Protein AF-0000000082270421 (afdb_homodimer)

Secondary structure (DSSP, 8-state):
---------------S-EEE---TTBSSS-SS-EEEEEEEESTT--EEEEEEEE--SS-TTTSPEEEEE--TTTB-THIIIIIISSSEEE--TT--SSSPPEEE-S--GGGTSEEEEE--STTSTT-EESS--SS--BHHHHHHHHHHHHHHHHHH-GGGTTS-EEEEEETTHHHHHHHHHHHHHHHHHHTPSSPP-EEEEEEES--S-HHHHHHTHHHHHHHTTSS-HHHHHHHHHHHTT--SS--TT-HHHHHHHHHHHHHHTTS-TT-TTS--PPP---SS----SSTTS------TTSHHHHHHHHHHHHH-HHHHHHTTPPTTS-SS--SB-TT---B---S-SHHHHHHHHHHT-EEEEEEETT-SSS-HHHHHHHHHHT-PPEEEEEEEEEETTEEEEEEEEETTSEEEEEETT--SSGGGSHHHHHHHHHHHHTT---/---------------S-EEE---TTBSSS-SS-EEEEEEEESTT--EEEEEEEE--SS-TTTSPEEEEE--TTTB-THIIIIIISSSEEE--TT--SSSPPEEE-S--GGGTSEEEEE--STTSTT-EESS--SS--BHHHHHHHHHHHHHHHHHH-GGGTTS-EEEEEETTHHHHHHHHHHHHHHHHHHTPSSPP-EEEEEEES--S-HHHHHHTHHHHHHHTTSS-HHHHHHHHHHHTT--SS--TT-HHHHHHHHHHHHHHTTS-TT-TTS--------SS----GGG-S------TTSHHHHHHHHHHHHH-HHHHHHTTPPTTS-SS--SB-TT---B---S-SHHHHHHHHHHT-EEEEEEETT-SSS-HHHHHHHHHHT-PPEEEEEEEEEETTEEEEEEEEETTSEEEEEETT--SSGGGSHHHHHHHHHHHHTT---

Organism: NCBI:txid1240361

InterPro domains:
  IPR001563 Peptidase S10, serine carboxypeptidase [PF00450] (24-443)
  IPR001563 Peptidase S10, serine carboxypeptidase [PTHR11802] (20-430)

Nearest PDB structures (foldseek):
  4cib-assembly1_A-2  TM=8.961E-01  e=2.233E-39  Homo sapiens
  4cia-assembly1_A-2  TM=8.944E-01  e=3.985E-39  Homo sapiens
  1ivy-assembly1_A  TM=8.665E-01  e=3.549E-39  Homo sapiens
  1ivy-assembly1_B  TM=8.629E-01  e=1.067E-38  Homo sapiens
  7kdv-assembly1_B  TM=8.481E-01  e=4.811E-38  Mus musculus

Foldseek 3Di:
DPPPPPPPPPPVPKDLKDWFQDFPQEPGGDPWTKIWTWDFFDPVSQKTKIKIKTAAPPDRLAFAEEEEEAAQLQFFLVCVCAQFAHQKHWDLPPDDPDAIHIDGDPLHLSNGYIYMRIQDDAPHQLIHGNDDDPDFAELLNVLLRVLVRVQRSCVVVVSCQPYAYEYEYEEQVLSRRLSNLVNLVVCQVVPPPPNHNYFAYEYELYDFAQQLQLLVLLVLCVVVVLDDPVLSVQLCVQQVSRLDPGDPVSVSNVVSSVVVCVSCVQADQQFRVAGDWDQQDDPDDDPPPPPPDDSPQTDSRHCSSSQVSSQSSSQDPSNCVSSVRDPPRHDRHHRGDNPRRYHHPRNGCLVSVLVCLVVLHAYEYEYACRHSSRHVVSVVVSVVVSVFAWPADWDFDDDPNHGQWIWTAGPSNYIYIYGYSAGRGNSRPSNSVSVVCNQVSVVHDD/DPPPPPPPPPPVPKDLKDWFQDFPQEPGGDPWTKIWTWDFFDPVSQKTKIKIKTAAPPDRLAFAEEEEEAAQLQFFLVCVCAQFAHQKHWDLPPDDPDATHIDGDPLHLSNGYIYMRIQDDAPHQLIHGNDDDPDFAELLNRLLRVLVRVQRSCVVVVSCQPYAYEYEYEEQVLLRRLSNLVNLVVCQVVPPPPNHNYFAYEYELYDFAQQLQLLVLLVLCVVVVLDDPVLSVQLCVQQVSRLDPGDPVSVSNVVSSVVVCVSCVQADQQFRVAGDWDAQDDPDDDPPPPPPDDSPQTDSRHCSSSQVSSQSSSQDPSNCVSSVRDPPRHDRHHRGDNPRRYHHPRNGCLVSVLVCLVVLHAYEYEYACRHSSRHVVSVVVSVVVSVFAWPADWDFDDDPNHGQWIWTAGPSNYIYIYGYSAGRGNSRPSNSVSVVCNQVSVVHDD

Solvent-accessible surface area (backbone atoms only — not comparable to full-atom values): 46682 Å² total; per-residue (Å²): 138,82,80,76,75,74,72,72,71,72,68,79,70,75,54,70,67,42,81,36,54,51,49,79,42,36,83,62,66,54,95,60,56,35,32,23,26,32,46,61,36,68,98,80,36,37,34,32,36,26,37,40,36,33,53,19,71,63,49,51,69,68,27,34,35,33,40,39,34,46,12,62,73,17,13,12,23,60,49,37,39,40,50,32,40,28,53,37,27,71,53,64,83,81,65,77,82,65,82,51,36,40,42,79,52,94,36,23,48,33,58,66,18,20,36,34,32,36,16,42,52,78,65,6,44,79,9,24,60,80,49,86,72,88,65,73,52,28,36,67,55,45,16,49,48,51,42,51,41,50,39,56,50,37,71,78,39,60,80,53,40,79,14,45,26,33,43,32,27,24,32,42,22,30,45,28,48,42,45,24,54,50,46,44,52,51,36,44,76,71,60,42,81,65,59,68,40,73,46,34,36,39,32,32,23,43,37,42,31,69,68,56,24,60,34,31,34,54,63,46,32,45,40,61,58,56,45,49,71,66,58,50,52,48,40,45,68,61,34,63,71,44,73,73,83,56,59,84,82,44,53,66,34,54,52,46,50,51,54,50,49,62,43,48,68,55,51,21,44,48,29,58,86,45,73,50,60,69,66,63,82,68,82,69,94,65,93,58,73,83,66,68,67,73,84,58,75,54,52,88,85,27,72,56,38,56,51,51,47,49,39,54,42,64,59,30,66,67,38,32,54,48,53,61,51,64,83,83,61,61,80,86,54,48,64,56,39,84,78,56,79,62,43,81,72,63,70,54,25,58,66,36,48,52,51,40,31,76,73,61,35,33,34,43,40,33,20,18,58,37,10,49,64,40,20,43,66,36,52,52,50,58,58,56,68,68,67,62,55,74,72,38,72,76,35,63,27,65,55,94,82,25,65,44,23,31,32,33,28,31,69,49,48,37,33,41,33,40,32,61,78,13,16,42,50,43,55,63,36,29,58,64,48,26,53,53,48,55,28,52,79,69,71,40,76,104,136,81,79,77,76,73,74,71,72,71,68,79,70,72,54,69,65,41,80,35,55,51,48,78,40,37,85,63,67,56,96,59,58,36,31,23,24,33,47,63,36,66,97,80,37,37,35,32,36,26,38,42,36,33,51,19,70,64,48,53,68,67,28,34,35,33,40,37,35,46,12,62,70,17,12,12,22,59,48,37,38,40,50,32,40,29,54,37,28,70,53,65,83,83,64,79,82,66,82,51,38,42,43,78,51,93,34,23,48,32,59,64,17,20,35,34,32,37,16,42,51,76,66,6,44,79,8,24,60,80,50,87,72,88,64,73,51,27,37,67,55,45,16,50,48,51,42,52,41,50,40,57,49,37,70,76,39,60,78,52,40,78,15,45,27,33,44,32,26,24,32,43,22,30,46,28,48,43,45,24,53,51,46,44,52,50,37,44,76,71,62,42,82,63,59,67,40,74,46,34,36,39,33,32,23,42,36,42,30,69,68,55,24,59,36,32,34,55,63,46,32,45,40,63,60,56,44,49,71,66,57,50,52,50,40,45,69,62,33,63,72,45,74,75,83,56,60,84,82,44,55,68,34,54,52,46,50,53,54,51,50,61,44,48,67,55,49,21,43,48,28,57,86,43,71,51,61,69,65,67,82,67,80,69,92,66,90,58,72,90,61,68,70,74,84,59,76,53,52,89,84,28,71,57,37,54,52,52,47,49,37,56,42,64,57,30,66,68,36,32,54,48,55,62,51,64,82,82,60,61,81,84,55,49,64,56,39,83,77,57,79,62,43,80,73,61,70,54,26,58,66,36,50,52,53,41,31,76,73,61,35,33,34,42,39,34,20,18,56,37,10,48,63,39,22,45,64,34,52,51,49,58,56,56,69,68,67,61,55,74,72,37,72,75,37,64,26,66,55,94,85,24,66,43,23,31,32,34,29,30,70,50,47,36,34,41,33,40,32,61,80,12,16,41,51,43,55,62,36,28,58,64,47,26,52,53,46,54,28,52,78,68,70,41,79,105

Structure (mmCIF, N/CA/C/O backbone):
data_AF-0000000082270421-model_v1
#
loop_
_entity.id
_entity.type
_entity.pdbx_description
1 polymer 'Alpha/Beta hydrolase fold'
#
loop_
_atom_site.group_PDB
_atom_site.id
_atom_site.type_symbol
_atom_site.label_atom_id
_atom_site.label_alt_id
_atom_site.label_comp_id
_atom_site.label_asym_id
_atom_site.label_entity_id
_atom_site.label_seq_id
_atom_site.pdbx_PDB_ins_code
_atom_site.Cartn_x
_atom_site.Cartn_y
_atom_site.Cartn_z
_atom_site.occupancy
_atom_site.B_iso_or_equiv
_atom_site.auth_seq_id
_atom_site.auth_comp_id
_atom_site.auth_asym_id
_atom_site.auth_atom_id
_atom_site.pdbx_PDB_model_num
ATOM 1 N N . MET A 1 1 ? -34.5 -55.031 -45.656 1 33.19 1 MET A N 1
ATOM 2 C CA . MET A 1 1 ? -33.25 -54.312 -45.938 1 33.19 1 MET A CA 1
ATOM 3 C C . MET A 1 1 ? -33.094 -53.125 -44.969 1 33.19 1 MET A C 1
ATOM 5 O O . MET A 1 1 ? -33.688 -52.062 -45.188 1 33.19 1 MET A O 1
ATOM 9 N N . LEU A 1 2 ? -33.062 -53.312 -43.656 1 39.22 2 LEU A N 1
ATOM 10 C CA . LEU A 1 2 ? -32.906 -52.438 -42.5 1 39.22 2 LEU A CA 1
ATOM 11 C C . LEU A 1 2 ? -31.578 -51.688 -42.531 1 39.22 2 LEU A C 1
ATOM 13 O O . LEU A 1 2 ? -30.516 -52.312 -42.5 1 39.22 2 LEU A O 1
ATOM 17 N N . LEU A 1 3 ? -31.531 -50.562 -43.281 1 39.06 3 LEU A N 1
ATOM 18 C CA . LEU A 1 3 ? -30.406 -49.625 -43.281 1 39.06 3 LEU A CA 1
ATOM 19 C C . LEU A 1 3 ? -30 -49.281 -41.844 1 39.06 3 LEU A C 1
ATOM 21 O O . LEU A 1 3 ? -30.766 -48.656 -41.125 1 39.06 3 LEU A O 1
ATOM 25 N N . LEU A 1 4 ? -29.234 -50.094 -41.156 1 36.47 4 LEU A N 1
ATOM 26 C CA . LEU A 1 4 ? -28.531 -49.75 -39.938 1 36.47 4 LEU A CA 1
ATOM 27 C C . LEU A 1 4 ? -27.734 -48.469 -40.125 1 36.47 4 LEU A C 1
ATOM 29 O O . LEU A 1 4 ? -26.766 -48.438 -40.906 1 36.47 4 LEU A O 1
ATOM 33 N N . LEU A 1 5 ? -28.344 -47.281 -40.031 1 36.97 5 LEU A N 1
ATOM 34 C CA . LEU A 1 5 ? -27.641 -46.031 -39.938 1 36.97 5 LEU A CA 1
ATOM 35 C C . LEU A 1 5 ? -26.578 -46.094 -38.844 1 36.97 5 LEU A C 1
ATOM 37 O O . LEU A 1 5 ? -26.906 -46.219 -37.656 1 36.97 5 LEU A O 1
ATOM 41 N N . LEU A 1 6 ? -25.422 -46.656 -39.094 1 36.56 6 LEU A N 1
ATOM 42 C CA . LEU A 1 6 ? -24.25 -46.469 -38.25 1 36.56 6 LEU A CA 1
ATOM 43 C C . LEU A 1 6 ? -24.031 -45 -37.938 1 36.56 6 LEU A C 1
ATOM 45 O O . LEU A 1 6 ? -23.719 -44.219 -38.844 1 36.56 6 LEU A O 1
ATOM 49 N N . LEU A 1 7 ? -24.797 -44.438 -37.094 1 36.5 7 LEU A N 1
ATOM 50 C CA . LEU A 1 7 ? -24.391 -43.156 -36.5 1 36.5 7 LEU A CA 1
ATOM 51 C C . LEU A 1 7 ? -22.906 -43.188 -36.125 1 36.5 7 LEU A C 1
ATOM 53 O O . LEU A 1 7 ? -22.5 -43.875 -35.219 1 36.5 7 LEU A O 1
ATOM 57 N N . LEU A 1 8 ? -22.062 -43.125 -37.094 1 34.94 8 LEU A N 1
ATOM 58 C CA . LEU A 1 8 ? -20.688 -42.75 -36.781 1 34.94 8 LEU A CA 1
ATOM 59 C C . LEU A 1 8 ? -20.672 -41.625 -35.75 1 34.94 8 LEU A C 1
ATOM 61 O O . LEU A 1 8 ? -21.047 -40.469 -36.062 1 34.94 8 LEU A O 1
ATOM 65 N N . ILE A 1 9 ? -21.016 -41.938 -34.562 1 37.88 9 ILE A N 1
ATOM 66 C CA . ILE A 1 9 ? -20.609 -41 -33.531 1 37.88 9 ILE A CA 1
ATOM 67 C C . ILE A 1 9 ? -19.188 -40.5 -33.812 1 37.88 9 ILE A C 1
ATOM 69 O O . ILE A 1 9 ? -18.234 -41.281 -33.688 1 37.88 9 ILE A O 1
ATOM 73 N N . LEU A 1 10 ? -18.922 -39.719 -34.812 1 36.94 10 LEU A N 1
ATOM 74 C CA . LEU A 1 10 ? -17.688 -38.969 -34.844 1 36.94 10 LEU A CA 1
ATOM 75 C C . LEU A 1 10 ? -17.266 -38.5 -33.469 1 36.94 10 LEU A C 1
ATOM 77 O O . LEU A 1 10 ? -17.875 -37.594 -32.906 1 36.94 10 LEU A O 1
ATOM 81 N N . SER A 1 11 ? -16.906 -39.406 -32.656 1 38.78 11 SER A N 1
ATOM 82 C CA . SER A 1 11 ? -16.203 -38.969 -31.469 1 38.78 11 SER A CA 1
ATOM 83 C C . SER A 1 11 ? -15.234 -37.844 -31.797 1 38.78 11 SER A C 1
ATOM 85 O O . SER A 1 11 ? -14.273 -38.031 -32.531 1 38.78 11 SER A O 1
ATOM 87 N N . THR A 1 12 ? -15.633 -36.625 -32 1 46.5 12 THR A N 1
ATOM 88 C CA . THR A 1 12 ? -14.719 -35.5 -32.125 1 46.5 12 THR A CA 1
ATOM 89 C C . THR A 1 12 ? -13.523 -35.688 -31.188 1 46.5 12 THR A C 1
ATOM 91 O O . THR A 1 12 ? -13.656 -35.594 -29.953 1 46.5 12 THR A O 1
ATOM 94 N N . HIS A 1 13 ? -12.648 -36.562 -31.609 1 51.12 13 HIS A N 1
ATOM 95 C CA . HIS A 1 13 ? -11.398 -36.812 -30.891 1 51.12 13 HIS A CA 1
ATOM 96 C C . HIS A 1 13 ? -10.68 -35.5 -30.578 1 51.12 13 HIS A C 1
ATOM 98 O O . HIS A 1 13 ? -10.617 -34.594 -31.422 1 51.12 13 HIS A O 1
ATOM 104 N N . ALA A 1 14 ? -10.531 -35.156 -29.266 1 56.81 14 ALA A N 1
ATOM 105 C CA . ALA A 1 14 ? -9.703 -34.062 -28.766 1 56.81 14 ALA A CA 1
ATOM 106 C C . ALA A 1 14 ? -8.336 -34.062 -29.438 1 56.81 14 ALA A C 1
ATOM 108 O O . ALA A 1 14 ? -7.656 -35.094 -29.484 1 56.81 14 ALA A O 1
ATOM 109 N N . ASN A 1 15 ? -8.055 -33.031 -30.297 1 65.88 15 ASN A N 1
ATOM 110 C CA . ASN A 1 15 ? -6.758 -32.844 -30.938 1 65.88 15 ASN A CA 1
ATOM 111 C C . ASN A 1 15 ? -5.66 -32.562 -29.922 1 65.88 15 ASN A C 1
ATOM 113 O O . ASN A 1 15 ? -5.863 -31.781 -28.984 1 65.88 15 ASN A O 1
ATOM 117 N N . SER A 1 16 ? -4.539 -33.281 -29.953 1 71.25 16 SER A N 1
ATOM 118 C CA . SER A 1 16 ? -3.43 -33.188 -29.016 1 71.25 16 SER A CA 1
ATOM 119 C C . SER A 1 16 ? -2.723 -31.828 -29.141 1 71.25 16 SER A C 1
ATOM 121 O O . SER A 1 16 ? -2.107 -31.359 -28.188 1 71.25 16 SER A O 1
ATOM 123 N N . GLY A 1 17 ? -2.887 -31.172 -30.281 1 87.12 17 GLY A N 1
ATOM 124 C CA . GLY A 1 17 ? -2.217 -29.891 -30.406 1 87.12 17 GLY A CA 1
ATOM 125 C C . GLY A 1 17 ? -2.578 -29.156 -31.688 1 87.12 17 GLY A C 1
ATOM 126 O O . GLY A 1 17 ? -2.383 -29.672 -32.781 1 87.12 17 GLY A O 1
ATOM 127 N N . SER A 1 18 ? -3.221 -28 -31.531 1 93.38 18 SER A N 1
ATOM 128 C CA . SER A 1 18 ? -3.594 -27.141 -32.656 1 93.38 18 SER A CA 1
ATOM 129 C C . SER A 1 18 ? -2.986 -25.75 -32.531 1 93.38 18 SER A C 1
ATOM 131 O O . SER A 1 18 ? -3.002 -25.156 -31.453 1 93.38 18 SER A O 1
ATOM 133 N N . ILE A 1 19 ? -2.502 -25.281 -33.656 1 96.5 19 ILE A N 1
ATOM 134 C CA . ILE A 1 19 ? -1.924 -23.953 -33.688 1 96.5 19 ILE A CA 1
ATOM 135 C C . ILE A 1 19 ? -3.035 -22.906 -33.781 1 96.5 19 ILE A C 1
ATOM 137 O O . ILE A 1 19 ? -3.977 -23.078 -34.562 1 96.5 19 ILE A O 1
ATOM 141 N N . VAL A 1 20 ? -2.928 -21.938 -32.969 1 97.62 20 VAL A N 1
ATOM 142 C CA . VAL A 1 20 ? -3.871 -20.812 -32.969 1 97.62 20 VAL A CA 1
ATOM 143 C C . VAL A 1 20 ? -3.195 -19.578 -33.562 1 97.62 20 VAL A C 1
ATOM 145 O O . VAL A 1 20 ? -2.334 -18.969 -32.906 1 97.62 20 VAL A O 1
ATOM 148 N N . LYS A 1 21 ? -3.654 -19.141 -34.656 1 96.81 21 LYS A N 1
ATOM 149 C CA . LYS A 1 21 ? -3.018 -18 -35.344 1 96.81 21 LYS A CA 1
ATOM 150 C C . LYS A 1 21 ? -3.738 -16.703 -35 1 96.81 21 LYS A C 1
ATOM 152 O O . LYS A 1 21 ? -3.123 -15.633 -35 1 96.81 21 LYS A O 1
ATOM 157 N N . PHE A 1 22 ? -5.07 -16.891 -34.812 1 96.81 22 PHE A N 1
ATOM 158 C CA . PHE A 1 22 ? -5.906 -15.734 -34.531 1 96.81 22 PHE A CA 1
ATOM 159 C C . PHE A 1 22 ? -6.766 -15.969 -33.281 1 96.81 22 PHE A C 1
ATOM 161 O O . PHE A 1 22 ? -7.258 -17.078 -33.062 1 96.81 22 PHE A O 1
ATOM 168 N N . LEU A 1 23 ? -6.867 -14.945 -32.531 1 95.88 23 LEU A N 1
ATOM 169 C CA . LEU A 1 23 ? -7.758 -14.961 -31.375 1 95.88 23 LEU A CA 1
ATOM 170 C C . LEU A 1 23 ? -8.781 -13.836 -31.469 1 95.88 23 LEU A C 1
ATOM 172 O O . LEU A 1 23 ? -8.422 -12.68 -31.672 1 95.88 23 LEU A O 1
ATOM 176 N N . PRO A 1 24 ? -10.039 -14.211 -31.344 1 95.56 24 PRO A N 1
ATOM 177 C CA . PRO A 1 24 ? -11.016 -13.125 -31.281 1 95.56 24 PRO A CA 1
ATOM 178 C C . PRO A 1 24 ? -10.695 -12.086 -30.219 1 95.56 24 PRO A C 1
ATOM 180 O O . PRO A 1 24 ? -10.352 -12.453 -29.094 1 95.56 24 PRO A O 1
ATOM 183 N N . GLY A 1 25 ? -10.789 -10.859 -30.609 1 94.19 25 GLY A N 1
ATOM 184 C CA . GLY A 1 25 ? -10.453 -9.773 -29.703 1 94.19 25 GLY A CA 1
ATOM 185 C C . GLY A 1 25 ? -9.062 -9.211 -29.938 1 94.19 25 GLY A C 1
ATOM 186 O O . GLY A 1 25 ? -8.773 -8.086 -29.547 1 94.19 25 GLY A O 1
ATOM 187 N N . PHE A 1 26 ? -8.219 -9.992 -30.484 1 96.31 26 PHE A N 1
ATOM 188 C CA . PHE A 1 26 ? -6.875 -9.531 -30.812 1 96.31 26 PHE A CA 1
ATOM 189 C C . PHE A 1 26 ? -6.797 -9.117 -32.281 1 96.31 26 PHE A C 1
ATOM 191 O O . PHE A 1 26 ? -7.164 -9.883 -33.188 1 96.31 26 PHE A O 1
ATOM 198 N N . GLU A 1 27 ? -6.273 -7.957 -32.531 1 94.88 27 GLU A N 1
ATOM 199 C CA . GLU A 1 27 ? -6.195 -7.469 -33.906 1 94.88 27 GLU A CA 1
ATOM 200 C C . GLU A 1 27 ? -5.039 -8.117 -34.656 1 94.88 27 GLU A C 1
ATOM 202 O O . GLU A 1 27 ? -3.879 -7.984 -34.25 1 94.88 27 GLU A O 1
ATOM 207 N N . GLY A 1 28 ? -5.418 -8.875 -35.719 1 96.25 28 GLY A N 1
ATOM 208 C CA . GLY A 1 28 ? -4.391 -9.492 -36.562 1 96.25 28 GLY A CA 1
ATOM 209 C C . GLY A 1 28 ? -3.893 -10.812 -36 1 96.25 28 GLY A C 1
ATOM 210 O O . GLY A 1 28 ? -4.496 -11.383 -35.094 1 96.25 28 GLY A O 1
ATOM 211 N N . PRO A 1 29 ? -2.893 -11.352 -36.719 1 96.94 29 PRO A N 1
ATOM 212 C CA . PRO A 1 29 ? -2.305 -12.602 -36.219 1 96.94 29 PRO A CA 1
ATOM 213 C C . PRO A 1 29 ? -1.53 -12.422 -34.938 1 96.94 29 PRO A C 1
ATOM 215 O O . PRO A 1 29 ? -0.921 -11.375 -34.719 1 96.94 29 PRO A O 1
ATOM 218 N N . LEU A 1 30 ? -1.529 -13.453 -34.156 1 97.38 30 LEU A N 1
ATOM 219 C CA . LEU A 1 30 ? -0.773 -13.414 -32.906 1 97.38 30 LEU A CA 1
ATOM 220 C C . LEU A 1 30 ? 0.721 -13.273 -33.188 1 97.38 30 LEU A C 1
ATOM 222 O O . LEU A 1 30 ? 1.248 -13.914 -34.094 1 97.38 30 LEU A O 1
ATOM 226 N N . PRO A 1 31 ? 1.41 -12.453 -32.406 1 96.06 31 PRO A N 1
ATOM 227 C CA . PRO A 1 31 ? 2.85 -12.281 -32.594 1 96.06 31 PRO A CA 1
ATOM 228 C C . PRO A 1 31 ? 3.68 -13.359 -31.922 1 96.06 31 PRO A C 1
ATOM 230 O O . PRO A 1 31 ? 4.898 -13.219 -31.781 1 96.06 31 PRO A O 1
ATOM 233 N N . PHE A 1 32 ? 3.062 -14.375 -31.406 1 96.19 32 PHE A N 1
ATOM 234 C CA . PHE A 1 32 ? 3.684 -15.531 -30.766 1 96.19 32 PHE A CA 1
ATOM 235 C C . PHE A 1 32 ? 3.008 -16.828 -31.203 1 96.19 32 PHE A C 1
ATOM 237 O O . PHE A 1 32 ? 1.934 -16.797 -31.812 1 96.19 32 PHE A O 1
ATOM 244 N N . GLU A 1 33 ? 3.684 -17.922 -30.953 1 96.81 33 GLU A N 1
ATOM 245 C CA . GLU A 1 33 ? 3.113 -19.219 -31.344 1 96.81 33 GLU A CA 1
ATOM 246 C C . GLU A 1 33 ? 2.307 -19.828 -30.188 1 96.81 33 GLU A C 1
ATOM 248 O O . GLU A 1 33 ? 2.855 -20.125 -29.141 1 96.81 33 GLU A O 1
ATOM 253 N N . LEU A 1 34 ? 1.038 -19.953 -30.438 1 98 34 LEU A N 1
ATOM 254 C CA . LEU A 1 34 ? 0.116 -20.531 -29.469 1 98 34 LEU A CA 1
ATOM 255 C C . LEU A 1 34 ? -0.434 -21.859 -29.953 1 98 34 LEU A C 1
ATOM 257 O O . LEU A 1 34 ? -0.933 -21.953 -31.078 1 98 34 LEU A O 1
ATOM 261 N N . GLU A 1 35 ? -0.22 -22.812 -29.156 1 98.31 35 GLU A N 1
ATOM 262 C CA . GLU A 1 35 ? -0.834 -24.125 -29.359 1 98.31 35 GLU A CA 1
ATOM 263 C C . GLU A 1 35 ? -1.809 -24.453 -28.234 1 98.31 35 GLU A C 1
ATOM 265 O O . GLU A 1 35 ? -1.532 -24.172 -27.062 1 98.31 35 GLU A O 1
ATOM 270 N N . THR A 1 36 ? -2.988 -24.953 -28.625 1 98.38 36 THR A N 1
ATOM 271 C CA . THR A 1 36 ? -3.916 -25.484 -27.625 1 98.38 36 THR A CA 1
ATOM 272 C C . THR A 1 36 ? -4.246 -26.938 -27.906 1 98.38 36 THR A C 1
ATOM 274 O O . THR A 1 36 ? -4.027 -27.422 -29.016 1 98.38 36 THR A O 1
ATOM 277 N N . GLY A 1 37 ? -4.699 -27.578 -26.844 1 97.81 37 GLY A N 1
ATOM 278 C CA . GLY A 1 37 ? -5.078 -28.969 -27.031 1 97.81 37 GLY A CA 1
ATOM 279 C C . GLY A 1 37 ? -5.496 -29.672 -25.75 1 97.81 37 GLY A C 1
ATOM 280 O O . GLY A 1 37 ? -5.605 -29.031 -24.703 1 97.81 37 GLY A O 1
ATOM 281 N N . TYR A 1 38 ? -5.863 -30.922 -25.938 1 97.88 38 TYR A N 1
ATOM 282 C CA . TYR A 1 38 ? -6.215 -31.812 -24.828 1 97.88 38 TYR A CA 1
ATOM 283 C C . TYR A 1 38 ? -5.227 -32.969 -24.703 1 97.88 38 TYR A C 1
ATOM 285 O O . TYR A 1 38 ? -4.766 -33.5 -25.719 1 97.88 38 TYR A O 1
ATOM 293 N N . ILE A 1 39 ? -4.91 -33.281 -23.562 1 97.62 39 ILE A N 1
ATOM 294 C CA . ILE A 1 39 ? -4.211 -34.5 -23.266 1 97.62 39 ILE A CA 1
ATOM 295 C C . ILE A 1 39 ? -5.043 -35.344 -22.297 1 97.62 39 ILE A C 1
ATOM 297 O O . ILE A 1 39 ? -5.426 -34.875 -21.219 1 97.62 39 ILE A O 1
ATOM 301 N N . GLY A 1 40 ? -5.328 -36.562 -22.703 1 96.25 40 GLY A N 1
ATOM 302 C CA . GLY A 1 40 ? -6.066 -37.469 -21.859 1 96.25 40 GLY A CA 1
ATOM 303 C C . GLY A 1 40 ? -5.211 -38.125 -20.781 1 96.25 40 GLY A C 1
ATOM 304 O O . GLY A 1 40 ? -4.082 -38.531 -21.031 1 96.25 40 GLY A O 1
ATOM 305 N N . VAL A 1 41 ? -5.746 -38.156 -19.578 1 95.25 41 VAL A N 1
ATOM 306 C CA . VAL A 1 41 ? -5.035 -38.781 -18.469 1 95.25 41 VAL A CA 1
ATOM 307 C C . VAL A 1 41 ? -5.961 -39.781 -17.75 1 95.25 41 VAL A C 1
ATOM 309 O O . VAL A 1 41 ? -7.188 -39.688 -17.875 1 95.25 41 VAL A O 1
ATOM 312 N N . GLY A 1 42 ? -5.352 -40.688 -17.031 1 91.75 42 GLY A N 1
ATOM 313 C CA . GLY A 1 42 ? -6.086 -41.812 -16.453 1 91.75 42 GLY A CA 1
ATOM 314 C C . GLY A 1 42 ? -5.996 -43.062 -17.297 1 91.75 42 GLY A C 1
ATOM 315 O O . GLY A 1 42 ? -5.645 -43.031 -18.469 1 91.75 42 GLY A O 1
ATOM 316 N N . GLU A 1 43 ? -6.355 -44.188 -16.719 1 88.5 43 GLU A N 1
ATOM 317 C CA . GLU A 1 43 ? -6.227 -45.469 -17.406 1 88.5 43 GLU A CA 1
ATOM 318 C C . GLU A 1 43 ? -7.016 -45.469 -18.719 1 88.5 43 GLU A C 1
ATOM 320 O O . GLU A 1 43 ? -6.531 -45.969 -19.734 1 88.5 43 GLU A O 1
ATOM 325 N N . GLU A 1 44 ? -8.141 -44.906 -18.703 1 90.69 44 GLU A N 1
ATOM 326 C CA . GLU A 1 44 ? -8.984 -44.875 -19.891 1 90.69 44 GLU A CA 1
ATOM 327 C C . GLU A 1 44 ? -9.008 -43.469 -20.516 1 90.69 44 GLU A C 1
ATOM 329 O O . GLU A 1 44 ? -9.852 -43.188 -21.375 1 90.69 44 GLU A O 1
ATOM 334 N N . GLU A 1 45 ? -8.156 -42.594 -20.031 1 93.38 45 GLU A N 1
ATOM 335 C CA . GLU A 1 45 ? -8.086 -41.219 -20.484 1 93.38 45 GLU A CA 1
ATOM 336 C C . GLU A 1 45 ? -9.422 -40.5 -20.312 1 93.38 45 GLU A C 1
ATOM 338 O O . GLU A 1 45 ? -9.875 -39.812 -21.203 1 93.38 45 GLU A O 1
ATOM 343 N N . GLU A 1 46 ? -10.016 -40.812 -19.203 1 93.12 46 GLU A N 1
ATOM 344 C CA . GLU A 1 46 ? -11.344 -40.281 -18.922 1 93.12 46 GLU A CA 1
ATOM 345 C C . GLU A 1 46 ? -11.289 -38.812 -18.594 1 93.12 46 GLU A C 1
ATOM 347 O O . GLU A 1 46 ? -12.312 -38.125 -18.609 1 93.12 46 GLU A O 1
ATOM 352 N N . VAL A 1 47 ? -10.148 -38.406 -18.219 1 95.56 47 VAL A N 1
ATOM 353 C CA . VAL A 1 47 ? -9.945 -36.969 -17.953 1 95.56 47 VAL A CA 1
ATOM 354 C C . VAL A 1 47 ? -9.188 -36.344 -19.109 1 95.56 47 VAL A C 1
ATOM 356 O O . VAL A 1 47 ? -8.117 -36.812 -19.5 1 95.56 47 VAL A O 1
ATOM 359 N N . GLN A 1 48 ? -9.75 -35.312 -19.703 1 96.75 48 GLN A N 1
ATOM 360 C CA . GLN A 1 48 ? -9.125 -34.531 -20.766 1 96.75 48 GLN A CA 1
ATOM 361 C C . GLN A 1 48 ? -8.672 -33.156 -20.25 1 96.75 48 GLN A C 1
ATOM 363 O O . GLN A 1 48 ? -9.484 -32.25 -20.062 1 96.75 48 GLN A O 1
ATOM 368 N N . LEU A 1 49 ? -7.398 -33 -20.031 1 9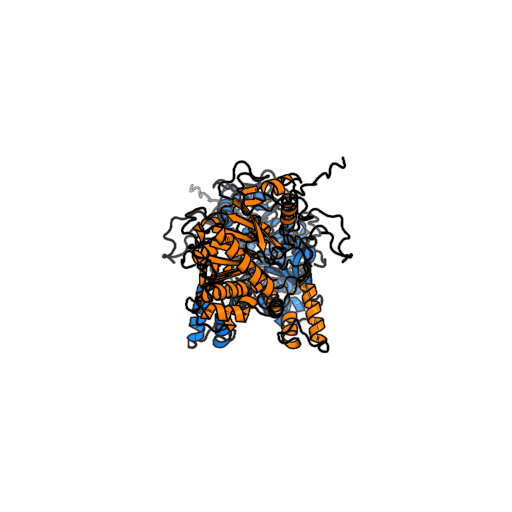7.94 49 LEU A N 1
ATOM 369 C CA . LEU A 1 49 ? -6.848 -31.75 -19.531 1 97.94 49 LEU A CA 1
ATOM 370 C C . LEU A 1 49 ? -6.551 -30.781 -20.688 1 97.94 49 LEU A C 1
ATOM 372 O O . LEU A 1 49 ? -5.867 -31.156 -21.641 1 97.94 49 LEU A O 1
ATOM 376 N N . PHE A 1 50 ? -7.082 -29.609 -20.609 1 98.31 50 PHE A N 1
ATOM 377 C CA . PHE A 1 50 ? -6.867 -28.578 -21.625 1 98.31 50 PHE A CA 1
ATOM 378 C C . PHE A 1 50 ? -5.625 -27.75 -21.297 1 98.31 50 PHE A C 1
ATOM 380 O O . PHE A 1 50 ? -5.383 -27.406 -20.141 1 98.31 50 PHE A O 1
ATOM 387 N N . TYR A 1 51 ? -4.824 -27.469 -22.359 1 98.56 51 TYR A N 1
ATOM 388 C CA . TYR A 1 51 ? -3.611 -26.703 -22.125 1 98.56 51 TYR A CA 1
ATOM 389 C C . TYR A 1 51 ? -3.443 -25.625 -23.188 1 98.56 51 TYR A C 1
ATOM 391 O O . TYR A 1 51 ? -4.039 -25.703 -24.266 1 98.56 51 TYR A O 1
ATOM 399 N N . TYR A 1 52 ? -2.811 -24.547 -22.797 1 98.5 52 TYR A N 1
ATOM 400 C CA . TYR A 1 52 ? -2.223 -23.547 -23.688 1 98.5 52 TYR A CA 1
ATOM 401 C C . TYR A 1 52 ? -0.701 -23.641 -23.688 1 98.5 52 TYR A C 1
ATOM 403 O O . TYR A 1 52 ? -0.073 -23.688 -22.625 1 98.5 52 TYR A O 1
ATOM 411 N N . PHE A 1 53 ? -0.125 -23.797 -24.859 1 98.69 53 PHE A N 1
ATOM 412 C CA . PHE A 1 53 ? 1.329 -23.797 -24.969 1 98.69 53 PHE A CA 1
ATOM 413 C C . PHE A 1 53 ? 1.815 -22.625 -25.812 1 98.69 53 PHE A C 1
ATOM 415 O O . PHE A 1 53 ? 1.343 -22.422 -26.938 1 98.69 53 PHE A O 1
ATOM 422 N N . ILE A 1 54 ? 2.754 -21.891 -25.234 1 98.62 54 ILE A N 1
ATOM 423 C CA . ILE A 1 54 ? 3.328 -20.75 -25.938 1 98.62 54 ILE A CA 1
ATOM 424 C C . ILE A 1 54 ? 4.852 -20.859 -25.938 1 98.62 54 ILE A C 1
ATOM 426 O O . ILE A 1 54 ? 5.477 -20.984 -24.891 1 98.62 54 ILE A O 1
ATOM 430 N N . LYS A 1 55 ? 5.43 -20.781 -27.109 1 98.31 55 LYS A N 1
ATOM 431 C CA . LYS A 1 55 ? 6.879 -20.844 -27.25 1 98.31 55 LYS A CA 1
ATOM 432 C C . LYS A 1 55 ? 7.527 -19.547 -26.734 1 98.31 55 LYS A C 1
ATOM 434 O O . LYS A 1 55 ? 6.938 -18.469 -26.844 1 98.31 55 LYS A O 1
ATOM 439 N N . SER A 1 56 ? 8.727 -19.75 -26.234 1 98.44 56 SER A N 1
ATOM 440 C CA . SER A 1 56 ? 9.523 -18.594 -25.844 1 98.44 56 SER A CA 1
ATOM 441 C C . SER A 1 56 ? 9.703 -17.625 -27.016 1 98.44 56 SER A C 1
ATOM 443 O O . SER A 1 56 ? 9.859 -18.062 -28.172 1 98.44 56 SER A O 1
ATOM 445 N N . GLU A 1 57 ? 9.688 -16.359 -26.703 1 96.19 57 GLU A N 1
ATOM 446 C CA . GLU A 1 57 ? 9.898 -15.336 -27.719 1 96.19 57 GLU A CA 1
ATOM 447 C C . GLU A 1 57 ? 11.383 -15.164 -28.031 1 96.19 57 GLU A C 1
ATOM 449 O O . GLU A 1 57 ? 11.742 -14.453 -28.969 1 96.19 57 GLU A O 1
ATOM 454 N N . LYS A 1 58 ? 12.203 -15.797 -27.297 1 95.62 58 LYS A N 1
ATOM 455 C CA . LYS A 1 58 ? 13.648 -15.742 -27.516 1 95.62 58 LYS A CA 1
ATOM 456 C C . LYS A 1 58 ? 14.141 -17 -28.25 1 95.62 58 LYS A C 1
ATOM 458 O O . LYS A 1 58 ? 13.984 -17.125 -29.453 1 95.62 58 LYS A O 1
ATOM 463 N N . ASN A 1 59 ? 14.562 -18.047 -27.516 1 97.19 59 ASN A N 1
ATOM 464 C CA . ASN A 1 59 ? 15.047 -19.297 -28.094 1 97.19 59 ASN A CA 1
ATOM 465 C C . ASN A 1 59 ? 14.281 -20.5 -27.531 1 97.19 59 ASN A C 1
ATOM 467 O O . ASN A 1 59 ? 14.742 -21.156 -26.594 1 97.19 59 ASN A O 1
ATOM 471 N N . PRO A 1 60 ? 13.211 -20.875 -28.203 1 97.88 60 PRO A N 1
ATOM 472 C CA . PRO A 1 60 ? 12.367 -21.938 -27.688 1 97.88 60 PRO A CA 1
ATOM 473 C C . PRO A 1 60 ? 13.125 -23.25 -27.5 1 97.88 60 PRO A C 1
ATOM 475 O O . PRO A 1 60 ? 12.773 -24.062 -26.641 1 97.88 60 PRO A O 1
ATOM 478 N N . LYS A 1 61 ? 14.133 -23.453 -28.234 1 97.25 61 LYS A N 1
ATOM 479 C CA . LYS A 1 61 ? 14.867 -24.719 -28.188 1 97.25 61 LYS A CA 1
ATOM 480 C C . LYS A 1 61 ? 15.703 -24.828 -26.906 1 97.25 61 LYS A C 1
ATOM 482 O O . LYS A 1 61 ? 15.922 -25.922 -26.406 1 97.25 61 LYS A O 1
ATOM 487 N N . GLU A 1 62 ? 16.125 -23.656 -26.453 1 97.81 62 GLU A N 1
ATOM 488 C CA . GLU A 1 62 ? 17.078 -23.688 -25.344 1 97.81 62 GLU A CA 1
ATOM 489 C C . GLU A 1 62 ? 16.453 -23.109 -24.078 1 97.81 62 GLU A C 1
ATOM 491 O O . GLU A 1 62 ? 16.859 -23.453 -22.953 1 97.81 62 GLU A O 1
ATOM 496 N N . ASP A 1 63 ? 15.469 -22.281 -24.266 1 98.69 63 ASP A N 1
ATOM 497 C CA . ASP A 1 63 ? 14.852 -21.625 -23.109 1 98.69 63 ASP A CA 1
ATOM 498 C C . ASP A 1 63 ? 14.117 -22.625 -22.234 1 98.69 63 ASP A C 1
ATOM 500 O O . ASP A 1 63 ? 13.672 -23.672 -22.719 1 98.69 63 ASP A O 1
ATOM 504 N N . PRO A 1 64 ? 14.008 -22.297 -20.969 1 98.81 64 PRO A N 1
ATOM 505 C CA . PRO A 1 64 ? 13.297 -23.203 -20.062 1 98.81 64 PRO A CA 1
ATOM 506 C C . PRO A 1 64 ? 11.852 -23.453 -20.5 1 98.81 64 PRO A C 1
ATOM 508 O O . PRO A 1 64 ? 11.258 -22.625 -21.188 1 98.81 64 PRO A O 1
ATOM 511 N N . LEU A 1 65 ? 11.375 -24.625 -20.172 1 98.88 65 LEU A N 1
ATOM 512 C CA . LEU A 1 65 ? 9.961 -24.984 -20.25 1 98.88 65 LEU A CA 1
ATOM 513 C C . LEU A 1 65 ? 9.305 -24.922 -18.875 1 98.88 65 LEU A C 1
ATOM 515 O O . LEU A 1 65 ? 9.781 -25.547 -17.922 1 98.88 65 LEU A O 1
ATOM 519 N N . LEU A 1 66 ? 8.273 -24.094 -18.703 1 98.88 66 LEU A N 1
ATOM 520 C CA . LEU A 1 66 ? 7.59 -23.891 -17.438 1 98.88 66 LEU A CA 1
ATOM 521 C C . LEU A 1 66 ? 6.117 -24.281 -17.547 1 98.88 66 LEU A C 1
ATOM 523 O O . LEU A 1 66 ? 5.398 -23.75 -18.391 1 98.88 66 LEU A O 1
ATOM 527 N N . LEU A 1 67 ? 5.676 -25.234 -16.766 1 98.88 67 LEU A N 1
ATOM 528 C CA . LEU A 1 67 ? 4.25 -25.5 -16.594 1 98.88 67 LEU A CA 1
ATOM 529 C C . LEU A 1 67 ? 3.664 -24.656 -15.469 1 98.88 67 LEU A C 1
ATOM 531 O O . LEU A 1 67 ? 4.164 -24.688 -14.344 1 98.88 67 LEU A O 1
ATOM 535 N N . TRP A 1 68 ? 2.611 -23.906 -15.766 1 98.81 68 TRP A N 1
ATOM 536 C CA . TRP A 1 68 ? 2.049 -22.953 -14.805 1 98.81 68 TRP A CA 1
ATOM 537 C C . TRP A 1 68 ? 0.647 -23.391 -14.375 1 98.81 68 TRP A C 1
ATOM 539 O O . TRP A 1 68 ? -0.203 -23.672 -15.219 1 98.81 68 TRP A O 1
ATOM 549 N N . LEU A 1 69 ? 0.436 -23.406 -13.078 1 98.38 69 LEU A N 1
ATOM 550 C CA . LEU A 1 69 ? -0.861 -23.688 -12.469 1 98.38 69 LEU A CA 1
ATOM 551 C C . LEU A 1 69 ? -1.406 -22.438 -11.766 1 98.38 69 LEU A C 1
ATOM 553 O O . LEU A 1 69 ? -0.649 -21.688 -11.148 1 98.38 69 LEU A O 1
ATOM 557 N N . SER A 1 70 ? -2.73 -22.25 -11.758 1 96.44 70 SER A N 1
ATOM 558 C CA . SER A 1 70 ? -3.326 -21.016 -11.266 1 96.44 70 SER A CA 1
ATOM 559 C C . SER A 1 70 ? -3.963 -21.203 -9.891 1 96.44 70 SER A C 1
ATOM 561 O O . SER A 1 70 ? -4.664 -20.328 -9.391 1 96.44 70 SER A O 1
ATOM 563 N N . GLY A 1 71 ? -3.801 -22.25 -9.375 1 94.56 71 GLY A N 1
ATOM 564 C CA . GLY A 1 71 ? -4.27 -22.484 -8.016 1 94.56 71 GLY A CA 1
ATOM 565 C C . GLY A 1 71 ? -5.77 -22.688 -7.934 1 94.56 71 GLY A C 1
ATOM 566 O O . GLY A 1 71 ? -6.379 -23.266 -8.844 1 94.56 71 GLY A O 1
ATOM 567 N N . GLY A 1 72 ? -6.32 -22.391 -6.867 1 91.25 72 GLY A N 1
ATOM 568 C CA . GLY A 1 72 ? -7.723 -22.609 -6.551 1 91.25 72 GLY A CA 1
ATOM 569 C C . GLY A 1 72 ? -7.926 -23.547 -5.367 1 91.25 72 GLY A C 1
ATOM 570 O O . GLY A 1 72 ? -7.781 -23.125 -4.215 1 91.25 72 GLY A O 1
ATOM 571 N N . PRO A 1 73 ? -8.023 -24.703 -5.434 1 92.56 73 PRO A N 1
ATOM 572 C CA . PRO A 1 73 ? -8.062 -25.422 -6.707 1 92.56 73 PRO A CA 1
ATOM 573 C C . PRO A 1 73 ? -9.266 -25.031 -7.57 1 92.56 73 PRO A C 1
ATOM 575 O O . PRO A 1 73 ? -10.273 -24.562 -7.043 1 92.56 73 PRO A O 1
ATOM 578 N N . GLY A 1 74 ? -9.008 -25.188 -8.844 1 94.94 74 GLY A N 1
ATOM 579 C CA . GLY A 1 74 ? -10.117 -25.016 -9.773 1 94.94 74 GLY A CA 1
ATOM 580 C C . GLY A 1 74 ? -10.078 -23.672 -10.5 1 94.94 74 GLY A C 1
ATOM 581 O O . GLY A 1 74 ? -11.07 -23.266 -11.102 1 94.94 74 GLY A O 1
ATOM 582 N N . CYS A 1 75 ? -8.938 -22.984 -10.367 1 96.25 75 CYS A N 1
ATOM 583 C CA . CYS A 1 75 ? -8.852 -21.75 -11.133 1 96.25 75 CYS A CA 1
ATOM 584 C C . CYS A 1 75 ? -8.227 -22 -12.5 1 96.25 75 CYS A C 1
ATOM 586 O O . CYS A 1 75 ? -7.195 -22.672 -12.602 1 96.25 75 CYS A O 1
ATOM 588 N N . SER A 1 76 ? -8.844 -21.391 -13.469 1 97.25 76 SER A N 1
ATOM 589 C CA . SER A 1 76 ? -8.484 -21.609 -14.867 1 97.25 76 SER A CA 1
ATOM 590 C C . SER A 1 76 ? -7.129 -20.984 -15.195 1 97.25 76 SER A C 1
ATOM 592 O O . SER A 1 76 ? -6.785 -19.922 -14.672 1 97.25 76 SER A O 1
ATOM 594 N N . SER A 1 77 ? -6.492 -21.609 -16.125 1 95.81 77 SER A N 1
ATOM 595 C CA . SER A 1 77 ? -5.203 -21.141 -16.609 1 95.81 77 SER A CA 1
ATOM 596 C C . SER A 1 77 ? -5.355 -19.844 -17.391 1 95.81 77 SER A C 1
ATOM 598 O O . SER A 1 77 ? -4.371 -19.141 -17.656 1 95.81 77 SER A O 1
ATOM 600 N N . ILE A 1 78 ? -6.551 -19.5 -17.75 1 96 78 ILE A N 1
ATOM 601 C CA . ILE A 1 78 ? -6.805 -18.203 -18.359 1 96 78 ILE A CA 1
ATOM 602 C C . ILE A 1 78 ? -6.383 -17.094 -17.406 1 96 78 ILE A C 1
ATOM 604 O O . ILE A 1 78 ? -5.984 -16.016 -17.844 1 96 78 ILE A O 1
ATOM 608 N N . SER A 1 79 ? -6.426 -17.391 -16.109 1 95.25 79 SER A N 1
ATOM 609 C CA . SER A 1 79 ? -5.902 -16.422 -15.156 1 95.25 79 SER A CA 1
ATOM 610 C C . SER A 1 79 ? -4.441 -16.109 -15.438 1 95.25 79 SER A C 1
ATOM 612 O O . SER A 1 79 ? -4.059 -14.93 -15.5 1 95.25 79 SER A O 1
ATOM 614 N N . GLY A 1 80 ? -3.67 -17.141 -15.594 1 96.88 80 GLY A N 1
ATOM 615 C CA . GLY A 1 80 ? -2.275 -16.938 -15.953 1 96.88 80 GLY A CA 1
ATOM 616 C C . GLY A 1 80 ? -2.094 -16.328 -17.328 1 96.88 80 GLY A C 1
ATOM 617 O O . GLY A 1 80 ? -1.342 -15.367 -17.5 1 96.88 80 GLY A O 1
ATOM 618 N N . LEU A 1 81 ? -2.846 -16.781 -18.266 1 97.06 81 LEU A N 1
ATOM 619 C CA . LEU A 1 81 ? -2.697 -16.438 -19.688 1 97.06 81 LEU A CA 1
ATOM 620 C C . LEU A 1 81 ? -3.037 -14.969 -19.922 1 97.06 81 LEU A C 1
ATOM 622 O O . LEU A 1 81 ? -2.311 -14.266 -20.625 1 97.06 81 LEU A O 1
ATOM 626 N N . LEU A 1 82 ? -4.109 -14.492 -19.266 1 95.88 82 LEU A N 1
ATOM 627 C CA . LEU A 1 82 ? -4.629 -13.18 -19.609 1 95.88 82 LEU A CA 1
ATOM 628 C C . LEU A 1 82 ? -4.359 -12.172 -18.5 1 95.88 82 LEU A C 1
ATOM 630 O O . LEU A 1 82 ? -4.293 -10.969 -18.75 1 95.88 82 LEU A O 1
ATOM 634 N N . LEU A 1 83 ? -4.191 -12.648 -17.281 1 94.69 83 LEU A N 1
ATOM 635 C CA . LEU A 1 83 ? -4.234 -11.688 -16.188 1 94.69 83 LEU A CA 1
ATOM 636 C C . LEU A 1 83 ? -2.893 -11.625 -15.461 1 94.69 83 LEU A C 1
ATOM 638 O O . LEU A 1 83 ? -2.572 -10.617 -14.828 1 94.69 83 LEU A O 1
ATOM 642 N N . GLU A 1 84 ? -2.09 -12.602 -15.594 1 96.38 84 GLU A N 1
ATOM 643 C CA . GLU A 1 84 ? -0.913 -12.688 -14.734 1 96.38 84 GLU A CA 1
ATOM 644 C C . GLU A 1 84 ? 0.374 -12.633 -15.547 1 96.38 84 GLU A C 1
ATOM 646 O O . GLU A 1 84 ? 1.055 -11.609 -15.578 1 96.38 84 GLU A O 1
ATOM 651 N N . ASN A 1 85 ? 0.713 -13.68 -16.281 1 97.81 85 ASN A N 1
ATOM 652 C CA . ASN A 1 85 ? 2.072 -13.758 -16.812 1 97.81 85 ASN A CA 1
ATOM 653 C C . ASN A 1 85 ? 2.086 -14.227 -18.266 1 97.81 85 ASN A C 1
ATOM 655 O O . ASN A 1 85 ? 3.131 -14.625 -18.781 1 97.81 85 ASN A O 1
ATOM 659 N N . GLY A 1 86 ? 0.92 -14.203 -18.969 1 97.88 86 GLY A N 1
ATOM 660 C CA . GLY A 1 86 ? 0.847 -14.516 -20.391 1 97.88 86 GLY A CA 1
ATOM 661 C C . GLY A 1 86 ? 1.154 -13.336 -21.281 1 97.88 86 GLY A C 1
ATOM 662 O O . GLY A 1 86 ? 1.362 -12.219 -20.797 1 97.88 86 GLY A O 1
ATOM 663 N N . PRO A 1 87 ? 1.186 -13.57 -22.609 1 97.56 87 PRO A N 1
ATOM 664 C CA . PRO A 1 87 ? 1.645 -12.531 -23.531 1 97.56 87 PRO A CA 1
ATOM 665 C C . PRO A 1 87 ? 0.519 -11.602 -23.984 1 97.56 87 PRO A C 1
ATOM 667 O O . PRO A 1 87 ? 0.77 -10.617 -24.688 1 97.56 87 PRO A O 1
ATOM 670 N N . VAL A 1 88 ? -0.74 -11.906 -23.609 1 96.62 88 VAL A N 1
ATOM 671 C CA . VAL A 1 88 ? -1.866 -11.039 -23.953 1 96.62 88 VAL A CA 1
ATOM 672 C C . VAL A 1 88 ? -2.67 -10.719 -22.688 1 96.62 88 VAL A C 1
ATOM 674 O O . VAL A 1 88 ? -2.613 -11.461 -21.703 1 96.62 88 VAL A O 1
ATOM 677 N N . THR A 1 89 ? -3.295 -9.547 -22.766 1 95.31 89 THR A N 1
ATOM 678 C CA . THR A 1 89 ? -4.168 -9.156 -21.656 1 95.31 89 THR A CA 1
ATOM 679 C C . THR A 1 89 ? -5.441 -8.5 -22.188 1 95.31 89 THR A C 1
ATOM 681 O O . THR A 1 89 ? -5.566 -8.25 -23.375 1 95.31 89 THR A O 1
ATOM 684 N N . LEU A 1 90 ? -6.406 -8.328 -21.312 1 93.19 90 LEU A N 1
ATOM 685 C CA . LEU A 1 90 ? -7.691 -7.723 -21.641 1 93.19 90 LEU A CA 1
ATOM 686 C C . LEU A 1 90 ? -7.613 -6.199 -21.547 1 93.19 90 LEU A C 1
ATOM 688 O O . LEU A 1 90 ? -7.039 -5.664 -20.594 1 93.19 90 LEU A O 1
ATOM 692 N N . LYS A 1 91 ? -8.094 -5.539 -22.531 1 90.44 91 LYS A N 1
ATOM 693 C CA . LYS A 1 91 ? -8.281 -4.094 -22.438 1 90.44 91 LYS A CA 1
ATOM 694 C C . LYS A 1 91 ? -9.516 -3.76 -21.609 1 90.44 91 LYS A C 1
ATOM 696 O O . LYS A 1 91 ? -10.641 -4.062 -22 1 90.44 91 LYS A O 1
ATOM 701 N N . VAL A 1 92 ? -9.344 -3.129 -20.516 1 84.62 92 VAL A N 1
ATOM 702 C CA . VAL A 1 92 ? -10.445 -2.879 -19.594 1 84.62 92 VAL A CA 1
ATOM 703 C C . VAL A 1 92 ? -11.062 -1.514 -19.875 1 84.62 92 VAL A C 1
ATOM 705 O O . VAL A 1 92 ? -12.289 -1.364 -19.875 1 84.62 92 VAL A O 1
ATOM 708 N N . ASP A 1 93 ? -10.133 -0.584 -20.109 1 77.94 93 ASP A N 1
ATOM 709 C CA . ASP A 1 93 ? -10.617 0.767 -20.375 1 77.94 93 ASP A CA 1
ATOM 710 C C . ASP A 1 93 ? -11.484 0.805 -21.641 1 77.94 93 ASP A C 1
ATOM 712 O O . ASP A 1 93 ? -11.078 0.316 -22.688 1 77.94 93 ASP A O 1
ATOM 716 N N . GLY A 1 94 ? -12.672 1.331 -21.5 1 70.62 94 GLY A N 1
ATOM 717 C CA . GLY A 1 94 ? -13.523 1.536 -22.656 1 70.62 94 GLY A CA 1
ATOM 718 C C . GLY A 1 94 ? -14.414 0.345 -22.969 1 70.62 94 GLY A C 1
ATOM 719 O O . GLY A 1 94 ? -15.148 0.354 -23.953 1 70.62 94 GLY A O 1
ATOM 720 N N . TYR A 1 95 ? -14.305 -0.681 -22.188 1 75.88 95 TYR A N 1
ATOM 721 C CA . TYR A 1 95 ? -15.172 -1.828 -22.438 1 75.88 95 TYR A CA 1
ATOM 722 C C . TYR A 1 95 ? -16.641 -1.457 -22.266 1 75.88 95 TYR A C 1
ATOM 724 O O . TYR A 1 95 ? -17.016 -0.83 -21.266 1 75.88 95 TYR A O 1
ATOM 732 N N . ASN A 1 96 ? -17.375 -1.693 -23.266 1 70.25 96 ASN A N 1
ATOM 733 C CA . ASN A 1 96 ? -18.766 -1.273 -23.312 1 70.25 96 ASN A CA 1
ATOM 734 C C . ASN A 1 96 ? -19.719 -2.473 -23.375 1 70.25 96 ASN A C 1
ATOM 736 O O . ASN A 1 96 ? -20.859 -2.338 -23.797 1 70.25 96 ASN A O 1
ATOM 740 N N . GLY A 1 97 ? -19.266 -3.633 -23.062 1 73.25 97 GLY A N 1
ATOM 741 C CA . GLY A 1 97 ? -20.125 -4.801 -23.078 1 73.25 97 GLY A CA 1
ATOM 742 C C . GLY A 1 97 ? -20 -5.617 -24.359 1 73.25 97 GLY A C 1
ATOM 743 O O . GLY A 1 97 ? -20.5 -6.738 -24.438 1 73.25 97 GLY A O 1
ATOM 744 N N . GLY A 1 98 ? -19.312 -5.074 -25.328 1 76.88 98 GLY A N 1
ATOM 745 C CA . GLY A 1 98 ? -19.078 -5.809 -26.562 1 76.88 98 GLY A CA 1
ATOM 746 C C . GLY A 1 98 ? -18.016 -6.887 -26.406 1 76.88 98 GLY A C 1
ATOM 747 O O . GLY A 1 98 ? -17.828 -7.449 -25.328 1 76.88 98 GLY A O 1
ATOM 748 N N . SER A 1 99 ? -17.5 -7.234 -27.531 1 84.5 99 SER A N 1
ATOM 749 C CA . SER A 1 99 ? -16.453 -8.25 -27.516 1 84.5 99 SER A CA 1
ATOM 750 C C . SER A 1 99 ? -15.18 -7.719 -26.844 1 84.5 99 SER A C 1
ATOM 752 O O . SER A 1 99 ? -14.68 -6.656 -27.219 1 84.5 99 SER A O 1
ATOM 754 N N . PRO A 1 100 ? -14.75 -8.477 -25.906 1 92.62 100 PRO A N 1
ATOM 755 C CA . PRO A 1 100 ? -13.531 -8.023 -25.234 1 92.62 100 PRO A CA 1
ATOM 756 C C . PRO A 1 100 ? -12.344 -7.887 -26.188 1 92.62 100 PRO A C 1
ATOM 758 O O . PRO A 1 100 ? -12.195 -8.68 -27.125 1 92.62 100 PRO A O 1
ATOM 761 N N . THR A 1 101 ? -11.562 -6.871 -25.906 1 94.25 101 THR A N 1
ATOM 762 C CA . THR A 1 101 ? -10.367 -6.613 -26.703 1 94.25 101 THR A CA 1
ATOM 763 C C . THR A 1 101 ? -9.125 -7.113 -25.969 1 94.25 101 THR A C 1
ATOM 765 O O . THR A 1 101 ? -8.984 -6.926 -24.75 1 94.25 101 THR A O 1
ATOM 768 N N . LEU A 1 102 ? -8.289 -7.805 -26.734 1 95.94 102 LEU A N 1
ATOM 769 C CA . LEU A 1 102 ? -7.008 -8.281 -26.234 1 95.94 102 LEU A CA 1
ATOM 770 C C . LEU A 1 102 ? -5.859 -7.438 -26.766 1 95.94 102 LEU A C 1
ATOM 772 O O . LEU A 1 102 ? -5.895 -7.008 -27.922 1 95.94 102 LEU A O 1
ATOM 776 N N . VAL A 1 103 ? -4.863 -7.195 -25.938 1 95.75 103 VAL A N 1
ATOM 777 C CA . VAL A 1 103 ? -3.664 -6.484 -26.359 1 95.75 103 VAL A CA 1
ATOM 778 C C . VAL A 1 103 ? -2.42 -7.227 -25.875 1 95.75 103 VAL A C 1
ATOM 780 O O . VAL A 1 103 ? -2.469 -7.945 -24.875 1 95.75 103 VAL A O 1
ATOM 783 N N . SER A 1 104 ? -1.281 -7.035 -26.562 1 95.5 104 SER A N 1
ATOM 784 C CA . SER A 1 104 ? -0.015 -7.625 -26.141 1 95.5 104 SER A CA 1
ATOM 785 C C . SER A 1 104 ? 0.508 -6.957 -24.875 1 95.5 104 SER A C 1
ATOM 787 O O . SER A 1 104 ? 0.231 -5.781 -24.625 1 95.5 104 SER A O 1
ATOM 789 N N . THR A 1 105 ? 1.221 -7.746 -24.125 1 94.88 105 THR A N 1
ATOM 790 C CA . THR A 1 105 ? 1.846 -7.18 -22.938 1 94.88 105 THR A CA 1
ATOM 791 C C . THR A 1 105 ? 3.365 -7.164 -23.078 1 94.88 105 THR A C 1
ATOM 793 O O . THR A 1 105 ? 3.924 -7.887 -23.906 1 94.88 105 THR A O 1
ATOM 796 N N . THR A 1 106 ? 4.039 -6.328 -22.234 1 94.12 106 THR A N 1
ATOM 797 C CA . THR A 1 106 ? 5.496 -6.262 -22.234 1 94.12 106 THR A CA 1
ATOM 798 C C . THR A 1 106 ? 6.07 -7.055 -21.062 1 94.12 106 THR A C 1
ATOM 800 O O . THR A 1 106 ? 7.293 -7.168 -20.922 1 94.12 106 THR A O 1
ATOM 803 N N . TYR A 1 107 ? 5.211 -7.652 -20.25 1 95.19 107 TYR A N 1
ATOM 804 C CA . TYR A 1 107 ? 5.672 -8.305 -19.031 1 95.19 107 TYR A CA 1
ATOM 805 C C . TYR A 1 107 ? 5.363 -9.797 -19.062 1 95.19 107 TYR A C 1
ATOM 807 O O . TYR A 1 107 ? 5.145 -10.406 -18.016 1 95.19 107 TYR A O 1
ATOM 815 N N . ALA A 1 108 ? 5.371 -10.398 -20.188 1 97.81 108 ALA A N 1
ATOM 816 C CA . ALA A 1 108 ? 5.047 -11.82 -20.359 1 97.81 108 ALA A CA 1
ATOM 817 C C . ALA A 1 108 ? 6.234 -12.695 -19.984 1 97.81 108 ALA A C 1
ATOM 819 O O . ALA A 1 108 ? 7.379 -12.391 -20.328 1 97.81 108 ALA A O 1
ATOM 820 N N . TRP A 1 109 ? 5.934 -13.742 -19.266 1 98.69 109 TRP A N 1
ATOM 821 C CA . TRP A 1 109 ? 7 -14.68 -18.906 1 98.69 109 TRP A CA 1
ATOM 822 C C . TRP A 1 109 ? 7.457 -15.461 -20.141 1 98.69 109 TRP A C 1
ATOM 824 O O . TRP A 1 109 ? 8.555 -16.031 -20.141 1 98.69 109 TRP A O 1
ATOM 834 N N . THR A 1 110 ? 6.695 -15.383 -21.25 1 98.44 110 THR A N 1
ATOM 835 C CA . THR A 1 110 ? 7.043 -16.031 -22.516 1 98.44 110 THR A CA 1
ATOM 836 C C . THR A 1 110 ? 8.227 -15.328 -23.172 1 98.44 110 THR A C 1
ATOM 838 O O . THR A 1 110 ? 8.805 -15.852 -24.125 1 98.44 110 THR A O 1
ATOM 841 N N . LYS A 1 111 ? 8.586 -14.234 -22.656 1 97.94 111 LYS A N 1
ATOM 842 C CA . LYS A 1 111 ? 9.758 -13.539 -23.172 1 97.94 111 LYS A CA 1
ATOM 843 C C . LYS A 1 111 ? 11.031 -14.328 -22.891 1 97.94 111 LYS A C 1
ATOM 845 O O . LYS A 1 111 ? 12.031 -14.18 -23.609 1 97.94 111 LYS A O 1
ATOM 850 N N . VAL A 1 112 ? 10.977 -15.25 -21.875 1 98.19 112 VAL A N 1
ATOM 851 C CA . VAL A 1 112 ? 12.227 -15.898 -21.5 1 98.19 112 VAL A CA 1
ATOM 852 C C . VAL A 1 112 ? 11.992 -17.391 -21.281 1 98.19 112 VAL A C 1
ATOM 854 O O . VAL A 1 112 ? 12.922 -18.125 -20.953 1 98.19 112 VAL A O 1
ATOM 857 N N . ALA A 1 113 ? 10.781 -17.859 -21.469 1 98.75 113 ALA A N 1
ATOM 858 C CA . ALA A 1 113 ? 10.484 -19.281 -21.219 1 98.75 113 ALA A CA 1
ATOM 859 C C . ALA A 1 113 ? 9.391 -19.781 -22.156 1 98.75 113 ALA A C 1
ATOM 861 O O . ALA A 1 113 ? 8.555 -19 -22.625 1 98.75 113 ALA A O 1
ATOM 862 N N . ASN A 1 114 ? 9.492 -21.078 -22.562 1 98.81 114 ASN A N 1
ATOM 863 C CA . ASN A 1 114 ? 8.328 -21.781 -23.062 1 98.81 114 ASN A CA 1
ATOM 864 C C . ASN A 1 114 ? 7.316 -22.062 -21.953 1 98.81 114 ASN A C 1
ATOM 866 O O . ASN A 1 114 ? 7.68 -22.562 -20.891 1 98.81 114 ASN A O 1
ATOM 870 N N . MET A 1 115 ? 6.031 -21.734 -22.25 1 98.75 115 MET A N 1
ATOM 871 C CA . MET A 1 115 ? 5.062 -21.812 -21.156 1 98.75 115 MET A CA 1
ATOM 872 C C . MET A 1 115 ? 3.941 -22.781 -21.5 1 98.75 115 MET A C 1
ATOM 874 O O . MET A 1 115 ? 3.373 -22.734 -22.594 1 98.75 115 MET A O 1
ATOM 878 N N . ILE A 1 116 ? 3.623 -23.641 -20.547 1 98.81 116 ILE A N 1
ATOM 879 C CA . ILE A 1 116 ? 2.408 -24.453 -20.594 1 98.81 116 ILE A CA 1
ATOM 880 C C . ILE A 1 116 ? 1.446 -23.984 -19.5 1 98.81 116 ILE A C 1
ATOM 882 O O . ILE A 1 116 ? 1.77 -24.047 -18.312 1 98.81 116 ILE A O 1
ATOM 886 N N . PHE A 1 117 ? 0.305 -23.484 -19.891 1 98.69 117 PHE A N 1
ATOM 887 C CA . PHE A 1 117 ? -0.77 -23.203 -18.953 1 98.69 117 PHE A CA 1
ATOM 888 C C . PHE A 1 117 ? -1.771 -24.344 -18.906 1 98.69 117 PHE A C 1
ATOM 890 O O . PHE A 1 117 ? -2.352 -24.703 -19.938 1 98.69 117 PHE A O 1
ATOM 897 N N . LEU A 1 118 ? -1.984 -24.875 -17.734 1 98.75 118 LEU A N 1
ATOM 898 C CA . LEU A 1 118 ? -2.756 -26.109 -17.641 1 98.75 118 LEU A CA 1
ATOM 899 C C . LEU A 1 118 ? -4.004 -25.906 -16.797 1 98.75 118 LEU A C 1
ATOM 901 O O . LEU A 1 118 ? -3.918 -25.438 -15.656 1 98.75 118 LEU A O 1
ATOM 905 N N . ASP A 1 119 ? -5.117 -26.203 -17.391 1 98.12 119 ASP A N 1
ATOM 906 C CA . ASP A 1 119 ? -6.359 -26.266 -16.625 1 98.12 119 ASP A CA 1
ATOM 907 C C . ASP A 1 119 ? -6.445 -27.547 -15.812 1 98.12 119 ASP A C 1
ATOM 909 O O . ASP A 1 119 ? -6.727 -28.625 -16.359 1 98.12 119 ASP A O 1
ATOM 913 N N . GLN A 1 120 ? -6.293 -27.469 -14.633 1 95.38 120 GLN A N 1
ATOM 914 C CA . GLN A 1 120 ? -6.402 -28.594 -13.719 1 95.38 120 GLN A CA 1
ATOM 915 C C . GLN A 1 120 ? -6.992 -28.156 -12.383 1 95.38 120 GLN A C 1
ATOM 917 O O . GLN A 1 120 ? -6.828 -27.016 -11.969 1 95.38 120 GLN A O 1
ATOM 922 N N . PRO A 1 121 ? -7.75 -29.031 -11.68 1 96.31 121 PRO A N 1
ATOM 923 C CA . PRO A 1 121 ? -8.156 -30.406 -11.992 1 96.31 121 PRO A CA 1
ATOM 924 C C . PRO A 1 121 ? -9.312 -30.469 -12.984 1 96.31 121 PRO A C 1
ATOM 926 O O . PRO A 1 121 ? -9.664 -29.453 -13.586 1 96.31 121 PRO A O 1
ATOM 929 N N . VAL A 1 122 ? -9.727 -31.656 -13.281 1 95.44 122 VAL A N 1
ATOM 930 C CA . VAL A 1 122 ? -10.883 -31.844 -14.156 1 95.44 122 VAL A CA 1
ATOM 931 C C . VAL A 1 122 ? -12.023 -30.938 -13.695 1 95.44 122 VAL A C 1
ATOM 933 O O . VAL A 1 122 ? -12.273 -30.797 -12.492 1 95.44 122 VAL A O 1
ATOM 936 N N . GLY A 1 123 ? -12.648 -30.281 -14.641 1 93.94 123 GLY A N 1
ATOM 937 C CA . GLY A 1 123 ? -13.703 -29.344 -14.344 1 93.94 123 GLY A CA 1
ATOM 938 C C . GLY A 1 123 ? -13.234 -27.891 -14.344 1 93.94 123 GLY A C 1
ATOM 939 O O . GLY A 1 123 ? -14.047 -26.969 -14.375 1 93.94 123 GLY A O 1
ATOM 940 N N . THR A 1 124 ? -11.992 -27.703 -14.336 1 96.75 124 THR A N 1
ATOM 941 C CA . THR A 1 124 ? -11.391 -26.375 -14.359 1 96.75 124 THR A CA 1
ATOM 942 C C . THR A 1 124 ? -11.211 -25.875 -15.789 1 96.75 124 THR A C 1
ATOM 944 O O . THR A 1 124 ? -10.688 -26.609 -16.641 1 96.75 124 THR A O 1
ATOM 947 N N . GLY A 1 125 ? -11.648 -24.625 -15.992 1 97.38 125 GLY A N 1
ATOM 948 C CA . GLY A 1 125 ? -11.508 -24.062 -17.328 1 97.38 125 GLY A CA 1
ATOM 949 C C . GLY A 1 125 ? -12.18 -24.906 -18.406 1 97.38 125 GLY A C 1
ATOM 950 O O . GLY A 1 125 ? -13.375 -25.203 -18.312 1 97.38 125 GLY A O 1
ATOM 951 N N . PHE A 1 126 ? -11.328 -25.391 -19.328 1 98 126 PHE A N 1
ATOM 952 C CA . PHE A 1 126 ? -11.898 -26.141 -20.453 1 98 126 PHE A CA 1
ATOM 953 C C . PHE A 1 126 ? -11.602 -27.641 -20.312 1 98 126 PHE A C 1
ATOM 955 O O . PHE A 1 126 ? -11.867 -28.422 -21.219 1 98 126 PHE A O 1
ATOM 962 N N . SER A 1 127 ? -10.977 -28.031 -19.219 1 97.19 127 SER A N 1
ATOM 963 C CA . SER A 1 127 ? -10.781 -29.453 -18.953 1 97.19 127 SER A CA 1
ATOM 964 C C . SER A 1 127 ? -12.094 -30.141 -18.609 1 97.19 127 SER A C 1
ATOM 966 O O . SER A 1 127 ? -12.953 -29.547 -17.953 1 97.19 127 SER A O 1
ATOM 968 N N . TYR A 1 128 ? -12.219 -31.391 -19.031 1 95.69 128 TYR A N 1
ATOM 969 C CA . TYR A 1 128 ? -13.477 -32.094 -18.797 1 95.69 128 TYR A CA 1
ATOM 970 C C . TYR A 1 128 ? -13.258 -33.594 -18.672 1 95.69 128 TYR A C 1
ATOM 972 O O . TYR A 1 128 ? -12.164 -34.094 -18.953 1 95.69 128 TYR A O 1
ATOM 980 N N . ALA A 1 129 ? -14.258 -34.25 -18.172 1 94.88 129 ALA A N 1
ATOM 981 C CA . ALA A 1 129 ? -14.258 -35.719 -18.078 1 94.88 129 ALA A CA 1
ATOM 982 C C . ALA A 1 129 ? -15.18 -36.344 -19.141 1 94.88 129 ALA A C 1
ATOM 984 O O . ALA A 1 129 ? -16.266 -35.812 -19.406 1 94.88 129 ALA A O 1
ATOM 985 N N . THR A 1 130 ? -14.727 -37.406 -19.703 1 93.19 130 THR A N 1
ATOM 986 C CA . THR A 1 130 ? -15.531 -38.094 -20.719 1 93.19 130 THR A CA 1
ATOM 987 C C . THR A 1 130 ? -16.562 -39 -20.078 1 93.19 130 THR A C 1
ATOM 989 O O . THR A 1 130 ? -17.531 -39.406 -20.703 1 93.19 130 THR A O 1
ATOM 992 N N . THR A 1 131 ? -16.234 -39.406 -18.922 1 88.94 131 THR A N 1
ATOM 993 C CA . THR A 1 131 ? -17.141 -40.25 -18.125 1 88.94 131 THR A CA 1
ATOM 994 C C . THR A 1 131 ? -17.172 -39.781 -16.672 1 88.94 131 THR A C 1
ATOM 996 O O . THR A 1 131 ? -16.391 -38.906 -16.281 1 88.94 131 THR A O 1
ATOM 999 N N . GLN A 1 132 ? -18.188 -40.281 -15.984 1 83.56 132 GLN A N 1
ATOM 1000 C CA . GLN A 1 132 ? -18.234 -39.938 -14.562 1 83.56 132 GLN A CA 1
ATOM 1001 C C . GLN A 1 132 ? -16.984 -40.438 -13.852 1 83.56 132 GLN A C 1
ATOM 1003 O O . GLN A 1 132 ? -16.531 -41.562 -14.078 1 83.56 132 GLN A O 1
ATOM 1008 N N . LEU A 1 133 ? -16.469 -39.5 -13.109 1 81.88 133 LEU A N 1
ATOM 1009 C CA . LEU A 1 133 ? -15.242 -39.875 -12.422 1 81.88 133 LEU A CA 1
ATOM 1010 C C . LEU A 1 133 ? -15.539 -40.781 -11.211 1 81.88 133 LEU A C 1
ATOM 1012 O O . LEU A 1 133 ? -16.5 -40.531 -10.484 1 81.88 133 LEU A O 1
ATOM 1016 N N . LEU A 1 134 ? -14.727 -41.719 -11.156 1 71.94 134 LEU A N 1
ATOM 1017 C CA . LEU A 1 134 ? -14.875 -42.625 -10.031 1 71.94 134 LEU A CA 1
ATOM 1018 C C . LEU A 1 134 ? -14.336 -42 -8.742 1 71.94 134 LEU A C 1
ATOM 1020 O O . LEU A 1 134 ? -14.906 -42.188 -7.668 1 71.94 134 LEU A O 1
ATOM 1024 N N . ASP A 1 135 ? -13.273 -41.312 -8.914 1 81.69 135 ASP A N 1
ATOM 1025 C CA . ASP A 1 135 ? -12.656 -40.719 -7.73 1 81.69 135 ASP A CA 1
ATOM 1026 C C . ASP A 1 135 ? -12.641 -39.188 -7.82 1 81.69 135 ASP A C 1
ATOM 1028 O O . ASP A 1 135 ? -12.445 -38.625 -8.898 1 81.69 135 ASP A O 1
ATOM 1032 N N . THR A 1 136 ? -12.844 -38.688 -6.613 1 91.81 136 THR A N 1
ATOM 1033 C CA . THR A 1 136 ? -12.727 -37.25 -6.496 1 91.81 136 THR A CA 1
ATOM 1034 C C . THR A 1 136 ? -11.273 -36.812 -6.641 1 91.81 136 THR A C 1
ATOM 1036 O O . THR A 1 136 ? -10.383 -37.406 -6.016 1 91.81 136 THR A O 1
ATOM 1039 N N . PRO A 1 137 ? -11.031 -35.844 -7.539 1 94.94 137 PRO A N 1
ATOM 1040 C CA . PRO A 1 137 ? -9.664 -35.312 -7.625 1 94.94 137 PRO A CA 1
ATOM 1041 C C . PRO A 1 137 ? -9.102 -34.906 -6.266 1 94.94 137 PRO A C 1
ATOM 1043 O O . PRO A 1 137 ? -9.859 -34.5 -5.379 1 94.94 137 PRO A O 1
ATOM 1046 N N . SER A 1 138 ? -7.809 -35.031 -6.02 1 97.25 138 SER A N 1
ATOM 1047 C CA . SER A 1 138 ? -7.121 -34.719 -4.773 1 97.25 138 SER A CA 1
ATOM 1048 C C . SER A 1 138 ? -5.758 -34.094 -5.047 1 97.25 138 SER A C 1
ATOM 1050 O O . SER A 1 138 ? -5.266 -34.125 -6.176 1 97.25 138 SER A O 1
ATOM 1052 N N . ASP A 1 139 ? -5.152 -33.562 -3.99 1 97.19 139 ASP A N 1
ATOM 1053 C CA . ASP A 1 139 ? -3.84 -32.938 -4.152 1 97.19 139 ASP A CA 1
ATOM 1054 C C . ASP A 1 139 ? -2.826 -33.938 -4.691 1 97.19 139 ASP A C 1
ATOM 1056 O O . ASP A 1 139 ? -2.152 -33.688 -5.691 1 97.19 139 ASP A O 1
ATOM 1060 N N . SER A 1 140 ? -2.725 -35.031 -4.066 1 97.62 140 SER A N 1
ATOM 1061 C CA . SER A 1 140 ? -1.751 -36.062 -4.465 1 97.62 140 SER A CA 1
ATOM 1062 C C . SER A 1 140 ? -2.104 -36.656 -5.82 1 97.62 140 SER A C 1
ATOM 1064 O O . SER A 1 140 ? -1.215 -36.969 -6.613 1 97.62 140 SER A O 1
ATOM 1066 N N . GLY A 1 141 ? -3.402 -36.844 -6.008 1 96.88 141 GLY A N 1
ATOM 1067 C CA . GLY A 1 141 ? -3.84 -37.344 -7.305 1 96.88 141 GLY A CA 1
ATOM 1068 C C . GLY A 1 141 ? -3.502 -36.375 -8.438 1 96.88 141 GLY A C 1
ATOM 1069 O O . GLY A 1 141 ? -3.082 -36.812 -9.516 1 96.88 141 GLY A O 1
ATOM 1070 N N . GLU A 1 142 ? -3.709 -35.156 -8.164 1 97.31 142 GLU A N 1
ATOM 1071 C CA . GLU A 1 142 ? -3.41 -34.156 -9.188 1 97.31 142 GLU A CA 1
ATOM 1072 C C . GLU A 1 142 ? -1.916 -34.094 -9.492 1 97.31 142 GLU A C 1
ATOM 1074 O O . GLU A 1 142 ? -1.52 -33.906 -10.648 1 97.31 142 GLU A O 1
ATOM 1079 N N . ALA A 1 143 ? -1.074 -34.188 -8.453 1 98.44 143 ALA A N 1
ATOM 1080 C CA . ALA A 1 143 ? 0.366 -34.25 -8.688 1 98.44 143 ALA A CA 1
ATOM 1081 C C . ALA A 1 143 ? 0.721 -35.375 -9.664 1 98.44 143 ALA A C 1
ATOM 1083 O O . ALA A 1 143 ? 1.503 -35.156 -10.594 1 98.44 143 ALA A O 1
ATOM 1084 N N . LYS A 1 144 ? 0.111 -36.5 -9.539 1 97.5 144 LYS A N 1
ATOM 1085 C CA . LYS A 1 144 ? 0.345 -37.656 -10.414 1 97.5 144 LYS A CA 1
ATOM 1086 C C . LYS A 1 144 ? -0.2 -37.375 -11.82 1 97.5 144 LYS A C 1
ATOM 1088 O O . LYS A 1 144 ? 0.438 -37.719 -12.812 1 97.5 144 LYS A O 1
ATOM 1093 N N . ARG A 1 145 ? -1.323 -36.844 -11.836 1 97 145 ARG A N 1
ATOM 1094 C CA . ARG A 1 145 ? -1.958 -36.562 -13.125 1 97 145 ARG A CA 1
ATOM 1095 C C . ARG A 1 145 ? -1.156 -35.531 -13.93 1 97 145 ARG A C 1
ATOM 1097 O O . ARG A 1 145 ? -1.055 -35.656 -15.148 1 97 145 ARG A O 1
ATOM 1104 N N . ILE A 1 146 ? -0.634 -34.562 -13.25 1 98.19 146 ILE A N 1
ATOM 1105 C CA . ILE A 1 146 ? 0.183 -33.562 -13.922 1 98.19 146 ILE A CA 1
ATOM 1106 C C . ILE A 1 146 ? 1.438 -34.219 -14.492 1 98.19 146 ILE A C 1
ATOM 1108 O O . ILE A 1 146 ? 1.848 -33.906 -15.617 1 98.19 146 ILE A O 1
ATOM 1112 N N . HIS A 1 147 ? 2.039 -35.094 -13.727 1 98.31 147 HIS A N 1
ATOM 1113 C CA . HIS A 1 147 ? 3.191 -35.844 -14.234 1 98.31 147 HIS A CA 1
ATOM 1114 C C . HIS A 1 147 ? 2.826 -36.656 -15.469 1 98.31 147 HIS A C 1
ATOM 1116 O O . HIS A 1 147 ? 3.562 -36.656 -16.453 1 98.31 147 HIS A O 1
ATOM 1122 N N . GLU A 1 148 ? 1.665 -37.312 -15.414 1 97.06 148 GLU A N 1
ATOM 1123 C CA . GLU A 1 148 ? 1.206 -38.094 -16.562 1 97.06 148 GLU A CA 1
ATOM 1124 C C . GLU A 1 148 ? 0.969 -37.188 -17.781 1 97.06 148 GLU A C 1
ATOM 1126 O O . GLU A 1 148 ? 1.373 -37.531 -18.891 1 97.06 148 GLU A O 1
ATOM 1131 N N . PHE A 1 149 ? 0.303 -36.125 -17.547 1 97.56 149 PHE A N 1
ATOM 1132 C CA . PHE A 1 149 ? 0.087 -35.125 -18.594 1 97.56 149 PHE A CA 1
ATOM 1133 C C . PHE A 1 149 ? 1.405 -34.75 -19.266 1 97.56 149 PHE A C 1
ATOM 1135 O O . PHE A 1 149 ? 1.505 -34.75 -20.5 1 97.56 149 PHE A O 1
ATOM 1142 N N . LEU A 1 150 ? 2.418 -34.438 -18.422 1 98 150 LEU A N 1
ATOM 1143 C CA . LEU A 1 150 ? 3.701 -33.938 -18.922 1 98 150 LEU A CA 1
ATOM 1144 C C . LEU A 1 150 ? 4.383 -35.031 -19.781 1 98 150 LEU A C 1
ATOM 1146 O O . LEU A 1 150 ? 4.949 -34.719 -20.828 1 98 150 LEU A O 1
ATOM 1150 N N . ARG A 1 151 ? 4.332 -36.219 -19.375 1 96.69 151 ARG A N 1
ATOM 1151 C CA . ARG A 1 151 ? 4.945 -37.312 -20.125 1 96.69 151 ARG A CA 1
ATOM 1152 C C . ARG A 1 151 ? 4.27 -37.469 -21.484 1 96.69 151 ARG A C 1
ATOM 1154 O O . ARG A 1 151 ? 4.945 -37.625 -22.5 1 96.69 151 ARG A O 1
ATOM 1161 N N . LYS A 1 152 ? 2.977 -37.438 -21.438 1 96.56 152 LYS A N 1
ATOM 1162 C CA . LYS A 1 152 ? 2.23 -37.594 -22.672 1 96.56 152 LYS A CA 1
ATOM 1163 C C . LYS A 1 152 ? 2.412 -36.406 -23.594 1 96.56 152 LYS A C 1
ATOM 1165 O O . LYS A 1 152 ? 2.535 -36.562 -24.812 1 96.56 152 LYS A O 1
ATOM 1170 N N . TRP A 1 153 ? 2.438 -35.25 -23.031 1 97.5 153 TRP A N 1
ATOM 1171 C CA . TRP A 1 153 ? 2.643 -34.031 -23.828 1 97.5 153 TRP A CA 1
ATOM 1172 C C . TRP A 1 153 ? 4.027 -34.031 -24.469 1 97.5 153 TRP A C 1
ATOM 1174 O O . TRP A 1 153 ? 4.168 -33.719 -25.656 1 97.5 153 TRP A O 1
ATOM 1184 N N . LEU A 1 154 ? 5.062 -34.438 -23.703 1 96.69 154 LEU A N 1
ATOM 1185 C CA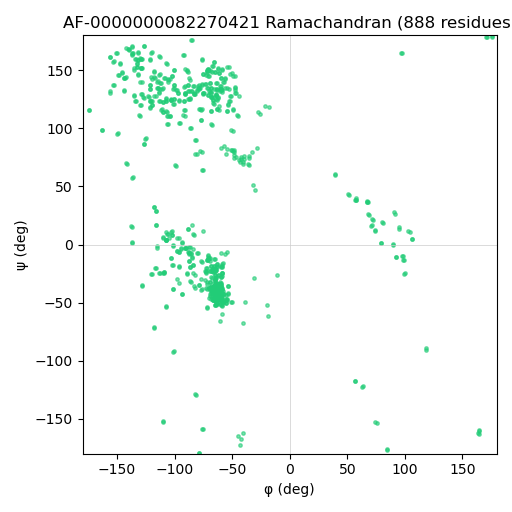 . LEU A 1 154 ? 6.43 -34.438 -24.203 1 96.69 154 LEU A CA 1
ATOM 1186 C C . LEU A 1 154 ? 6.598 -35.5 -25.297 1 96.69 154 LEU A C 1
ATOM 1188 O O . LEU A 1 154 ? 7.418 -35.344 -26.203 1 96.69 154 LEU A O 1
ATOM 1192 N N . SER A 1 155 ? 5.793 -36.531 -25.203 1 95.19 155 SER A N 1
ATOM 1193 C CA . SER A 1 155 ? 5.848 -37.562 -26.25 1 95.19 155 SER A CA 1
ATOM 1194 C C . SER A 1 155 ? 5.406 -37 -27.594 1 95.19 155 SER A C 1
ATOM 1196 O O . SER A 1 155 ? 5.84 -37.469 -28.641 1 95.19 155 SER A O 1
ATOM 1198 N N . LYS A 1 156 ? 4.586 -35.969 -27.5 1 95 156 LYS A N 1
ATOM 1199 C CA . LYS A 1 156 ? 4.098 -35.312 -28.719 1 95 156 LYS A CA 1
ATOM 1200 C C . LYS A 1 156 ? 4.906 -34.062 -29.047 1 95 156 LYS A C 1
ATOM 1202 O O . LYS A 1 156 ? 4.723 -33.469 -30.094 1 95 156 LYS A O 1
ATOM 1207 N N . HIS A 1 157 ? 5.805 -33.688 -28.172 1 96.5 157 HIS A N 1
ATOM 1208 C CA . HIS A 1 157 ? 6.652 -32.5 -28.297 1 96.5 157 HIS A CA 1
ATOM 1209 C C . HIS A 1 157 ? 8.094 -32.812 -27.906 1 96.5 157 HIS A C 1
ATOM 1211 O O . HIS A 1 157 ? 8.688 -32.125 -27.094 1 96.5 157 HIS A O 1
ATOM 1217 N N . THR A 1 158 ? 8.672 -33.781 -28.578 1 95.56 158 THR A N 1
ATOM 1218 C CA . THR A 1 158 ? 9.961 -34.344 -28.188 1 95.56 158 THR A CA 1
ATOM 1219 C C . THR A 1 158 ? 11.062 -33.281 -28.297 1 95.56 158 THR A C 1
ATOM 1221 O O . THR A 1 158 ? 12.117 -33.406 -27.688 1 95.56 158 THR A O 1
ATOM 1224 N N . GLU A 1 159 ? 10.891 -32.25 -29.062 1 96.31 159 GLU A N 1
ATOM 1225 C CA . GLU A 1 159 ? 11.875 -31.203 -29.234 1 96.31 159 GLU A CA 1
ATOM 1226 C C . GLU A 1 159 ? 12.102 -30.438 -27.922 1 96.31 159 GLU A C 1
ATOM 1228 O O . GLU A 1 159 ? 13.094 -29.719 -27.781 1 96.31 159 GLU A O 1
ATOM 1233 N N . PHE A 1 160 ? 11.25 -30.625 -26.938 1 97.75 160 PHE A N 1
ATOM 1234 C CA . PHE A 1 160 ? 11.352 -29.859 -25.703 1 97.75 160 PHE A CA 1
ATOM 1235 C C . PHE A 1 160 ? 11.867 -30.734 -24.562 1 97.75 160 PHE A C 1
ATOM 1237 O O . PHE A 1 160 ? 11.969 -30.281 -23.422 1 97.75 160 PHE A O 1
ATOM 1244 N N . ILE A 1 161 ? 12.227 -31.969 -24.797 1 96.62 161 ILE A N 1
ATOM 1245 C CA . ILE A 1 161 ? 12.617 -32.938 -23.766 1 96.62 161 ILE A CA 1
ATOM 1246 C C . ILE A 1 161 ? 13.883 -32.438 -23.078 1 96.62 161 ILE A C 1
ATOM 1248 O O . ILE A 1 161 ? 14.047 -32.625 -21.859 1 96.62 161 ILE A O 1
ATOM 1252 N N . SER A 1 162 ? 14.758 -31.812 -23.828 1 97.19 162 SER A N 1
ATOM 1253 C CA . SER A 1 162 ? 16.062 -31.438 -23.281 1 97.19 162 SER A CA 1
ATOM 1254 C C . SER A 1 162 ? 16 -30.078 -22.594 1 97.19 162 SER A C 1
ATOM 1256 O O . SER A 1 162 ? 16.938 -29.688 -21.891 1 97.19 162 SER A O 1
ATOM 1258 N N . ASN A 1 163 ? 14.914 -29.281 -22.812 1 98.62 163 ASN A N 1
ATOM 1259 C CA . ASN A 1 163 ? 14.797 -27.969 -22.172 1 98.62 163 ASN A CA 1
ATOM 1260 C C . ASN A 1 163 ? 14.789 -28.094 -20.656 1 98.62 163 ASN A C 1
ATOM 1262 O O . ASN A 1 163 ? 14.188 -29.016 -20.109 1 98.62 163 ASN A O 1
ATOM 1266 N N . PRO A 1 164 ? 15.562 -27.188 -19.938 1 98.69 164 PRO A N 1
ATOM 1267 C CA . PRO A 1 164 ? 15.336 -27.156 -18.484 1 98.69 164 PRO A CA 1
ATOM 1268 C C . PRO A 1 164 ? 13.867 -27 -18.125 1 98.69 164 PRO A C 1
ATOM 1270 O O . PRO A 1 164 ? 13.188 -26.109 -18.641 1 98.69 164 PRO A O 1
ATOM 1273 N N . PHE A 1 165 ? 13.383 -27.891 -17.281 1 98.81 165 PHE A N 1
ATOM 1274 C CA . PHE A 1 165 ? 11.953 -27.922 -17.016 1 98.81 165 PHE A CA 1
ATOM 1275 C C . PHE A 1 165 ? 11.664 -27.438 -15.586 1 98.81 165 PHE A C 1
ATOM 1277 O O . PHE A 1 165 ? 12.383 -27.797 -14.656 1 98.81 165 PHE A O 1
ATOM 1284 N N . TYR A 1 166 ? 10.68 -26.594 -15.422 1 98.88 166 TYR A N 1
ATOM 1285 C CA . TYR A 1 166 ? 10.195 -26.078 -14.141 1 98.88 166 TYR A CA 1
ATOM 1286 C C . TYR A 1 166 ? 8.68 -26.234 -14.031 1 98.88 166 TYR A C 1
ATOM 1288 O O . TYR A 1 166 ? 7.984 -26.266 -15.047 1 98.88 166 TYR A O 1
ATOM 1296 N N . VAL A 1 167 ? 8.188 -26.359 -12.836 1 98.94 167 VAL A N 1
ATOM 1297 C CA . VAL A 1 167 ? 6.758 -26.25 -12.555 1 98.94 167 VAL A CA 1
ATOM 1298 C C . VAL A 1 167 ? 6.504 -25.016 -11.695 1 98.94 167 VAL A C 1
ATOM 1300 O O . VAL A 1 167 ? 7.27 -24.719 -10.773 1 98.94 167 VAL A O 1
ATOM 1303 N N . GLY A 1 168 ? 5.52 -24.25 -12.023 1 98.56 168 GLY A N 1
ATOM 1304 C CA . GLY A 1 168 ? 5.199 -23.047 -11.258 1 98.56 168 GLY A CA 1
ATOM 1305 C C . GLY A 1 168 ? 3.711 -22.875 -11.016 1 98.56 168 GLY A C 1
ATOM 1306 O O . GLY A 1 168 ? 2.896 -23.609 -11.578 1 98.56 168 GLY A O 1
ATOM 1307 N N . GLY A 1 169 ? 3.379 -21.969 -10.203 1 98.5 169 GLY A N 1
ATOM 1308 C CA . GLY A 1 169 ? 2.002 -21.609 -9.898 1 98.5 169 GLY A CA 1
ATOM 1309 C C . GLY A 1 169 ? 1.884 -20.641 -8.734 1 98.5 169 GLY A C 1
ATOM 1310 O O . GLY A 1 169 ? 2.895 -20.172 -8.195 1 98.5 169 GLY A O 1
ATOM 1311 N N . ASP A 1 170 ? 0.685 -20.266 -8.445 1 97.44 170 ASP A N 1
ATOM 1312 C CA . ASP A 1 170 ? 0.45 -19.359 -7.316 1 97.44 170 ASP A CA 1
ATOM 1313 C C . ASP A 1 170 ? -0.682 -19.875 -6.43 1 97.44 170 ASP A C 1
ATOM 1315 O O . ASP A 1 170 ? -1.338 -20.875 -6.762 1 97.44 170 ASP A O 1
ATOM 1319 N N . SER A 1 171 ? -0.797 -19.375 -5.309 1 96.25 171 SER A N 1
ATOM 1320 C CA . SER A 1 171 ? -1.902 -19.641 -4.398 1 96.25 171 SER A CA 1
ATOM 1321 C C . SER A 1 171 ? -1.917 -21.109 -3.977 1 96.25 171 SER A C 1
ATOM 1323 O O . SER A 1 171 ? -0.902 -21.641 -3.521 1 96.25 171 SER A O 1
ATOM 1325 N N . TYR A 1 172 ? -2.988 -21.812 -4.219 1 96.06 172 TYR A N 1
ATOM 1326 C CA . TYR A 1 172 ? -3.133 -23.188 -3.744 1 96.06 172 TYR A CA 1
ATOM 1327 C C . TYR A 1 172 ? -2.203 -24.125 -4.5 1 96.06 172 TYR A C 1
ATOM 1329 O O . TYR A 1 172 ? -1.99 -25.266 -4.086 1 96.06 172 TYR A O 1
ATOM 1337 N N . SER A 1 173 ? -1.629 -23.625 -5.582 1 97.31 173 SER A N 1
ATOM 1338 C CA . SER A 1 173 ? -0.619 -24.406 -6.273 1 97.31 173 SER A CA 1
ATOM 1339 C C . SER A 1 173 ? 0.55 -24.75 -5.352 1 97.31 173 SER A C 1
ATOM 1341 O O . SER A 1 173 ? 1.312 -25.672 -5.621 1 97.31 173 SER A O 1
ATOM 1343 N N . GLY A 1 174 ? 0.67 -24 -4.281 1 98 174 GLY A N 1
ATOM 1344 C CA . GLY A 1 174 ? 1.713 -24.266 -3.303 1 98 174 GLY A CA 1
ATOM 1345 C C . GLY A 1 174 ? 1.57 -25.609 -2.633 1 98 174 GLY A C 1
ATOM 1346 O O . GLY A 1 174 ? 2.533 -26.141 -2.066 1 98 174 GLY A O 1
ATOM 1347 N N . MET A 1 175 ? 0.43 -26.203 -2.691 1 97.56 175 MET A N 1
ATOM 1348 C CA . MET A 1 175 ? 0.185 -27.531 -2.141 1 97.56 175 MET A CA 1
ATOM 1349 C C . MET A 1 175 ? 0.539 -28.609 -3.154 1 97.56 175 MET A C 1
ATOM 1351 O O . MET A 1 175 ? 1.076 -29.656 -2.789 1 97.56 175 MET A O 1
ATOM 1355 N N . VAL A 1 176 ? 0.369 -28.312 -4.398 1 98.19 176 VAL A N 1
ATOM 1356 C CA . VAL A 1 176 ? 0.375 -29.344 -5.43 1 98.19 176 VAL A CA 1
ATOM 1357 C C . VAL A 1 176 ? 1.727 -29.359 -6.141 1 98.19 176 VAL A C 1
ATOM 1359 O O . VAL A 1 176 ? 2.262 -30.422 -6.453 1 98.19 176 VAL A O 1
ATOM 1362 N N . VAL A 1 177 ? 2.275 -28.188 -6.359 1 98.81 177 VAL A N 1
ATOM 1363 C CA . VAL A 1 177 ? 3.477 -28.047 -7.18 1 98.81 177 VAL A CA 1
ATOM 1364 C C . VAL A 1 177 ? 4.637 -28.781 -6.52 1 98.81 177 VAL A C 1
ATOM 1366 O O . VAL A 1 177 ? 5.328 -29.578 -7.168 1 98.81 177 VAL A O 1
ATOM 1369 N N . PRO A 1 178 ? 4.883 -28.594 -5.219 1 98.81 178 PRO A N 1
ATOM 1370 C CA . PRO A 1 178 ? 5.988 -29.344 -4.621 1 98.81 178 PRO A CA 1
ATOM 1371 C C . PRO A 1 178 ? 5.801 -30.859 -4.723 1 98.81 178 PRO A C 1
ATOM 1373 O O . PRO A 1 178 ? 6.77 -31.594 -4.93 1 98.81 178 PRO A O 1
ATOM 1376 N N . ALA A 1 179 ? 4.586 -31.281 -4.594 1 98.75 179 ALA A N 1
ATOM 1377 C CA . ALA A 1 179 ? 4.289 -32.719 -4.758 1 98.75 179 ALA A CA 1
ATOM 1378 C C . ALA A 1 179 ? 4.512 -33.156 -6.199 1 98.75 179 ALA A C 1
ATOM 1380 O O . ALA A 1 179 ? 4.973 -34.281 -6.441 1 98.75 179 ALA A O 1
ATOM 1381 N N . THR A 1 180 ? 4.164 -32.312 -7.125 1 98.88 180 THR A N 1
ATOM 1382 C CA . THR A 1 180 ? 4.375 -32.625 -8.539 1 98.88 180 THR A CA 1
ATOM 1383 C C . THR A 1 180 ? 5.859 -32.781 -8.844 1 98.88 180 THR A C 1
ATOM 1385 O O . THR A 1 180 ? 6.25 -33.719 -9.562 1 98.88 180 THR A O 1
ATOM 1388 N N . ILE A 1 181 ? 6.691 -31.922 -8.273 1 98.88 181 ILE A N 1
ATOM 1389 C CA . ILE A 1 181 ? 8.141 -32.031 -8.438 1 98.88 181 ILE A CA 1
ATOM 1390 C C . ILE A 1 181 ? 8.617 -33.406 -7.977 1 98.88 181 ILE A C 1
ATOM 1392 O O . ILE A 1 181 ? 9.422 -34.031 -8.656 1 98.88 181 ILE A O 1
ATOM 1396 N N . GLN A 1 182 ? 8.117 -33.844 -6.918 1 98.56 182 GLN A N 1
ATOM 1397 C CA . GLN A 1 182 ? 8.508 -35.156 -6.375 1 98.56 182 GLN A CA 1
ATOM 1398 C C . GLN A 1 182 ? 8.07 -36.281 -7.289 1 98.56 182 GLN A C 1
ATOM 1400 O O . GLN A 1 182 ? 8.805 -37.25 -7.484 1 98.56 182 GLN A O 1
ATOM 1405 N N . GLU A 1 183 ? 6.859 -36.188 -7.812 1 98.5 183 GLU A N 1
ATOM 1406 C CA . GLU A 1 183 ? 6.371 -37.219 -8.719 1 98.5 183 GLU A CA 1
ATOM 1407 C C . GLU A 1 183 ? 7.238 -37.312 -9.969 1 98.5 183 GLU A C 1
ATOM 1409 O O . GLU A 1 183 ? 7.539 -38.438 -10.438 1 98.5 183 GLU A O 1
ATOM 1414 N N . ILE A 1 184 ? 7.598 -36.188 -10.516 1 98.62 184 ILE A N 1
ATOM 1415 C CA . ILE A 1 184 ? 8.445 -36.156 -11.703 1 98.62 184 ILE A CA 1
ATOM 1416 C C . ILE A 1 184 ? 9.812 -36.75 -11.383 1 98.62 184 ILE A C 1
ATOM 1418 O O . ILE A 1 184 ? 10.336 -37.594 -12.133 1 98.62 184 ILE A O 1
ATOM 1422 N N . SER A 1 185 ? 10.383 -36.281 -10.25 1 98.38 185 SER A N 1
ATOM 1423 C CA . SER A 1 185 ? 11.68 -36.781 -9.812 1 98.38 185 SER A CA 1
ATOM 1424 C C . SER A 1 185 ? 11.664 -38.312 -9.664 1 98.38 185 SER A C 1
ATOM 1426 O O . SER A 1 185 ? 12.578 -38.969 -10.133 1 98.38 185 SER A O 1
ATOM 1428 N N . LYS A 1 186 ? 10.648 -38.812 -9.031 1 97.69 186 LYS A N 1
ATOM 1429 C CA . LYS A 1 186 ? 10.484 -40.25 -8.852 1 97.69 186 LYS A CA 1
ATOM 1430 C C . LYS A 1 186 ? 10.375 -40.969 -10.203 1 97.69 186 LYS A C 1
ATOM 1432 O O . LYS A 1 186 ? 10.961 -42.031 -10.391 1 97.69 186 LYS A O 1
ATOM 1437 N N . GLY A 1 187 ? 9.586 -40.375 -11.102 1 97.38 187 GLY A N 1
ATOM 1438 C CA . GLY A 1 187 ? 9.484 -40.938 -12.438 1 97.38 187 GLY A CA 1
ATOM 1439 C C . GLY A 1 187 ? 10.82 -41.031 -13.156 1 97.38 187 GLY A C 1
ATOM 1440 O O . GLY A 1 187 ? 11.125 -42.031 -13.797 1 97.38 187 GLY A O 1
ATOM 1441 N N . ASN A 1 188 ? 11.578 -40 -13.031 1 97.25 188 ASN A N 1
ATOM 1442 C CA . ASN A 1 188 ? 12.914 -40 -13.602 1 97.25 188 ASN A CA 1
ATOM 1443 C C . ASN A 1 188 ? 13.781 -41.094 -13 1 97.25 188 ASN A C 1
ATOM 1445 O O . ASN A 1 188 ? 14.477 -41.812 -13.719 1 97.25 188 ASN A O 1
ATOM 1449 N N . ASP A 1 189 ? 13.766 -41.25 -11.695 1 96.56 189 ASP A N 1
ATOM 1450 C CA . ASP A 1 189 ? 14.555 -42.25 -10.984 1 96.56 189 ASP A CA 1
ATOM 1451 C C . ASP A 1 189 ? 14.172 -43.656 -11.414 1 96.56 189 ASP A C 1
ATOM 1453 O O . ASP A 1 189 ? 15.031 -44.562 -11.484 1 96.56 189 ASP A O 1
ATOM 1457 N N . LEU A 1 190 ? 12.883 -43.781 -11.703 1 96.06 190 LEU A N 1
ATOM 1458 C CA . LEU A 1 190 ? 12.367 -45.125 -12.055 1 96.06 190 LEU A CA 1
ATOM 1459 C C . LEU A 1 190 ? 12.57 -45.406 -13.539 1 96.06 190 LEU A C 1
ATOM 1461 O O . LEU A 1 190 ? 12.281 -46.5 -14.016 1 96.06 190 LEU A O 1
ATOM 1465 N N . GLY A 1 191 ? 12.922 -44.438 -14.281 1 92.94 191 GLY A N 1
ATOM 1466 C CA . GLY A 1 191 ? 13.258 -44.625 -15.68 1 92.94 191 GLY A CA 1
ATOM 1467 C C . GLY A 1 191 ? 12.07 -44.469 -16.609 1 92.94 191 GLY A C 1
ATOM 1468 O O . GLY A 1 191 ? 12.047 -45.062 -17.703 1 92.94 191 GLY A O 1
ATOM 1469 N N . PHE A 1 192 ? 11.133 -43.688 -16.188 1 90.69 192 PHE A N 1
ATOM 1470 C CA . PHE A 1 192 ? 9.992 -43.469 -17.047 1 90.69 192 PHE A CA 1
ATOM 1471 C C . PHE A 1 192 ? 10.422 -42.719 -18.312 1 90.69 192 PHE A C 1
ATOM 1473 O O . PHE A 1 192 ? 11.273 -41.844 -18.266 1 90.69 192 PHE A O 1
ATOM 1480 N N . GLU A 1 193 ? 9.93 -43.25 -19.438 1 84.88 193 GLU A N 1
ATOM 1481 C CA . GLU A 1 193 ? 10.109 -42.531 -20.703 1 84.88 193 GLU A CA 1
ATOM 1482 C C . GLU A 1 193 ? 9.039 -41.469 -20.891 1 84.88 193 GLU A C 1
ATOM 1484 O O . GLU A 1 193 ? 7.852 -41.719 -20.688 1 84.88 193 GLU A O 1
ATOM 1489 N N . HIS A 1 194 ? 9.445 -40.406 -21.172 1 85.69 194 HIS A N 1
ATOM 1490 C CA . HIS A 1 194 ? 10.672 -39.625 -21.359 1 85.69 194 HIS A CA 1
ATOM 1491 C C . HIS A 1 194 ? 11.156 -39.031 -20.047 1 85.69 194 HIS A C 1
ATOM 1493 O O . HIS A 1 194 ? 10.359 -38.594 -19.234 1 85.69 194 HIS A O 1
ATOM 1499 N N . GLN A 1 195 ? 12.5 -39.062 -19.969 1 92.62 195 GLN A N 1
ATOM 1500 C CA . GLN A 1 195 ? 13.086 -38.375 -18.828 1 92.62 195 GLN A CA 1
ATOM 1501 C C . GLN A 1 195 ? 12.898 -36.875 -18.938 1 92.62 195 GLN A C 1
ATOM 1503 O O . GLN A 1 195 ? 13.156 -36.281 -20 1 92.62 195 GLN A O 1
ATOM 1508 N N . ILE A 1 196 ? 12.375 -36.344 -17.938 1 97.44 196 ILE A N 1
ATOM 1509 C CA . ILE A 1 196 ? 12.141 -34.906 -17.891 1 97.44 196 ILE A CA 1
ATOM 1510 C C . ILE A 1 196 ? 13.344 -34.219 -17.281 1 97.44 196 ILE A C 1
ATOM 1512 O O . ILE A 1 196 ? 13.859 -34.625 -16.234 1 97.44 196 ILE A O 1
ATOM 1516 N N . ASN A 1 197 ? 13.891 -33.156 -17.922 1 98.25 197 ASN A N 1
ATOM 1517 C CA . ASN A 1 197 ? 15.016 -32.375 -17.406 1 98.25 197 ASN A CA 1
ATOM 1518 C C . ASN A 1 197 ? 14.594 -31.438 -16.281 1 98.25 197 ASN A C 1
ATOM 1520 O O . ASN A 1 197 ? 14.719 -30.219 -16.406 1 98.25 197 ASN A O 1
ATOM 1524 N N . LEU A 1 198 ? 14.156 -32.062 -15.203 1 98.69 198 LEU A N 1
ATOM 1525 C CA . LEU A 1 198 ? 13.602 -31.344 -14.055 1 98.69 198 LEU A CA 1
ATOM 1526 C C . LEU A 1 198 ? 14.68 -30.5 -13.367 1 98.69 198 LEU A C 1
ATOM 1528 O O . LEU A 1 198 ? 15.711 -31.031 -12.945 1 98.69 198 LEU A O 1
ATOM 1532 N N . GLN A 1 199 ? 14.383 -29.109 -13.242 1 98.69 199 GLN A N 1
ATOM 1533 C CA . GLN A 1 199 ? 15.391 -28.219 -12.68 1 98.69 199 GLN A CA 1
ATOM 1534 C C . GLN A 1 199 ? 14.883 -27.531 -11.414 1 98.69 199 GLN A C 1
ATOM 1536 O O . GLN A 1 199 ? 15.672 -27.109 -10.562 1 98.69 199 GLN A O 1
ATOM 1541 N N . GLY A 1 200 ? 13.602 -27.375 -11.258 1 98.69 200 GLY A N 1
ATOM 1542 C CA . GLY A 1 200 ? 13.125 -26.688 -10.07 1 98.69 200 GLY A CA 1
ATOM 1543 C C . GLY A 1 200 ? 11.68 -26.234 -10.18 1 98.69 200 GLY A C 1
ATOM 1544 O O . GLY A 1 200 ? 10.883 -26.844 -10.898 1 98.69 200 GLY A O 1
ATOM 1545 N N . TYR A 1 201 ? 11.273 -25.203 -9.312 1 98.88 201 TYR A N 1
ATOM 1546 C CA . TYR A 1 201 ? 9.891 -24.75 -9.297 1 98.88 201 TYR A CA 1
ATOM 1547 C C . TYR A 1 201 ? 9.789 -23.312 -8.828 1 98.88 201 TYR A C 1
ATOM 1549 O O . TYR A 1 201 ? 10.727 -22.781 -8.219 1 98.88 201 TYR A O 1
ATOM 1557 N N . VAL A 1 202 ? 8.703 -22.641 -9.203 1 98.75 202 VAL A N 1
ATOM 1558 C CA . VAL A 1 202 ? 8.414 -21.25 -8.906 1 98.75 202 VAL A CA 1
ATOM 1559 C C . VAL A 1 202 ? 7.023 -21.125 -8.297 1 98.75 202 VAL A C 1
ATOM 1561 O O . VAL A 1 202 ? 6.047 -21.625 -8.859 1 98.75 202 VAL A O 1
ATOM 1564 N N . LEU A 1 203 ? 6.941 -20.406 -7.133 1 98.81 203 LEU A N 1
ATOM 1565 C CA . LEU A 1 203 ? 5.648 -20.297 -6.465 1 98.81 203 LEU A CA 1
ATOM 1566 C C . LEU A 1 203 ? 5.402 -18.859 -6.012 1 98.81 203 LEU A C 1
ATOM 1568 O O . LEU A 1 203 ? 6.25 -18.266 -5.348 1 98.81 203 LEU A O 1
ATOM 1572 N N . GLY A 1 204 ? 4.238 -18.312 -6.375 1 98.5 204 GLY A N 1
ATOM 1573 C CA . GLY A 1 204 ? 3.793 -17 -5.902 1 98.5 204 GLY A CA 1
ATOM 1574 C C . GLY A 1 204 ? 2.73 -17.094 -4.82 1 98.5 204 GLY A C 1
ATOM 1575 O O . GLY A 1 204 ? 1.675 -17.703 -5.031 1 98.5 204 GLY A O 1
ATOM 1576 N N . ASN A 1 205 ? 3.025 -16.438 -3.689 1 97.69 205 ASN A N 1
ATOM 1577 C CA . ASN A 1 205 ? 2.127 -16.484 -2.541 1 97.69 205 ASN A CA 1
ATOM 1578 C C . ASN A 1 205 ? 1.521 -17.875 -2.355 1 97.69 205 ASN A C 1
ATOM 1580 O O . ASN A 1 205 ? 0.299 -18.016 -2.328 1 97.69 205 ASN A O 1
ATOM 1584 N N . PRO A 1 206 ? 2.359 -18.859 -2.145 1 97.88 206 PRO A N 1
ATOM 1585 C CA . PRO A 1 206 ? 1.897 -20.25 -2.119 1 97.88 206 PRO A CA 1
ATOM 1586 C C . PRO A 1 206 ? 1.235 -20.625 -0.796 1 97.88 206 PRO A C 1
ATOM 1588 O O . PRO A 1 206 ? 1.767 -20.312 0.275 1 97.88 206 PRO A O 1
ATOM 1591 N N . ALA A 1 207 ? 0.129 -21.281 -0.925 1 96.56 207 ALA A N 1
ATOM 1592 C CA . ALA A 1 207 ? -0.395 -21.984 0.237 1 96.56 207 ALA A CA 1
ATOM 1593 C C . ALA A 1 207 ? 0.498 -23.172 0.603 1 96.56 207 ALA A C 1
ATOM 1595 O O . ALA A 1 207 ? 0.954 -23.906 -0.276 1 96.56 207 ALA A O 1
ATOM 1596 N N . THR A 1 208 ? 0.848 -23.297 1.851 1 95.56 208 THR A N 1
ATOM 1597 C CA . THR A 1 208 ? 1.749 -24.359 2.266 1 95.56 208 THR A CA 1
ATOM 1598 C C . THR A 1 208 ? 1.162 -25.141 3.441 1 95.56 208 THR A C 1
ATOM 1600 O O . THR A 1 208 ? 1.492 -26.312 3.646 1 95.56 208 THR A O 1
ATOM 1603 N N . ASN A 1 209 ? 0.505 -24.453 4.254 1 89.44 209 ASN A N 1
ATOM 1604 C CA . ASN A 1 209 ? -0.211 -24.984 5.406 1 89.44 209 ASN A CA 1
ATOM 1605 C C . ASN A 1 209 ? -1.448 -24.156 5.73 1 89.44 209 ASN A C 1
ATOM 1607 O O . ASN A 1 209 ? -1.356 -23.141 6.438 1 89.44 209 ASN A O 1
ATOM 1611 N N . THR A 1 210 ? -2.477 -24.594 5.246 1 73.69 210 THR A N 1
ATOM 1612 C CA . THR A 1 210 ? -3.654 -23.734 5.277 1 73.69 210 THR A CA 1
ATOM 1613 C C . THR A 1 210 ? -3.936 -23.25 6.695 1 73.69 210 THR A C 1
ATOM 1615 O O . THR A 1 210 ? -4.336 -22.109 6.902 1 73.69 210 THR A O 1
ATOM 1618 N N . GLU A 1 211 ? -3.703 -24.047 7.691 1 77.56 211 GLU A N 1
ATOM 1619 C CA . GLU A 1 211 ? -3.953 -23.641 9.07 1 77.56 211 GLU A CA 1
ATOM 1620 C C . GLU A 1 211 ? -2.965 -22.562 9.508 1 77.56 211 GLU A C 1
ATOM 1622 O O . GLU A 1 211 ? -3.352 -21.594 10.156 1 77.56 211 GLU A O 1
ATOM 1627 N N . CYS A 1 212 ? -1.807 -22.688 9.062 1 77.75 212 CYS A N 1
ATOM 1628 C CA . CYS A 1 212 ? -0.765 -21.75 9.477 1 77.75 212 CYS A CA 1
ATOM 1629 C C . CYS A 1 212 ? -0.971 -20.375 8.828 1 77.75 212 CYS A C 1
ATOM 1631 O O . CYS A 1 212 ? -0.762 -19.344 9.469 1 77.75 212 CYS A O 1
ATOM 1633 N N . GLU A 1 213 ? -1.394 -20.359 7.605 1 87.25 213 GLU A N 1
ATOM 1634 C CA . GLU A 1 213 ? -1.588 -19.109 6.895 1 87.25 213 GLU A CA 1
ATOM 1635 C C . GLU A 1 213 ? -2.623 -18.234 7.594 1 87.25 213 GLU A C 1
ATOM 1637 O O . GLU A 1 213 ? -2.438 -17.016 7.715 1 87.25 213 GLU A O 1
ATOM 1642 N N . LYS A 1 214 ? -3.641 -18.859 8.055 1 89.12 214 LYS A N 1
ATOM 1643 C CA . LYS A 1 214 ? -4.703 -18.109 8.719 1 89.12 214 LYS A CA 1
ATOM 1644 C C . LYS A 1 214 ? -4.203 -17.484 10.016 1 89.12 214 LYS A C 1
ATOM 1646 O O . LYS A 1 214 ? -4.613 -16.375 10.375 1 89.12 214 LYS A O 1
ATOM 1651 N N . ASN A 1 215 ? -3.332 -18.188 10.688 1 93.81 215 ASN A N 1
ATOM 1652 C CA . ASN A 1 215 ? -2.783 -17.672 11.938 1 93.81 215 ASN A CA 1
ATOM 1653 C C . ASN A 1 215 ? -1.961 -16.406 11.703 1 93.81 215 ASN A C 1
ATOM 1655 O O . ASN A 1 215 ? -1.902 -15.531 12.57 1 93.81 215 ASN A O 1
ATOM 1659 N N . TYR A 1 216 ? -1.382 -16.266 10.555 1 95.62 216 TYR A N 1
ATOM 1660 C CA . TYR A 1 216 ? -0.484 -15.148 10.297 1 95.62 216 TYR A CA 1
ATOM 1661 C C . TYR A 1 216 ? -1.25 -13.961 9.734 1 95.62 216 TYR A C 1
ATOM 1663 O O . TYR A 1 216 ? -0.683 -12.875 9.555 1 95.62 216 TYR A O 1
ATOM 1671 N N . GLN A 1 217 ? -2.564 -14.125 9.5 1 96.56 217 GLN A N 1
ATOM 1672 C CA . GLN A 1 217 ? -3.387 -12.992 9.086 1 96.56 217 GLN A CA 1
ATOM 1673 C C . GLN A 1 217 ? -3.451 -11.93 10.18 1 96.56 217 GLN A C 1
ATOM 1675 O O . GLN A 1 217 ? -3.525 -10.734 9.883 1 96.56 217 GLN A O 1
ATOM 1680 N N . ILE A 1 218 ? -3.41 -12.383 11.438 1 97.06 218 ILE A N 1
ATOM 1681 C CA . ILE A 1 218 ? -3.588 -11.461 12.555 1 97.06 218 ILE A CA 1
ATOM 1682 C C . ILE A 1 218 ? -2.348 -10.578 12.695 1 97.06 218 ILE A C 1
ATOM 1684 O O . ILE A 1 218 ? -2.447 -9.352 12.68 1 97.06 218 ILE A O 1
ATOM 1688 N N . PRO A 1 219 ? -1.13 -11.172 12.812 1 96.44 219 PRO A N 1
ATOM 1689 C CA . PRO A 1 219 ? 0.021 -10.266 12.859 1 96.44 219 PRO A CA 1
ATOM 1690 C C . PRO A 1 219 ? 0.169 -9.43 11.594 1 96.44 219 PRO A C 1
ATOM 1692 O O . PRO A 1 219 ? 0.62 -8.281 11.656 1 96.44 219 PRO A O 1
ATOM 1695 N N . PHE A 1 220 ? -0.163 -9.961 10.453 1 98 220 PHE A N 1
ATOM 1696 C CA . PHE A 1 220 ? -0.155 -9.195 9.211 1 98 220 PHE A CA 1
ATOM 1697 C C . PHE A 1 220 ? -1.075 -7.988 9.32 1 98 220 PHE A C 1
ATOM 1699 O O . PHE A 1 220 ? -0.676 -6.867 9 1 98 220 PHE A O 1
ATOM 1706 N N . ALA A 1 221 ? -2.277 -8.219 9.781 1 98.44 221 ALA A N 1
ATOM 1707 C CA . ALA A 1 221 ? -3.275 -7.164 9.914 1 98.44 221 ALA A CA 1
ATOM 1708 C C . ALA A 1 221 ? -2.797 -6.078 10.875 1 98.44 221 ALA A C 1
ATOM 1710 O O . ALA A 1 221 ? -3.039 -4.891 10.648 1 98.44 221 ALA A O 1
ATOM 1711 N N . HIS A 1 222 ? -2.182 -6.488 11.93 1 97.75 222 HIS A N 1
ATOM 1712 C CA . HIS A 1 222 ? -1.632 -5.527 12.875 1 97.75 222 HIS A CA 1
ATOM 1713 C C . HIS A 1 222 ? -0.561 -4.66 12.219 1 97.75 222 HIS A C 1
ATOM 1715 O O . HIS A 1 222 ? -0.565 -3.436 12.375 1 97.75 222 HIS A O 1
ATOM 1721 N N . GLY A 1 223 ? 0.331 -5.309 11.43 1 97 223 GLY A N 1
ATOM 1722 C CA . GLY A 1 223 ? 1.391 -4.59 10.742 1 97 223 GLY A CA 1
ATOM 1723 C C . GLY A 1 223 ? 0.872 -3.621 9.695 1 97 223 GLY A C 1
ATOM 1724 O O . GLY A 1 223 ? 1.517 -2.613 9.398 1 97 223 GLY A O 1
ATOM 1725 N N . MET A 1 224 ? -0.338 -3.898 9.227 1 98.19 224 MET A N 1
ATOM 1726 C CA . MET A 1 224 ? -0.917 -3.098 8.148 1 98.19 224 MET A CA 1
ATOM 1727 C C . MET A 1 224 ? -1.938 -2.105 8.703 1 98.19 224 MET A C 1
ATOM 1729 O O . MET A 1 224 ? -2.689 -1.496 7.938 1 98.19 224 MET A O 1
ATOM 1733 N N . ALA A 1 225 ? -2.051 -1.972 10.016 1 98 225 ALA A N 1
ATOM 1734 C CA . ALA A 1 225 ? -2.912 -1.022 10.719 1 98 225 ALA A CA 1
ATOM 1735 C C . ALA A 1 225 ? -4.387 -1.374 10.523 1 98 225 ALA A C 1
ATOM 1737 O O . ALA A 1 225 ? -5.25 -0.497 10.578 1 98 225 ALA A O 1
ATOM 1738 N N . LEU A 1 226 ? -4.734 -2.654 10.273 1 98.56 226 LEU A N 1
ATOM 1739 C CA . LEU A 1 226 ? -6.121 -3.057 10.055 1 98.56 226 LEU A CA 1
ATOM 1740 C C . LEU A 1 226 ? -6.809 -3.367 11.383 1 98.56 226 LEU A C 1
ATOM 1742 O O . LEU A 1 226 ? -8.039 -3.426 11.453 1 98.56 226 LEU A O 1
ATOM 1746 N N . ILE A 1 227 ? -6.02 -3.607 12.406 1 98 227 ILE A N 1
ATOM 1747 C CA . ILE A 1 227 ? -6.551 -3.797 13.75 1 98 227 ILE A CA 1
ATOM 1748 C C . ILE A 1 227 ? -5.762 -2.947 14.742 1 98 227 ILE A C 1
ATOM 1750 O O . ILE A 1 227 ? -4.629 -2.547 14.461 1 98 227 ILE A O 1
ATOM 1754 N N . SER A 1 228 ? -6.352 -2.682 15.844 1 95.56 228 SER A N 1
ATOM 1755 C CA . SER A 1 228 ? -5.699 -1.861 16.859 1 95.56 228 SER A CA 1
ATOM 1756 C C . SER A 1 228 ? -4.633 -2.652 17.609 1 95.56 228 SER A C 1
ATOM 1758 O O . SER A 1 228 ? -4.625 -3.883 17.578 1 95.56 228 SER A O 1
ATOM 1760 N N . ASP A 1 229 ? -3.734 -1.898 18.219 1 92.62 229 ASP A N 1
ATOM 1761 C CA . ASP A 1 229 ? -2.729 -2.512 19.078 1 92.62 229 ASP A CA 1
ATOM 1762 C C . ASP A 1 229 ? -3.381 -3.281 20.219 1 92.62 229 ASP A C 1
ATOM 1764 O O . ASP A 1 229 ? -2.922 -4.363 20.594 1 92.62 229 ASP A O 1
ATOM 1768 N N . GLU A 1 230 ? -4.465 -2.756 20.766 1 92.94 230 GLU A N 1
ATOM 1769 C CA . GLU A 1 230 ? -5.16 -3.379 21.891 1 92.94 230 GLU A CA 1
ATOM 1770 C C . GLU A 1 230 ? -5.746 -4.73 21.484 1 92.94 230 GLU A C 1
ATOM 1772 O O . GLU A 1 230 ? -5.602 -5.715 22.219 1 92.94 230 GLU A O 1
ATOM 1777 N N . LEU A 1 231 ? -6.398 -4.711 20.359 1 95.38 231 LEU A N 1
ATOM 1778 C CA . LEU A 1 231 ? -6.977 -5.957 19.891 1 95.38 231 LEU A CA 1
ATOM 1779 C C . LEU A 1 231 ? -5.891 -6.996 19.625 1 95.38 231 LEU A C 1
ATOM 1781 O O . LEU A 1 231 ? -6.035 -8.164 20 1 95.38 231 LEU A O 1
ATOM 1785 N N . TYR A 1 232 ? -4.82 -6.574 19.016 1 96.44 232 TYR A N 1
ATOM 1786 C CA . TYR A 1 232 ? -3.717 -7.48 18.719 1 96.44 232 TYR A CA 1
ATOM 1787 C C . TYR A 1 232 ? -3.143 -8.078 20 1 96.44 232 TYR A C 1
ATOM 1789 O O . TYR A 1 232 ? -2.912 -9.289 20.078 1 96.44 232 TYR A O 1
ATOM 1797 N N . GLN A 1 233 ? -2.916 -7.238 20.969 1 94.56 233 GLN A N 1
ATOM 1798 C CA . GLN A 1 233 ? -2.359 -7.695 22.234 1 94.56 233 GLN A CA 1
ATOM 1799 C C . GLN A 1 233 ? -3.299 -8.68 22.938 1 94.56 233 GLN A C 1
ATOM 1801 O O . GLN A 1 233 ? -2.855 -9.695 23.469 1 94.56 233 GLN A O 1
ATOM 1806 N N . SER A 1 234 ? -4.543 -8.375 22.922 1 96.56 234 SER A N 1
ATOM 1807 C CA . SER A 1 234 ? -5.531 -9.258 23.531 1 96.56 234 SER A CA 1
ATOM 1808 C C . SER A 1 234 ? -5.582 -10.602 22.812 1 96.56 234 SER A C 1
ATOM 1810 O O . SER A 1 234 ? -5.652 -11.648 23.453 1 96.56 234 SER A O 1
ATOM 1812 N N . LEU A 1 235 ? -5.566 -10.555 21.5 1 97.56 235 LEU A N 1
ATOM 1813 C CA . LEU A 1 235 ? -5.551 -11.773 20.703 1 97.56 235 LEU A CA 1
ATOM 1814 C C . LEU A 1 235 ? -4.316 -12.609 21 1 97.56 235 LEU A C 1
ATOM 1816 O O . LEU A 1 235 ? -4.414 -13.82 21.219 1 97.56 235 LEU A O 1
ATOM 1820 N N . THR A 1 236 ? -3.195 -11.945 21.047 1 96.44 236 THR A N 1
ATOM 1821 C CA . THR A 1 236 ? -1.938 -12.633 21.297 1 96.44 236 THR A CA 1
ATOM 1822 C C . THR A 1 236 ? -1.954 -13.297 22.672 1 96.44 236 THR A C 1
ATOM 1824 O O . THR A 1 236 ? -1.553 -14.453 22.812 1 96.44 236 THR A O 1
ATOM 1827 N N . ARG A 1 237 ? -2.445 -12.609 23.625 1 96.94 237 ARG A N 1
ATOM 1828 C CA . ARG A 1 237 ? -2.475 -13.102 25 1 96.94 237 ARG A CA 1
ATOM 1829 C C . ARG A 1 237 ? -3.479 -14.242 25.156 1 96.94 237 ARG A C 1
ATOM 1831 O O . ARG A 1 237 ? -3.164 -15.281 25.734 1 96.94 237 ARG A O 1
ATOM 1838 N N . SER A 1 238 ? -4.637 -14.031 24.609 1 97.25 238 SER A N 1
ATOM 1839 C CA . SER A 1 238 ? -5.75 -14.945 24.875 1 97.25 238 SER A CA 1
ATOM 1840 C C . SER A 1 238 ? -5.688 -16.172 23.969 1 97.25 238 SER A C 1
ATOM 1842 O O . SER A 1 238 ? -6.047 -17.266 24.375 1 97.25 238 SER A O 1
ATOM 1844 N N . CYS A 1 239 ? -5.258 -15.977 22.75 1 96 239 CYS A N 1
ATOM 1845 C CA . CYS A 1 239 ? -5.305 -17.062 21.766 1 96 239 CYS A CA 1
ATOM 1846 C C . CYS A 1 239 ? -3.928 -17.688 21.594 1 96 239 CYS A C 1
ATOM 1848 O O . CYS A 1 239 ? -3.805 -18.766 21 1 96 239 CYS A O 1
ATOM 1850 N N . GLN A 1 240 ? -2.896 -17.031 22 1 93.12 240 GLN A N 1
ATOM 1851 C CA . GLN A 1 240 ? -1.523 -17.516 22.062 1 93.12 240 GLN A CA 1
ATOM 1852 C C . GLN A 1 240 ? -1.045 -18 20.703 1 93.12 240 GLN A C 1
ATOM 1854 O O . GLN A 1 240 ? -0.465 -19.078 20.594 1 93.12 240 GLN A O 1
ATOM 1859 N N . GLY A 1 241 ? -1.419 -17.328 19.656 1 89.62 241 GLY A N 1
ATOM 1860 C CA . GLY A 1 241 ? -0.861 -17.578 18.344 1 89.62 241 GLY A CA 1
ATOM 1861 C C . GLY A 1 241 ? -1.665 -18.578 17.531 1 89.62 241 GLY A C 1
ATOM 1862 O O . GLY A 1 241 ? -1.398 -18.797 16.344 1 89.62 241 GLY A O 1
ATOM 1863 N N . ASN A 1 242 ? -2.615 -19.25 18.156 1 91.12 242 ASN A N 1
ATOM 1864 C CA . ASN A 1 242 ? -3.52 -20.141 17.438 1 91.12 242 ASN A CA 1
ATOM 1865 C C . ASN A 1 242 ? -4.898 -19.516 17.25 1 91.12 242 ASN A C 1
ATOM 1867 O O . ASN A 1 242 ? -5.695 -19.469 18.188 1 91.12 242 ASN A O 1
ATOM 1871 N N . TYR A 1 243 ? -5.207 -19.203 16.094 1 92.25 243 TYR A N 1
ATOM 1872 C CA . TYR A 1 243 ? -6.422 -18.453 15.805 1 92.25 243 TYR A CA 1
ATOM 1873 C C . TYR A 1 243 ? -7.398 -19.266 14.977 1 92.25 243 TYR A C 1
ATOM 1875 O O . TYR A 1 243 ? -8.477 -18.797 14.617 1 92.25 243 TYR A O 1
ATOM 1883 N N . VAL A 1 244 ? -7.059 -20.469 14.602 1 88.44 244 VAL A N 1
ATOM 1884 C CA . VAL A 1 244 ? -7.867 -21.297 13.719 1 88.44 244 VAL A CA 1
ATOM 1885 C C . VAL A 1 244 ? -8.508 -22.422 14.516 1 88.44 244 VAL A C 1
ATOM 1887 O O . VAL A 1 244 ? -9.719 -22.625 14.445 1 88.44 244 VAL A O 1
ATOM 1890 N N . ASN A 1 245 ? -7.691 -23.172 15.227 1 88.19 245 ASN A N 1
ATOM 1891 C CA . ASN A 1 245 ? -8.18 -24.266 16.062 1 88.19 245 ASN A CA 1
ATOM 1892 C C . ASN A 1 245 ? -8.289 -23.844 17.531 1 88.19 245 ASN A C 1
ATOM 1894 O O . ASN A 1 245 ? -7.637 -24.438 18.391 1 88.19 245 ASN A O 1
ATOM 1898 N N . VAL A 1 246 ? -9.164 -23 17.734 1 91.12 246 VAL A N 1
ATOM 1899 C CA . VAL A 1 246 ? -9.305 -22.453 19.078 1 91.12 246 VAL A CA 1
ATOM 1900 C C . VAL A 1 246 ? -10.148 -23.391 19.938 1 91.12 246 VAL A C 1
ATOM 1902 O O . VAL A 1 246 ? -11.141 -23.938 19.469 1 91.12 246 VAL A O 1
ATOM 1905 N N . ASP A 1 247 ? -9.703 -23.594 21.156 1 92.81 247 ASP A N 1
ATOM 1906 C CA . ASP A 1 247 ? -10.5 -24.312 22.141 1 92.81 247 ASP A CA 1
ATOM 1907 C C . ASP A 1 247 ? -11.891 -23.703 22.281 1 92.81 247 ASP A C 1
ATOM 1909 O O . ASP A 1 247 ? -12.016 -22.516 22.609 1 92.81 247 ASP A O 1
ATOM 1913 N N . PRO A 1 248 ? -12.867 -24.484 22.016 1 93.88 248 PRO A N 1
ATOM 1914 C CA . PRO A 1 248 ? -14.234 -23.953 22.094 1 93.88 248 PRO A CA 1
ATOM 1915 C C . PRO A 1 248 ? -14.57 -23.422 23.484 1 93.88 248 PRO A C 1
ATOM 1917 O O . PRO A 1 248 ? -15.508 -22.641 23.641 1 93.88 248 PRO A O 1
ATOM 1920 N N . LEU A 1 249 ? -13.844 -23.812 24.438 1 95.62 249 LEU A N 1
ATOM 1921 C CA . LEU A 1 249 ? -14.094 -23.359 25.812 1 95.62 249 LEU A CA 1
ATOM 1922 C C . LEU A 1 249 ? -13.43 -22 26.062 1 95.62 249 LEU A C 1
ATOM 1924 O O . LEU A 1 249 ? -13.734 -21.328 27.047 1 95.62 249 LEU A O 1
ATOM 1928 N N . ASN A 1 250 ? -12.484 -21.625 25.203 1 96.81 250 ASN A N 1
ATOM 1929 C CA . ASN A 1 250 ? -11.836 -20.328 25.328 1 96.81 250 ASN A CA 1
ATOM 1930 C C . ASN A 1 250 ? -12.688 -19.219 24.688 1 96.81 250 ASN A C 1
ATOM 1932 O O . ASN A 1 250 ? -12.328 -18.688 23.641 1 96.81 250 ASN A O 1
ATOM 1936 N N . THR A 1 251 ? -13.703 -18.797 25.359 1 97 251 THR A N 1
ATOM 1937 C CA . THR A 1 251 ? -14.695 -17.859 24.859 1 97 251 THR A CA 1
ATOM 1938 C C . THR A 1 251 ? -14.062 -16.484 24.594 1 97 251 THR A C 1
ATOM 1940 O O . THR A 1 251 ? -14.469 -15.781 23.672 1 97 251 THR A O 1
ATOM 1943 N N . GLU A 1 252 ? -13.125 -16.156 25.391 1 97.44 252 GLU A N 1
ATOM 1944 C CA . GLU A 1 252 ? -12.453 -14.867 25.188 1 97.44 252 GLU A CA 1
ATOM 1945 C C . GLU A 1 252 ? -11.766 -14.812 23.828 1 97.44 252 GLU A C 1
ATOM 1947 O O . GLU A 1 252 ? -11.953 -13.859 23.078 1 97.44 252 GLU A O 1
ATOM 1952 N N . CYS A 1 253 ? -11.008 -15.859 23.578 1 97.44 253 CYS A N 1
ATOM 1953 C CA . CYS A 1 253 ? -10.328 -15.922 22.297 1 97.44 253 CYS A CA 1
ATOM 1954 C C . CYS A 1 253 ? -11.328 -15.922 21.141 1 97.44 253 CYS A C 1
ATOM 1956 O O . CYS A 1 253 ? -11.133 -15.211 20.156 1 97.44 253 CYS A O 1
ATOM 1958 N N . LEU A 1 254 ? -12.375 -16.641 21.281 1 97.5 254 LEU A N 1
ATOM 1959 C CA . LEU A 1 254 ? -13.383 -16.734 20.234 1 97.5 254 LEU A CA 1
ATOM 1960 C C . LEU A 1 254 ? -14.016 -15.375 19.969 1 97.5 254 LEU A C 1
ATOM 1962 O O . LEU A 1 254 ? -14.219 -14.992 18.812 1 97.5 254 LEU A O 1
ATOM 1966 N N . ASN A 1 255 ? -14.289 -14.641 21.031 1 97.5 255 ASN A N 1
ATOM 1967 C CA . ASN A 1 255 ? -14.875 -13.312 20.891 1 97.5 255 ASN A CA 1
ATOM 1968 C C . ASN A 1 255 ? -13.914 -12.344 20.203 1 97.5 255 ASN A C 1
ATOM 1970 O O . ASN A 1 255 ? -14.328 -11.516 19.391 1 97.5 255 ASN A O 1
ATOM 1974 N N . LEU A 1 256 ? -12.648 -12.453 20.578 1 97.75 256 LEU A N 1
ATOM 1975 C CA . LEU A 1 256 ? -11.633 -11.586 20 1 97.75 256 LEU A CA 1
ATOM 1976 C C . LEU A 1 256 ? -11.445 -11.883 18.516 1 97.75 256 LEU A C 1
ATOM 1978 O O . LEU A 1 256 ? -11.227 -10.969 17.719 1 97.75 256 LEU A O 1
ATOM 1982 N N . ILE A 1 257 ? -11.523 -13.125 18.141 1 97.06 257 ILE A N 1
ATOM 1983 C CA . ILE A 1 257 ? -11.414 -13.516 16.734 1 97.06 257 ILE A CA 1
ATOM 1984 C C . ILE A 1 257 ? -12.594 -12.945 15.953 1 97.06 257 ILE A C 1
ATOM 1986 O O . ILE A 1 257 ? -12.438 -12.5 14.812 1 97.06 257 ILE A O 1
ATOM 1990 N N . GLU A 1 258 ? -13.758 -12.977 16.562 1 96.81 258 GLU A N 1
ATOM 1991 C CA . GLU A 1 258 ? -14.922 -12.367 15.922 1 96.81 258 GLU A CA 1
ATOM 1992 C C . GLU A 1 258 ? -14.703 -10.875 15.695 1 96.81 258 GLU A C 1
ATOM 1994 O O . GLU A 1 258 ? -15.07 -10.344 14.641 1 96.81 258 GLU A O 1
ATOM 1999 N N . GLU A 1 259 ? -14.164 -10.219 16.688 1 96.94 259 GLU A N 1
ATOM 2000 C CA . GLU A 1 259 ? -13.844 -8.797 16.547 1 96.94 259 GLU A CA 1
ATOM 2001 C C . GLU A 1 259 ? -12.859 -8.562 15.414 1 96.94 259 GLU A C 1
ATOM 2003 O O . GLU A 1 259 ? -13.008 -7.613 14.641 1 96.94 259 GLU A O 1
ATOM 2008 N N . PHE A 1 260 ? -11.867 -9.453 15.352 1 97.56 260 PHE A N 1
ATOM 2009 C CA . PHE A 1 260 ? -10.906 -9.398 14.266 1 97.56 260 PHE A CA 1
ATOM 2010 C C . PHE A 1 260 ? -11.602 -9.531 12.914 1 97.56 260 PHE A C 1
ATOM 2012 O O . PHE A 1 260 ? -11.344 -8.75 12 1 97.56 260 PHE A O 1
ATOM 2019 N N . GLN A 1 261 ? -12.492 -10.469 12.805 1 97.12 261 GLN A N 1
ATOM 2020 C CA . GLN A 1 261 ? -13.203 -10.719 11.555 1 97.12 261 GLN A CA 1
ATOM 2021 C C . GLN A 1 261 ? -14.023 -9.508 11.133 1 97.12 261 GLN A C 1
ATOM 2023 O O . GLN A 1 261 ? -14.117 -9.195 9.945 1 97.12 261 GLN A O 1
ATOM 2028 N N . LYS A 1 262 ? -14.594 -8.844 12.047 1 96.81 262 LYS A N 1
ATOM 2029 C CA . LYS A 1 262 ? -15.352 -7.633 11.75 1 96.81 262 LYS A CA 1
ATOM 2030 C C . LYS A 1 262 ? -14.453 -6.547 11.164 1 96.81 262 LYS A C 1
ATOM 2032 O O . LYS A 1 262 ? -14.852 -5.832 10.242 1 96.81 262 LYS A O 1
ATOM 2037 N N . CYS A 1 263 ? -13.242 -6.434 11.672 1 97.69 263 CYS A N 1
ATOM 2038 C CA . CYS A 1 263 ? -12.297 -5.414 11.219 1 97.69 263 CYS A CA 1
ATOM 2039 C C . CYS A 1 263 ? -11.906 -5.637 9.766 1 97.69 263 CYS A C 1
ATOM 2041 O O . CYS A 1 263 ? -11.688 -4.676 9.023 1 97.69 263 CYS A O 1
ATOM 2043 N N . ILE A 1 264 ? -11.898 -6.898 9.328 1 97.25 264 ILE A N 1
ATOM 2044 C CA . ILE A 1 264 ? -11.352 -7.148 8 1 97.25 264 ILE A CA 1
ATOM 2045 C C . ILE A 1 264 ? -12.477 -7.535 7.043 1 97.25 264 ILE A C 1
ATOM 2047 O O . ILE A 1 264 ? -12.219 -7.918 5.898 1 97.25 264 ILE A O 1
ATOM 2051 N N . SER A 1 265 ? -13.727 -7.48 7.461 1 95.75 265 SER A N 1
ATOM 2052 C CA . SER A 1 265 ? -14.859 -7.953 6.668 1 95.75 265 SER A CA 1
ATOM 2053 C C . SER A 1 265 ? -14.984 -7.168 5.367 1 95.75 265 SER A C 1
ATOM 2055 O O . SER A 1 265 ? -15.492 -7.688 4.371 1 95.75 265 SER A O 1
ATOM 2057 N N . GLY A 1 266 ? -14.508 -5.93 5.324 1 94.94 266 GLY A N 1
ATOM 2058 C CA . GLY A 1 266 ? -14.617 -5.105 4.129 1 94.94 266 GLY A CA 1
ATOM 2059 C C . GLY A 1 266 ? -13.32 -5.016 3.352 1 94.94 266 GLY A C 1
ATOM 2060 O O . GLY A 1 266 ? -13.211 -4.238 2.398 1 94.94 266 GLY A O 1
ATOM 2061 N N . ILE A 1 267 ? -12.336 -5.836 3.689 1 97.12 267 ILE A N 1
ATOM 2062 C CA . ILE A 1 267 ? -11.008 -5.762 3.092 1 97.12 267 ILE A CA 1
ATOM 2063 C C . ILE A 1 267 ? -10.883 -6.797 1.978 1 97.12 267 ILE A C 1
ATOM 2065 O O . ILE A 1 267 ? -11.336 -7.938 2.127 1 97.12 267 ILE A O 1
ATOM 2069 N N . ASN A 1 268 ? -10.367 -6.414 0.784 1 95.06 268 ASN A N 1
ATOM 2070 C CA . ASN A 1 268 ? -9.938 -7.363 -0.235 1 95.06 268 ASN A CA 1
ATOM 2071 C C . ASN A 1 268 ? -8.703 -8.148 0.21 1 95.06 268 ASN A C 1
ATOM 2073 O O . ASN A 1 268 ? -7.586 -7.625 0.171 1 95.06 268 ASN A O 1
ATOM 2077 N N . LEU A 1 269 ? -8.891 -9.344 0.602 1 95.81 269 LEU A N 1
ATOM 2078 C CA . LEU A 1 269 ? -7.824 -10.133 1.21 1 95.81 269 LEU A CA 1
ATOM 2079 C C . LEU A 1 269 ? -6.707 -10.398 0.207 1 95.81 269 LEU A C 1
ATOM 2081 O O . LEU A 1 269 ? -5.543 -10.523 0.59 1 95.81 269 LEU A O 1
ATOM 2085 N N . ALA A 1 270 ? -7.008 -10.469 -1.091 1 94.94 270 ALA A N 1
ATOM 2086 C CA . ALA A 1 270 ? -6.02 -10.766 -2.127 1 94.94 270 ALA A CA 1
ATOM 2087 C C . ALA A 1 270 ? -5.098 -9.57 -2.359 1 94.94 270 ALA A C 1
ATOM 2089 O O . ALA A 1 270 ? -3.98 -9.734 -2.854 1 94.94 270 ALA A O 1
ATOM 2090 N N . TYR A 1 271 ? -5.562 -8.43 -2.02 1 96.56 271 TYR A N 1
ATOM 2091 C CA . TYR A 1 271 ? -4.812 -7.188 -2.17 1 96.56 271 TYR A CA 1
ATOM 2092 C C . TYR A 1 271 ? -5.422 -6.074 -1.323 1 96.56 271 TYR A C 1
ATOM 2094 O O . TYR A 1 271 ? -6.293 -5.336 -1.789 1 96.56 271 TYR A O 1
ATOM 2102 N N . ILE A 1 272 ? -4.895 -5.801 -0.182 1 97.75 272 ILE A N 1
ATOM 2103 C CA . ILE A 1 272 ? -5.578 -5.023 0.847 1 97.75 272 ILE A CA 1
ATOM 2104 C C . ILE A 1 272 ? -5.652 -3.559 0.423 1 97.75 272 ILE A C 1
ATOM 2106 O O . ILE A 1 272 ? -6.414 -2.777 0.998 1 97.75 272 ILE A O 1
ATOM 2110 N N . LEU A 1 273 ? -4.879 -3.178 -0.621 1 95.88 273 LEU A N 1
ATOM 2111 C CA . LEU A 1 273 ? -4.84 -1.781 -1.043 1 95.88 273 LEU A CA 1
ATOM 2112 C C . LEU A 1 273 ? -5.945 -1.485 -2.049 1 95.88 273 LEU A C 1
ATOM 2114 O O . LEU A 1 273 ? -6.191 -0.324 -2.383 1 95.88 273 LEU A O 1
ATOM 2118 N N . GLU A 1 274 ? -6.656 -2.504 -2.512 1 92.75 274 GLU A N 1
ATOM 2119 C CA . GLU A 1 274 ? -7.699 -2.344 -3.521 1 92.75 274 GLU A CA 1
ATOM 2120 C C . GLU A 1 274 ? -9.086 -2.506 -2.908 1 92.75 274 GLU A C 1
ATOM 2122 O O . GLU A 1 274 ? -9.242 -3.16 -1.875 1 92.75 274 GLU A O 1
ATOM 2127 N N . PRO A 1 275 ? -10.094 -1.906 -3.574 1 91.38 275 PRO A N 1
ATOM 2128 C CA . PRO A 1 275 ? -11.461 -2.055 -3.07 1 91.38 275 PRO A CA 1
ATOM 2129 C C . PRO A 1 275 ? -11.961 -3.498 -3.129 1 91.38 275 PRO A C 1
ATOM 2131 O O . PRO A 1 275 ? -11.492 -4.281 -3.961 1 91.38 275 PRO A O 1
ATOM 2134 N N . LEU A 1 276 ? -12.781 -3.799 -2.191 1 91.81 276 LEU A N 1
ATOM 2135 C CA . LEU A 1 276 ? -13.531 -5.051 -2.232 1 91.81 276 LEU A CA 1
ATOM 2136 C C . LEU A 1 276 ? -14.82 -4.891 -3.035 1 91.81 276 LEU A C 1
ATOM 2138 O O . LEU A 1 276 ? -15.773 -4.262 -2.568 1 91.81 276 LEU A O 1
ATOM 2142 N N . CYS A 1 277 ? -14.773 -5.332 -4.219 1 84.75 277 CYS A N 1
ATOM 2143 C CA . CYS A 1 277 ? -15.938 -5.156 -5.086 1 84.75 277 CYS A CA 1
ATOM 2144 C C . CYS A 1 277 ? -16.75 -6.441 -5.168 1 84.75 277 CYS A C 1
ATOM 2146 O O . CYS A 1 277 ? -16.188 -7.539 -5.148 1 84.75 277 CYS A O 1
ATOM 2148 N N . LYS A 1 278 ? -18 -6.277 -4.848 1 67.44 278 LYS A N 1
ATOM 2149 C CA . LYS A 1 278 ? -18.891 -7.426 -4.918 1 67.44 278 LYS A CA 1
ATOM 2150 C C . LYS A 1 278 ? -18.984 -7.961 -6.344 1 67.44 278 LYS A C 1
ATOM 2152 O O . LYS A 1 278 ? -18.938 -7.195 -7.305 1 67.44 278 LYS A O 1
ATOM 2157 N N . MET A 1 279 ? -18.547 -9.258 -6.441 1 56.56 279 MET A N 1
ATOM 2158 C CA . MET A 1 279 ? -18.75 -9.898 -7.738 1 56.56 279 MET A CA 1
ATOM 2159 C C . MET A 1 279 ? -20.234 -9.922 -8.102 1 56.56 279 MET A C 1
ATOM 2161 O O . MET A 1 279 ? -21.094 -10.023 -7.219 1 56.56 279 MET A O 1
ATOM 2165 N N . ALA A 1 280 ? -20.578 -9.578 -9.227 1 43.56 280 ALA A N 1
ATOM 2166 C CA . ALA A 1 280 ? -21.891 -9.969 -9.719 1 43.56 280 ALA A CA 1
ATOM 2167 C C . ALA A 1 280 ? -22.188 -11.438 -9.406 1 43.56 280 ALA A C 1
ATOM 2169 O O . ALA A 1 280 ? -21.266 -12.25 -9.312 1 43.56 280 ALA A O 1
ATOM 2170 N N . SER A 1 281 ? -23.328 -11.883 -8.773 1 38.25 281 SER A N 1
ATOM 2171 C CA . SER A 1 281 ? -23.844 -13.195 -8.398 1 38.25 281 SER A CA 1
ATOM 2172 C C . SER A 1 281 ? -23.344 -14.281 -9.344 1 38.25 281 SER A C 1
ATOM 2174 O O . SER A 1 281 ? -23.609 -14.227 -10.547 1 38.25 281 SER A O 1
ATOM 2176 N N . SER A 1 282 ? -22.234 -14.836 -9.234 1 36.56 282 SER A N 1
ATOM 2177 C CA . SER A 1 282 ? -22.375 -16.203 -9.742 1 36.56 282 SER A CA 1
ATOM 2178 C C . SER A 1 282 ? -23.516 -16.938 -9.047 1 36.56 282 SER A C 1
ATOM 2180 O O . SER A 1 282 ? -23.891 -16.594 -7.922 1 36.56 282 SER A O 1
ATOM 2182 N N . PRO A 1 283 ? -24.312 -18.094 -9.719 1 32.97 283 PRO A N 1
ATOM 2183 C CA . PRO A 1 283 ? -25.391 -18.891 -9.109 1 32.97 283 PRO A CA 1
ATOM 2184 C C . PRO A 1 283 ? -24.938 -19.609 -7.832 1 32.97 283 PRO A C 1
ATOM 2186 O O . PRO A 1 283 ? -25.562 -20.594 -7.426 1 32.97 283 PRO A O 1
ATOM 2189 N N . ARG A 1 284 ? -23.969 -19.891 -7.305 1 30.47 284 ARG A N 1
ATOM 2190 C CA . ARG A 1 284 ? -24.125 -20.844 -6.219 1 30.47 284 ARG A CA 1
ATOM 2191 C C . ARG A 1 284 ? -25.312 -20.469 -5.332 1 30.47 284 ARG A C 1
ATOM 2193 O O . ARG A 1 284 ? -25.828 -19.359 -5.41 1 30.47 284 ARG A O 1
ATOM 2200 N N . ARG A 1 285 ? -25.438 -21.141 -3.895 1 30.91 285 ARG A N 1
ATOM 2201 C CA . ARG A 1 285 ? -26.5 -20.812 -2.936 1 30.91 285 ARG A CA 1
ATOM 2202 C C . ARG A 1 285 ? -26.75 -19.312 -2.877 1 30.91 285 ARG A C 1
ATOM 2204 O O . ARG A 1 285 ? -25.906 -18.516 -3.316 1 30.91 285 ARG A O 1
ATOM 2211 N N . TYR A 1 286 ? -27.594 -18.844 -1.741 1 26.42 286 TYR A N 1
ATOM 2212 C CA . TYR A 1 286 ? -28.375 -18.312 -0.632 1 26.42 286 TYR A CA 1
ATOM 2213 C C . TYR A 1 286 ? -27.547 -17.359 0.224 1 26.42 286 TYR A C 1
ATOM 2215 O O . TYR A 1 286 ? -27.938 -17.031 1.342 1 26.42 286 TYR A O 1
ATOM 2223 N N . ILE A 1 287 ? -26.281 -17.312 0.455 1 28.44 287 ILE A N 1
ATOM 2224 C CA . ILE A 1 287 ? -26.297 -16.203 1.401 1 28.44 287 ILE A CA 1
ATOM 2225 C C . ILE A 1 287 ? -26.984 -14.992 0.765 1 28.44 287 ILE A C 1
ATOM 2227 O O . ILE A 1 287 ? -26.484 -14.43 -0.21 1 28.44 287 ILE A O 1
ATOM 2231 N N . GLU A 1 288 ? -28.328 -15.016 0.709 1 29.08 288 GLU A N 1
ATOM 2232 C CA . GLU A 1 288 ? -29.516 -14.18 0.534 1 29.08 288 GLU A CA 1
ATOM 2233 C C . GLU A 1 288 ? -29.203 -12.711 0.793 1 29.08 288 GLU A C 1
ATOM 2235 O O . GLU A 1 288 ? -29.734 -11.828 0.113 1 29.08 288 GLU A O 1
ATOM 2240 N N . GLU A 1 289 ? -28.766 -12.516 2.113 1 29.48 289 GLU A N 1
ATOM 2241 C CA . GLU A 1 289 ? -29.125 -11.219 2.664 1 29.48 289 GLU A CA 1
ATOM 2242 C C . GLU A 1 289 ? -28.547 -10.078 1.825 1 29.48 289 GLU A C 1
ATOM 2244 O O . GLU A 1 289 ? -29.219 -9.062 1.6 1 29.48 289 GLU A O 1
ATOM 2249 N N . LEU A 1 290 ? -27.156 -10.031 1.689 1 28.8 290 LEU A N 1
ATOM 2250 C CA . LEU A 1 290 ? -26.859 -8.625 1.441 1 28.8 290 LEU A CA 1
ATOM 2251 C C . LEU A 1 290 ? -27.016 -8.289 -0.039 1 28.8 290 LEU A C 1
ATOM 2253 O O . LEU A 1 290 ? -26.641 -7.207 -0.478 1 28.8 290 LEU A O 1
ATOM 2257 N N . VAL A 1 291 ? -27.328 -9.406 -0.93 1 31.14 291 VAL A N 1
ATOM 2258 C CA . VAL A 1 291 ? -27.359 -9.016 -2.336 1 31.14 291 VAL A CA 1
ATOM 2259 C C . VAL A 1 291 ? -28.641 -8.25 -2.633 1 31.14 291 VAL A C 1
ATOM 2261 O O . VAL A 1 291 ? -29.625 -8.836 -3.086 1 31.14 291 VAL A O 1
ATOM 2264 N N . LEU A 1 292 ? -29.438 -7.805 -1.799 1 29.41 292 LEU A N 1
ATOM 2265 C CA . LEU A 1 292 ? -30.594 -7.074 -2.285 1 29.41 292 LEU A CA 1
ATOM 2266 C C . LEU A 1 292 ? -30.234 -6.199 -3.477 1 29.41 292 LEU A C 1
ATOM 2268 O O . LEU A 1 292 ? -31.109 -5.586 -4.094 1 29.41 292 LEU A O 1
ATOM 2272 N N . ALA A 1 293 ? -29.141 -5.383 -3.355 1 30.28 293 ALA A N 1
ATOM 2273 C CA . ALA A 1 293 ? -29.25 -4.227 -4.238 1 30.28 293 ALA A CA 1
ATOM 2274 C C . ALA A 1 293 ? -29.047 -4.629 -5.699 1 30.28 293 ALA A C 1
ATOM 2276 O O . ALA A 1 293 ? -28.438 -5.66 -5.988 1 30.28 293 ALA A O 1
ATOM 2277 N N . ASN A 1 294 ? -29.531 -4.195 -6.828 1 34.06 294 ASN A N 1
ATOM 2278 C CA . ASN A 1 294 ? -29.406 -4.25 -8.281 1 34.06 294 ASN A CA 1
ATOM 2279 C C . ASN A 1 294 ? -28 -4.711 -8.703 1 34.06 294 ASN A C 1
ATOM 2281 O O . ASN A 1 294 ? -27.016 -4.316 -8.102 1 34.06 294 ASN A O 1
ATOM 2285 N N . PRO A 1 295 ? -27.734 -5.902 -9.484 1 42.75 295 PRO A N 1
ATOM 2286 C CA . PRO A 1 295 ? -26.422 -6.305 -10.023 1 42.75 295 PRO A CA 1
ATOM 2287 C C . PRO A 1 295 ? -25.547 -5.113 -10.391 1 42.75 295 PRO A C 1
ATOM 2289 O O . PRO A 1 295 ? -25.688 -4.551 -11.477 1 42.75 295 PRO A O 1
ATOM 2292 N N . SER A 1 296 ? -25.359 -4.289 -9.695 1 46.19 296 SER A N 1
ATOM 2293 C CA . SER A 1 296 ? -24.547 -3.107 -9.961 1 46.19 296 SER A CA 1
ATOM 2294 C C . SER A 1 296 ? -23.188 -3.49 -10.5 1 46.19 296 SER A C 1
ATOM 2296 O O . SER A 1 296 ? -22.516 -4.363 -9.945 1 46.19 296 SER A O 1
ATOM 2298 N N . VAL A 1 297 ? -23.016 -3.416 -12.008 1 56.09 297 VAL A N 1
ATOM 2299 C CA . VAL A 1 297 ? -21.734 -3.465 -12.711 1 56.09 297 VAL A CA 1
ATOM 2300 C C . VAL A 1 297 ? -20.625 -2.914 -11.805 1 56.09 297 VAL A C 1
ATOM 2302 O O . VAL A 1 297 ? -20.75 -1.804 -11.281 1 56.09 297 VAL A O 1
ATOM 2305 N N . PRO A 1 298 ? -19.766 -3.992 -11.523 1 63.06 298 PRO A N 1
ATOM 2306 C CA . PRO A 1 298 ? -18.672 -3.463 -10.711 1 63.06 298 PRO A CA 1
ATOM 2307 C C . PRO A 1 298 ? -18.047 -2.205 -11.312 1 63.06 298 PRO A C 1
ATOM 2309 O O . PRO A 1 298 ? -18.094 -2.006 -12.531 1 63.06 298 PRO A O 1
ATOM 2312 N N . SER A 1 299 ? -17.656 -1.371 -10.5 1 66.38 299 SER A N 1
ATOM 2313 C CA . SER A 1 299 ? -16.938 -0.174 -10.922 1 66.38 299 SER A CA 1
ATOM 2314 C C . SER A 1 299 ? -15.68 -0.532 -11.711 1 66.38 299 SER A C 1
ATOM 2316 O O . SER A 1 299 ? -15.055 -1.565 -11.453 1 66.38 299 SER A O 1
ATOM 2318 N N . THR A 1 300 ? -15.398 0.173 -12.719 1 67.94 300 THR A N 1
ATOM 2319 C CA . THR A 1 300 ? -14.242 -0.03 -13.578 1 67.94 300 THR A CA 1
ATOM 2320 C C . THR A 1 300 ? -12.953 -0.001 -12.766 1 67.94 300 THR A C 1
ATOM 2322 O O . THR A 1 300 ? -11.906 -0.474 -13.227 1 67.94 300 THR A O 1
ATOM 2325 N N . ASP A 1 301 ? -13.125 0.36 -11.508 1 71.94 301 ASP A N 1
ATOM 2326 C CA . ASP A 1 301 ? -11.93 0.483 -10.68 1 71.94 301 ASP A CA 1
ATOM 2327 C C . ASP A 1 301 ? -11.688 -0.791 -9.875 1 71.94 301 ASP A C 1
ATOM 2329 O O . ASP A 1 301 ? -10.695 -0.893 -9.148 1 71.94 301 ASP A O 1
ATOM 2333 N N . CYS A 1 302 ? -12.555 -1.775 -10.195 1 78.75 302 CYS A N 1
ATOM 2334 C CA . CYS A 1 302 ? -12.438 -3.014 -9.438 1 78.75 302 CYS A CA 1
ATOM 2335 C C . CYS A 1 302 ? -11.859 -4.133 -10.297 1 78.75 302 CYS A C 1
ATOM 2337 O O . CYS A 1 302 ? -12.211 -4.258 -11.469 1 78.75 302 CYS A O 1
ATOM 2339 N N . TYR A 1 303 ? -11.062 -4.965 -9.75 1 79.12 303 TYR A N 1
ATOM 2340 C CA . TYR A 1 303 ? -10.492 -6.109 -10.453 1 79.12 303 TYR A CA 1
ATOM 2341 C C . TYR A 1 303 ? -11.578 -7.105 -10.844 1 79.12 303 TYR A C 1
ATOM 2343 O O . TYR A 1 303 ? -11.398 -7.902 -11.766 1 79.12 303 TYR A O 1
ATOM 2351 N N . THR A 1 304 ? -12.641 -7.027 -10.156 1 78.81 304 THR A N 1
ATOM 2352 C CA . THR A 1 304 ? -13.758 -7.91 -10.484 1 78.81 304 THR A CA 1
ATOM 2353 C C . THR A 1 304 ? -14.297 -7.602 -11.875 1 78.81 304 THR A C 1
ATOM 2355 O O . THR A 1 304 ? -14.93 -8.453 -12.508 1 78.81 304 THR A O 1
ATOM 2358 N N . TYR A 1 305 ? -14.031 -6.395 -12.352 1 82.94 305 TYR A N 1
ATOM 2359 C CA . TYR A 1 305 ? -14.438 -6.039 -13.711 1 82.94 305 TYR A CA 1
ATOM 2360 C C . TYR A 1 305 ? -13.641 -6.828 -14.742 1 82.94 305 TYR A C 1
ATOM 2362 O O . TYR A 1 305 ? -14.188 -7.258 -15.758 1 82.94 305 TYR A O 1
ATOM 2370 N N . THR A 1 306 ? -12.422 -7.043 -14.43 1 86.19 306 THR A N 1
ATOM 2371 C CA . THR A 1 306 ? -11.586 -7.855 -15.305 1 86.19 306 THR A CA 1
ATOM 2372 C C . THR A 1 306 ? -12.086 -9.297 -15.336 1 86.19 306 THR A C 1
ATOM 2374 O O . THR A 1 306 ? -12.016 -9.961 -16.375 1 86.19 306 THR A O 1
ATOM 2377 N N . ASP A 1 307 ? -12.562 -9.766 -14.242 1 86.62 307 ASP A N 1
ATOM 2378 C CA . ASP A 1 307 ? -13.141 -11.109 -14.172 1 86.62 307 ASP A CA 1
ATOM 2379 C C . ASP A 1 307 ? -14.359 -11.227 -15.086 1 86.62 307 ASP A C 1
ATOM 2381 O O . ASP A 1 307 ? -14.547 -12.242 -15.75 1 86.62 307 ASP A O 1
ATOM 2385 N N . LEU A 1 308 ? -15.141 -10.203 -15.039 1 86.69 308 LEU A N 1
ATOM 2386 C CA . LEU A 1 308 ? -16.328 -10.18 -15.883 1 86.69 308 LEU A CA 1
ATOM 2387 C C . LEU A 1 308 ? -15.953 -10.211 -17.359 1 86.69 308 LEU A C 1
ATOM 2389 O O . LEU A 1 308 ? -16.516 -10.977 -18.141 1 86.69 308 LEU A O 1
ATOM 2393 N N . ILE A 1 309 ? -15 -9.43 -17.703 1 90.81 309 ILE A N 1
ATOM 2394 C CA . ILE A 1 309 ? -14.57 -9.352 -19.094 1 90.81 309 ILE A CA 1
ATOM 2395 C C . ILE A 1 309 ? -13.961 -10.688 -19.531 1 90.81 309 ILE A C 1
ATOM 2397 O O . ILE A 1 309 ? -14.219 -11.164 -20.641 1 90.81 309 ILE A O 1
ATOM 2401 N N . SER A 1 310 ? -13.219 -11.297 -18.625 1 92.94 310 SER A N 1
ATOM 2402 C CA . SER A 1 310 ? -12.633 -12.602 -18.922 1 92.94 310 SER A CA 1
ATOM 2403 C C . SER A 1 310 ? -13.711 -13.656 -19.141 1 92.94 310 SER A C 1
ATOM 2405 O O . SER A 1 310 ? -13.578 -14.523 -20 1 92.94 310 SER A O 1
ATOM 2407 N N . SER A 1 311 ? -14.711 -13.555 -18.328 1 92.88 311 SER A N 1
ATOM 2408 C CA . SER A 1 311 ? -15.82 -14.492 -18.453 1 92.88 311 SER A CA 1
ATOM 2409 C C . SER A 1 311 ? -16.516 -14.336 -19.797 1 92.88 311 SER A C 1
ATOM 2411 O O . SER A 1 311 ? -16.859 -15.328 -20.453 1 92.88 311 SER A O 1
ATOM 2413 N N . HIS A 1 312 ? -16.734 -13.109 -20.219 1 93.06 312 HIS A N 1
ATOM 2414 C CA . HIS A 1 312 ? -17.344 -12.859 -21.516 1 93.06 312 HIS A CA 1
ATOM 2415 C C . HIS A 1 312 ? -16.469 -13.398 -22.641 1 93.06 312 HIS A C 1
ATOM 2417 O O . HIS A 1 312 ? -16.984 -14 -23.594 1 93.06 312 HIS A O 1
ATOM 2423 N N . TRP A 1 313 ? -15.25 -13.203 -22.484 1 95.69 313 TRP A N 1
ATOM 2424 C CA . TRP A 1 313 ? -14.32 -13.656 -23.516 1 95.69 313 TRP A CA 1
ATOM 2425 C C . TRP A 1 313 ? -14.297 -15.18 -23.594 1 95.69 313 TRP A C 1
ATOM 2427 O O . TRP A 1 313 ? -14.445 -15.758 -24.672 1 95.69 313 TRP A O 1
ATOM 2437 N N . ALA A 1 314 ? -14.195 -15.867 -22.484 1 96.44 314 ALA A N 1
ATOM 2438 C CA . ALA A 1 314 ? -14.016 -17.312 -22.422 1 96.44 314 ALA A CA 1
ATOM 2439 C C . ALA A 1 314 ? -15.297 -18.047 -22.797 1 96.44 314 ALA A C 1
ATOM 2441 O O . ALA A 1 314 ? -15.266 -19.203 -23.234 1 96.44 314 ALA A O 1
ATOM 2442 N N . ASN A 1 315 ? -16.406 -17.375 -22.625 1 95.88 315 ASN A N 1
ATOM 2443 C CA . ASN A 1 315 ? -17.688 -18.016 -22.938 1 95.88 315 ASN A CA 1
ATOM 2444 C C . ASN A 1 315 ? -18.156 -17.688 -24.344 1 95.88 315 ASN A C 1
ATOM 2446 O O . ASN A 1 315 ? -19.188 -18.188 -24.797 1 95.88 315 ASN A O 1
ATOM 2450 N N . ASN A 1 316 ? -17.406 -16.844 -25.016 1 95.94 316 ASN A N 1
ATOM 2451 C CA . ASN A 1 316 ? -17.719 -16.547 -26.406 1 95.94 316 ASN A CA 1
ATOM 2452 C C . ASN A 1 316 ? -17.484 -17.75 -27.312 1 95.94 316 ASN A C 1
ATOM 2454 O O . ASN A 1 316 ? -16.406 -18.359 -27.281 1 95.94 316 ASN A O 1
ATOM 2458 N N . GLU A 1 317 ? -18.391 -18.047 -28.203 1 95.94 317 GLU A N 1
ATOM 2459 C CA . GLU A 1 317 ? -18.328 -19.234 -29.062 1 95.94 317 GLU A CA 1
ATOM 2460 C C . GLU A 1 317 ? -17.172 -19.125 -30.062 1 95.94 317 GLU A C 1
ATOM 2462 O O . GLU A 1 317 ? -16.5 -20.125 -30.328 1 95.94 317 GLU A O 1
ATOM 2467 N N . SER A 1 318 ? -16.984 -18 -30.578 1 96.44 318 SER A N 1
ATOM 2468 C CA . SER A 1 318 ? -15.898 -17.812 -31.547 1 96.44 318 SER A CA 1
ATOM 2469 C C . SER A 1 318 ? -14.531 -18.016 -30.891 1 96.44 318 SER A C 1
ATOM 2471 O O . SER A 1 318 ? -13.594 -18.5 -31.531 1 96.44 318 SER A O 1
ATOM 2473 N N . VAL A 1 319 ? -14.438 -17.578 -29.641 1 97.12 319 VAL A N 1
ATOM 2474 C CA . VAL A 1 319 ? -13.203 -17.781 -28.891 1 97.12 319 VAL A CA 1
ATOM 2475 C C . VAL A 1 319 ? -12.961 -19.266 -28.672 1 97.12 319 VAL A C 1
ATOM 2477 O O . VAL A 1 319 ? -11.867 -19.781 -28.922 1 97.12 319 VAL A O 1
ATOM 2480 N N . ARG A 1 320 ? -13.961 -19.984 -28.234 1 97.44 320 ARG A N 1
ATOM 2481 C CA . ARG A 1 320 ? -13.836 -21.406 -27.953 1 97.44 320 ARG A CA 1
ATOM 2482 C C . ARG A 1 320 ? -13.492 -22.188 -29.219 1 97.44 320 ARG A C 1
ATOM 2484 O O . ARG A 1 320 ? -12.703 -23.141 -29.188 1 97.44 320 ARG A O 1
ATOM 2491 N N . GLU A 1 321 ? -14.055 -21.766 -30.312 1 97.12 321 GLU A N 1
ATOM 2492 C CA . GLU A 1 321 ? -13.719 -22.375 -31.594 1 97.12 321 GLU A CA 1
ATOM 2493 C C . GLU A 1 321 ? -12.258 -22.109 -31.953 1 97.12 321 GLU A C 1
ATOM 2495 O O . GLU A 1 321 ? -11.555 -23.031 -32.375 1 97.12 321 GLU A O 1
ATOM 2500 N N . ALA A 1 322 ? -11.859 -20.875 -31.812 1 97.12 322 ALA A N 1
ATOM 2501 C CA . ALA A 1 322 ? -10.484 -20.5 -32.156 1 97.12 322 ALA A CA 1
ATOM 2502 C C . ALA A 1 322 ? -9.484 -21.281 -31.281 1 97.12 322 ALA A C 1
ATOM 2504 O O . ALA A 1 322 ? -8.406 -21.641 -31.734 1 97.12 322 ALA A O 1
ATOM 2505 N N . LEU A 1 323 ? -9.883 -21.578 -30.062 1 97.69 323 LEU A N 1
ATOM 2506 C CA . LEU A 1 323 ? -9.023 -22.281 -29.109 1 97.69 323 LEU A CA 1
ATOM 2507 C C . LEU A 1 323 ? -9.133 -23.797 -29.297 1 97.69 323 LEU A C 1
ATOM 2509 O O . LEU A 1 323 ? -8.422 -24.562 -28.641 1 97.69 323 LEU A O 1
ATOM 2513 N N . HIS A 1 324 ? -10.055 -24.219 -30.125 1 97.44 324 HIS A N 1
ATOM 2514 C CA . HIS A 1 324 ? -10.289 -25.625 -30.406 1 97.44 324 HIS A CA 1
ATOM 2515 C C . HIS A 1 324 ? -10.82 -26.359 -29.188 1 97.44 324 HIS A C 1
ATOM 2517 O O . HIS A 1 324 ? -10.406 -27.484 -28.906 1 97.44 324 HIS A O 1
ATOM 2523 N N . VAL A 1 325 ? -11.633 -25.656 -28.469 1 97.44 325 VAL A N 1
ATOM 2524 C CA . VAL A 1 325 ? -12.336 -26.297 -27.359 1 97.44 325 VAL A CA 1
ATOM 2525 C C . VAL A 1 325 ? -13.406 -27.25 -27.891 1 97.44 325 VAL A C 1
ATOM 2527 O O . VAL A 1 325 ? -14.148 -26.891 -28.812 1 97.44 325 VAL A O 1
ATOM 2530 N N . VAL A 1 326 ? -13.445 -28.406 -27.312 1 96.12 326 VAL A N 1
ATOM 2531 C CA . VAL A 1 326 ? -14.43 -29.391 -27.766 1 96.12 326 VAL A CA 1
ATOM 2532 C C . VAL A 1 326 ? -15.836 -28.891 -27.438 1 96.12 326 VAL A C 1
ATOM 2534 O O . VAL A 1 326 ? -16.156 -28.609 -26.281 1 96.12 326 VAL A O 1
ATOM 2537 N N . LYS A 1 327 ? -16.625 -28.766 -28.469 1 94.81 327 LYS A N 1
ATOM 2538 C CA . LYS A 1 327 ? -17.984 -28.266 -28.312 1 94.81 327 LYS A CA 1
ATOM 2539 C C . LYS A 1 327 ? -18.781 -29.156 -27.344 1 94.81 327 LYS A C 1
ATOM 2541 O O . LYS A 1 327 ? -18.75 -30.375 -27.453 1 94.81 327 LYS A O 1
ATOM 2546 N N . GLY A 1 328 ? -19.453 -28.5 -26.422 1 94.06 328 GLY A N 1
ATOM 2547 C CA . GLY A 1 328 ? -20.344 -29.203 -25.516 1 94.06 328 GLY A CA 1
ATOM 2548 C C . GLY A 1 328 ? -19.609 -29.891 -24.375 1 94.06 328 GLY A C 1
ATOM 2549 O O . GLY A 1 328 ? -20.219 -30.516 -23.516 1 94.06 328 GLY A O 1
ATOM 2550 N N . SER A 1 329 ? -18.312 -29.734 -24.344 1 94.19 329 SER A N 1
ATOM 2551 C CA . SER A 1 329 ? -17.516 -30.406 -23.328 1 94.19 329 SER A CA 1
ATOM 2552 C C . SER A 1 329 ? -17.734 -29.781 -21.953 1 94.19 329 SER A C 1
ATOM 2554 O O . SER A 1 329 ? -17.641 -30.453 -20.922 1 94.19 329 SER A O 1
ATOM 2556 N N . ILE A 1 330 ? -17.938 -28.484 -21.984 1 94.12 330 ILE A N 1
ATOM 2557 C CA . ILE A 1 330 ? -18.172 -27.797 -20.719 1 94.12 330 ILE A CA 1
ATOM 2558 C C . ILE A 1 330 ? -19.375 -26.844 -20.859 1 94.12 330 ILE A C 1
ATOM 2560 O O . ILE A 1 330 ? -19.766 -26.516 -21.969 1 94.12 330 ILE A O 1
ATOM 2564 N N . GLY A 1 331 ? -19.922 -26.516 -19.688 1 93.81 331 GLY A N 1
ATOM 2565 C CA . GLY A 1 331 ? -20.938 -25.484 -19.672 1 93.81 331 GLY A CA 1
ATOM 2566 C C . GLY A 1 331 ? -20.359 -24.078 -19.656 1 93.81 331 GLY A C 1
ATOM 2567 O O . GLY A 1 331 ? -19.516 -23.734 -20.484 1 93.81 331 GLY A O 1
ATOM 2568 N N . LYS A 1 332 ? -20.859 -23.344 -18.719 1 94.31 332 LYS A N 1
ATOM 2569 C CA . LYS A 1 332 ? -20.375 -21.969 -18.578 1 94.31 332 LYS A CA 1
ATOM 2570 C C . LYS A 1 332 ? -18.984 -21.953 -17.938 1 94.31 332 LYS A C 1
ATOM 2572 O O . LYS A 1 332 ? -18.75 -22.609 -16.938 1 94.31 332 LYS A O 1
ATOM 2577 N N . TRP A 1 333 ? -18.156 -21.25 -18.578 1 95.62 333 TRP A N 1
ATOM 2578 C CA . TRP A 1 333 ? -16.812 -21.062 -18.047 1 95.62 333 TRP A CA 1
ATOM 2579 C C . TRP A 1 333 ? -16.844 -20.094 -16.859 1 95.62 333 TRP A C 1
ATOM 2581 O O . TRP A 1 333 ? -17.547 -19.094 -16.891 1 95.62 333 TRP A O 1
ATOM 2591 N N . VAL A 1 334 ? -16.078 -20.422 -15.805 1 93.88 334 VAL A N 1
ATOM 2592 C CA . VAL A 1 334 ? -15.828 -19.547 -14.672 1 93.88 334 VAL A CA 1
ATOM 2593 C C . VAL A 1 334 ? -14.328 -19.5 -14.367 1 93.88 334 VAL A C 1
ATOM 2595 O O . VAL A 1 334 ? -13.625 -20.484 -14.578 1 93.88 334 VAL A O 1
ATOM 2598 N N . ARG A 1 335 ? -13.875 -18.391 -13.93 1 93.62 335 ARG A N 1
ATOM 2599 C CA . ARG A 1 335 ? -12.445 -18.234 -13.656 1 93.62 335 ARG A CA 1
ATOM 2600 C C . ARG A 1 335 ? -11.992 -19.234 -12.594 1 93.62 335 ARG A C 1
ATOM 2602 O O . ARG A 1 335 ? -11.008 -19.953 -12.789 1 93.62 335 ARG A O 1
ATOM 2609 N N . CYS A 1 336 ? -12.742 -19.219 -11.5 1 93.31 336 CYS A N 1
ATOM 2610 C CA . CYS A 1 336 ? -12.469 -20.156 -10.422 1 93.31 336 CYS A CA 1
ATOM 2611 C C . CYS A 1 336 ? -13.742 -20.891 -10 1 93.31 336 CYS A C 1
ATOM 2613 O O . CYS A 1 336 ? -14.711 -20.25 -9.562 1 93.31 336 CYS A O 1
ATOM 2615 N N . TYR A 1 337 ? -13.719 -22.125 -10.117 1 91.12 337 TYR A N 1
ATOM 2616 C CA . TYR A 1 337 ? -14.852 -22.938 -9.695 1 91.12 337 TYR A CA 1
ATOM 2617 C C . TYR A 1 337 ? -14.812 -23.188 -8.195 1 91.12 337 TYR A C 1
ATOM 2619 O O . TYR A 1 337 ? -14.383 -24.25 -7.746 1 91.12 337 TYR A O 1
ATOM 2627 N N . VAL A 1 338 ? -15.461 -22.25 -7.539 1 82.75 338 VAL A N 1
ATOM 2628 C CA . VAL A 1 338 ? -15.516 -22.344 -6.082 1 82.75 338 VAL A CA 1
ATOM 2629 C C . VAL A 1 338 ? -16.375 -23.547 -5.68 1 82.75 338 VAL A C 1
ATOM 2631 O O . VAL A 1 338 ? -17.531 -23.656 -6.105 1 82.75 338 VAL A O 1
ATOM 2634 N N . GLY A 1 339 ? -15.945 -24.531 -5.094 1 83.69 339 GLY A N 1
ATOM 2635 C CA . GLY A 1 339 ? -16.719 -25.688 -4.66 1 83.69 339 GLY A CA 1
ATOM 2636 C C . GLY A 1 339 ? -16.484 -26.922 -5.52 1 83.69 339 GLY A C 1
ATOM 2637 O O . GLY A 1 339 ? -17.234 -27.891 -5.43 1 83.69 339 GLY A O 1
ATOM 2638 N N . ILE A 1 340 ? -15.617 -26.766 -6.367 1 87.25 340 ILE A N 1
ATOM 2639 C CA . ILE A 1 340 ? -15.266 -27.922 -7.172 1 87.25 340 ILE A CA 1
ATOM 2640 C C . ILE A 1 340 ? -15.047 -29.141 -6.262 1 87.25 340 ILE A C 1
ATOM 2642 O O . ILE A 1 340 ? -14.461 -29.016 -5.184 1 87.25 340 ILE A O 1
ATOM 2646 N N . PRO A 1 341 ? -15.695 -30.281 -6.602 1 90.44 341 PRO A N 1
ATOM 2647 C CA . PRO A 1 341 ? -15.383 -31.469 -5.801 1 90.44 341 PRO A CA 1
ATOM 2648 C C . PRO A 1 341 ? -13.891 -31.781 -5.754 1 90.44 341 PRO A C 1
ATOM 2650 O O . PRO A 1 341 ? -13.273 -32.031 -6.793 1 90.44 341 PRO A O 1
ATOM 2653 N N . TYR A 1 342 ? -13.375 -31.672 -4.609 1 95 342 TYR A N 1
ATOM 2654 C CA . TYR A 1 342 ? -11.93 -31.797 -4.473 1 95 342 TYR A CA 1
ATOM 2655 C C . TYR A 1 342 ? -11.547 -32.219 -3.059 1 95 342 TYR A C 1
ATOM 2657 O O . TYR A 1 342 ? -12.086 -31.688 -2.082 1 95 342 TYR A O 1
ATOM 2665 N N . ASN A 1 343 ? -10.688 -33.219 -2.957 1 95.88 343 ASN A N 1
ATOM 2666 C CA . ASN A 1 343 ? -10.156 -33.688 -1.675 1 95.88 343 ASN A CA 1
ATOM 2667 C C . ASN A 1 343 ? -8.797 -33.062 -1.389 1 95.88 343 ASN A C 1
ATOM 2669 O O . ASN A 1 343 ? -7.781 -33.5 -1.94 1 95.88 343 ASN A O 1
ATOM 2673 N N . LYS A 1 344 ? -8.727 -32.094 -0.492 1 94.81 344 LYS A N 1
ATOM 2674 C CA . LYS A 1 344 ? -7.473 -31.469 -0.086 1 94.81 344 LYS A CA 1
ATOM 2675 C C . LYS A 1 344 ? -6.695 -32.344 0.878 1 94.81 344 LYS A C 1
ATOM 2677 O O . LYS A 1 344 ? -6.617 -32.062 2.074 1 94.81 344 LYS A O 1
ATOM 2682 N N . ASN A 1 345 ? -6.008 -33.312 0.301 1 96 345 ASN A N 1
ATOM 2683 C CA . ASN A 1 345 ? -5.48 -34.375 1.139 1 96 345 ASN A CA 1
ATOM 2684 C C . ASN A 1 345 ? -4.023 -34.125 1.521 1 96 345 ASN A C 1
ATOM 2686 O O . ASN A 1 345 ? -3.432 -34.906 2.279 1 96 345 ASN A O 1
ATOM 2690 N N . ILE A 1 346 ? -3.33 -33.125 1.013 1 96.25 346 ILE A N 1
ATOM 2691 C CA . ILE A 1 346 ? -2.025 -32.719 1.502 1 96.25 346 ILE A CA 1
ATOM 2692 C C . ILE A 1 346 ? -2.205 -31.625 2.557 1 96.25 346 ILE A C 1
ATOM 2694 O O . ILE A 1 346 ? -2.57 -30.484 2.232 1 96.25 346 ILE A O 1
ATOM 2698 N N . LYS A 1 347 ? -1.921 -31.922 3.752 1 93.44 347 LYS A N 1
ATOM 2699 C CA . LYS A 1 347 ? -2.15 -31 4.855 1 93.44 347 LYS A CA 1
ATOM 2700 C C . LYS A 1 347 ? -1.054 -29.938 4.918 1 93.44 347 LYS A C 1
ATOM 2702 O O . LYS A 1 347 ? -1.302 -28.812 5.336 1 93.44 347 LYS A O 1
ATOM 2707 N N . SER A 1 348 ? 0.141 -30.344 4.582 1 96.19 348 SER A N 1
ATOM 2708 C CA . SER A 1 348 ? 1.291 -29.453 4.527 1 96.19 348 SER A CA 1
ATOM 2709 C C . SER A 1 348 ? 2.227 -29.812 3.383 1 96.19 348 SER A C 1
ATOM 2711 O O . SER A 1 348 ? 2.541 -30.984 3.186 1 96.19 348 SER A O 1
ATOM 2713 N N . SER A 1 349 ? 2.617 -28.828 2.641 1 97.69 349 SER A N 1
ATOM 2714 C CA . SER A 1 349 ? 3.551 -29.109 1.553 1 97.69 349 SER A CA 1
ATOM 2715 C C . SER A 1 349 ? 4.992 -28.891 1.996 1 97.69 349 SER A C 1
ATOM 2717 O O . SER A 1 349 ? 5.926 -29.094 1.219 1 97.69 349 SER A O 1
ATOM 2719 N N . VAL A 1 350 ? 5.27 -28.516 3.289 1 97.25 350 VAL A N 1
ATOM 2720 C CA . VAL A 1 350 ? 6.602 -28.203 3.801 1 97.25 350 VAL A CA 1
ATOM 2721 C C . VAL A 1 350 ? 7.504 -29.438 3.672 1 97.25 350 VAL A C 1
ATOM 2723 O O . VAL A 1 350 ? 8.641 -29.328 3.211 1 97.25 350 VAL A O 1
ATOM 2726 N N . PRO A 1 351 ? 6.988 -30.641 4.004 1 97.44 351 PRO A N 1
ATOM 2727 C CA . PRO A 1 351 ? 7.848 -31.812 3.824 1 97.44 351 PRO A CA 1
ATOM 2728 C C . PRO A 1 351 ? 8.266 -32 2.369 1 97.44 351 PRO A C 1
ATOM 2730 O O . PRO A 1 351 ? 9.367 -32.5 2.1 1 97.44 351 PRO A O 1
ATOM 2733 N N . TYR A 1 352 ? 7.398 -31.703 1.417 1 98.44 352 TYR A N 1
ATOM 2734 C CA . TYR A 1 352 ? 7.754 -31.797 0.006 1 98.44 352 TYR A CA 1
ATOM 2735 C C . TYR A 1 352 ? 8.852 -30.812 -0.354 1 98.44 352 TYR A C 1
ATOM 2737 O O . TYR A 1 352 ? 9.766 -31.141 -1.114 1 98.44 352 TYR A O 1
ATOM 2745 N N . HIS A 1 353 ? 8.773 -29.609 0.184 1 98.44 353 HIS A N 1
ATOM 2746 C CA . HIS A 1 353 ? 9.836 -28.625 -0.019 1 98.44 353 HIS A CA 1
ATOM 2747 C C . HIS A 1 353 ? 11.164 -29.141 0.529 1 98.44 353 HIS A C 1
ATOM 2749 O O . HIS A 1 353 ? 12.211 -28.953 -0.095 1 98.44 353 HIS A O 1
ATOM 2755 N N . MET A 1 354 ? 11.094 -29.719 1.697 1 98.06 354 MET A N 1
ATOM 2756 C CA . MET A 1 354 ? 12.297 -30.281 2.307 1 98.06 354 MET A CA 1
ATOM 2757 C C . MET A 1 354 ? 12.914 -31.344 1.404 1 98.06 354 MET A C 1
ATOM 2759 O O . MET A 1 354 ? 14.117 -31.312 1.136 1 98.06 354 MET A O 1
ATOM 2763 N N . ASN A 1 355 ? 12.102 -32.25 0.928 1 98.19 355 ASN A N 1
ATOM 2764 C CA . ASN A 1 355 ? 12.57 -33.312 0.055 1 98.19 355 ASN A CA 1
ATOM 2765 C C . ASN A 1 355 ? 13.156 -32.75 -1.244 1 98.19 355 ASN A C 1
ATOM 2767 O O . ASN A 1 355 ? 14.188 -33.25 -1.716 1 98.19 355 ASN A O 1
ATOM 2771 N N . ASN A 1 356 ? 12.43 -31.828 -1.824 1 98.5 356 ASN A N 1
ATOM 2772 C CA . ASN A 1 356 ? 12.906 -31.219 -3.059 1 98.5 356 ASN A CA 1
ATOM 2773 C C . ASN A 1 356 ? 14.258 -30.531 -2.859 1 98.5 356 ASN A C 1
ATOM 2775 O O . ASN A 1 356 ? 15.10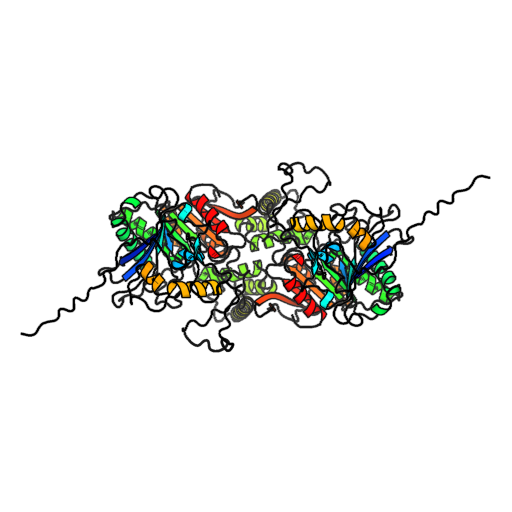2 -30.531 -3.756 1 98.5 356 ASN A O 1
ATOM 2779 N N . SER A 1 357 ? 14.438 -29.969 -1.683 1 97.5 357 SER A N 1
ATOM 2780 C CA . SER A 1 357 ? 15.711 -29.344 -1.33 1 97.5 357 SER A CA 1
ATOM 2781 C C . SER A 1 357 ? 16.828 -30.375 -1.274 1 97.5 357 SER A C 1
ATOM 2783 O O . SER A 1 357 ? 17.938 -30.125 -1.767 1 97.5 357 SER A O 1
ATOM 2785 N N . ILE A 1 358 ? 16.578 -31.453 -0.693 1 97.44 358 ILE A N 1
ATOM 2786 C CA . ILE A 1 358 ? 17.562 -32.531 -0.558 1 97.44 358 ILE A CA 1
ATOM 2787 C C . ILE A 1 358 ? 17.984 -33.031 -1.941 1 97.44 358 ILE A C 1
ATOM 2789 O O . ILE A 1 358 ? 19.156 -33.312 -2.172 1 97.44 358 ILE A O 1
ATOM 2793 N N . LYS A 1 359 ? 17 -33.062 -2.895 1 97.75 359 LYS A N 1
ATOM 2794 C CA . LYS A 1 359 ? 17.266 -33.531 -4.258 1 97.75 359 LYS A CA 1
ATOM 2795 C C . LYS A 1 359 ? 18 -32.469 -5.062 1 97.75 359 LYS A C 1
ATOM 2797 O O . LYS A 1 359 ? 18.516 -32.75 -6.152 1 97.75 359 LYS A O 1
ATOM 2802 N N . GLY A 1 360 ? 18.047 -31.219 -4.578 1 97.5 360 GLY A N 1
ATOM 2803 C CA . GLY A 1 360 ? 18.859 -30.188 -5.195 1 97.5 360 GLY A CA 1
ATOM 2804 C C . GLY A 1 360 ? 18.094 -29.328 -6.191 1 97.5 360 GLY A C 1
ATOM 2805 O O . GLY A 1 360 ? 18.688 -28.609 -6.992 1 97.5 360 GLY A O 1
ATOM 2806 N N . TYR A 1 361 ? 16.766 -29.406 -6.203 1 98.56 361 TYR A N 1
ATOM 2807 C CA . TYR A 1 361 ? 15.969 -28.609 -7.129 1 98.56 361 TYR A CA 1
ATOM 2808 C C . TYR A 1 361 ? 15.914 -27.156 -6.691 1 98.56 361 TYR A C 1
ATOM 2810 O O . TYR A 1 361 ? 15.602 -26.859 -5.539 1 98.56 361 TYR A O 1
ATOM 2818 N N . ARG A 1 362 ? 16.188 -26.266 -7.582 1 97.88 362 ARG A N 1
ATOM 2819 C CA . ARG A 1 362 ? 16.172 -24.828 -7.32 1 97.88 362 ARG A CA 1
ATOM 2820 C C . ARG A 1 362 ? 14.734 -24.312 -7.242 1 97.88 362 ARG A C 1
ATOM 2822 O O . ARG A 1 362 ? 13.836 -24.844 -7.902 1 97.88 362 ARG A O 1
ATOM 2829 N N . SER A 1 363 ? 14.516 -23.25 -6.348 1 98.69 363 SER A N 1
ATOM 2830 C CA . SER A 1 363 ? 13.148 -22.766 -6.25 1 98.69 363 SER A CA 1
ATOM 2831 C C . SER A 1 363 ? 13.109 -21.25 -6.039 1 98.69 363 SER A C 1
ATOM 2833 O O . SER A 1 363 ? 14.008 -20.688 -5.41 1 98.69 363 SER A O 1
ATOM 2835 N N . LEU A 1 364 ? 12.18 -20.578 -6.602 1 98.81 364 LEU A N 1
ATOM 2836 C CA . LEU A 1 364 ? 11.797 -19.188 -6.352 1 98.81 364 LEU A CA 1
ATOM 2837 C C . LEU A 1 364 ? 10.438 -19.125 -5.66 1 98.81 364 LEU A C 1
ATOM 2839 O O . LEU A 1 364 ? 9.43 -19.562 -6.219 1 98.81 364 LEU A O 1
ATOM 2843 N N . ILE A 1 365 ? 10.461 -18.672 -4.449 1 98.81 365 ILE A N 1
ATOM 2844 C CA . ILE A 1 365 ? 9.234 -18.375 -3.719 1 98.81 365 ILE A CA 1
ATOM 2845 C C . ILE A 1 365 ? 9.047 -16.859 -3.594 1 98.81 365 ILE A C 1
ATOM 2847 O O . ILE A 1 365 ? 9.945 -16.156 -3.121 1 98.81 365 ILE A O 1
ATOM 2851 N N . TYR A 1 366 ? 7.93 -16.359 -4.055 1 98.75 366 TYR A N 1
ATOM 2852 C CA . TYR A 1 366 ? 7.773 -14.922 -3.924 1 98.75 366 TYR A CA 1
ATOM 2853 C C . TYR A 1 366 ? 6.398 -14.57 -3.367 1 98.75 366 TYR A C 1
ATOM 2855 O O . TYR A 1 366 ? 5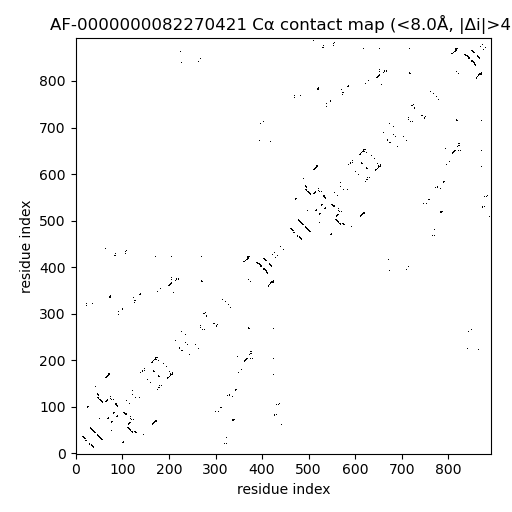.457 -15.359 -3.469 1 98.75 366 TYR A O 1
ATOM 2863 N N . SER A 1 367 ? 6.281 -13.438 -2.691 1 98.69 367 SER A N 1
ATOM 2864 C CA . SER A 1 367 ? 5.055 -12.961 -2.062 1 98.69 367 SER A CA 1
ATOM 2865 C C . SER A 1 367 ? 4.816 -11.484 -2.367 1 98.69 367 SER A C 1
ATOM 2867 O O . SER A 1 367 ? 5.695 -10.648 -2.154 1 98.69 367 SER A O 1
ATOM 2869 N N . GLY A 1 368 ? 3.609 -11.227 -2.951 1 98.75 368 GLY A N 1
ATOM 2870 C CA . GLY A 1 368 ? 3.178 -9.852 -2.77 1 98.75 368 GLY A CA 1
ATOM 2871 C C . GLY A 1 368 ? 3.02 -9.461 -1.311 1 98.75 368 GLY A C 1
ATOM 2872 O O . GLY A 1 368 ? 2.383 -10.18 -0.537 1 98.75 368 GLY A O 1
ATOM 2873 N N . ASP A 1 369 ? 3.516 -8.328 -0.922 1 98.62 369 ASP A N 1
ATOM 2874 C CA . ASP A 1 369 ? 3.639 -8.039 0.502 1 98.62 369 ASP A CA 1
ATOM 2875 C C . ASP A 1 369 ? 2.357 -7.41 1.046 1 98.62 369 ASP A C 1
ATOM 2877 O O . ASP A 1 369 ? 2.242 -7.16 2.248 1 98.62 369 ASP A O 1
ATOM 2881 N N . HIS A 1 370 ? 1.372 -7.18 0.215 1 98.69 370 HIS A N 1
ATOM 2882 C CA . HIS A 1 370 ? 0.077 -6.695 0.677 1 98.69 370 HIS A CA 1
ATOM 2883 C C . HIS A 1 370 ? -1.021 -7.719 0.411 1 98.69 370 HIS A C 1
ATOM 2885 O O . HIS A 1 370 ? -2.182 -7.352 0.206 1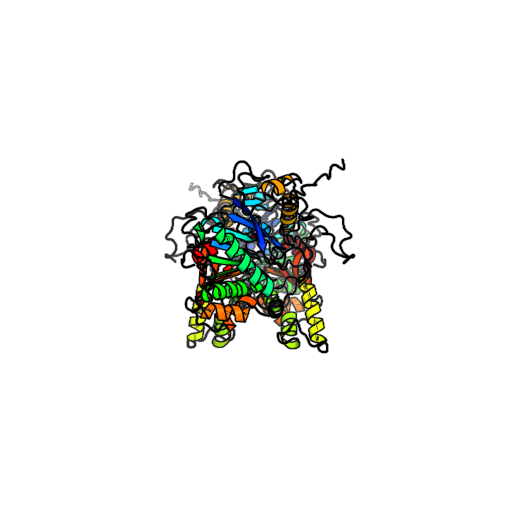 98.69 370 HIS A O 1
ATOM 2891 N N . ASP A 1 371 ? -0.68 -8.961 0.386 1 98.19 371 ASP A N 1
ATOM 2892 C CA . ASP A 1 371 ? -1.575 -10.109 0.306 1 98.19 371 ASP A CA 1
ATOM 2893 C C . ASP A 1 371 ? -1.938 -10.617 1.699 1 98.19 371 ASP A C 1
ATOM 2895 O O . ASP A 1 371 ? -1.065 -11.047 2.457 1 98.19 371 ASP A O 1
ATOM 2899 N N . MET A 1 372 ? -3.207 -10.664 1.972 1 97.38 372 MET A N 1
ATOM 2900 C CA . MET A 1 372 ? -3.623 -11.164 3.281 1 97.38 372 MET A CA 1
ATOM 2901 C C . MET A 1 372 ? -4.16 -12.586 3.178 1 97.38 372 MET A C 1
ATOM 2903 O O . MET A 1 372 ? -4.379 -13.25 4.195 1 97.38 372 MET A O 1
ATOM 2907 N N . GLU A 1 373 ? -4.406 -13.078 2.012 1 95.75 373 GLU A N 1
ATOM 2908 C CA . GLU A 1 373 ? -4.812 -14.469 1.847 1 95.75 373 GLU A CA 1
ATOM 2909 C C . GLU A 1 373 ? -3.699 -15.422 2.27 1 95.75 373 GLU A C 1
ATOM 2911 O O . GLU A 1 373 ? -3.939 -16.375 3.014 1 95.75 373 GLU A O 1
ATOM 2916 N N . VAL A 1 374 ? -2.588 -15.203 1.753 1 97.12 374 VAL A N 1
ATOM 2917 C CA . VAL A 1 374 ? -1.359 -15.875 2.168 1 97.12 374 VAL A CA 1
ATOM 2918 C C . VAL A 1 374 ? -0.293 -14.836 2.504 1 97.12 374 VAL A C 1
ATOM 2920 O O . VAL A 1 374 ? 0.553 -14.508 1.667 1 97.12 374 VAL A O 1
ATOM 2923 N N . PRO A 1 375 ? -0.314 -14.375 3.736 1 97.12 375 PRO A N 1
ATOM 2924 C CA . PRO A 1 375 ? 0.603 -13.297 4.105 1 97.12 375 PRO A CA 1
ATOM 2925 C C . PRO A 1 375 ? 2.07 -13.688 3.955 1 97.12 375 PRO A C 1
ATOM 2927 O O . PRO A 1 375 ? 2.432 -14.844 4.199 1 97.12 375 PRO A O 1
ATOM 2930 N N . PHE A 1 376 ? 2.912 -12.711 3.605 1 97.56 376 PHE A N 1
ATOM 2931 C CA . PHE A 1 376 ? 4.34 -12.961 3.455 1 97.56 376 PHE A CA 1
ATOM 2932 C C . PHE A 1 376 ? 4.938 -13.492 4.754 1 97.56 376 PHE A C 1
ATOM 2934 O O . PHE A 1 376 ? 5.914 -14.242 4.734 1 97.56 376 PHE A O 1
ATOM 2941 N N . LEU A 1 377 ? 4.316 -13.203 5.895 1 95.69 377 LEU A N 1
ATOM 2942 C CA . LEU A 1 377 ? 4.785 -13.672 7.195 1 95.69 377 LEU A CA 1
ATOM 2943 C C . LEU A 1 377 ? 4.711 -15.195 7.285 1 95.69 377 LEU A C 1
ATOM 2945 O O . LEU A 1 377 ? 5.617 -15.828 7.828 1 95.69 377 LEU A O 1
ATOM 2949 N N . SER A 1 378 ? 3.627 -15.719 6.793 1 95.56 378 SER A N 1
ATOM 2950 C CA . SER A 1 378 ? 3.486 -17.172 6.809 1 95.56 378 SER A CA 1
ATOM 2951 C C . SER A 1 378 ? 4.52 -17.844 5.906 1 95.56 378 SER A C 1
ATOM 2953 O O . SER A 1 378 ? 5.062 -18.891 6.242 1 95.56 378 SER A O 1
ATOM 2955 N N . THR A 1 379 ? 4.777 -17.234 4.758 1 96.75 379 THR A N 1
ATOM 2956 C CA . THR A 1 379 ? 5.77 -17.766 3.828 1 96.75 379 THR A CA 1
ATOM 2957 C C . THR A 1 379 ? 7.16 -17.75 4.457 1 96.75 379 THR A C 1
ATOM 2959 O O . THR A 1 379 ? 7.883 -18.734 4.41 1 96.75 379 THR A O 1
ATOM 2962 N N . GLN A 1 380 ? 7.48 -16.641 5.074 1 95.19 380 GLN A N 1
ATOM 2963 C CA . GLN A 1 380 ? 8.773 -16.547 5.738 1 95.19 380 GLN A CA 1
ATOM 2964 C C . GLN A 1 380 ? 8.906 -17.578 6.852 1 95.19 380 GLN A C 1
ATOM 2966 O O . GLN A 1 380 ? 9.977 -18.156 7.043 1 95.19 380 GLN A O 1
ATOM 2971 N N . ALA A 1 381 ? 7.859 -17.812 7.539 1 93.81 381 ALA A N 1
ATOM 2972 C CA . ALA A 1 381 ? 7.879 -18.719 8.68 1 93.81 381 ALA A CA 1
ATOM 2973 C C . ALA A 1 381 ? 8.211 -20.141 8.242 1 93.81 381 ALA A C 1
ATOM 2975 O O . ALA A 1 381 ? 9.062 -20.812 8.844 1 93.81 381 ALA A O 1
ATOM 2976 N N . TRP A 1 382 ? 7.48 -20.672 7.215 1 95.25 382 TRP A N 1
ATOM 2977 C CA . TRP A 1 382 ? 7.754 -22.062 6.84 1 95.25 382 TRP A CA 1
ATOM 2978 C C . TRP A 1 382 ? 9.125 -22.188 6.188 1 95.25 382 TRP A C 1
ATOM 2980 O O . TRP A 1 382 ? 9.805 -23.203 6.34 1 95.25 382 TRP A O 1
ATOM 2990 N N . ILE A 1 383 ? 9.594 -21.141 5.445 1 96.56 383 ILE A N 1
ATOM 2991 C CA . ILE A 1 383 ? 10.93 -21.188 4.867 1 96.56 383 ILE A CA 1
ATOM 2992 C C . ILE A 1 383 ? 11.977 -21.281 5.977 1 96.56 383 ILE A C 1
ATOM 2994 O O . ILE A 1 383 ? 12.906 -22.094 5.895 1 96.56 383 ILE A O 1
ATOM 2998 N N . ARG A 1 384 ? 11.805 -20.469 7.016 1 94.12 384 ARG A N 1
ATOM 2999 C CA . ARG A 1 384 ? 12.719 -20.5 8.156 1 94.12 384 ARG A CA 1
ATOM 3000 C C . ARG A 1 384 ? 12.719 -21.875 8.812 1 94.12 384 ARG A C 1
ATOM 3002 O O . ARG A 1 384 ? 13.75 -22.344 9.305 1 94.12 384 ARG A O 1
ATOM 3009 N N . SER A 1 385 ? 11.602 -22.516 8.812 1 94.44 385 SER A N 1
ATOM 3010 C CA . SER A 1 385 ? 11.469 -23.812 9.469 1 94.44 385 SER A CA 1
ATOM 3011 C C . SER A 1 385 ? 12.297 -24.875 8.758 1 94.44 385 SER A C 1
ATOM 3013 O O . SER A 1 385 ? 12.586 -25.938 9.328 1 94.44 385 SER A O 1
ATOM 3015 N N . LEU A 1 386 ? 12.609 -24.656 7.484 1 96.62 386 LEU A N 1
ATOM 3016 C CA . LEU A 1 386 ? 13.469 -25.594 6.766 1 96.62 386 LEU A CA 1
ATOM 3017 C C . LEU A 1 386 ? 14.883 -25.578 7.332 1 96.62 386 LEU A C 1
ATOM 3019 O O . LEU A 1 386 ? 15.641 -26.531 7.137 1 96.62 386 LEU A O 1
ATOM 3023 N N . ASN A 1 387 ? 15.297 -24.516 7.969 1 96.25 387 ASN A N 1
ATOM 3024 C CA . ASN A 1 387 ? 16.516 -24.391 8.766 1 96.25 387 ASN A CA 1
ATOM 3025 C C . ASN A 1 387 ? 17.766 -24.469 7.902 1 96.25 387 ASN A C 1
ATOM 3027 O O . ASN A 1 387 ? 18.734 -25.125 8.273 1 96.25 387 ASN A O 1
ATOM 3031 N N . TYR A 1 388 ? 17.719 -23.922 6.742 1 97.5 388 TYR A N 1
ATOM 3032 C CA . TYR A 1 388 ? 18.906 -23.797 5.906 1 97.5 388 TYR A CA 1
ATOM 3033 C C . TYR A 1 388 ? 19.609 -22.469 6.176 1 97.5 388 TYR A C 1
ATOM 3035 O O . TYR A 1 388 ? 18.984 -21.469 6.52 1 97.5 388 TYR A O 1
ATOM 3043 N N . SER A 1 389 ? 20.906 -22.453 5.984 1 97.25 389 SER A N 1
ATOM 3044 C CA . SER A 1 389 ? 21.688 -21.219 6.164 1 97.25 389 SER A CA 1
ATOM 3045 C C . SER A 1 389 ? 21.406 -20.234 5.043 1 97.25 389 SER A C 1
ATOM 3047 O O . SER A 1 389 ? 21.078 -20.625 3.924 1 97.25 389 SER A O 1
ATOM 3049 N N . ILE A 1 390 ? 21.531 -19 5.395 1 96.31 390 ILE A N 1
ATOM 3050 C CA . ILE A 1 390 ? 21.359 -17.906 4.434 1 96.31 390 ILE A CA 1
ATOM 3051 C C . ILE A 1 390 ? 22.656 -17.703 3.648 1 96.31 390 ILE A C 1
ATOM 3053 O O . ILE A 1 390 ? 23.734 -17.625 4.234 1 96.31 390 ILE A O 1
ATOM 3057 N N . THR A 1 391 ? 22.562 -17.656 2.32 1 96.5 391 THR A N 1
ATOM 3058 C CA . THR A 1 391 ? 23.75 -17.469 1.485 1 96.5 391 THR A CA 1
ATOM 3059 C C . THR A 1 391 ? 23.75 -16.078 0.849 1 96.5 391 THR A C 1
ATOM 3061 O O . THR A 1 391 ? 24.797 -15.609 0.395 1 96.5 391 THR A O 1
ATOM 3064 N N . ASP A 1 392 ? 22.719 -15.445 0.688 1 96.12 392 ASP A N 1
ATOM 3065 C CA . ASP A 1 392 ? 22.516 -14.055 0.293 1 96.12 392 ASP A CA 1
ATOM 3066 C C . ASP A 1 392 ? 21.547 -13.352 1.239 1 96.12 392 ASP A C 1
ATOM 3068 O O . ASP A 1 392 ? 20.344 -13.617 1.218 1 96.12 392 ASP A O 1
ATOM 3072 N N . ASN A 1 393 ? 22.078 -12.422 2.021 1 95.31 393 ASN A N 1
ATOM 3073 C CA . ASN A 1 393 ? 21.297 -11.789 3.084 1 95.31 393 ASN A CA 1
ATOM 3074 C C . ASN A 1 393 ? 20.156 -10.953 2.52 1 95.31 393 ASN A C 1
ATOM 3076 O O . ASN A 1 393 ? 20.203 -10.523 1.365 1 95.31 393 ASN A O 1
ATOM 3080 N N . TRP A 1 394 ? 19.188 -10.789 3.428 1 97.56 394 TRP A N 1
ATOM 3081 C CA . TRP A 1 394 ? 18.031 -9.961 3.113 1 97.56 394 TRP A CA 1
ATOM 3082 C C . TRP A 1 394 ? 18.469 -8.586 2.623 1 97.56 394 TRP A C 1
ATOM 3084 O O . TRP A 1 394 ? 19.219 -7.879 3.312 1 97.56 394 TRP A O 1
ATOM 3094 N N . ARG A 1 395 ? 18.047 -8.195 1.449 1 97.31 395 ARG A N 1
ATOM 3095 C CA . ARG A 1 395 ? 18.375 -6.91 0.84 1 97.31 395 ARG A CA 1
ATOM 3096 C C . ARG A 1 395 ? 17.328 -6.504 -0.192 1 97.31 395 ARG A C 1
ATOM 3098 O O . ARG A 1 395 ? 16.578 -7.352 -0.688 1 97.31 395 ARG A O 1
ATOM 3105 N N . PRO A 1 396 ? 17.281 -5.215 -0.553 1 97.75 396 PRO A N 1
ATOM 3106 C CA . PRO A 1 396 ? 16.375 -4.82 -1.631 1 97.75 396 PRO A CA 1
ATOM 3107 C C . PRO A 1 396 ? 16.812 -5.34 -2.996 1 97.75 396 PRO A C 1
ATOM 3109 O O . PRO A 1 396 ? 18.016 -5.465 -3.254 1 97.75 396 PRO A O 1
ATOM 3112 N N . TRP A 1 397 ? 15.898 -5.789 -3.803 1 98.19 397 TRP A N 1
ATOM 3113 C CA . TRP A 1 397 ? 16.156 -5.91 -5.234 1 98.19 397 TRP A CA 1
ATOM 3114 C C . TRP A 1 397 ? 15.5 -4.77 -6.004 1 98.19 397 TRP A C 1
ATOM 3116 O O . TRP A 1 397 ? 14.445 -4.266 -5.602 1 98.19 397 TRP A O 1
ATOM 3126 N N . MET A 1 398 ? 16.172 -4.297 -7.098 1 96.69 398 MET A N 1
ATOM 3127 C CA . MET A 1 398 ? 15.867 -2.98 -7.652 1 96.69 398 MET A CA 1
ATOM 3128 C C . MET A 1 398 ? 15.406 -3.09 -9.102 1 96.69 398 MET A C 1
ATOM 3130 O O . MET A 1 398 ? 15.859 -3.969 -9.836 1 96.69 398 MET A O 1
ATOM 3134 N N . ILE A 1 399 ? 14.516 -2.305 -9.492 1 96 399 ILE A N 1
ATOM 3135 C CA . ILE A 1 399 ? 14.164 -2.029 -10.883 1 96 399 ILE A CA 1
ATOM 3136 C C . ILE A 1 399 ? 14.32 -0.539 -11.172 1 96 399 ILE A C 1
ATOM 3138 O O . ILE A 1 399 ? 13.641 0.293 -10.57 1 96 399 ILE A O 1
ATOM 3142 N N . ASN A 1 400 ? 15.203 -0.156 -12.07 1 91.56 400 ASN A N 1
ATOM 3143 C CA . ASN A 1 400 ? 15.461 1.236 -12.422 1 91.56 400 ASN A CA 1
ATOM 3144 C C . ASN A 1 400 ? 15.727 2.084 -11.18 1 91.56 400 ASN A C 1
ATOM 3146 O O . ASN A 1 400 ? 15.094 3.127 -10.984 1 91.56 400 ASN A O 1
ATOM 3150 N N . ASN A 1 401 ? 16.516 1.573 -10.234 1 91.12 401 ASN A N 1
ATOM 3151 C CA . ASN A 1 401 ? 17 2.248 -9.039 1 91.12 401 ASN A CA 1
ATOM 3152 C C . ASN A 1 401 ? 15.883 2.482 -8.031 1 91.12 401 ASN A C 1
ATOM 3154 O O . ASN A 1 401 ? 15.984 3.365 -7.176 1 91.12 401 ASN A O 1
ATOM 3158 N N . GLN A 1 402 ? 14.828 1.824 -8.188 1 94.12 402 GLN A N 1
ATOM 3159 C CA . GLN A 1 402 ? 13.75 1.841 -7.203 1 94.12 402 GLN A CA 1
ATOM 3160 C C . GLN A 1 402 ? 13.609 0.484 -6.52 1 94.12 402 GLN A C 1
ATOM 3162 O O . GLN A 1 402 ? 13.727 -0.559 -7.164 1 94.12 402 GLN A O 1
ATOM 3167 N N . VAL A 1 403 ? 13.391 0.474 -5.238 1 97.12 403 VAL A N 1
ATOM 3168 C CA . VAL A 1 403 ? 13.172 -0.769 -4.504 1 97.12 403 VAL A CA 1
ATOM 3169 C C . VAL A 1 403 ? 11.906 -1.453 -5.004 1 97.12 403 VAL A C 1
ATOM 3171 O O . VAL A 1 403 ? 10.805 -0.901 -4.887 1 97.12 403 VAL A O 1
ATOM 3174 N N . ALA A 1 404 ? 12 -2.639 -5.582 1 98.12 404 ALA A N 1
ATOM 3175 C CA . ALA A 1 404 ? 10.875 -3.41 -6.098 1 98.12 404 ALA A CA 1
ATOM 3176 C C . ALA A 1 404 ? 10.391 -4.434 -5.07 1 98.12 404 ALA A C 1
ATOM 3178 O O . ALA A 1 404 ? 9.273 -4.945 -5.172 1 98.12 404 ALA A O 1
ATOM 3179 N N . GLY A 1 405 ? 11.195 -4.73 -4.141 1 98.44 405 GLY A N 1
ATOM 3180 C CA . GLY A 1 405 ? 10.969 -5.672 -3.055 1 98.44 405 GLY A CA 1
ATOM 3181 C C . GLY A 1 405 ? 12.242 -6.09 -2.35 1 98.44 405 GLY A C 1
ATOM 3182 O O . GLY A 1 405 ? 13.242 -5.371 -2.385 1 98.44 405 GLY A O 1
ATOM 3183 N N . TYR A 1 406 ? 12.164 -7.152 -1.646 1 98.75 406 TYR A N 1
ATOM 3184 C CA . TYR A 1 406 ? 13.32 -7.668 -0.928 1 98.75 406 TYR A CA 1
ATOM 3185 C C . TYR A 1 406 ? 13.539 -9.141 -1.23 1 98.75 406 TYR A C 1
ATOM 3187 O O . TYR A 1 406 ? 12.625 -9.828 -1.694 1 98.75 406 TYR A O 1
ATOM 3195 N N . THR A 1 407 ? 14.766 -9.594 -0.988 1 98.5 407 THR A N 1
ATOM 3196 C CA . THR A 1 407 ? 15.094 -10.969 -1.341 1 98.5 407 THR A CA 1
ATOM 3197 C C . THR A 1 407 ? 16.109 -11.547 -0.364 1 98.5 407 THR A C 1
ATOM 3199 O O . THR A 1 407 ? 16.812 -10.805 0.32 1 98.5 407 THR A O 1
ATOM 3202 N N . GLN A 1 408 ? 16.078 -12.797 -0.291 1 97.81 408 GLN A N 1
ATOM 3203 C CA . GLN A 1 408 ? 17.016 -13.609 0.496 1 97.81 408 GLN A CA 1
ATOM 3204 C C . GLN A 1 408 ? 17.172 -15 -0.1 1 97.81 408 GLN A C 1
ATOM 3206 O O . GLN A 1 408 ? 16.203 -15.594 -0.568 1 97.81 408 GLN A O 1
ATOM 3211 N N . THR A 1 409 ? 18.406 -15.484 -0.144 1 97.75 409 THR A N 1
ATOM 3212 C CA . THR A 1 409 ? 18.656 -16.812 -0.703 1 97.75 409 THR A CA 1
ATOM 3213 C C . THR A 1 409 ? 19.25 -17.734 0.355 1 97.75 409 THR A C 1
ATOM 3215 O O . THR A 1 409 ? 19.969 -17.297 1.246 1 97.75 409 THR A O 1
ATOM 3218 N N . TYR A 1 410 ? 18.953 -18.984 0.225 1 97.69 410 TYR A N 1
ATOM 3219 C CA . TYR A 1 410 ? 19.328 -20 1.206 1 97.69 410 TYR A CA 1
ATOM 3220 C C . TYR A 1 410 ? 20.203 -21.062 0.576 1 97.69 410 TYR A C 1
ATOM 3222 O O . TYR A 1 410 ? 20.281 -21.172 -0.65 1 97.69 410 TYR A O 1
ATOM 3230 N N . ALA A 1 411 ? 20.844 -21.844 1.351 1 98.06 411 ALA A N 1
ATOM 3231 C CA . ALA A 1 411 ? 21.844 -22.828 0.935 1 98.06 411 ALA A CA 1
ATOM 3232 C C . ALA A 1 411 ? 21.203 -23.969 0.139 1 98.06 411 ALA A C 1
ATOM 3234 O O . ALA A 1 411 ? 21.891 -24.703 -0.559 1 98.06 411 ALA A O 1
ATOM 3235 N N . ASN A 1 412 ? 19.938 -24.156 0.221 1 97.56 412 ASN A N 1
ATOM 3236 C CA . ASN A 1 412 ? 19.234 -25.188 -0.542 1 97.56 412 ASN A CA 1
ATOM 3237 C C . ASN A 1 412 ? 18.797 -24.688 -1.91 1 97.56 412 ASN A C 1
ATOM 3239 O O . ASN A 1 412 ? 17.875 -25.234 -2.516 1 97.56 412 ASN A O 1
ATOM 3243 N N . LYS A 1 413 ? 19.297 -23.594 -2.338 1 97.38 413 LYS A N 1
ATOM 3244 C CA . LYS A 1 413 ? 19.062 -22.984 -3.641 1 97.38 413 LYS A CA 1
ATOM 3245 C C . LYS A 1 413 ? 17.641 -22.406 -3.725 1 97.38 413 LYS A C 1
ATOM 3247 O O . LYS A 1 413 ? 17.078 -22.312 -4.812 1 97.38 413 LYS A O 1
ATOM 3252 N N . MET A 1 414 ? 17.078 -22.156 -2.588 1 98.44 414 MET A N 1
ATOM 3253 C CA . MET A 1 414 ? 15.797 -21.453 -2.539 1 98.44 414 MET A CA 1
ATOM 3254 C C . MET A 1 414 ? 16 -19.938 -2.43 1 98.44 414 MET A C 1
ATOM 3256 O O . MET A 1 414 ? 16.812 -19.484 -1.617 1 98.44 414 MET A O 1
ATOM 3260 N N . THR A 1 415 ? 15.344 -19.203 -3.281 1 98.56 415 THR A N 1
ATOM 3261 C CA . THR A 1 415 ? 15.289 -17.75 -3.209 1 98.56 415 THR A CA 1
ATOM 3262 C C . THR A 1 415 ? 13.891 -17.281 -2.803 1 98.56 415 THR A C 1
ATOM 3264 O O . THR A 1 415 ? 12.898 -17.703 -3.393 1 98.56 415 THR A O 1
ATOM 3267 N N . PHE A 1 416 ? 13.836 -16.547 -1.742 1 98.5 416 PHE A N 1
ATOM 3268 C CA . PHE A 1 416 ? 12.609 -15.867 -1.362 1 98.5 416 PHE A CA 1
ATOM 3269 C C . PHE A 1 416 ? 12.656 -14.398 -1.766 1 98.5 416 PHE A C 1
ATOM 3271 O O . PHE A 1 416 ? 13.695 -13.75 -1.643 1 98.5 416 PHE A O 1
ATOM 3278 N N . ALA A 1 417 ? 11.555 -13.891 -2.301 1 98.81 417 ALA A N 1
ATOM 3279 C CA . ALA A 1 417 ? 11.484 -12.477 -2.645 1 98.81 417 ALA A CA 1
ATOM 3280 C C . ALA A 1 417 ? 10.094 -11.914 -2.373 1 98.81 417 ALA A C 1
ATOM 3282 O O . ALA A 1 417 ? 9.094 -12.633 -2.488 1 98.81 417 ALA A O 1
ATOM 3283 N N . THR A 1 418 ? 10.047 -10.711 -1.938 1 98.75 418 THR A N 1
ATOM 3284 C CA . THR A 1 418 ? 8.781 -9.992 -1.878 1 98.75 418 THR A CA 1
ATOM 3285 C C . THR A 1 418 ? 8.648 -9.039 -3.062 1 98.75 418 THR A C 1
ATOM 3287 O O . THR A 1 418 ? 9.648 -8.664 -3.68 1 98.75 418 THR A O 1
ATOM 3290 N N . VAL A 1 419 ? 7.469 -8.82 -3.457 1 98.81 419 VAL A N 1
ATOM 3291 C CA . VAL A 1 419 ? 7.137 -7.758 -4.398 1 98.81 419 VAL A CA 1
ATOM 3292 C C . VAL A 1 419 ? 6.434 -6.617 -3.666 1 98.81 419 VAL A C 1
ATOM 3294 O O . VAL A 1 419 ? 5.305 -6.777 -3.197 1 98.81 419 VAL A O 1
ATOM 3297 N N . LYS A 1 420 ? 7.102 -5.465 -3.539 1 98.5 420 LYS A N 1
ATOM 3298 C CA . LYS A 1 420 ? 6.609 -4.32 -2.773 1 98.5 420 LYS A CA 1
ATOM 3299 C C . LYS A 1 420 ? 5.332 -3.758 -3.387 1 98.5 420 LYS A C 1
ATOM 3301 O O . LYS A 1 420 ? 5.281 -3.48 -4.586 1 98.5 420 LYS A O 1
ATOM 3306 N N . GLY A 1 421 ? 4.312 -3.611 -2.531 1 98 421 GLY A N 1
ATOM 3307 C CA . GLY A 1 421 ? 3.033 -3.111 -3.006 1 98 421 GLY A CA 1
ATOM 3308 C C . GLY A 1 421 ? 2.252 -4.137 -3.807 1 98 421 GLY A C 1
ATOM 3309 O O . GLY A 1 421 ? 1.291 -3.789 -4.496 1 98 421 GLY A O 1
ATOM 3310 N N . GLY A 1 422 ? 2.672 -5.379 -3.783 1 98.25 422 GLY A N 1
ATOM 3311 C CA . GLY A 1 422 ? 2.023 -6.414 -4.57 1 98.25 422 GLY A CA 1
ATOM 3312 C C . GLY A 1 422 ? 0.929 -7.145 -3.811 1 98.25 422 GLY A C 1
ATOM 3313 O O . GLY A 1 422 ? 0.877 -7.086 -2.58 1 98.25 422 GLY A O 1
ATOM 3314 N N . GLY A 1 423 ? 0.06 -7.844 -4.562 1 97.75 423 GLY A N 1
ATOM 3315 C CA . GLY A 1 423 ? -1.021 -8.641 -4.008 1 97.75 423 GLY A CA 1
ATOM 3316 C C . GLY A 1 423 ? -0.801 -10.133 -4.164 1 97.75 423 GLY A C 1
ATOM 3317 O O . GLY A 1 423 ? 0.338 -10.609 -4.141 1 97.75 423 GLY A O 1
ATOM 3318 N N . HIS A 1 424 ? -1.865 -10.883 -4.215 1 97.12 424 HIS A N 1
ATOM 3319 C CA . HIS A 1 424 ? -1.895 -12.336 -4.125 1 97.12 424 HIS A CA 1
ATOM 3320 C C . HIS A 1 424 ? -1.293 -12.977 -5.371 1 97.12 424 HIS A C 1
ATOM 3322 O O . HIS A 1 424 ? -0.644 -14.023 -5.285 1 97.12 424 HIS A O 1
ATOM 3328 N N . THR A 1 425 ? -1.576 -12.312 -6.555 1 97 425 THR A N 1
ATOM 3329 C CA . THR A 1 425 ? -1.088 -12.867 -7.816 1 97 425 THR A CA 1
ATOM 3330 C C . THR A 1 425 ? -0.291 -11.82 -8.586 1 97 425 THR A C 1
ATOM 3332 O O . THR A 1 425 ? -0.296 -10.641 -8.234 1 97 425 THR A O 1
ATOM 3335 N N . ALA A 1 426 ? 0.333 -12.258 -9.609 1 96.69 426 ALA A N 1
ATOM 3336 C CA . ALA A 1 426 ? 1.219 -11.398 -10.391 1 96.69 426 ALA A CA 1
ATOM 3337 C C . ALA A 1 426 ? 0.436 -10.281 -11.078 1 96.69 426 ALA A C 1
ATOM 3339 O O . ALA A 1 426 ? 1.016 -9.281 -11.5 1 96.69 426 ALA A O 1
ATOM 3340 N N . GLU A 1 427 ? -0.902 -10.461 -11.195 1 94.56 427 GLU A N 1
ATOM 3341 C CA . GLU A 1 427 ? -1.716 -9.492 -11.922 1 94.56 427 GLU A CA 1
ATOM 3342 C C . GLU A 1 427 ? -1.676 -8.125 -11.25 1 94.56 427 GLU A C 1
ATOM 3344 O O . GLU A 1 427 ? -1.933 -7.102 -11.898 1 94.56 427 GLU A O 1
ATOM 3349 N N . TYR A 1 428 ? -1.248 -8.086 -10.016 1 95.19 428 TYR A N 1
ATOM 3350 C CA . TYR A 1 428 ? -1.282 -6.828 -9.273 1 95.19 428 TYR A CA 1
ATOM 3351 C C . TYR A 1 428 ? 0.011 -6.043 -9.469 1 95.19 428 TYR A C 1
ATOM 3353 O O . TYR A 1 428 ? 0.061 -4.84 -9.203 1 95.19 428 TYR A O 1
ATOM 3361 N N . LYS A 1 429 ? 1.08 -6.723 -9.773 1 97.12 429 LYS A N 1
ATOM 3362 C CA . LYS A 1 429 ? 2.365 -6.133 -10.141 1 97.12 429 LYS A CA 1
ATOM 3363 C C . LYS A 1 429 ? 3.041 -6.934 -11.25 1 97.12 429 LYS A C 1
ATOM 3365 O O . LYS A 1 429 ? 4.102 -7.523 -11.039 1 97.12 429 LYS A O 1
ATOM 3370 N N . PRO A 1 430 ? 2.49 -6.879 -12.422 1 96.94 430 PRO A N 1
ATOM 3371 C CA . PRO A 1 430 ? 2.961 -7.773 -13.484 1 96.94 430 PRO A CA 1
ATOM 3372 C C . PRO A 1 430 ? 4.391 -7.461 -13.922 1 96.94 430 PRO A C 1
ATOM 3374 O O . PRO A 1 430 ? 5.168 -8.375 -14.195 1 96.94 430 PRO A O 1
ATOM 3377 N N . ASN A 1 431 ? 4.746 -6.168 -14 1 97.06 431 ASN A N 1
ATOM 3378 C CA . ASN A 1 431 ? 6.094 -5.809 -14.43 1 97.06 431 ASN A CA 1
ATOM 3379 C C . ASN A 1 431 ? 7.145 -6.309 -13.438 1 97.06 431 ASN A C 1
ATOM 3381 O O . ASN A 1 431 ? 8.125 -6.945 -13.836 1 97.06 431 ASN A O 1
ATOM 3385 N N . GLU A 1 432 ? 6.938 -5.984 -12.195 1 98.19 432 GLU A N 1
ATOM 3386 C CA . GLU A 1 432 ? 7.867 -6.418 -11.156 1 98.19 432 GLU A CA 1
ATOM 3387 C C . GLU A 1 432 ? 7.961 -7.941 -11.102 1 98.19 432 GLU A C 1
ATOM 3389 O O . GLU A 1 432 ? 9.055 -8.492 -10.953 1 98.19 432 GLU A O 1
ATOM 3394 N N . SER A 1 433 ? 6.852 -8.641 -11.25 1 98.56 433 SER A N 1
ATOM 3395 C CA . SER A 1 433 ? 6.828 -10.102 -11.211 1 98.56 433 SER A CA 1
ATOM 3396 C C . SER A 1 433 ? 7.602 -10.695 -12.383 1 98.56 433 SER A C 1
ATOM 3398 O O . SER A 1 433 ? 8.312 -11.688 -12.219 1 98.56 433 SER A O 1
ATOM 3400 N N . PHE A 1 434 ? 7.473 -10.055 -13.531 1 98.56 434 PHE A N 1
ATOM 3401 C CA . PHE A 1 434 ? 8.188 -10.531 -14.711 1 98.56 434 PHE A CA 1
ATOM 3402 C C . PHE A 1 434 ? 9.695 -10.375 -14.531 1 98.56 434 PHE A C 1
ATOM 3404 O O . PHE A 1 434 ? 10.453 -11.32 -14.781 1 98.56 434 PHE A O 1
ATOM 3411 N N . ILE A 1 435 ? 10.102 -9.227 -14.094 1 98.5 435 ILE A N 1
ATOM 3412 C CA . ILE A 1 435 ? 11.531 -8.953 -13.953 1 98.5 435 ILE A CA 1
ATOM 3413 C C . ILE A 1 435 ? 12.133 -9.883 -12.906 1 98.5 435 ILE A C 1
ATOM 3415 O O . ILE A 1 435 ? 13.242 -10.398 -13.086 1 98.5 435 ILE A O 1
ATOM 3419 N N . LEU A 1 436 ? 11.383 -10.078 -11.828 1 98.75 436 LEU A N 1
ATOM 3420 C CA . LEU A 1 436 ? 11.805 -11.031 -10.797 1 98.75 436 LEU A CA 1
ATOM 3421 C C . LEU A 1 436 ? 12.039 -12.406 -11.398 1 98.75 436 LEU A C 1
ATOM 3423 O O . LEU A 1 436 ? 13.094 -13.008 -11.203 1 98.75 436 LEU A O 1
ATOM 3427 N N . PHE A 1 437 ? 11.117 -12.914 -12.148 1 98.69 437 PHE A N 1
ATOM 3428 C CA . PHE A 1 437 ? 11.211 -14.234 -12.766 1 98.69 437 PHE A CA 1
ATOM 3429 C C . PHE A 1 437 ? 12.352 -14.273 -13.781 1 98.69 437 PHE A C 1
ATOM 3431 O O . PHE A 1 437 ? 13.148 -15.211 -13.789 1 98.69 437 PHE A O 1
ATOM 3438 N N . GLN A 1 438 ? 12.383 -13.273 -14.625 1 98.44 438 GLN A N 1
ATOM 3439 C CA . GLN A 1 438 ? 13.391 -13.211 -15.672 1 98.44 438 GLN A CA 1
ATOM 3440 C C . GLN A 1 438 ? 14.797 -13.312 -15.086 1 98.44 438 GLN A C 1
ATOM 3442 O O . GLN A 1 438 ? 15.625 -14.086 -15.578 1 98.44 438 GLN A O 1
ATOM 3447 N N . ARG A 1 439 ? 15.031 -12.547 -14.07 1 98.44 439 ARG A N 1
ATOM 3448 C CA . ARG A 1 439 ? 16.359 -12.562 -13.453 1 98.44 439 ARG A CA 1
ATOM 3449 C C . ARG A 1 439 ? 16.641 -13.906 -12.789 1 98.44 439 ARG A C 1
ATOM 3451 O O . ARG A 1 439 ? 17.719 -14.484 -12.977 1 98.44 439 ARG A O 1
ATOM 3458 N N . TRP A 1 440 ? 15.695 -14.414 -12.086 1 98.5 440 TRP A N 1
ATOM 3459 C CA . TRP A 1 440 ? 15.891 -15.664 -11.359 1 98.5 440 TRP A CA 1
ATOM 3460 C C . TRP A 1 440 ? 16.141 -16.828 -12.328 1 98.5 440 TRP A C 1
ATOM 3462 O O . TRP A 1 440 ? 17.078 -17.594 -12.156 1 98.5 440 TRP A O 1
ATOM 3472 N N . ILE A 1 441 ? 15.266 -16.906 -13.391 1 98.31 441 ILE A N 1
ATOM 3473 C CA . ILE A 1 441 ? 15.312 -18.062 -14.281 1 98.31 441 ILE A CA 1
ATOM 3474 C C . ILE A 1 441 ? 16.594 -18.047 -15.102 1 98.31 441 ILE A C 1
ATOM 3476 O O . ILE A 1 441 ? 17.109 -19.094 -15.508 1 98.31 441 ILE A O 1
ATOM 3480 N N . SER A 1 442 ? 17.188 -16.875 -15.266 1 96.12 442 SER A N 1
ATOM 3481 C CA . SER A 1 442 ? 18.422 -16.719 -16.047 1 96.12 442 SER A CA 1
ATOM 3482 C C . SER A 1 442 ? 19.656 -16.859 -15.164 1 96.12 442 SER A C 1
ATOM 3484 O O . SER A 1 442 ? 20.781 -16.719 -15.641 1 96.12 442 SER A O 1
ATOM 3486 N N . GLY A 1 443 ? 19.469 -17.031 -13.898 1 94.5 443 GLY A N 1
ATOM 3487 C CA . GLY A 1 443 ? 20.594 -17.203 -12.992 1 94.5 443 GLY A CA 1
ATOM 3488 C C . GLY A 1 443 ? 21.234 -15.883 -12.602 1 94.5 443 GLY A C 1
ATOM 3489 O O . GLY A 1 443 ? 22.375 -15.859 -12.133 1 94.5 443 GLY A O 1
ATOM 3490 N N . GLN A 1 444 ? 20.5 -14.859 -12.805 1 91.5 444 GLN A N 1
ATOM 3491 C CA . GLN A 1 444 ? 21 -13.547 -12.43 1 91.5 444 GLN A CA 1
ATOM 3492 C C . GLN A 1 444 ? 20.641 -13.211 -10.984 1 91.5 444 GLN A C 1
ATOM 3494 O O . GLN A 1 444 ? 19.656 -13.719 -10.445 1 91.5 444 GLN A O 1
ATOM 3499 N N . LEU A 1 445 ? 21.516 -12.461 -10.445 1 87.31 445 LEU A N 1
ATOM 3500 C CA . LEU A 1 445 ? 21.203 -11.922 -9.125 1 87.31 445 LEU A CA 1
ATOM 3501 C C . LEU A 1 445 ? 19.984 -11.008 -9.195 1 87.31 445 LEU A C 1
ATOM 3503 O O . LEU A 1 445 ? 19.844 -10.219 -10.133 1 87.31 445 LEU A O 1
ATOM 3507 N N . LEU A 1 446 ? 19.203 -11.266 -8.273 1 90.25 446 LEU A N 1
ATOM 3508 C CA . LEU A 1 446 ? 18.109 -10.305 -8.25 1 90.25 446 LEU A CA 1
ATOM 3509 C C . LEU A 1 446 ? 18.625 -8.898 -7.965 1 90.25 446 LEU A C 1
ATOM 3511 O O . LEU A 1 446 ? 19.547 -8.727 -7.176 1 90.25 446 LEU A O 1
ATOM 3515 N N . MET B 1 1 ? 21.078 76.312 -2.129 1 32.72 1 MET B N 1
ATOM 3516 C CA . MET B 1 1 ? 19.719 75.75 -2.121 1 32.72 1 MET B CA 1
ATOM 3517 C C . MET B 1 1 ? 19.75 74.25 -2.328 1 32.72 1 MET B C 1
ATOM 3519 O O . MET B 1 1 ? 19.922 73.75 -3.451 1 32.72 1 MET B O 1
ATOM 3523 N N . LEU B 1 2 ? 20.406 73.438 -1.452 1 38.88 2 LEU B N 1
ATOM 3524 C CA . LEU B 1 2 ? 20.594 72 -1.322 1 38.88 2 LEU B CA 1
ATOM 3525 C C . LEU B 1 2 ? 19.25 71.312 -1.239 1 38.88 2 LEU B C 1
ATOM 3527 O O . LEU B 1 2 ? 18.5 71.5 -0.282 1 38.88 2 LEU B O 1
ATOM 3531 N N . LEU B 1 3 ? 18.609 71 -2.359 1 37.94 3 LEU B N 1
ATOM 3532 C CA . LEU B 1 3 ? 17.422 70.125 -2.477 1 37.94 3 LEU B CA 1
ATOM 3533 C C . LEU B 1 3 ? 17.625 68.812 -1.746 1 37.94 3 LEU B C 1
ATOM 3535 O O . LEU B 1 3 ? 18.469 68 -2.139 1 37.94 3 LEU B O 1
ATOM 3539 N N . LEU B 1 4 ? 17.438 68.812 -0.433 1 38.62 4 LEU B N 1
ATOM 3540 C CA . LEU B 1 4 ? 17.266 67.562 0.341 1 38.62 4 LEU B CA 1
ATOM 3541 C C . LEU B 1 4 ? 16.234 66.625 -0.306 1 38.62 4 LEU B C 1
ATOM 3543 O O . LEU B 1 4 ? 15.047 67 -0.351 1 38.62 4 LEU B O 1
ATOM 3547 N N . LEU B 1 5 ? 16.578 65.938 -1.341 1 36.84 5 LEU B N 1
ATOM 3548 C CA . LEU B 1 5 ? 15.758 64.812 -1.833 1 36.84 5 LEU B CA 1
ATOM 3549 C C . LEU B 1 5 ? 15.367 63.875 -0.694 1 36.84 5 LEU B C 1
ATOM 3551 O O . LEU B 1 5 ? 16.219 63.219 -0.108 1 36.84 5 LEU B O 1
ATOM 3555 N N . LEU B 1 6 ? 14.367 64.188 0.108 1 36.09 6 LEU B N 1
ATOM 3556 C CA . LEU B 1 6 ? 13.695 63.25 0.98 1 36.09 6 LEU B CA 1
ATOM 3557 C C . LEU B 1 6 ? 13.359 61.969 0.223 1 36.09 6 LEU B C 1
ATOM 3559 O O . LEU B 1 6 ? 12.523 61.969 -0.687 1 36.09 6 LEU B O 1
ATOM 3563 N N . LEU B 1 7 ? 14.312 61.156 -0.014 1 36.12 7 LEU B N 1
ATOM 3564 C CA . LEU B 1 7 ? 13.961 59.812 -0.397 1 36.12 7 LEU B CA 1
ATOM 3565 C C . LEU B 1 7 ? 12.844 59.25 0.484 1 36.12 7 LEU B C 1
ATOM 3567 O O . LEU B 1 7 ? 13.047 59.031 1.678 1 36.12 7 LEU B O 1
ATOM 3571 N N . LEU B 1 8 ? 11.641 59.719 0.302 1 34.91 8 LEU B N 1
ATOM 3572 C CA . LEU B 1 8 ? 10.516 58.938 0.84 1 34.91 8 LEU B CA 1
ATOM 3573 C C . LEU B 1 8 ? 10.727 57.438 0.636 1 34.91 8 LEU B C 1
ATOM 3575 O O . LEU B 1 8 ? 10.688 56.969 -0.495 1 34.91 8 LEU B O 1
ATOM 3579 N N . ILE B 1 9 ? 11.594 56.938 1.398 1 38.06 9 ILE B N 1
ATOM 3580 C CA . ILE B 1 9 ? 11.516 55.469 1.507 1 38.06 9 ILE B CA 1
ATOM 3581 C C . ILE B 1 9 ? 10.055 55.062 1.646 1 38.06 9 ILE B C 1
ATOM 3583 O O . ILE B 1 9 ? 9.422 55.312 2.676 1 38.06 9 ILE B O 1
ATOM 3587 N N . LEU B 1 10 ? 9.227 55.156 0.661 1 37 10 LEU B N 1
ATOM 3588 C CA . LEU B 1 10 ? 7.977 54.406 0.651 1 37 10 LEU B CA 1
ATOM 3589 C C . LEU B 1 10 ? 8.172 53.031 1.29 1 37 10 LEU B C 1
ATOM 3591 O O . LEU B 1 10 ? 8.766 52.125 0.685 1 37 10 LEU B O 1
ATOM 3595 N N . SER B 1 11 ? 8.375 53.031 2.535 1 38.69 11 SER B N 1
ATOM 3596 C CA . SER B 1 11 ? 8.219 51.75 3.186 1 38.69 11 SER B CA 1
ATOM 3597 C C . SER B 1 11 ? 6.984 51 2.664 1 38.69 11 SER B C 1
ATOM 3599 O O . SER B 1 11 ? 5.855 51.469 2.854 1 38.69 11 SER B O 1
ATOM 3601 N N . THR B 1 12 ? 6.98 50.438 1.518 1 46.25 12 THR B N 1
ATOM 3602 C CA . THR B 1 12 ? 5.902 49.562 1.076 1 46.25 12 THR B CA 1
ATOM 3603 C C . THR B 1 12 ? 5.348 48.75 2.246 1 46.25 12 THR B C 1
ATOM 3605 O O . THR B 1 12 ? 6.008 47.844 2.75 1 46.25 12 THR B O 1
ATOM 3608 N N . HIS B 1 13 ? 4.59 49.469 3.061 1 50.38 13 HIS B N 1
ATOM 3609 C CA . HIS B 1 13 ? 3.896 48.812 4.18 1 50.38 13 HIS B CA 1
ATOM 3610 C C . HIS B 1 13 ? 3.145 47.594 3.732 1 50.38 13 HIS B C 1
ATOM 3612 O O . HIS B 1 13 ? 2.508 47.562 2.676 1 50.38 13 HIS B O 1
ATOM 3618 N N . ALA B 1 14 ? 3.551 46.375 4.246 1 55.97 14 ALA B N 1
ATOM 3619 C CA . ALA B 1 14 ? 2.838 45.125 4.102 1 55.97 14 ALA B CA 1
ATOM 3620 C C . ALA B 1 14 ? 1.347 45.281 4.367 1 55.97 14 ALA B C 1
ATOM 3622 O O . ALA B 1 14 ? 0.955 45.875 5.387 1 55.97 14 ALA B O 1
ATOM 3623 N N . ASN B 1 15 ? 0.507 45.156 3.318 1 64.69 15 ASN B N 1
ATOM 3624 C CA . ASN B 1 15 ? -0.946 45.219 3.434 1 64.69 15 ASN B CA 1
ATOM 3625 C C . ASN B 1 15 ? -1.491 44.062 4.27 1 64.69 15 ASN B C 1
ATOM 3627 O O . ASN B 1 15 ? -1.059 42.938 4.113 1 64.69 15 ASN B O 1
ATOM 3631 N N . SER B 1 16 ? -2.334 44.344 5.273 1 70.69 16 SER B N 1
ATOM 3632 C CA . SER B 1 16 ? -2.889 43.375 6.211 1 70.69 16 SER B CA 1
ATOM 3633 C C . SER B 1 16 ? -3.834 42.406 5.504 1 70.69 16 SER B C 1
ATOM 3635 O O . SER B 1 16 ? -4.027 41.281 5.961 1 70.69 16 SER B O 1
ATOM 3637 N N . GLY B 1 17 ? -4.34 42.781 4.363 1 87.19 17 GLY B N 1
ATOM 3638 C CA . GLY B 1 17 ? -5.242 41.875 3.682 1 87.19 17 GLY B CA 1
ATOM 3639 C C . GLY B 1 17 ? -5.664 42.344 2.309 1 87.19 17 GLY B C 1
ATOM 3640 O O . GLY B 1 17 ? -6.215 43.438 2.176 1 87.19 17 GLY B O 1
ATOM 3641 N N . SER B 1 18 ? -5.285 41.594 1.275 1 93.25 18 SER B N 1
ATOM 3642 C CA . SER B 1 18 ? -5.652 41.906 -0.103 1 93.25 18 SER B CA 1
ATOM 3643 C C . SER B 1 18 ? -6.422 40.75 -0.741 1 93.25 18 SER B C 1
ATOM 3645 O O . SER B 1 18 ? -6.043 39.594 -0.59 1 93.25 18 SER B O 1
ATOM 3647 N N . ILE B 1 19 ? -7.457 41.156 -1.451 1 96.5 19 ILE B N 1
ATOM 3648 C CA . ILE B 1 19 ? -8.25 40.156 -2.143 1 96.5 19 ILE B CA 1
ATOM 3649 C C . ILE B 1 19 ? -7.562 39.75 -3.451 1 96.5 19 ILE B C 1
ATOM 3651 O O . ILE B 1 19 ? -7.082 40.625 -4.188 1 96.5 19 ILE B O 1
ATOM 3655 N N . VAL B 1 20 ? -7.484 38.5 -3.662 1 97.62 20 VAL B N 1
ATOM 3656 C CA . VAL B 1 20 ? -6.914 37.969 -4.891 1 97.62 20 VAL B CA 1
ATOM 3657 C C . VAL B 1 20 ? -8.023 37.406 -5.773 1 97.62 20 VAL B C 1
ATOM 3659 O O . VAL B 1 20 ? -8.602 36.344 -5.457 1 97.62 20 VAL B O 1
ATOM 3662 N N . LYS B 1 21 ? -8.219 38 -6.891 1 96.81 21 LYS B N 1
ATOM 3663 C CA . LYS B 1 21 ? -9.312 37.562 -7.758 1 96.81 21 LYS B CA 1
ATOM 3664 C C . LYS B 1 21 ? -8.812 36.625 -8.844 1 96.81 21 LYS B C 1
ATOM 3666 O O . LYS B 1 21 ? -9.57 35.75 -9.312 1 96.81 21 LYS B O 1
ATOM 3671 N N . PHE B 1 22 ? -7.535 36.875 -9.195 1 96.88 22 PHE B N 1
ATOM 3672 C CA . PHE B 1 22 ? -6.93 36.094 -10.258 1 96.88 22 PHE B CA 1
ATOM 3673 C C . PHE B 1 22 ? -5.574 35.531 -9.82 1 96.88 22 PHE B C 1
ATOM 3675 O O . PHE B 1 22 ? -4.816 36.219 -9.133 1 96.88 22 PHE B O 1
ATOM 3682 N N . LEU B 1 23 ? -5.352 34.344 -10.203 1 95.88 23 LEU B N 1
ATOM 3683 C CA . LEU B 1 23 ? -4.051 33.719 -9.977 1 95.88 23 LEU B CA 1
ATOM 3684 C C . LEU B 1 23 ? -3.439 33.25 -11.289 1 95.88 23 LEU B C 1
ATOM 3686 O O . LEU B 1 23 ? -4.094 32.531 -12.062 1 95.88 23 LEU B O 1
ATOM 3690 N N . PRO B 1 24 ? -2.211 33.656 -11.531 1 95.62 24 PRO B N 1
ATOM 3691 C CA . PRO B 1 24 ? -1.566 33.094 -12.727 1 95.62 24 PRO B CA 1
ATOM 3692 C C . PRO B 1 24 ? -1.575 31.578 -12.734 1 95.62 24 PRO B C 1
ATOM 3694 O O . PRO B 1 24 ? -1.282 30.953 -11.719 1 95.62 24 PRO B O 1
ATOM 3697 N N . GLY B 1 25 ? -1.92 31.047 -13.867 1 94.25 25 GLY B N 1
ATOM 3698 C CA . GLY B 1 25 ? -2.031 29.609 -14 1 94.25 25 GLY B CA 1
ATOM 3699 C C . GLY B 1 25 ? -3.459 29.109 -13.891 1 94.25 25 GLY B C 1
ATOM 3700 O O . GLY B 1 25 ? -3.77 28 -14.344 1 94.25 25 GLY B O 1
ATOM 3701 N N . PHE B 1 26 ? -4.277 29.844 -13.234 1 96.38 26 PHE B N 1
ATOM 3702 C CA . PHE B 1 26 ? -5.688 29.484 -13.133 1 96.38 26 PHE B CA 1
ATOM 3703 C C . PHE B 1 26 ? -6.512 30.234 -14.172 1 96.38 26 PHE B C 1
ATOM 3705 O O . PHE B 1 26 ? -6.438 31.469 -14.273 1 96.38 26 PHE B O 1
ATOM 3712 N N . GLU B 1 27 ? -7.32 29.516 -14.891 1 94.88 27 GLU B N 1
ATOM 3713 C CA . GLU B 1 27 ? -8.125 30.141 -15.938 1 94.88 27 GLU B CA 1
ATOM 3714 C C . GLU B 1 27 ? -9.328 30.875 -15.344 1 94.88 27 GLU B C 1
ATOM 3716 O O . GLU B 1 27 ? -10.172 30.25 -14.703 1 94.88 27 GLU B O 1
ATOM 3721 N N . GLY B 1 28 ? -9.344 32.219 -15.547 1 96.25 28 GLY B N 1
ATOM 3722 C CA . GLY B 1 28 ? -10.477 33 -15.086 1 96.25 28 GLY B CA 1
ATOM 3723 C C . GLY B 1 28 ? -10.383 33.406 -13.625 1 96.25 28 GLY B C 1
ATOM 3724 O O . GLY B 1 28 ? -9.328 33.25 -13.008 1 96.25 28 GLY B O 1
ATOM 3725 N N . PRO B 1 29 ? -11.453 34.062 -13.164 1 96.94 29 PRO B N 1
ATOM 3726 C CA . PRO B 1 29 ? -11.477 34.406 -11.742 1 96.94 29 PRO B CA 1
ATOM 3727 C C . PRO B 1 29 ? -11.586 33.219 -10.82 1 96.94 29 PRO B C 1
ATOM 3729 O O . PRO B 1 29 ? -12.234 32.219 -11.172 1 96.94 29 PRO B O 1
ATOM 3732 N N . LEU B 1 30 ? -11.016 33.344 -9.68 1 97.38 30 LEU B N 1
ATOM 3733 C CA . LEU B 1 30 ? -11.109 32.281 -8.695 1 97.38 30 LEU B CA 1
ATOM 3734 C C . LEU B 1 30 ? -12.555 32.062 -8.258 1 97.38 30 LEU B C 1
ATOM 3736 O O . LEU B 1 30 ? -13.297 33.031 -8.055 1 97.38 30 LEU B O 1
ATOM 3740 N N . PRO B 1 31 ? -12.969 30.812 -8.109 1 96.06 31 PRO B N 1
ATOM 3741 C CA . PRO B 1 31 ? -14.344 30.531 -7.684 1 96.06 31 PRO B CA 1
ATOM 3742 C C . PRO B 1 31 ? -14.516 30.594 -6.168 1 96.06 31 PRO B C 1
ATOM 3744 O O . PRO B 1 31 ? -15.531 30.141 -5.641 1 96.06 31 PRO B O 1
ATOM 3747 N N . PHE B 1 32 ? -13.531 31.047 -5.449 1 96.19 32 PHE B N 1
ATOM 3748 C CA . PHE B 1 32 ? -13.531 31.234 -4.004 1 96.19 32 PHE B CA 1
ATOM 3749 C C . PHE B 1 32 ? -12.875 32.562 -3.635 1 96.19 32 PHE B C 1
ATOM 3751 O O . PHE B 1 32 ? -12.234 33.188 -4.469 1 96.19 32 PHE B O 1
ATOM 3758 N N . GLU B 1 33 ? -13.117 33 -2.404 1 96.88 33 GLU B N 1
ATOM 3759 C CA . GLU B 1 33 ? -12.523 34.25 -1.953 1 96.88 33 GLU B CA 1
ATOM 3760 C C . GLU B 1 33 ? -11.18 34 -1.28 1 96.88 33 GLU B C 1
ATOM 3762 O O . GLU B 1 33 ? -11.102 33.344 -0.246 1 96.88 33 GLU B O 1
ATOM 3767 N N . LEU B 1 34 ? -10.172 34.531 -1.9 1 98 34 LEU B N 1
ATOM 3768 C CA . LEU B 1 34 ? -8.805 34.406 -1.395 1 98 34 LEU B CA 1
ATOM 3769 C C . LEU B 1 34 ? -8.273 35.781 -0.963 1 98 34 LEU B C 1
ATOM 3771 O O . LEU B 1 34 ? -8.336 36.75 -1.728 1 98 34 LEU B O 1
ATOM 3775 N N . GLU B 1 35 ? -7.879 35.812 0.243 1 98.38 35 GLU B N 1
ATOM 3776 C CA . GLU B 1 35 ? -7.168 36.969 0.782 1 98.38 35 GLU B CA 1
ATOM 3777 C C . GLU B 1 35 ? -5.738 36.594 1.174 1 98.38 35 GLU B C 1
ATOM 3779 O O . GLU B 1 35 ? -5.5 35.5 1.728 1 98.38 35 GLU B O 1
ATOM 3784 N N . THR B 1 36 ? -4.797 37.438 0.786 1 98.38 36 THR B N 1
ATOM 3785 C CA . THR B 1 36 ? -3.432 37.281 1.267 1 98.38 36 THR B CA 1
ATOM 3786 C C . THR B 1 36 ? -2.965 38.531 2.004 1 98.38 36 THR B C 1
ATOM 3788 O O . THR B 1 36 ? -3.562 39.594 1.862 1 98.38 36 THR B O 1
ATOM 3791 N N . GLY B 1 37 ? -1.946 38.312 2.82 1 97.88 37 GLY B N 1
ATOM 3792 C CA . GLY B 1 37 ? -1.412 39.469 3.525 1 97.88 37 GLY B CA 1
ATOM 3793 C C . GLY B 1 37 ? -0.319 39.094 4.516 1 97.88 37 GLY B C 1
ATOM 3794 O O . GLY B 1 37 ? 0.123 37.969 4.57 1 97.88 37 GLY B O 1
ATOM 3795 N N . TYR B 1 38 ? 0.186 40.156 5.148 1 97.94 38 TYR B N 1
ATOM 3796 C CA . TYR B 1 38 ? 1.184 40.031 6.207 1 97.94 38 TYR B CA 1
ATOM 3797 C C . TYR B 1 38 ? 0.626 40.5 7.539 1 97.94 38 TYR B C 1
ATOM 3799 O O . TYR B 1 38 ? -0.125 41.5 7.586 1 97.94 38 TYR B O 1
ATOM 3807 N N . ILE B 1 39 ? 0.948 39.844 8.508 1 97.75 39 ILE B N 1
ATOM 3808 C CA . ILE B 1 39 ? 0.744 40.312 9.875 1 97.75 39 ILE B CA 1
ATOM 3809 C C . ILE B 1 39 ? 2.082 40.375 10.609 1 97.75 39 ILE B C 1
ATOM 3811 O O . ILE B 1 39 ? 2.799 39.375 10.68 1 97.75 39 ILE B O 1
ATOM 3815 N N . GLY B 1 40 ? 2.385 41.531 11.117 1 96.31 40 GLY B N 1
ATOM 3816 C CA . GLY B 1 40 ? 3.607 41.719 11.883 1 96.31 40 GLY B CA 1
ATOM 3817 C C . GLY B 1 40 ? 3.496 41.188 13.305 1 96.31 40 GLY B C 1
ATOM 3818 O O . GLY B 1 40 ? 2.492 41.406 13.984 1 96.31 40 GLY B O 1
ATOM 3819 N N . VAL B 1 41 ? 4.52 40.469 13.742 1 95.38 41 VAL B N 1
ATOM 3820 C CA . VAL B 1 41 ? 4.543 39.969 15.109 1 95.38 41 VAL B CA 1
ATOM 3821 C C . VAL B 1 41 ? 5.879 40.312 15.766 1 95.38 41 VAL B C 1
ATOM 3823 O O . VAL B 1 41 ? 6.859 40.594 15.078 1 95.38 41 VAL B O 1
ATOM 3826 N N . GLY B 1 42 ? 5.875 40.281 17.094 1 91.75 42 GLY B N 1
ATOM 3827 C CA . GLY B 1 42 ? 7.008 40.781 17.844 1 91.75 42 GLY B CA 1
ATOM 3828 C C . GLY B 1 42 ? 6.816 42.219 18.344 1 91.75 42 GLY B C 1
ATOM 3829 O O . GLY B 1 42 ? 5.957 42.938 17.828 1 91.75 42 GLY B O 1
ATOM 3830 N N . GLU B 1 43 ? 7.625 42.625 19.266 1 88.44 43 GLU B N 1
ATOM 3831 C CA . GLU B 1 43 ? 7.473 43.938 19.859 1 88.44 43 GLU B CA 1
ATOM 3832 C C . GLU B 1 43 ? 7.559 45.062 18.812 1 88.44 43 GLU B C 1
ATOM 3834 O O . GLU B 1 43 ? 6.781 46 18.828 1 88.44 43 GLU B O 1
ATOM 3839 N N . GLU B 1 44 ? 8.406 44.906 17.906 1 90.75 44 GLU B N 1
ATOM 3840 C CA . GLU B 1 44 ? 8.586 45.906 16.859 1 90.75 44 GLU B CA 1
ATOM 3841 C C . GLU B 1 44 ? 8.031 45.406 15.516 1 90.75 44 GLU B C 1
ATOM 3843 O O . GLU B 1 44 ? 8.297 46 14.469 1 90.75 44 GLU B O 1
ATOM 3848 N N . GLU B 1 45 ? 7.32 44.312 15.547 1 93.5 45 GLU B N 1
ATOM 3849 C CA . GLU B 1 45 ? 6.758 43.688 14.352 1 93.5 45 GLU B CA 1
ATOM 3850 C C . GLU B 1 45 ? 7.844 43.344 13.328 1 93.5 45 GLU B C 1
ATOM 3852 O O . GLU B 1 45 ? 7.68 43.625 12.133 1 93.5 45 GLU B O 1
ATOM 3857 N N . GLU B 1 46 ? 8.938 42.906 13.875 1 93.19 46 GLU B N 1
ATOM 3858 C CA . GLU B 1 46 ? 10.109 42.625 13.039 1 93.19 46 GLU B CA 1
ATOM 3859 C C . GLU B 1 46 ? 9.898 41.375 12.188 1 93.19 46 GLU B C 1
ATOM 3861 O O . GLU B 1 46 ? 10.625 41.156 11.219 1 93.19 46 GLU B O 1
ATOM 3866 N N . VAL B 1 47 ? 8.992 40.594 12.625 1 95.69 47 VAL B N 1
ATOM 3867 C CA . VAL B 1 47 ? 8.641 39.406 11.852 1 95.69 47 VAL B CA 1
ATOM 3868 C C . VAL B 1 47 ? 7.316 39.656 11.117 1 95.69 47 VAL B C 1
ATOM 3870 O O . VAL B 1 47 ? 6.312 40 11.734 1 95.69 47 VAL B O 1
ATOM 3873 N N . GLN B 1 48 ? 7.32 39.5 9.82 1 96.75 48 GLN B N 1
ATOM 3874 C CA . GLN B 1 48 ? 6.133 39.594 8.977 1 96.75 48 GLN B CA 1
ATOM 3875 C C . GLN B 1 48 ? 5.684 38.219 8.5 1 96.75 48 GLN B C 1
ATOM 3877 O O . GLN B 1 48 ? 6.285 37.656 7.582 1 96.75 48 GLN B O 1
ATOM 3882 N N . LEU B 1 49 ? 4.652 37.688 9.078 1 98 49 LEU B N 1
ATOM 3883 C CA . LEU B 1 49 ? 4.137 36.375 8.703 1 98 49 LEU B CA 1
ATOM 3884 C C . LEU B 1 49 ? 3.152 36.469 7.551 1 98 49 LEU B C 1
ATOM 3886 O O . LEU B 1 49 ? 2.195 37.25 7.617 1 98 49 LEU B O 1
ATOM 3890 N N . PHE B 1 50 ? 3.4 35.75 6.504 1 98.31 50 PHE B N 1
ATOM 3891 C CA . PHE B 1 50 ? 2.537 35.75 5.328 1 98.31 50 PHE B CA 1
ATOM 3892 C C . PHE B 1 50 ? 1.434 34.688 5.488 1 98.31 50 PHE B C 1
ATOM 3894 O O . PHE B 1 50 ? 1.681 33.594 5.973 1 98.31 50 PHE B O 1
ATOM 3901 N N . TYR B 1 51 ? 0.197 35.094 5.09 1 98.56 51 TYR B N 1
ATOM 3902 C CA . TYR B 1 51 ? -0.908 34.125 5.215 1 98.56 51 TYR B CA 1
ATOM 3903 C C . TYR B 1 51 ? -1.767 34.125 3.955 1 98.56 51 TYR B C 1
ATOM 3905 O O . TYR B 1 51 ? -1.729 35.094 3.168 1 98.56 51 TYR B O 1
ATOM 3913 N N . TYR B 1 52 ? -2.373 33 3.691 1 98.5 52 TYR B N 1
ATOM 3914 C CA . TYR B 1 52 ? -3.498 32.844 2.779 1 98.5 52 TYR B CA 1
ATOM 3915 C C . TYR B 1 52 ? -4.793 32.594 3.545 1 98.5 52 TYR B C 1
ATOM 3917 O O . TYR B 1 52 ? -4.84 31.719 4.43 1 98.5 52 TYR B O 1
ATOM 3925 N N . PHE B 1 53 ? -5.789 33.375 3.287 1 98.69 53 PHE B N 1
ATOM 3926 C CA . PHE B 1 53 ? -7.094 33.156 3.898 1 98.69 53 PHE B CA 1
ATOM 3927 C C . PHE B 1 53 ? -8.148 32.875 2.838 1 98.69 53 PHE B C 1
ATOM 3929 O O . PHE B 1 53 ? -8.297 33.625 1.876 1 98.69 53 PHE B O 1
ATOM 3936 N N . ILE B 1 54 ? -8.844 31.766 3.053 1 98.62 54 ILE B N 1
ATOM 3937 C CA . ILE B 1 54 ? -9.898 31.375 2.129 1 98.62 54 ILE B CA 1
ATOM 3938 C C . ILE B 1 54 ? -11.195 31.141 2.898 1 98.62 54 ILE B C 1
ATOM 3940 O O . ILE B 1 54 ? -11.227 30.344 3.84 1 98.62 54 ILE B O 1
ATOM 3944 N N . LYS B 1 55 ? -12.25 31.797 2.482 1 98.38 55 LYS B N 1
ATOM 3945 C CA . LYS B 1 55 ? -13.555 31.609 3.111 1 98.38 55 LYS B CA 1
ATOM 3946 C C . LYS B 1 55 ? -14.156 30.25 2.762 1 98.38 55 LYS B C 1
ATOM 3948 O O . LYS B 1 55 ? -13.922 29.734 1.672 1 98.38 55 LYS B O 1
ATOM 3953 N N . SER B 1 56 ? -14.914 29.766 3.717 1 98.44 56 SER B N 1
ATOM 3954 C CA . SER B 1 56 ? -15.68 28.547 3.469 1 98.44 56 SER B CA 1
ATOM 3955 C C . SER B 1 56 ? -16.578 28.703 2.244 1 98.44 56 SER B C 1
ATOM 3957 O O . SER B 1 56 ? -17.141 29.766 2.01 1 98.44 56 SER B O 1
ATOM 3959 N N . GLU B 1 57 ? -16.672 27.625 1.514 1 96.25 57 GLU B N 1
ATOM 3960 C CA . GLU B 1 57 ? -17.547 27.609 0.336 1 96.25 57 GLU B CA 1
ATOM 3961 C C . GLU B 1 57 ? -19 27.406 0.727 1 96.25 57 GLU B C 1
ATOM 3963 O O . GLU B 1 57 ? -19.891 27.547 -0.112 1 96.25 57 GLU B O 1
ATOM 3968 N N . LYS B 1 58 ? -19.25 27.141 1.943 1 95.62 58 LYS B N 1
ATOM 3969 C CA . LYS B 1 58 ? -20.609 26.953 2.445 1 95.62 58 LYS B CA 1
ATOM 3970 C C . LYS B 1 58 ? -21.094 28.219 3.174 1 95.62 58 LYS B C 1
ATOM 3972 O O . LYS B 1 58 ? -21.484 29.188 2.539 1 95.62 58 LYS B O 1
ATOM 3977 N N . ASN B 1 59 ? -20.906 28.297 4.508 1 97.19 59 ASN B N 1
ATOM 3978 C CA . ASN B 1 59 ? -21.312 29.453 5.305 1 97.19 59 ASN B CA 1
ATOM 3979 C C . ASN B 1 59 ? -20.156 30.016 6.105 1 97.19 59 ASN B C 1
ATOM 3981 O O . ASN B 1 59 ? -19.969 29.688 7.277 1 97.19 59 ASN B O 1
ATOM 3985 N N . PRO B 1 60 ? -19.453 30.969 5.527 1 97.88 60 PRO B N 1
ATOM 3986 C CA . PRO B 1 60 ? -18.25 31.5 6.18 1 97.88 60 PRO B CA 1
ATOM 3987 C C . PRO B 1 60 ? -18.547 32.094 7.562 1 97.88 60 PRO B C 1
ATOM 3989 O O . PRO B 1 60 ? -17.672 32.094 8.43 1 97.88 60 PRO B O 1
ATOM 3992 N N . LYS B 1 61 ? -19.719 32.5 7.777 1 97.25 61 LYS B N 1
ATOM 3993 C CA . LYS B 1 61 ? -20.047 33.188 9.031 1 97.25 61 LYS B CA 1
ATOM 3994 C C . LYS B 1 61 ? -20.172 32.156 10.172 1 97.25 61 LYS B C 1
ATOM 3996 O O . LYS B 1 61 ? -19.891 32.5 11.328 1 97.25 61 LYS B O 1
ATOM 4001 N N . GLU B 1 62 ? -20.578 30.969 9.781 1 97.81 62 GLU B N 1
ATOM 4002 C CA . GLU B 1 62 ? -20.875 29.984 10.828 1 97.81 62 GLU B CA 1
ATOM 4003 C C . GLU B 1 62 ? -19.875 28.828 10.805 1 97.81 62 GLU B C 1
ATOM 4005 O O . GLU B 1 62 ? -19.641 28.188 11.828 1 97.81 62 GLU B O 1
ATOM 4010 N N . ASP B 1 63 ? -19.297 28.625 9.656 1 98.69 63 ASP B N 1
ATOM 4011 C CA . ASP B 1 63 ? -18.391 27.5 9.523 1 98.69 63 ASP B CA 1
ATOM 4012 C C . ASP B 1 63 ? -17.141 27.703 10.375 1 98.69 63 ASP B C 1
ATOM 4014 O O . ASP B 1 63 ? -16.75 28.844 10.648 1 98.69 63 ASP B O 1
ATOM 4018 N N . PRO B 1 64 ? -16.531 26.609 10.773 1 98.81 64 PRO B N 1
ATOM 4019 C CA . PRO B 1 64 ? -15.312 26.734 11.578 1 98.81 64 PRO B CA 1
ATOM 4020 C C . PRO B 1 64 ? -14.211 27.516 10.859 1 98.81 64 PRO B C 1
ATOM 4022 O O . PRO B 1 64 ? -14.188 27.578 9.633 1 98.81 64 PRO B O 1
ATOM 4025 N N . LEU B 1 65 ? -13.391 28.172 11.648 1 98.88 65 LEU B N 1
ATOM 4026 C CA . LEU B 1 65 ? -12.141 28.766 11.211 1 98.88 65 LEU B CA 1
ATOM 4027 C C . LEU B 1 65 ? -10.953 27.891 11.609 1 98.88 65 LEU B C 1
ATOM 4029 O O . LEU B 1 65 ? -10.789 27.547 12.781 1 98.88 65 LEU B O 1
ATOM 4033 N N . LEU B 1 66 ? -10.164 27.438 10.641 1 98.88 66 LEU B N 1
ATOM 4034 C CA . LEU B 1 66 ? -9.031 26.547 10.867 1 98.88 66 LEU B CA 1
ATOM 4035 C C . LEU B 1 66 ? -7.727 27.188 10.406 1 98.88 66 LEU B C 1
ATOM 4037 O O . LEU B 1 66 ? -7.605 27.594 9.25 1 98.88 66 LEU B O 1
ATOM 4041 N N . LEU B 1 67 ? -6.785 27.375 11.289 1 98.88 67 LEU B N 1
ATOM 4042 C CA . LEU B 1 67 ? -5.422 27.734 10.922 1 98.88 67 LEU B CA 1
ATOM 4043 C C . LEU B 1 67 ? -4.578 26.5 10.656 1 98.88 67 LEU B C 1
ATOM 4045 O O . LEU B 1 67 ? -4.488 25.594 11.5 1 98.88 67 LEU B O 1
ATOM 4049 N N . TRP B 1 68 ? -3.961 26.422 9.484 1 98.81 68 TRP B N 1
ATOM 4050 C CA . TRP B 1 68 ? -3.234 25.234 9.07 1 98.81 68 TRP B CA 1
ATOM 4051 C C . TRP B 1 68 ? -1.74 25.516 8.961 1 98.81 68 TRP B C 1
ATOM 4053 O O . TRP B 1 68 ? -1.331 26.484 8.328 1 98.81 68 TRP B O 1
ATOM 4063 N N . LEU B 1 69 ? -0.958 24.641 9.562 1 98.38 69 LEU B N 1
ATOM 4064 C CA . LEU B 1 69 ? 0.498 24.672 9.492 1 98.38 69 LEU B CA 1
ATOM 4065 C C . LEU B 1 69 ? 1.029 23.453 8.742 1 98.38 69 LEU B C 1
ATOM 4067 O O . LEU B 1 69 ? 0.492 22.344 8.875 1 98.38 69 LEU B O 1
ATOM 4071 N N . SER B 1 70 ? 2.133 23.594 7.992 1 96.44 70 SER B N 1
ATOM 4072 C CA . SER B 1 70 ? 2.613 22.531 7.105 1 96.44 70 SER B CA 1
ATOM 4073 C C . SER B 1 70 ? 3.838 21.844 7.691 1 96.44 70 SER B C 1
ATOM 4075 O O . SER B 1 70 ? 4.512 21.078 7 1 96.44 70 SER B O 1
ATOM 4077 N N . GLY B 1 71 ? 4.145 22.109 8.797 1 94.62 71 GLY B N 1
ATOM 4078 C CA . GLY B 1 71 ? 5.219 21.406 9.477 1 94.62 71 GLY B CA 1
ATOM 4079 C C . GLY B 1 71 ? 6.598 21.797 8.984 1 94.62 71 GLY B C 1
ATOM 4080 O O . GLY B 1 71 ? 6.828 22.969 8.633 1 94.62 71 GLY B O 1
ATOM 4081 N N . GLY B 1 72 ? 7.5 20.969 9.086 1 91.38 72 GLY B N 1
ATOM 4082 C CA . GLY B 1 72 ? 8.906 21.188 8.781 1 91.38 72 GLY B CA 1
ATOM 4083 C C . GLY B 1 72 ? 9.812 21 9.984 1 91.38 72 GLY B C 1
ATOM 4084 O O . GLY B 1 72 ? 10.109 19.875 10.375 1 91.38 72 GLY B O 1
ATOM 4085 N N . PRO B 1 73 ? 10.117 21.875 10.719 1 92.5 73 PRO B N 1
ATOM 4086 C CA . PRO B 1 73 ? 9.734 23.281 10.531 1 92.5 73 PRO B CA 1
ATOM 4087 C C . PRO B 1 73 ? 10.297 23.875 9.242 1 92.5 73 PRO B C 1
ATOM 4089 O O . PRO B 1 73 ? 11.305 23.391 8.727 1 92.5 73 PRO B O 1
ATOM 4092 N N . GLY B 1 74 ? 9.523 24.828 8.773 1 94.88 74 GLY B N 1
ATOM 4093 C CA . GLY B 1 74 ? 10.023 25.594 7.645 1 94.88 74 GLY B CA 1
ATOM 4094 C C . GLY B 1 74 ? 9.375 25.219 6.328 1 94.88 74 GLY B C 1
ATOM 4095 O O . GLY B 1 74 ? 9.867 25.578 5.258 1 94.88 74 GLY B O 1
ATOM 4096 N N . CYS B 1 75 ? 8.289 24.422 6.426 1 96.19 75 CYS B N 1
ATOM 4097 C CA . CYS B 1 75 ? 7.598 24.109 5.18 1 96.19 75 CYS B CA 1
ATOM 4098 C C . CYS B 1 75 ? 6.488 25.109 4.91 1 96.19 75 CYS B C 1
ATOM 4100 O O . CYS B 1 75 ? 5.699 25.422 5.801 1 96.19 75 CYS B O 1
ATOM 4102 N N . SER B 1 76 ? 6.449 25.531 3.682 1 97.25 76 SER B N 1
ATOM 4103 C CA . SER B 1 76 ? 5.547 26.594 3.256 1 97.25 76 SER B CA 1
ATOM 4104 C C . SER B 1 76 ? 4.098 26.125 3.258 1 97.25 76 SER B C 1
ATOM 4106 O O . SER B 1 76 ? 3.811 24.969 2.932 1 97.25 76 SER B O 1
ATOM 4108 N N . SER B 1 77 ? 3.248 27.062 3.486 1 95.88 77 SER B N 1
ATOM 4109 C CA . SER B 1 77 ? 1.811 26.812 3.475 1 95.88 77 SER B CA 1
ATOM 4110 C C . SER B 1 77 ? 1.307 26.547 2.062 1 95.88 77 SER B C 1
ATOM 4112 O O . SER B 1 77 ? 0.19 26.047 1.881 1 95.88 77 SER B O 1
ATOM 4114 N N . ILE B 1 78 ? 2.111 26.828 1.096 1 96.06 78 ILE B N 1
ATOM 4115 C CA . ILE B 1 78 ? 1.774 26.453 -0.271 1 96.06 78 ILE B CA 1
ATOM 4116 C C . ILE B 1 78 ? 1.602 24.938 -0.357 1 96.06 78 ILE B C 1
ATOM 4118 O O . ILE B 1 78 ? 0.827 24.438 -1.178 1 96.06 78 ILE B O 1
ATOM 4122 N N . SER B 1 79 ? 2.301 24.219 0.523 1 95.25 79 SER B N 1
ATOM 4123 C CA . SER B 1 79 ? 2.082 22.781 0.593 1 95.25 79 SER B CA 1
ATOM 4124 C C . SER B 1 79 ? 0.621 22.453 0.885 1 95.25 79 SER B C 1
ATOM 4126 O O . SER B 1 79 ? 0.014 21.625 0.2 1 95.25 79 SER B O 1
ATOM 4128 N N . GLY B 1 80 ? 0.105 23.094 1.893 1 96.94 80 GLY B N 1
ATOM 4129 C CA . GLY B 1 80 ? -1.306 22.922 2.203 1 96.94 80 GLY B CA 1
ATOM 4130 C C . GLY B 1 80 ? -2.223 23.453 1.118 1 96.94 80 GLY B C 1
ATOM 4131 O O . GLY B 1 80 ? -3.156 22.766 0.696 1 96.94 80 GLY B O 1
ATOM 4132 N N . LEU B 1 81 ? -1.904 24.578 0.584 1 97.06 81 LEU B N 1
ATOM 4133 C CA . LEU B 1 81 ? -2.75 25.312 -0.348 1 97.06 81 LEU B CA 1
ATOM 4134 C C . LEU B 1 81 ? -2.877 24.578 -1.672 1 97.06 81 LEU B C 1
ATOM 4136 O O . LEU B 1 81 ? -3.977 24.438 -2.215 1 97.06 81 LEU B O 1
ATOM 4140 N N . LEU B 1 82 ? -1.746 24.016 -2.152 1 95.94 82 LEU B N 1
ATOM 4141 C CA . LEU B 1 82 ? -1.742 23.5 -3.514 1 95.94 82 LEU B CA 1
ATOM 4142 C C . LEU B 1 82 ? -1.681 21.969 -3.508 1 95.94 82 LEU B C 1
ATOM 4144 O O . LEU B 1 82 ? -2.107 21.328 -4.469 1 95.94 82 LEU B O 1
ATOM 4148 N N . LEU B 1 83 ? -1.163 21.391 -2.436 1 94.69 83 LEU B N 1
ATOM 4149 C CA . LEU B 1 83 ? -0.824 19.969 -2.551 1 94.69 83 LEU B CA 1
ATOM 4150 C C . LEU B 1 83 ? -1.663 19.141 -1.594 1 94.69 83 LEU B C 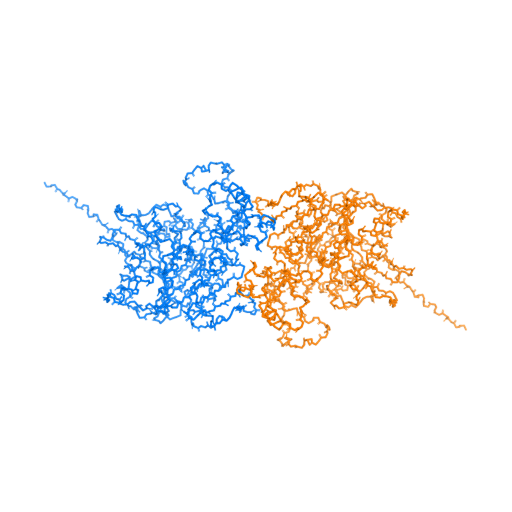1
ATOM 4152 O O . LEU B 1 83 ? -1.862 17.938 -1.822 1 94.69 83 LEU B O 1
ATOM 4156 N N . GLU B 1 84 ? -2.213 19.703 -0.59 1 96.31 84 GLU B N 1
ATOM 4157 C CA . GLU B 1 84 ? -2.814 18.906 0.467 1 96.31 84 GLU B CA 1
ATOM 4158 C C . GLU B 1 84 ? -4.312 19.172 0.582 1 96.31 84 GLU B C 1
ATOM 4160 O O . GLU B 1 84 ? -5.129 18.344 0.17 1 96.31 84 GLU B O 1
ATOM 4165 N N . ASN B 1 85 ? -4.723 20.328 1.07 1 97.81 85 ASN B N 1
ATOM 4166 C CA . ASN B 1 85 ? -6.121 20.469 1.465 1 97.81 85 ASN B CA 1
ATOM 4167 C C . ASN B 1 85 ? -6.699 21.812 1.027 1 97.81 85 ASN B C 1
ATOM 4169 O O . ASN B 1 85 ? -7.758 22.219 1.508 1 97.81 85 ASN B O 1
ATOM 4173 N N . GLY B 1 86 ? -6.027 22.531 0.093 1 97.88 86 GLY B N 1
ATOM 4174 C CA . GLY B 1 86 ? -6.543 23.781 -0.47 1 97.88 86 GLY B CA 1
ATOM 4175 C C . GLY B 1 86 ? -7.469 23.547 -1.651 1 97.88 86 GLY B C 1
ATOM 4176 O O . GLY B 1 86 ? -7.664 22.422 -2.088 1 97.88 86 GLY B O 1
ATOM 4177 N N . PRO B 1 87 ? -8.055 24.641 -2.174 1 97.56 87 PRO B N 1
ATOM 4178 C CA . PRO B 1 87 ? -9.094 24.516 -3.199 1 97.56 87 PRO B CA 1
ATOM 4179 C C . PRO B 1 87 ? -8.523 24.453 -4.613 1 97.56 87 PRO B C 1
ATOM 4181 O O . PRO B 1 87 ? -9.266 24.234 -5.574 1 97.56 87 PRO B O 1
ATOM 4184 N N . VAL B 1 88 ? -7.195 24.656 -4.781 1 96.62 88 VAL B N 1
ATOM 4185 C CA . VAL B 1 88 ? -6.559 24.547 -6.09 1 96.62 88 VAL B CA 1
ATOM 4186 C C . VAL B 1 88 ? -5.352 23.625 -6.008 1 96.62 88 VAL B C 1
ATOM 4188 O O . VAL B 1 88 ? -4.797 23.406 -4.93 1 96.62 88 VAL B O 1
ATOM 4191 N N . THR B 1 89 ? -5.094 23.016 -7.164 1 95.38 89 THR B N 1
ATOM 4192 C CA . THR B 1 89 ? -3.918 22.156 -7.246 1 95.38 89 THR B CA 1
ATOM 4193 C C . THR B 1 89 ? -3.197 22.344 -8.578 1 95.38 89 THR B C 1
ATOM 4195 O O . THR B 1 89 ? -3.689 23.062 -9.453 1 95.38 89 THR B O 1
ATOM 4198 N N . LEU B 1 90 ? -1.991 21.828 -8.672 1 93.25 90 LEU B N 1
ATOM 4199 C CA . LEU B 1 90 ? -1.164 21.922 -9.875 1 93.25 90 LEU B CA 1
ATOM 4200 C C . LEU B 1 90 ? -1.509 20.812 -10.859 1 93.25 90 LEU B C 1
ATOM 4202 O O . LEU B 1 90 ? -1.684 19.656 -10.469 1 93.25 90 LEU B O 1
ATOM 4206 N N . LYS B 1 91 ? -1.688 21.172 -12.086 1 90.5 91 LYS B N 1
ATOM 4207 C CA . LYS B 1 91 ? -1.779 20.172 -13.133 1 90.5 91 LYS B CA 1
ATOM 4208 C C . LYS B 1 91 ? -0.402 19.609 -13.492 1 90.5 91 LYS B C 1
ATOM 4210 O O . LYS B 1 91 ? 0.45 20.344 -14.008 1 90.5 91 LYS B O 1
ATOM 4215 N N . VAL B 1 92 ? -0.193 18.375 -13.273 1 84.56 92 VAL B N 1
ATOM 4216 C CA . VAL B 1 92 ? 1.13 17.781 -13.461 1 84.56 92 VAL B CA 1
ATOM 4217 C C . VAL B 1 92 ? 1.242 17.203 -14.859 1 84.56 92 VAL B C 1
ATOM 4219 O O . VAL B 1 92 ? 2.273 17.344 -15.523 1 84.56 92 VAL B O 1
ATOM 4222 N N . ASP B 1 93 ? 0.136 16.547 -15.227 1 77.94 93 ASP B N 1
ATOM 4223 C CA . ASP B 1 93 ? 0.151 15.922 -16.547 1 77.94 93 ASP B CA 1
ATOM 4224 C C . ASP B 1 93 ? 0.312 16.969 -17.641 1 77.94 93 ASP B C 1
ATOM 4226 O O . ASP B 1 93 ? -0.423 17.953 -17.688 1 77.94 93 ASP B O 1
ATOM 4230 N N . GLY B 1 94 ? 1.293 16.766 -18.484 1 70.62 94 GLY B N 1
ATOM 4231 C CA . GLY B 1 94 ? 1.446 17.625 -19.656 1 70.62 94 GLY B CA 1
ATOM 4232 C C . GLY B 1 94 ? 2.324 18.844 -19.391 1 70.62 94 GLY B C 1
ATOM 4233 O O . GLY B 1 94 ? 2.5 19.688 -20.266 1 70.62 94 GLY B O 1
ATOM 4234 N N . TYR B 1 95 ? 2.822 18.953 -18.188 1 76.12 95 TYR B N 1
ATOM 4235 C CA . TYR B 1 95 ? 3.689 20.094 -17.922 1 76.12 95 TYR B CA 1
ATOM 4236 C C . TYR B 1 95 ? 4.957 20.031 -18.766 1 76.12 95 TYR B C 1
ATOM 4238 O O . TYR B 1 95 ? 5.605 18.984 -18.844 1 76.12 95 TYR B O 1
ATOM 4246 N N . ASN B 1 96 ? 5.176 21.062 -19.469 1 70.25 96 ASN B N 1
ATOM 4247 C CA . ASN B 1 96 ? 6.266 21.109 -20.438 1 70.25 96 ASN B CA 1
ATOM 4248 C C . ASN B 1 96 ? 7.305 22.156 -20.062 1 70.25 96 ASN B C 1
ATOM 4250 O O . ASN B 1 96 ? 8.086 22.609 -20.906 1 70.25 96 ASN B O 1
ATOM 4254 N N . GLY B 1 97 ? 7.324 22.625 -18.859 1 73.44 97 GLY B N 1
ATOM 4255 C CA . GLY B 1 97 ? 8.312 23.609 -18.422 1 73.44 97 GLY B CA 1
ATOM 4256 C C . GLY B 1 97 ? 7.785 25.031 -18.453 1 73.44 97 GLY B C 1
ATOM 4257 O O . GLY B 1 97 ? 8.422 25.938 -17.938 1 73.44 97 GLY B O 1
ATOM 4258 N N . GLY B 1 98 ? 6.621 25.203 -19.047 1 77.19 98 GLY B N 1
ATOM 4259 C CA . GLY B 1 98 ? 6.012 26.531 -19.062 1 77.19 98 GLY B CA 1
ATOM 4260 C C . GLY B 1 98 ? 5.395 26.922 -17.734 1 77.19 98 GLY B C 1
ATOM 4261 O O . GLY B 1 98 ? 5.855 26.484 -16.672 1 77.19 98 GLY B O 1
ATOM 4262 N N . SER B 1 99 ? 4.512 27.844 -17.844 1 84.81 99 SER B N 1
ATOM 4263 C CA . SER B 1 99 ? 3.832 28.297 -16.625 1 84.81 99 SER B CA 1
ATOM 4264 C C . SER B 1 99 ? 2.93 27.203 -16.062 1 84.81 99 SER B C 1
ATOM 4266 O O . SER B 1 99 ? 2.105 26.641 -16.797 1 84.81 99 SER B O 1
ATOM 4268 N N . PRO B 1 100 ? 3.148 26.953 -14.836 1 92.69 100 PRO B N 1
ATOM 4269 C CA . PRO B 1 100 ? 2.309 25.906 -14.242 1 92.69 100 PRO B CA 1
ATOM 4270 C C . PRO B 1 100 ? 0.82 26.234 -14.305 1 92.69 100 PRO B C 1
ATOM 4272 O O . PRO B 1 100 ? 0.437 27.406 -14.164 1 92.69 100 PRO B O 1
ATOM 4275 N N . THR B 1 101 ? 0.057 25.188 -14.531 1 94.25 101 THR B N 1
ATOM 4276 C CA . THR B 1 101 ? -1.394 25.328 -14.586 1 94.25 101 THR B CA 1
ATOM 4277 C C . THR B 1 101 ? -2.029 24.891 -13.273 1 94.25 101 THR B C 1
ATOM 4279 O O . THR B 1 101 ? -1.629 23.875 -12.695 1 94.25 101 THR B O 1
ATOM 4282 N N . LEU B 1 102 ? -2.965 25.719 -12.812 1 95.94 102 LEU B N 1
ATOM 4283 C CA . LEU B 1 102 ? -3.736 25.406 -11.617 1 95.94 102 LEU B CA 1
ATOM 4284 C C . LEU B 1 102 ? -5.156 24.984 -11.984 1 95.94 102 LEU B C 1
ATOM 4286 O O . LEU B 1 102 ? -5.746 25.531 -12.922 1 95.94 102 LEU B O 1
ATOM 4290 N N . VAL B 1 103 ? -5.684 24.016 -11.258 1 95.75 103 VAL B N 1
ATOM 4291 C CA . VAL B 1 103 ? -7.066 23.594 -11.445 1 95.75 103 VAL B CA 1
ATOM 4292 C C . VAL B 1 103 ? -7.762 23.484 -10.086 1 95.75 103 VAL B C 1
ATOM 4294 O O . VAL B 1 103 ? -7.109 23.266 -9.062 1 95.75 103 VAL B O 1
ATOM 4297 N N . SER B 1 104 ? -9.102 23.594 -10.07 1 95.5 104 SER B N 1
ATOM 4298 C CA . SER B 1 104 ? -9.875 23.422 -8.844 1 95.5 104 SER B CA 1
ATOM 4299 C C . SER B 1 104 ? -9.891 21.969 -8.398 1 95.5 104 SER B C 1
ATOM 4301 O O . SER B 1 104 ? -9.773 21.062 -9.227 1 95.5 104 SER B O 1
ATOM 4303 N N . THR B 1 105 ? -10.008 21.828 -7.109 1 94.81 105 THR B N 1
ATOM 4304 C CA . THR B 1 105 ? -10.117 20.469 -6.59 1 94.81 105 THR B CA 1
ATOM 4305 C C . THR B 1 105 ? -11.5 20.234 -5.984 1 94.81 105 THR B C 1
ATOM 4307 O O . THR B 1 105 ? -12.211 21.188 -5.652 1 94.81 105 THR B O 1
ATOM 4310 N N . THR B 1 106 ? -11.859 18.922 -5.82 1 94 106 THR B N 1
ATOM 4311 C CA . THR B 1 106 ? -13.133 18.562 -5.199 1 94 106 THR B CA 1
ATOM 4312 C C . THR B 1 106 ? -12.922 18.141 -3.75 1 94 106 THR B C 1
ATOM 4314 O O . THR B 1 106 ? -13.891 17.859 -3.033 1 94 106 THR B O 1
ATOM 4317 N N . TYR B 1 107 ? -11.688 18.141 -3.285 1 95.12 107 TYR B N 1
ATOM 4318 C CA . TYR B 1 107 ? -11.398 17.609 -1.959 1 95.12 107 TYR B CA 1
ATOM 4319 C C . TYR B 1 107 ? -10.828 18.703 -1.052 1 95.12 107 TYR B C 1
ATOM 4321 O O . TYR B 1 107 ? -10.031 18.406 -0.153 1 95.12 107 TYR B O 1
ATOM 4329 N N . ALA B 1 108 ? -11.219 19.906 -1.22 1 97.81 108 ALA B N 1
ATOM 4330 C CA . ALA B 1 108 ? -10.719 21.047 -0.449 1 97.81 108 ALA B CA 1
ATOM 4331 C C . ALA B 1 108 ? -11.383 21.109 0.921 1 97.81 108 ALA B C 1
ATOM 4333 O O . ALA B 1 108 ? -12.594 20.922 1.039 1 97.81 108 ALA B O 1
ATOM 4334 N N . TRP B 1 109 ? -10.578 21.375 1.916 1 98.69 109 TRP B N 1
ATOM 4335 C CA . TRP B 1 109 ? -11.148 21.531 3.252 1 98.69 109 TRP B CA 1
ATOM 4336 C C . TRP B 1 109 ? -11.938 22.828 3.365 1 98.69 109 TRP B C 1
ATOM 4338 O O . TRP B 1 109 ? -12.773 22.969 4.258 1 98.69 109 TRP B O 1
ATOM 4348 N N . THR B 1 110 ? -11.805 23.734 2.361 1 98.44 110 THR B N 1
ATOM 4349 C CA . THR B 1 110 ? -12.547 24.984 2.312 1 98.44 110 THR B CA 1
ATOM 4350 C C . THR B 1 110 ? -14.016 24.734 2.004 1 98.44 110 THR B C 1
ATOM 4352 O O . THR B 1 110 ? -14.852 25.641 2.131 1 98.44 110 THR B O 1
ATOM 4355 N N . LYS B 1 111 ? -14.328 23.547 1.66 1 97.94 111 LYS B N 1
ATOM 4356 C CA . LYS B 1 111 ? -15.727 23.203 1.43 1 97.94 111 LYS B CA 1
ATOM 4357 C C . LYS B 1 111 ? -16.531 23.25 2.727 1 97.94 111 LYS B C 1
ATOM 4359 O O . LYS B 1 111 ? -17.75 23.453 2.701 1 97.94 111 LYS B O 1
ATOM 4364 N N . VAL B 1 112 ? -15.82 23.156 3.898 1 98.19 112 VAL B N 1
ATOM 4365 C CA . VAL B 1 112 ? -16.594 23.062 5.137 1 98.19 112 VAL B CA 1
ATOM 4366 C C . VAL B 1 112 ? -15.969 23.953 6.203 1 98.19 112 VAL B C 1
ATOM 4368 O O . VAL B 1 112 ? -16.469 24.031 7.332 1 98.19 112 VAL B O 1
ATOM 4371 N N . ALA B 1 113 ? -14.914 24.672 5.879 1 98.75 113 ALA B N 1
ATOM 4372 C CA . ALA B 1 113 ? -14.242 25.516 6.879 1 98.75 113 ALA B CA 1
ATOM 4373 C C . ALA B 1 113 ? -13.625 26.75 6.238 1 98.75 113 ALA B C 1
ATOM 4375 O O . ALA B 1 113 ? -13.281 26.734 5.055 1 98.75 113 ALA B O 1
ATOM 4376 N N . ASN B 1 114 ? -13.625 27.875 6.98 1 98.88 114 ASN B N 1
ATOM 4377 C CA . ASN B 1 114 ? -12.695 28.969 6.688 1 98.88 114 ASN B CA 1
ATOM 4378 C C . ASN B 1 114 ? -11.258 28.578 7.012 1 98.88 114 ASN B C 1
ATOM 4380 O O . ASN B 1 114 ? -10.977 28.094 8.102 1 98.88 114 ASN B O 1
ATOM 4384 N N . MET B 1 115 ? -10.352 28.844 6.035 1 98.75 115 MET B N 1
ATOM 4385 C CA . MET B 1 115 ? -9 28.328 6.234 1 98.75 115 MET B CA 1
ATOM 4386 C C . MET B 1 115 ? -7.98 29.453 6.23 1 98.75 115 MET B C 1
ATOM 4388 O O . MET B 1 115 ? -7.996 30.312 5.344 1 98.75 115 MET B O 1
ATOM 4392 N N . ILE B 1 116 ? -7.086 29.422 7.199 1 98.81 116 ILE B N 1
ATOM 4393 C CA . ILE B 1 116 ? -5.883 30.25 7.199 1 98.81 116 ILE B CA 1
ATOM 4394 C C . ILE B 1 116 ? -4.648 29.375 7.016 1 98.81 116 ILE B C 1
ATOM 4396 O O . ILE B 1 116 ? -4.371 28.5 7.848 1 98.81 116 ILE B O 1
ATOM 4400 N N . PHE B 1 117 ? -3.959 29.562 5.918 1 98.69 117 PHE B N 1
ATOM 4401 C CA . PHE B 1 117 ? -2.658 28.922 5.73 1 98.69 117 PHE B CA 1
ATOM 4402 C C . PHE B 1 117 ? -1.532 29.875 6.109 1 98.69 117 PHE B C 1
ATOM 4404 O O . PHE B 1 117 ? -1.422 30.969 5.551 1 98.69 117 PHE B O 1
ATOM 4411 N N . LEU B 1 118 ? -0.696 29.438 7.02 1 98.75 118 LEU B N 1
ATOM 4412 C CA . LEU B 1 118 ? 0.271 30.375 7.59 1 98.75 118 LEU B CA 1
ATOM 4413 C C . LEU B 1 118 ? 1.698 29.906 7.332 1 98.75 118 LEU B C 1
ATOM 4415 O O . LEU B 1 118 ? 2.049 28.766 7.656 1 98.75 118 LEU B O 1
ATOM 4419 N N . ASP B 1 119 ? 2.449 30.766 6.707 1 98.12 119 ASP B N 1
ATOM 4420 C CA . ASP B 1 119 ? 3.885 30.516 6.59 1 98.12 119 ASP B CA 1
ATOM 4421 C C . ASP B 1 119 ? 4.605 30.828 7.902 1 98.12 119 ASP B C 1
ATOM 4423 O O . ASP B 1 119 ? 4.828 32 8.234 1 98.12 119 ASP B O 1
ATOM 4427 N N . GLN B 1 120 ? 4.996 29.906 8.539 1 95.44 120 GLN B N 1
ATOM 4428 C CA . GLN B 1 120 ? 5.75 30.031 9.781 1 95.44 120 GLN B CA 1
ATOM 4429 C C . GLN B 1 120 ? 6.777 28.922 9.922 1 95.44 120 GLN B C 1
ATOM 4431 O O . GLN B 1 120 ? 6.582 27.812 9.398 1 95.44 120 GLN B O 1
ATOM 4436 N N . PRO B 1 121 ? 7.938 29.156 10.562 1 96.38 121 PRO B N 1
ATOM 4437 C CA . PRO B 1 121 ? 8.43 30.391 11.188 1 96.38 121 PRO B CA 1
ATOM 4438 C C . PRO B 1 121 ? 8.984 31.391 10.164 1 96.38 121 PRO B C 1
ATOM 4440 O O . PRO B 1 121 ? 8.789 31.203 8.961 1 96.38 121 PRO B O 1
ATOM 4443 N N . VAL B 1 122 ? 9.453 32.5 10.664 1 95.5 122 VAL B N 1
ATOM 4444 C CA . VAL B 1 122 ? 10.086 33.469 9.797 1 95.5 122 VAL B CA 1
ATOM 4445 C C . VAL B 1 122 ? 11.102 32.781 8.883 1 95.5 122 VAL B C 1
ATOM 4447 O O . VAL B 1 122 ? 11.828 31.891 9.312 1 95.5 122 VAL B O 1
ATOM 4450 N N . GLY B 1 123 ? 11.062 33.156 7.633 1 93.94 123 GLY B N 1
ATOM 4451 C CA . GLY B 1 123 ? 11.922 32.531 6.637 1 93.94 123 GLY B CA 1
ATOM 4452 C C . GLY B 1 123 ? 11.211 31.453 5.828 1 93.94 123 GLY B C 1
ATOM 4453 O O . GLY B 1 123 ? 11.703 31.031 4.777 1 93.94 123 GLY B O 1
ATOM 4454 N N . THR B 1 124 ? 10.102 31.062 6.266 1 96.75 124 THR B N 1
ATOM 4455 C CA . THR B 1 124 ? 9.305 30.047 5.582 1 96.75 124 THR B CA 1
ATOM 4456 C C . THR B 1 124 ? 8.383 30.688 4.547 1 96.75 124 THR B C 1
ATOM 4458 O O . THR B 1 124 ? 7.691 31.672 4.844 1 96.75 124 THR B O 1
ATOM 4461 N N . GLY B 1 125 ? 8.398 30.094 3.34 1 97.31 125 GLY B N 1
ATOM 4462 C CA . GLY B 1 125 ? 7.547 30.641 2.295 1 97.31 125 GLY B CA 1
ATOM 4463 C C . GLY B 1 125 ? 7.816 32.094 2.014 1 97.31 125 GLY B C 1
ATOM 4464 O O . GLY B 1 125 ? 8.953 32.469 1.725 1 97.31 125 GLY B O 1
ATOM 4465 N N . PHE B 1 126 ? 6.758 32.906 2.26 1 98 126 PHE B N 1
ATOM 4466 C CA . PHE B 1 126 ? 6.898 34.312 1.937 1 98 126 PHE B CA 1
ATOM 4467 C C . PHE B 1 126 ? 7.02 35.156 3.205 1 98 126 PHE B C 1
ATOM 4469 O O . PHE B 1 126 ? 7.012 36.406 3.146 1 98 126 PHE B O 1
ATOM 4476 N N . SER B 1 127 ? 7.066 34.531 4.348 1 97.25 127 SER B N 1
ATOM 4477 C CA . SER B 1 127 ? 7.316 35.25 5.59 1 97.25 127 SER B CA 1
ATOM 4478 C C . SER B 1 127 ? 8.758 35.719 5.664 1 97.25 127 SER B C 1
ATOM 4480 O O . SER B 1 127 ? 9.672 35.062 5.199 1 97.25 127 SER B O 1
ATOM 4482 N N . TYR B 1 128 ? 8.938 36.906 6.266 1 95.75 128 TYR B N 1
ATOM 4483 C CA . TYR B 1 128 ? 10.273 37.5 6.309 1 95.75 128 TYR B CA 1
ATOM 4484 C C . TYR B 1 128 ? 10.453 38.344 7.547 1 95.75 128 TYR B C 1
ATOM 4486 O O . TYR B 1 128 ? 9.484 38.656 8.25 1 95.75 128 TYR B O 1
ATOM 4494 N N . ALA B 1 129 ? 11.695 38.656 7.832 1 94.88 129 ALA B N 1
ATOM 4495 C CA . ALA B 1 129 ? 12.031 39.594 8.914 1 94.88 129 ALA B CA 1
ATOM 4496 C C . ALA B 1 129 ? 12.477 40.938 8.359 1 94.88 129 ALA B C 1
ATOM 4498 O O . ALA B 1 129 ? 13.188 41 7.352 1 94.88 129 ALA B O 1
ATOM 4499 N N . THR B 1 130 ? 12.062 41.969 9.023 1 93.25 130 THR B N 1
ATOM 4500 C CA . THR B 1 130 ? 12.43 43.312 8.586 1 93.25 130 THR B CA 1
ATOM 4501 C C . THR B 1 130 ? 13.812 43.688 9.125 1 93.25 130 THR B C 1
ATOM 4503 O O . THR B 1 130 ? 14.445 44.594 8.609 1 93.25 130 THR B O 1
ATOM 4506 N N . THR B 1 131 ? 14.148 43.062 10.172 1 88.94 131 THR B N 1
ATOM 4507 C CA . THR B 1 131 ? 15.461 43.25 10.773 1 88.94 131 THR B CA 1
ATOM 4508 C C . THR B 1 131 ? 16.047 41.906 11.203 1 88.94 131 THR B C 1
ATOM 4510 O O . THR B 1 131 ? 15.375 40.875 11.156 1 88.94 131 THR B O 1
ATOM 4513 N N . GLN B 1 132 ? 17.359 42 11.453 1 83.56 132 GLN B N 1
ATOM 4514 C CA . GLN B 1 132 ? 17.984 40.781 11.969 1 83.56 132 GLN B CA 1
ATOM 4515 C C . GLN B 1 132 ? 17.328 40.344 13.273 1 83.56 132 GLN B C 1
ATOM 4517 O O . GLN B 1 132 ? 17.078 41.156 14.164 1 83.56 132 GLN B O 1
ATOM 4522 N N . LEU B 1 133 ? 17.031 39.062 13.234 1 81.81 133 LEU B N 1
ATOM 4523 C CA . LEU B 1 133 ? 16.375 38.562 14.438 1 81.81 133 LEU B CA 1
ATOM 4524 C C . LEU B 1 133 ? 17.375 38.375 15.57 1 81.81 133 LEU B C 1
ATOM 4526 O O . LEU B 1 133 ? 18.484 37.906 15.344 1 81.81 133 LEU B O 1
ATOM 4530 N N . LEU B 1 134 ? 16.891 38.781 16.641 1 71.62 134 LEU B N 1
ATOM 4531 C CA . LEU B 1 134 ? 17.734 38.625 17.828 1 71.62 134 LEU B CA 1
ATOM 4532 C C . LEU B 1 134 ? 17.719 37.188 18.312 1 71.62 134 LEU B C 1
ATOM 4534 O O . LEU B 1 134 ? 18.734 36.656 18.781 1 71.62 134 LEU B O 1
ATOM 4538 N N . ASP B 1 135 ? 16.578 36.625 18.234 1 81.75 135 ASP B N 1
ATOM 4539 C CA . ASP B 1 135 ? 16.453 35.281 18.734 1 81.75 135 ASP B CA 1
ATOM 4540 C C . ASP B 1 135 ? 16.078 34.312 17.609 1 81.75 135 ASP B C 1
ATOM 4542 O O . ASP B 1 135 ? 15.289 34.656 16.719 1 81.75 135 ASP B O 1
ATOM 4546 N N . THR B 1 136 ? 16.688 33.156 17.797 1 91.69 136 THR B N 1
ATOM 4547 C CA . THR B 1 136 ? 16.344 32.062 16.891 1 91.69 136 THR B CA 1
ATOM 4548 C C . THR B 1 136 ? 14.93 31.562 17.172 1 91.69 136 THR B C 1
ATOM 4550 O O . THR B 1 136 ? 14.57 31.312 18.328 1 91.69 136 THR B O 1
ATOM 4553 N N . PRO B 1 137 ? 14.094 31.484 16.109 1 94.94 137 PRO B N 1
ATOM 4554 C CA . PRO B 1 137 ? 12.766 30.906 16.328 1 94.94 137 PRO B CA 1
ATOM 4555 C C . PRO B 1 137 ? 12.82 29.547 17.016 1 94.94 137 PRO B C 1
ATOM 4557 O O . PRO B 1 137 ? 13.789 28.812 16.859 1 94.94 137 PRO B O 1
ATOM 4560 N N . SER B 1 138 ? 11.852 29.188 17.844 1 97.19 138 SER B N 1
ATOM 4561 C CA . SER B 1 138 ? 11.758 27.953 18.594 1 97.19 138 SER B CA 1
ATOM 4562 C C . SER B 1 138 ? 10.32 27.422 18.625 1 97.19 138 SER B C 1
ATOM 4564 O O . SER B 1 138 ? 9.391 28.141 18.266 1 97.19 138 SER B O 1
ATOM 4566 N N . ASP B 1 139 ? 10.172 26.188 19.078 1 97.19 139 ASP B N 1
ATOM 4567 C CA . ASP B 1 139 ? 8.836 25.609 19.156 1 97.19 139 ASP B CA 1
ATOM 4568 C C . ASP B 1 139 ? 7.922 26.453 20.047 1 97.19 139 ASP B C 1
ATOM 4570 O O . ASP B 1 139 ? 6.828 26.844 19.625 1 97.19 139 ASP B O 1
ATOM 4574 N N . SER B 1 140 ? 8.352 26.719 21.219 1 97.62 140 SER B N 1
ATOM 4575 C CA . SER B 1 140 ? 7.543 27.484 22.172 1 97.62 140 SER B CA 1
ATOM 4576 C C . SER B 1 140 ? 7.352 28.922 21.703 1 97.62 140 SER B C 1
ATOM 4578 O O . SER B 1 140 ? 6.289 29.516 21.906 1 97.62 140 SER B O 1
ATOM 4580 N N . GLY B 1 141 ? 8.43 29.453 21.141 1 96.88 141 GLY B N 1
ATOM 4581 C CA . GLY B 1 141 ? 8.312 30.797 20.594 1 96.88 141 GLY B CA 1
ATOM 4582 C C . GLY B 1 141 ? 7.305 30.891 19.469 1 96.88 141 GLY B C 1
ATOM 4583 O O . GLY B 1 141 ? 6.543 31.859 19.391 1 96.88 141 GLY B O 1
ATOM 4584 N N . GLU B 1 142 ? 7.348 29.906 18.641 1 97.38 142 GLU B N 1
ATOM 4585 C CA . GLU B 1 142 ? 6.41 29.891 17.516 1 97.38 142 GLU B CA 1
ATOM 4586 C C . GLU B 1 142 ? 4.969 29.766 18 1 97.38 142 GLU B C 1
ATOM 4588 O O . GLU B 1 142 ? 4.062 30.375 17.438 1 97.38 142 GLU B O 1
ATOM 4593 N N . ALA B 1 143 ? 4.738 28.922 19 1 98.44 143 ALA B N 1
ATOM 4594 C CA . ALA B 1 143 ? 3.398 28.812 19.578 1 98.44 143 ALA B CA 1
ATOM 4595 C C . ALA B 1 143 ? 2.883 30.188 20.016 1 98.44 143 ALA B C 1
ATOM 4597 O O . ALA B 1 143 ? 1.738 30.547 19.734 1 98.44 143 ALA B O 1
ATOM 4598 N N . LYS B 1 144 ? 3.711 30.984 20.625 1 97.5 144 LYS B N 1
ATOM 4599 C CA . LYS B 1 144 ? 3.348 32.312 21.062 1 97.5 144 LYS B CA 1
ATOM 4600 C C . LYS B 1 144 ? 3.123 33.25 19.891 1 97.5 144 LYS B C 1
ATOM 4602 O O . LYS B 1 144 ? 2.189 34.062 19.891 1 97.5 144 LYS B O 1
ATOM 4607 N N . ARG B 1 145 ? 3.969 33.156 18.953 1 97.06 145 ARG B N 1
ATOM 4608 C CA . ARG B 1 145 ? 3.871 34.031 17.781 1 97.06 145 ARG B CA 1
ATOM 4609 C C . ARG B 1 145 ? 2.598 33.75 17 1 97.06 145 ARG B C 1
ATOM 4611 O O . ARG B 1 145 ? 1.973 34.656 16.469 1 97.06 145 ARG B O 1
ATOM 4618 N N . ILE B 1 146 ? 2.244 32.5 16.922 1 98.25 146 ILE B N 1
ATOM 4619 C CA . ILE B 1 146 ? 1.019 32.125 16.219 1 98.25 146 ILE B CA 1
ATOM 4620 C C . ILE B 1 146 ? -0.19 32.688 16.953 1 98.25 146 ILE B C 1
ATOM 4622 O O . ILE B 1 146 ? -1.123 33.188 16.328 1 98.25 146 ILE B O 1
ATOM 4626 N N . HIS B 1 147 ? -0.173 32.625 18.266 1 98.31 147 HIS B N 1
ATOM 4627 C CA . HIS B 1 147 ? -1.244 33.219 19.031 1 98.31 147 HIS B CA 1
ATOM 4628 C C . HIS B 1 147 ? -1.32 34.719 18.797 1 98.31 147 HIS B C 1
ATOM 4630 O O . HIS B 1 147 ? -2.408 35.281 18.609 1 98.31 147 HIS B O 1
ATOM 4636 N N . GLU B 1 148 ? -0.151 35.375 18.75 1 97.06 148 GLU B N 1
ATOM 4637 C CA . GLU B 1 148 ? -0.116 36.812 18.484 1 97.06 148 GLU B CA 1
ATOM 4638 C C . GLU B 1 148 ? -0.656 37.125 17.094 1 97.06 148 GLU B C 1
ATOM 4640 O O . GLU B 1 148 ? -1.44 38.062 16.906 1 97.06 148 GLU B O 1
ATOM 4645 N N . PHE B 1 149 ? -0.198 36.375 16.141 1 97.62 149 PHE B N 1
ATOM 4646 C CA . PHE B 1 149 ? -0.703 36.5 14.789 1 97.62 149 PHE B CA 1
ATOM 4647 C C . PHE B 1 149 ? -2.227 36.438 14.766 1 97.62 149 PHE B C 1
ATOM 4649 O O . PHE B 1 149 ? -2.875 37.312 14.148 1 97.62 149 PHE B O 1
ATOM 4656 N N . LEU B 1 150 ? -2.785 35.406 15.445 1 98 150 LEU B N 1
ATOM 4657 C CA . LEU B 1 150 ? -4.227 35.188 15.422 1 98 150 LEU B CA 1
ATOM 4658 C C . LEU B 1 150 ? -4.977 36.344 16.047 1 98 150 LEU B C 1
ATOM 4660 O O . LEU B 1 150 ? -6.012 36.781 15.523 1 98 150 LEU B O 1
ATOM 4664 N N . ARG B 1 151 ? -4.492 36.875 17.094 1 96.69 151 ARG B N 1
ATOM 4665 C CA . ARG B 1 151 ? -5.137 38 17.75 1 96.69 151 ARG B CA 1
ATOM 4666 C C . ARG B 1 151 ? -5.141 39.219 16.828 1 96.69 151 ARG B C 1
ATOM 4668 O O . ARG B 1 151 ? -6.16 39.906 16.688 1 96.69 151 ARG B O 1
ATOM 4675 N N . LYS B 1 152 ? -4.008 39.438 16.234 1 96.62 152 LYS B N 1
ATOM 4676 C CA . LYS B 1 152 ? -3.9 40.594 15.344 1 96.62 152 LYS B CA 1
ATOM 4677 C C . LYS B 1 152 ? -4.734 40.406 14.086 1 96.62 152 LYS B C 1
ATOM 4679 O O . LYS B 1 152 ? -5.363 41.375 13.602 1 96.62 152 LYS B O 1
ATOM 4684 N N . TRP B 1 153 ? -4.742 39.219 13.57 1 97.56 153 TRP B N 1
ATOM 4685 C CA . TRP B 1 153 ? -5.539 38.938 12.383 1 97.56 153 TRP B CA 1
ATOM 4686 C C . TRP B 1 153 ? -7.027 39.094 12.672 1 97.56 153 TRP B C 1
ATOM 4688 O O . TRP B 1 153 ? -7.762 39.688 11.875 1 97.56 153 TRP B O 1
ATOM 4698 N N . LEU B 1 154 ? -7.48 38.594 13.836 1 96.75 154 LEU B N 1
ATOM 4699 C CA . LEU B 1 154 ? -8.891 38.656 14.203 1 96.75 154 LEU B CA 1
ATOM 4700 C C . LEU B 1 154 ? -9.312 40.125 14.445 1 96.75 154 LEU B C 1
ATOM 4702 O O . LEU B 1 154 ? -10.469 40.469 14.219 1 96.75 154 LEU B O 1
ATOM 4706 N N . SER B 1 155 ? -8.352 40.938 14.867 1 95.19 155 SER B N 1
ATOM 4707 C CA . SER B 1 155 ? -8.664 42.344 15.062 1 95.19 155 SER B CA 1
ATOM 4708 C C . SER B 1 155 ? -9.016 43 13.742 1 95.19 155 SER B C 1
ATOM 4710 O O . SER B 1 155 ? -9.766 44 13.719 1 95.19 155 SER B O 1
ATOM 4712 N N . LYS B 1 156 ? -8.492 42.438 12.672 1 95 156 LYS B N 1
ATOM 4713 C CA . LYS B 1 156 ? -8.766 42.969 11.344 1 95 156 LYS B CA 1
ATOM 4714 C C . LYS B 1 156 ? -9.875 42.188 10.648 1 95 156 LYS B C 1
ATOM 4716 O O . LYS B 1 156 ? -10.32 42.562 9.562 1 95 156 LYS B O 1
ATOM 4721 N N . HIS B 1 157 ? -10.328 41.125 11.258 1 96.5 157 HIS B N 1
ATOM 4722 C CA . HIS B 1 157 ? -11.367 40.25 10.742 1 96.5 157 HIS B CA 1
ATOM 4723 C C . HIS B 1 157 ? -12.367 39.875 11.828 1 96.5 157 HIS B C 1
ATOM 4725 O O . HIS B 1 157 ? -12.656 38.688 12.039 1 96.5 157 HIS B O 1
ATOM 4731 N N . THR B 1 158 ? -12.977 40.875 12.414 1 95.62 158 THR B N 1
ATOM 4732 C CA . THR B 1 158 ? -13.797 40.688 13.602 1 95.62 158 THR B CA 1
ATOM 4733 C C . THR B 1 158 ? -15.023 39.844 13.305 1 95.62 158 THR B C 1
ATOM 4735 O O . THR B 1 158 ? -15.617 39.25 14.211 1 95.62 158 THR B O 1
ATOM 4738 N N . GLU B 1 159 ? -15.438 39.719 12.094 1 96.44 159 GLU B N 1
ATOM 4739 C CA . GLU B 1 159 ? -16.594 38.938 11.703 1 96.44 159 GLU B CA 1
ATOM 4740 C C . GLU B 1 159 ? -16.344 37.438 11.961 1 96.44 159 GLU B C 1
ATOM 4742 O O . GLU B 1 159 ? -17.297 36.656 11.984 1 96.44 159 GLU B O 1
ATOM 4747 N N . PHE B 1 160 ? -15.125 37.031 12.227 1 97.75 160 PHE B N 1
ATOM 4748 C CA . PHE B 1 160 ? -14.812 35.625 12.391 1 97.75 160 PHE B CA 1
ATOM 4749 C C . PHE B 1 160 ? -14.547 35.281 13.852 1 97.75 160 PHE B C 1
ATOM 4751 O O . PHE B 1 160 ? -14.203 34.156 14.188 1 97.75 160 PHE B O 1
ATOM 4758 N N . ILE B 1 161 ? -14.703 36.219 14.781 1 96.69 161 ILE B N 1
ATOM 4759 C CA . ILE B 1 161 ? -14.367 36.031 16.188 1 96.69 161 ILE B CA 1
ATOM 4760 C C . ILE B 1 161 ? -15.242 34.938 16.797 1 96.69 161 ILE B C 1
ATOM 4762 O O . ILE B 1 161 ? -14.781 34.188 17.656 1 96.69 161 ILE B O 1
ATOM 4766 N N . SER B 1 162 ? -16.469 34.875 16.344 1 97.19 162 SER B N 1
ATOM 4767 C CA . SER B 1 162 ? -17.422 33.938 16.969 1 97.19 162 SER B CA 1
ATOM 4768 C C . SER B 1 162 ? -17.344 32.562 16.328 1 97.19 162 SER B C 1
ATOM 4770 O O . SER B 1 162 ? -17.906 31.609 16.859 1 97.19 162 SER B O 1
ATOM 4772 N N . ASN B 1 163 ? -16.688 32.438 15.148 1 98.62 163 ASN B N 1
ATOM 4773 C CA . ASN B 1 163 ? -16.562 31.109 14.516 1 98.62 163 ASN B CA 1
ATOM 4774 C C . ASN B 1 163 ? -15.836 30.125 15.414 1 98.62 163 ASN B C 1
ATOM 4776 O O . ASN B 1 163 ? -14.867 30.469 16.094 1 98.62 163 ASN B O 1
ATOM 4780 N N . PRO B 1 164 ? -16.375 28.844 15.508 1 98.69 164 PRO B N 1
ATOM 4781 C CA . PRO B 1 164 ? -15.523 27.844 16.156 1 98.69 164 PRO B CA 1
ATOM 4782 C C . PRO B 1 164 ? -14.117 27.781 15.57 1 98.69 164 PRO B C 1
ATOM 4784 O O . PRO B 1 164 ? -13.953 27.703 14.352 1 98.69 164 PRO B O 1
ATOM 4787 N N . PHE B 1 165 ? -13.125 27.875 16.422 1 98.81 165 PHE B N 1
ATOM 4788 C CA . PHE B 1 165 ? -11.758 28.016 15.938 1 98.81 165 PHE B CA 1
ATOM 4789 C C . PHE B 1 165 ? -10.953 26.75 16.234 1 98.81 165 PHE B C 1
ATOM 4791 O O . PHE B 1 165 ? -11.07 26.172 17.312 1 98.81 165 PHE B O 1
ATOM 4798 N N . TYR B 1 166 ? -10.211 26.266 15.266 1 98.88 166 TYR B N 1
ATOM 4799 C CA . TYR B 1 166 ? -9.312 25.109 15.367 1 98.88 166 TYR B CA 1
ATOM 4800 C C . TYR B 1 166 ? -7.926 25.453 14.836 1 98.88 166 TYR B C 1
ATOM 4802 O O . TYR B 1 166 ? -7.781 26.344 13.992 1 98.88 166 TYR B O 1
ATOM 4810 N N . VAL B 1 167 ? -6.914 24.812 15.336 1 98.94 167 VAL B N 1
ATOM 4811 C CA . VAL B 1 167 ? -5.578 24.828 14.758 1 98.94 167 VAL B CA 1
ATOM 4812 C C . VAL B 1 167 ? -5.223 23.453 14.219 1 98.94 167 VAL B C 1
ATOM 4814 O O . VAL B 1 167 ? -5.527 22.438 14.852 1 98.94 167 VAL B O 1
ATOM 4817 N N . GLY B 1 168 ? -4.691 23.375 13.047 1 98.56 168 GLY B N 1
ATOM 4818 C CA . GLY B 1 168 ? -4.32 22.094 12.461 1 98.56 168 GLY B CA 1
ATOM 4819 C C . GLY B 1 168 ? -2.963 22.125 11.781 1 98.56 168 GLY B C 1
ATOM 4820 O O . GLY B 1 168 ? -2.357 23.188 11.641 1 98.56 168 GLY B O 1
ATOM 4821 N N . GLY B 1 169 ? -2.498 21.016 11.414 1 98.56 169 GLY B N 1
ATOM 4822 C CA . GLY B 1 169 ? -1.242 20.844 10.703 1 98.56 169 GLY B CA 1
ATOM 4823 C C . GLY B 1 169 ? -0.814 19.391 10.586 1 98.56 169 GLY B C 1
ATOM 4824 O O . GLY B 1 169 ? -1.538 18.5 11.008 1 98.56 169 GLY B O 1
ATOM 4825 N N . ASP B 1 170 ? 0.28 19.188 9.93 1 97.5 170 ASP B N 1
ATOM 4826 C CA . ASP B 1 170 ? 0.809 17.844 9.789 1 97.5 170 ASP B CA 1
ATOM 4827 C C . ASP B 1 170 ? 2.299 17.797 10.117 1 97.5 170 ASP B C 1
ATOM 4829 O O . ASP B 1 170 ? 2.92 18.828 10.352 1 97.5 170 ASP B O 1
ATOM 4833 N N . SER B 1 171 ? 2.809 16.672 10.297 1 96.25 171 SER B N 1
ATOM 4834 C CA . SER B 1 171 ? 4.238 16.453 10.477 1 96.25 171 SER B CA 1
ATOM 4835 C C . SER B 1 171 ? 4.754 17.141 11.734 1 96.25 171 SER B C 1
ATOM 4837 O O . SER B 1 171 ? 4.199 16.953 12.82 1 96.25 171 SER B O 1
ATOM 4839 N N . TYR B 1 172 ? 5.719 18 11.617 1 96.12 172 TYR B N 1
ATOM 4840 C CA . TYR B 1 172 ? 6.352 18.625 12.781 1 96.12 172 TYR B CA 1
ATOM 4841 C C . TYR B 1 172 ? 5.402 19.594 13.469 1 96.12 172 TYR B C 1
ATOM 4843 O O . TYR B 1 172 ? 5.648 20.016 14.602 1 96.12 172 TYR B O 1
ATOM 4851 N N . SER B 1 173 ? 4.293 19.891 12.789 1 97.31 173 SER B N 1
ATOM 4852 C CA . SER B 1 173 ? 3.27 20.703 13.445 1 97.31 173 SER B CA 1
ATOM 4853 C C . SER B 1 173 ? 2.754 20.016 14.711 1 97.31 173 SER B C 1
ATOM 4855 O O . SER B 1 173 ? 2.17 20.672 15.578 1 97.31 173 SER B O 1
ATOM 4857 N N . GLY B 1 174 ? 2.986 18.734 14.812 1 98.06 174 GLY B N 1
ATOM 4858 C CA . GLY B 1 174 ? 2.596 18 16 1 98.06 174 GLY B CA 1
ATOM 4859 C C . GLY B 1 174 ? 3.312 18.469 17.25 1 98.06 174 GLY B C 1
ATOM 4860 O O . GLY B 1 174 ? 2.852 18.219 18.375 1 98.06 174 GLY B O 1
ATOM 4861 N N . MET B 1 175 ? 4.395 19.141 17.109 1 97.62 175 MET B N 1
ATOM 4862 C CA . MET B 1 175 ? 5.145 19.703 18.234 1 97.62 175 MET B CA 1
ATOM 4863 C C . MET B 1 175 ? 4.602 21.062 18.625 1 97.62 175 MET B C 1
ATOM 4865 O O . MET B 1 175 ? 4.539 21.406 19.797 1 97.62 175 MET B O 1
ATOM 4869 N N . VAL B 1 176 ? 4.109 21.781 17.672 1 98.19 176 VAL B N 1
ATOM 4870 C CA . VAL B 1 176 ? 3.848 23.203 17.844 1 98.19 176 VAL B CA 1
ATOM 4871 C C . VAL B 1 176 ? 2.357 23.438 18.094 1 98.19 176 VAL B C 1
ATOM 4873 O O . VAL B 1 176 ? 1.979 24.266 18.938 1 98.19 176 VAL B O 1
ATOM 4876 N N . VAL B 1 177 ? 1.537 22.688 17.406 1 98.81 177 VAL B N 1
ATOM 4877 C CA . VAL B 1 177 ? 0.097 22.922 17.422 1 98.81 177 VAL B CA 1
ATOM 4878 C C . VAL B 1 177 ? -0.447 22.703 18.828 1 98.81 177 VAL B C 1
ATOM 4880 O O . VAL B 1 177 ? -1.178 23.547 19.359 1 98.81 177 VAL B O 1
ATOM 4883 N N . PRO B 1 178 ? -0.103 21.594 19.5 1 98.81 178 PRO B N 1
ATOM 4884 C CA . PRO B 1 178 ? -0.626 21.453 20.859 1 98.81 178 PRO B CA 1
ATOM 4885 C C . PRO B 1 178 ? -0.19 22.578 21.797 1 98.81 178 PRO B C 1
ATOM 4887 O O . PRO B 1 178 ? -0.967 23.016 22.641 1 98.81 178 PRO B O 1
ATOM 4890 N N . ALA B 1 179 ? 1.003 23.031 21.609 1 98.75 179 ALA B N 1
ATOM 4891 C CA . ALA B 1 179 ? 1.486 24.156 22.391 1 98.75 179 ALA B CA 1
ATOM 4892 C C . ALA B 1 179 ? 0.726 25.438 22.047 1 98.75 179 ALA B C 1
ATOM 4894 O O . ALA B 1 179 ? 0.455 26.266 22.922 1 98.75 179 ALA B O 1
ATOM 4895 N N . THR B 1 180 ? 0.429 25.594 20.797 1 98.88 180 THR B N 1
ATOM 4896 C CA . THR B 1 180 ? -0.337 26.75 20.344 1 98.88 180 THR B CA 1
ATOM 4897 C C . THR B 1 180 ? -1.722 26.766 20.984 1 98.88 180 THR B C 1
ATOM 4899 O O . THR B 1 180 ? -2.195 27.828 21.422 1 98.88 180 THR B O 1
ATOM 4902 N N . ILE B 1 181 ? -2.365 25.609 21.047 1 98.88 181 ILE B N 1
ATOM 4903 C CA . ILE B 1 181 ? -3.664 25.484 21.703 1 98.88 181 ILE B CA 1
ATOM 4904 C C . ILE B 1 181 ? -3.572 25.984 23.141 1 98.88 181 ILE B C 1
ATOM 4906 O O . ILE B 1 181 ? -4.441 26.719 23.609 1 98.88 181 ILE B O 1
ATOM 4910 N N . GLN B 1 182 ? -2.57 25.641 23.797 1 98.5 182 GLN B N 1
ATOM 4911 C CA . GLN B 1 182 ? -2.381 26.047 25.188 1 98.5 182 GLN B CA 1
ATOM 4912 C C . GLN B 1 182 ? -2.182 27.547 25.312 1 98.5 182 GLN B C 1
ATOM 4914 O O . GLN B 1 182 ? -2.707 28.188 26.219 1 98.5 182 GLN B O 1
ATOM 4919 N N . GLU B 1 183 ? -1.396 28.125 24.406 1 98.44 183 GLU B N 1
ATOM 4920 C CA . GLU B 1 183 ? -1.168 29.562 24.438 1 98.44 183 GLU B CA 1
ATOM 4921 C C . GLU B 1 183 ? -2.471 30.328 24.234 1 98.44 183 GLU B C 1
ATOM 4923 O O . GLU B 1 183 ? -2.713 31.344 24.891 1 98.44 183 GLU B O 1
ATOM 4928 N N . ILE B 1 184 ? -3.268 29.875 23.297 1 98.62 184 ILE B N 1
ATOM 4929 C CA . ILE B 1 184 ? -4.547 30.531 23.031 1 98.62 184 ILE B CA 1
ATOM 4930 C C . ILE B 1 184 ? -5.453 30.406 24.25 1 98.62 184 ILE B C 1
ATOM 4932 O O . ILE B 1 184 ? -6.078 31.375 24.672 1 98.62 184 ILE B O 1
ATOM 4936 N N . SER B 1 185 ? -5.531 29.156 24.781 1 98.38 185 SER B N 1
ATOM 4937 C CA . SER B 1 185 ? -6.344 28.906 25.969 1 98.38 185 SER B CA 1
ATOM 4938 C C . SER B 1 185 ? -5.945 29.828 27.109 1 98.38 185 SER B C 1
ATOM 4940 O O . SER B 1 185 ? -6.805 30.422 27.766 1 98.38 185 SER B O 1
ATOM 4942 N N . LYS B 1 186 ? -4.672 29.938 27.359 1 97.69 186 LYS B N 1
ATOM 4943 C CA . LYS B 1 186 ? -4.145 30.812 28.391 1 97.69 186 LYS B CA 1
ATOM 4944 C C . LYS B 1 186 ? -4.52 32.281 28.125 1 97.69 186 LYS B C 1
ATOM 4946 O O . LYS B 1 186 ? -4.883 33 29.047 1 97.69 186 LYS B O 1
ATOM 4951 N N . GLY B 1 187 ? -4.367 32.688 26.875 1 97.38 187 GLY B N 1
ATOM 4952 C CA . GLY B 1 187 ? -4.777 34.031 26.516 1 97.38 187 GLY B CA 1
ATOM 4953 C C . GLY B 1 187 ? -6.238 34.312 26.797 1 97.38 187 GLY B C 1
ATOM 4954 O O . GLY B 1 187 ? -6.586 35.375 27.297 1 97.38 187 GLY B O 1
ATOM 4955 N N . ASN B 1 188 ? -7.047 33.375 26.484 1 97.19 188 ASN B N 1
ATOM 4956 C CA . ASN B 1 188 ? -8.469 33.5 26.797 1 97.19 188 ASN B CA 1
ATOM 4957 C C . ASN B 1 188 ? -8.703 33.625 28.297 1 97.19 188 ASN B C 1
ATOM 4959 O O . ASN B 1 188 ? -9.484 34.469 28.734 1 97.19 188 ASN B O 1
ATOM 4963 N N . ASP B 1 189 ? -8.062 32.812 29.078 1 96.5 189 ASP B N 1
ATOM 4964 C CA . ASP B 1 189 ? -8.211 32.812 30.531 1 96.5 189 ASP B CA 1
ATOM 4965 C C . ASP B 1 189 ? -7.777 34.156 31.141 1 96.5 189 ASP B C 1
ATOM 4967 O O . ASP B 1 189 ? -8.359 34.594 32.125 1 96.5 189 ASP B O 1
ATOM 4971 N N . LEU B 1 190 ? -6.766 34.719 30.484 1 95.94 190 LEU B N 1
ATOM 4972 C CA . LEU B 1 190 ? -6.207 35.969 31 1 95.94 190 LEU B CA 1
ATOM 4973 C C . LEU B 1 190 ? -7.004 37.156 30.5 1 95.94 190 LEU B C 1
ATOM 4975 O O . LEU B 1 190 ? -6.742 38.281 30.906 1 95.94 190 LEU B O 1
ATOM 4979 N N . GLY B 1 191 ? -7.855 36.969 29.578 1 92.69 191 GLY B N 1
ATOM 4980 C CA . GLY B 1 191 ? -8.742 38.031 29.125 1 92.69 191 GLY B CA 1
ATOM 4981 C C . GLY B 1 191 ? -8.18 38.844 27.969 1 92.69 191 GLY B C 1
ATOM 4982 O O . GLY B 1 191 ? -8.539 40 27.781 1 92.69 191 GLY B O 1
ATOM 4983 N N . PHE B 1 192 ? -7.328 38.188 27.234 1 90.5 192 PHE B N 1
ATOM 4984 C CA . PHE B 1 192 ? -6.789 38.906 26.062 1 90.5 192 PHE B CA 1
ATOM 4985 C C . PHE B 1 192 ? -7.895 39.219 25.062 1 90.5 192 PHE B C 1
ATOM 4987 O O . PHE B 1 192 ? -8.797 38.406 24.859 1 90.5 192 PHE B O 1
ATOM 4994 N N . GLU B 1 193 ? -7.867 40.469 24.609 1 84.81 193 GLU B N 1
ATOM 4995 C CA . GLU B 1 193 ? -8.758 40.844 23.516 1 84.81 193 GLU B CA 1
ATOM 4996 C C . GLU B 1 193 ? -8.141 40.469 22.156 1 84.81 193 GLU B C 1
ATOM 4998 O O . GLU B 1 193 ? -6.969 40.781 21.922 1 84.81 193 GLU B O 1
ATOM 5003 N N . HIS B 1 194 ? -8.852 39.875 21.438 1 85.69 194 HIS B N 1
ATOM 5004 C CA . HIS B 1 194 ? -10.164 39.25 21.359 1 85.69 194 HIS B CA 1
ATOM 5005 C C . HIS B 1 194 ? -10.109 37.812 21.859 1 85.69 194 HIS B C 1
ATOM 5007 O O . HIS B 1 194 ? -9.133 37.094 21.609 1 85.69 194 HIS B O 1
ATOM 5013 N N . GLN B 1 195 ? -11.227 37.5 22.531 1 92.62 195 GLN B N 1
ATOM 5014 C CA . GLN B 1 195 ? -11.352 36.094 22.922 1 92.62 195 GLN B CA 1
ATOM 5015 C C . GLN B 1 195 ? -11.555 35.188 21.688 1 92.62 195 GLN B C 1
ATOM 5017 O O . GLN B 1 195 ? -12.391 35.5 20.828 1 92.62 195 GLN B O 1
ATOM 5022 N N . ILE B 1 196 ? -10.758 34.25 21.625 1 97.5 196 ILE B N 1
ATOM 5023 C CA . ILE B 1 196 ? -10.836 33.281 20.516 1 97.5 196 ILE B CA 1
ATOM 5024 C C . ILE B 1 196 ? -11.742 32.125 20.906 1 97.5 196 ILE B C 1
ATOM 5026 O O . ILE B 1 196 ? -11.617 31.562 22 1 97.5 196 ILE B O 1
ATOM 5030 N N . ASN B 1 197 ? -12.727 31.75 20.062 1 98.25 197 ASN B N 1
ATOM 5031 C CA . ASN B 1 197 ? -13.633 30.641 20.297 1 98.25 197 ASN B CA 1
ATOM 5032 C C . ASN B 1 197 ? -12.953 29.297 20.031 1 98.25 197 ASN B C 1
ATOM 5034 O O . ASN B 1 197 ? -13.383 28.531 19.172 1 98.25 197 ASN B O 1
ATOM 5038 N N . LEU B 1 198 ? -11.953 29.031 20.844 1 98.69 198 LEU B N 1
ATOM 5039 C CA . LEU B 1 198 ? -11.102 27.859 20.703 1 98.69 198 LEU B CA 1
ATOM 5040 C C . LEU B 1 198 ? -11.891 26.578 20.969 1 98.69 198 LEU B C 1
ATOM 5042 O O . LEU B 1 198 ? -12.477 26.422 22.047 1 98.69 198 LEU B O 1
ATOM 5046 N N . GLN B 1 199 ? -11.867 25.609 19.906 1 98.75 199 GLN B N 1
ATOM 5047 C CA . GLN B 1 199 ? -12.672 24.406 20.047 1 98.75 199 GLN B CA 1
ATOM 5048 C C . GLN B 1 199 ? -11.789 23.156 20 1 98.75 199 GLN B C 1
ATOM 5050 O O . GLN B 1 199 ? -12.172 22.109 20.531 1 98.75 199 GLN B O 1
ATOM 5055 N N . GLY B 1 200 ? -10.656 23.203 19.391 1 98.69 200 GLY B N 1
ATOM 5056 C CA . GLY B 1 200 ? -9.844 22 19.312 1 98.69 200 GLY B CA 1
ATOM 5057 C C . GLY B 1 200 ? -8.742 22.094 18.266 1 98.69 200 GLY B C 1
ATOM 5058 O O . GLY B 1 200 ? -8.258 23.172 17.953 1 98.69 200 GLY B O 1
ATOM 5059 N N . TYR B 1 201 ? -8.211 20.875 17.828 1 98.88 201 TYR B N 1
ATOM 5060 C CA . TYR B 1 201 ? -7.105 20.859 16.875 1 98.88 201 TYR B CA 1
ATOM 5061 C C . TYR B 1 201 ? -7.109 19.578 16.047 1 98.88 201 TYR B C 1
ATOM 5063 O O . TYR B 1 201 ? -7.746 18.594 16.438 1 98.88 201 TYR B O 1
ATOM 5071 N N . VAL B 1 202 ? -6.48 19.625 14.883 1 98.75 202 VAL B N 1
ATOM 5072 C CA . VAL B 1 202 ? -6.395 18.531 13.922 1 98.75 202 VAL B CA 1
ATOM 5073 C C . VAL B 1 202 ? -4.938 18.312 13.516 1 98.75 202 VAL B C 1
ATOM 5075 O O . VAL B 1 202 ? -4.246 19.25 13.125 1 98.75 202 VAL B O 1
ATOM 5078 N N . LEU B 1 203 ? -4.484 17.031 13.602 1 98.81 203 LEU B N 1
ATOM 5079 C CA . LEU B 1 203 ? -3.088 16.75 13.289 1 98.81 203 LEU B CA 1
ATOM 5080 C C . LEU B 1 203 ? -2.967 15.516 12.398 1 98.81 203 LEU B C 1
ATOM 5082 O O . LEU B 1 203 ? -3.521 14.461 12.711 1 98.81 203 LEU B O 1
ATOM 5086 N N . GLY B 1 204 ? -2.248 15.648 11.273 1 98.56 204 GLY B N 1
ATOM 5087 C CA . GLY B 1 204 ? -1.923 14.539 10.398 1 98.56 204 GLY B CA 1
ATOM 5088 C C . GLY B 1 204 ? -0.493 14.055 10.555 1 98.56 204 GLY B C 1
ATOM 5089 O O . GLY B 1 204 ? 0.451 14.828 10.383 1 98.56 204 GLY B O 1
ATOM 5090 N N . ASN B 1 205 ? -0.365 12.742 10.836 1 97.75 205 ASN B N 1
ATOM 5091 C CA . ASN B 1 205 ? 0.946 12.148 11.07 1 97.75 205 ASN B CA 1
ATOM 5092 C C . ASN B 1 205 ? 1.851 13.07 11.875 1 97.75 205 ASN B C 1
ATOM 5094 O O . ASN B 1 205 ? 2.951 13.414 11.438 1 97.75 205 ASN B O 1
ATOM 5098 N N . PRO B 1 206 ? 1.434 13.414 13.07 1 97.88 206 PRO B N 1
ATOM 5099 C CA . PRO B 1 206 ? 2.139 14.43 13.859 1 97.88 206 PRO B CA 1
ATOM 5100 C C . PRO B 1 206 ? 3.396 13.883 14.531 1 97.88 206 PRO B C 1
ATOM 5102 O O . PRO B 1 206 ? 3.363 12.805 15.133 1 97.88 206 PRO B O 1
ATOM 5105 N N . ALA B 1 207 ? 4.434 14.641 14.414 1 96.56 207 ALA B N 1
ATOM 5106 C CA . ALA B 1 207 ? 5.57 14.406 15.297 1 96.56 207 ALA B CA 1
ATOM 5107 C C . ALA B 1 207 ? 5.219 14.758 16.75 1 96.56 207 ALA B C 1
ATOM 5109 O O . ALA B 1 207 ? 4.578 15.781 17 1 96.56 207 ALA B O 1
ATOM 5110 N N . THR B 1 208 ? 5.508 13.875 17.656 1 95.56 208 THR B N 1
ATOM 5111 C CA . THR B 1 208 ? 5.145 14.109 19.047 1 95.56 208 THR B CA 1
ATOM 5112 C C . THR B 1 208 ? 6.355 13.922 19.969 1 95.56 208 THR B C 1
ATOM 5114 O O . THR B 1 208 ? 6.41 14.484 21.062 1 95.56 208 THR B O 1
ATOM 5117 N N . ASN B 1 209 ? 7.145 13.039 19.609 1 89.38 209 ASN B N 1
ATOM 5118 C CA . ASN B 1 209 ? 8.398 12.719 20.281 1 89.38 209 ASN B CA 1
ATOM 5119 C C . ASN B 1 209 ? 9.438 12.188 19.297 1 89.38 209 ASN B C 1
ATOM 5121 O O . ASN B 1 209 ? 9.484 10.992 19.016 1 89.38 209 ASN B O 1
ATOM 5125 N N . THR B 1 210 ? 10.203 13.039 18.875 1 73.81 210 THR B N 1
ATOM 5126 C CA . THR B 1 210 ? 11.055 12.688 17.75 1 73.81 210 THR B CA 1
ATOM 5127 C C . THR B 1 210 ? 11.844 11.414 18.031 1 73.81 210 THR B C 1
ATOM 5129 O O . THR B 1 210 ? 12.031 10.586 17.141 1 73.81 210 THR B O 1
ATOM 5132 N N . GLU B 1 211 ? 12.266 11.203 19.25 1 77.75 211 GLU B N 1
ATOM 5133 C CA . GLU B 1 211 ? 13.023 10 19.578 1 77.75 211 GLU B CA 1
ATOM 5134 C C . GLU B 1 211 ? 12.148 8.75 19.484 1 77.75 211 GLU B C 1
ATOM 5136 O O . GLU B 1 211 ? 12.562 7.727 18.953 1 77.75 211 GLU B O 1
ATOM 5141 N N . CYS B 1 212 ? 10.969 8.898 19.875 1 77.88 212 CYS B N 1
ATOM 5142 C CA . CYS B 1 212 ? 10.055 7.758 19.906 1 77.88 212 CYS B CA 1
ATOM 5143 C C . CYS B 1 212 ? 9.648 7.352 18.484 1 77.88 212 CYS B C 1
ATOM 5145 O O . CYS B 1 212 ? 9.539 6.16 18.188 1 77.88 212 CYS B O 1
ATOM 5147 N N . GLU B 1 213 ? 9.453 8.297 17.625 1 87.31 213 GLU B N 1
ATOM 5148 C CA . GLU B 1 213 ? 9.039 8.008 16.266 1 87.31 213 GLU B CA 1
ATOM 5149 C C . GLU B 1 213 ? 10.062 7.141 15.539 1 87.31 213 GLU B C 1
ATOM 5151 O O . GLU B 1 213 ? 9.703 6.207 14.82 1 87.31 213 GLU B O 1
ATOM 5156 N N . LYS B 1 214 ? 11.289 7.457 15.766 1 89.25 214 LYS B N 1
ATOM 5157 C CA . LYS B 1 214 ? 12.352 6.707 15.109 1 89.25 214 LYS B CA 1
ATOM 5158 C C . LYS B 1 214 ? 12.383 5.258 15.586 1 89.25 214 LYS B C 1
ATOM 5160 O O . LYS B 1 214 ? 12.664 4.348 14.805 1 89.25 214 LYS B O 1
ATOM 5165 N N . ASN B 1 215 ? 12.094 5.074 16.844 1 93.94 215 ASN B N 1
ATOM 5166 C CA . ASN B 1 215 ? 12.078 3.723 17.391 1 93.94 215 ASN B CA 1
ATOM 5167 C C . ASN B 1 215 ? 10.992 2.865 16.75 1 93.94 215 ASN B C 1
ATOM 5169 O O . ASN B 1 215 ? 11.156 1.652 16.609 1 93.94 215 ASN B O 1
ATOM 5173 N N . TYR B 1 216 ? 9.938 3.461 16.297 1 95.62 216 TYR B N 1
ATOM 5174 C CA . TYR B 1 216 ? 8.805 2.705 15.781 1 95.62 216 TYR B CA 1
ATOM 5175 C C . TYR B 1 216 ? 8.961 2.467 14.281 1 95.62 216 TYR B C 1
ATOM 5177 O O . TYR B 1 216 ? 8.156 1.755 13.672 1 95.62 216 TYR B O 1
ATOM 5185 N N . GLN B 1 217 ? 10.023 3.018 13.68 1 96.56 217 GLN B N 1
ATOM 5186 C CA . GLN B 1 217 ? 10.305 2.727 12.273 1 96.56 217 GLN B CA 1
ATOM 5187 C C . GLN B 1 217 ? 10.633 1.249 12.078 1 96.56 217 GLN B C 1
ATOM 5189 O O . GLN B 1 217 ? 10.312 0.67 11.039 1 96.56 217 GLN B O 1
ATOM 5194 N N . ILE B 1 218 ? 11.273 0.657 13.086 1 97.12 218 ILE B N 1
ATOM 5195 C CA . ILE B 1 218 ? 11.742 -0.718 12.945 1 97.12 218 ILE B CA 1
ATOM 5196 C C . ILE B 1 218 ? 10.547 -1.672 12.969 1 97.12 218 ILE B C 1
ATOM 5198 O O . ILE B 1 218 ? 10.359 -2.465 12.047 1 97.12 218 ILE B O 1
ATOM 5202 N N . PRO B 1 219 ? 9.68 -1.616 14.008 1 96.44 219 PRO B N 1
ATOM 5203 C CA . PRO B 1 219 ? 8.516 -2.502 13.914 1 96.44 219 PRO B CA 1
ATOM 5204 C C . PRO B 1 219 ? 7.629 -2.193 12.711 1 96.44 219 PRO B C 1
ATOM 5206 O O . PRO B 1 219 ? 7.023 -3.102 12.141 1 96.44 219 PRO B O 1
ATOM 5209 N N . PHE B 1 220 ? 7.508 -0.955 12.328 1 98 220 PHE B N 1
ATOM 5210 C CA . PHE B 1 220 ? 6.77 -0.589 11.125 1 98 220 PHE B CA 1
ATOM 5211 C C . PHE B 1 220 ? 7.355 -1.284 9.898 1 98 220 PHE B C 1
ATOM 5213 O O . PHE B 1 220 ? 6.625 -1.892 9.117 1 98 220 PHE B O 1
ATOM 5220 N N . ALA B 1 221 ? 8.656 -1.2 9.766 1 98.44 221 ALA B N 1
ATOM 5221 C CA . ALA B 1 221 ? 9.352 -1.797 8.625 1 98.44 221 ALA B CA 1
ATOM 5222 C C . ALA B 1 221 ? 9.148 -3.309 8.586 1 98.44 221 ALA B C 1
ATOM 5224 O O . ALA B 1 221 ? 9 -3.895 7.512 1 98.44 221 ALA B O 1
ATOM 5225 N N . HIS B 1 222 ? 9.188 -3.914 9.727 1 97.81 222 HIS B N 1
ATOM 5226 C CA . HIS B 1 222 ? 8.938 -5.352 9.797 1 97.81 222 HIS B CA 1
ATOM 5227 C C . HIS B 1 222 ? 7.527 -5.688 9.32 1 97.81 222 HIS B C 1
ATOM 5229 O O . HIS B 1 222 ? 7.34 -6.621 8.539 1 97.81 222 HIS B O 1
ATOM 5235 N N . GLY B 1 223 ? 6.5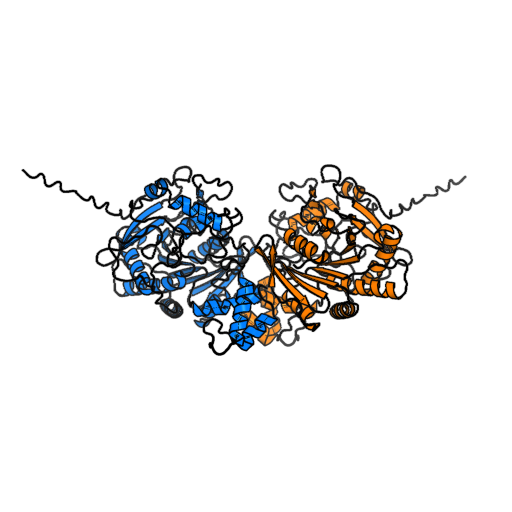35 -4.879 9.773 1 97.06 223 GLY B N 1
ATOM 5236 C CA . GLY B 1 223 ? 5.152 -5.098 9.375 1 97.06 223 GLY B CA 1
ATOM 5237 C C . GLY B 1 223 ? 4.918 -4.895 7.891 1 97.06 223 GLY B C 1
ATOM 5238 O O . GLY B 1 223 ? 4.012 -5.5 7.312 1 97.06 223 GLY B O 1
ATOM 5239 N N . MET B 1 224 ? 5.809 -4.121 7.285 1 98.25 224 MET B N 1
ATOM 5240 C CA . MET B 1 224 ? 5.645 -3.773 5.875 1 98.25 224 MET B CA 1
ATOM 5241 C C . MET B 1 224 ? 6.566 -4.613 4.996 1 98.25 224 MET B C 1
ATOM 5243 O O . MET B 1 224 ? 6.734 -4.328 3.812 1 98.25 224 MET B O 1
ATOM 5247 N N . ALA B 1 225 ? 7.238 -5.613 5.559 1 98.06 225 ALA B N 1
ATOM 5248 C CA . ALA B 1 225 ? 8.102 -6.566 4.863 1 98.06 225 ALA B CA 1
ATOM 5249 C C . ALA B 1 225 ? 9.359 -5.883 4.34 1 98.06 225 ALA B C 1
ATOM 5251 O O . ALA B 1 225 ? 9.953 -6.332 3.359 1 98.06 225 ALA B O 1
ATOM 5252 N N . LEU B 1 226 ? 9.812 -4.77 4.949 1 98.56 226 LEU B N 1
ATOM 5253 C CA . LEU B 1 226 ? 11 -4.055 4.488 1 98.56 226 LEU B CA 1
ATOM 5254 C C . LEU B 1 226 ? 12.266 -4.648 5.105 1 98.56 226 LEU B C 1
ATOM 5256 O O . LEU B 1 226 ? 13.367 -4.402 4.621 1 98.56 226 LEU B O 1
ATOM 5260 N N . ILE B 1 227 ? 12.102 -5.375 6.188 1 98.06 227 ILE B N 1
ATOM 5261 C CA . ILE B 1 227 ? 13.219 -6.09 6.797 1 98.06 227 ILE B CA 1
ATOM 5262 C C . ILE B 1 227 ? 12.805 -7.535 7.086 1 98.06 227 ILE B C 1
ATOM 5264 O O . ILE B 1 227 ? 11.617 -7.84 7.176 1 98.06 227 ILE B O 1
ATOM 5268 N N . SER B 1 228 ? 13.758 -8.383 7.211 1 95.81 228 SER B N 1
ATOM 5269 C CA . SER B 1 228 ? 13.484 -9.789 7.469 1 95.81 228 SER B CA 1
ATOM 5270 C C . SER B 1 228 ? 13.078 -10.016 8.922 1 95.81 228 SER B C 1
ATOM 5272 O O . SER B 1 228 ? 13.32 -9.164 9.781 1 95.81 228 SER B O 1
ATOM 5274 N N . ASP B 1 229 ? 12.414 -11.133 9.117 1 92.75 229 ASP B N 1
ATOM 5275 C CA . ASP B 1 229 ? 12.07 -11.547 10.477 1 92.75 229 ASP B CA 1
ATOM 5276 C C . ASP B 1 229 ? 13.32 -11.711 11.336 1 92.75 229 ASP B C 1
ATOM 5278 O O . ASP B 1 229 ? 13.328 -11.344 12.516 1 92.75 229 ASP B O 1
ATOM 5282 N N . GLU B 1 230 ? 14.391 -12.219 10.766 1 93.19 230 GLU B N 1
ATOM 5283 C CA . GLU B 1 230 ? 15.641 -12.445 11.492 1 93.19 230 GLU B CA 1
ATOM 5284 C C . GLU B 1 230 ? 16.25 -11.133 11.969 1 93.19 230 GLU B C 1
ATOM 5286 O O . GLU B 1 230 ? 16.672 -11.023 13.125 1 93.19 230 GLU B O 1
ATOM 5291 N N . LEU B 1 231 ? 16.297 -10.219 11.047 1 95.62 231 LEU B N 1
ATOM 5292 C CA . LEU B 1 231 ? 16.844 -8.922 11.414 1 95.62 231 LEU B CA 1
ATOM 5293 C C . LEU B 1 231 ? 16.016 -8.258 12.508 1 95.62 231 LEU B C 1
ATOM 5295 O O . LEU B 1 231 ? 16.547 -7.719 13.469 1 95.62 231 LEU B O 1
ATOM 5299 N N . TYR B 1 232 ? 14.711 -8.336 12.367 1 96.5 232 TYR B N 1
ATOM 5300 C CA . TYR B 1 232 ? 13.812 -7.75 13.359 1 96.5 232 TYR B CA 1
ATOM 5301 C C . TYR B 1 232 ? 14.031 -8.375 14.727 1 96.5 232 TYR B C 1
ATOM 5303 O O . TYR B 1 232 ? 14.125 -7.672 15.734 1 96.5 232 TYR B O 1
ATOM 5311 N N . GLN B 1 233 ? 14.109 -9.68 14.758 1 94.81 233 GLN B N 1
ATOM 5312 C CA . GLN B 1 233 ? 14.305 -10.391 16.016 1 94.81 233 GLN B CA 1
ATOM 5313 C C . GLN B 1 233 ? 15.641 -10.023 16.656 1 94.81 233 GLN B C 1
ATOM 5315 O O . GLN B 1 233 ? 15.719 -9.805 17.859 1 94.81 233 GLN B O 1
ATOM 5320 N N . SER B 1 234 ? 16.656 -9.961 15.859 1 96.69 234 SER B N 1
ATOM 5321 C CA . SER B 1 234 ? 17.984 -9.594 16.359 1 96.69 234 SER B CA 1
ATOM 5322 C C . SER B 1 234 ? 17.984 -8.172 16.922 1 96.69 234 SER B C 1
ATOM 5324 O O . SER B 1 234 ? 18.562 -7.914 17.969 1 96.69 234 SER B O 1
ATOM 5326 N N . LEU B 1 235 ? 17.359 -7.273 16.172 1 97.62 235 LEU B N 1
ATOM 5327 C CA . LEU B 1 235 ? 17.234 -5.887 16.625 1 97.62 235 LEU B CA 1
ATOM 5328 C C . LEU B 1 235 ? 16.484 -5.805 17.953 1 97.62 235 LEU B C 1
ATOM 5330 O O . LEU B 1 235 ? 16.922 -5.117 18.875 1 97.62 235 LEU B O 1
ATOM 5334 N N . THR B 1 236 ? 15.406 -6.508 18.016 1 96.5 236 THR B N 1
ATOM 5335 C CA . THR B 1 236 ? 14.578 -6.492 19.219 1 96.5 236 THR B CA 1
ATOM 5336 C C . THR B 1 236 ? 15.367 -7.02 20.422 1 96.5 236 THR B C 1
ATOM 5338 O O . THR B 1 236 ? 15.328 -6.43 21.5 1 96.5 236 THR B O 1
ATOM 5341 N N . ARG B 1 237 ? 16.062 -8.062 20.219 1 97 237 ARG B N 1
ATOM 5342 C CA . ARG B 1 237 ? 16.828 -8.703 21.281 1 97 237 ARG B CA 1
ATOM 5343 C C . ARG B 1 237 ? 18 -7.836 21.719 1 97 237 ARG B C 1
ATOM 5345 O O . ARG B 1 237 ? 18.219 -7.621 22.906 1 97 237 ARG B O 1
ATOM 5352 N N . SER B 1 238 ? 18.703 -7.34 20.75 1 97.31 238 SER B N 1
ATOM 5353 C CA . SER B 1 238 ? 19.984 -6.676 21.016 1 97.31 238 SER B CA 1
ATOM 5354 C C . SER B 1 238 ? 19.766 -5.227 21.438 1 97.31 238 SER B C 1
ATOM 5356 O O . SER B 1 238 ? 20.5 -4.699 22.281 1 97.31 238 SER B O 1
ATOM 5358 N N . CYS B 1 239 ? 18.797 -4.574 20.844 1 96 239 CYS B N 1
ATOM 5359 C CA . CYS B 1 239 ? 18.625 -3.145 21.062 1 96 239 CYS B CA 1
ATOM 5360 C C . CYS B 1 239 ? 17.484 -2.883 22.047 1 96 239 CYS B C 1
ATOM 5362 O O . CYS B 1 239 ? 17.328 -1.767 22.547 1 96 239 CYS B O 1
ATOM 5364 N N . GLN B 1 240 ? 16.641 -3.828 22.266 1 93.19 240 GLN B N 1
ATOM 5365 C CA . GLN B 1 240 ? 15.594 -3.838 23.281 1 93.19 240 GLN B CA 1
ATOM 5366 C C . GLN B 1 240 ? 14.656 -2.645 23.109 1 93.19 240 GLN B C 1
ATOM 5368 O O . GLN B 1 240 ? 14.336 -1.96 24.078 1 93.19 240 GLN B O 1
ATOM 5373 N N . GLY B 1 241 ? 14.359 -2.283 21.906 1 89.75 241 GLY B N 1
ATOM 5374 C CA . GLY B 1 241 ? 13.336 -1.294 21.641 1 89.75 241 GLY B CA 1
ATOM 5375 C C . GLY B 1 241 ? 13.875 0.12 21.547 1 89.75 241 GLY B C 1
ATOM 5376 O O . GLY B 1 241 ? 13.148 1.045 21.172 1 89.75 241 GLY B O 1
ATOM 5377 N N . ASN B 1 242 ? 15.125 0.327 21.922 1 91.12 242 ASN B N 1
ATOM 5378 C CA . ASN B 1 242 ? 15.766 1.625 21.766 1 91.12 242 ASN B CA 1
ATOM 5379 C C . ASN B 1 242 ? 16.734 1.628 20.578 1 91.12 242 ASN B C 1
ATOM 5381 O O . ASN B 1 242 ? 17.844 1.101 20.688 1 91.12 242 ASN B O 1
ATOM 5385 N N . TYR B 1 243 ? 16.406 2.311 19.594 1 92.25 243 TYR B N 1
ATOM 5386 C CA . TYR B 1 243 ? 17.156 2.258 18.344 1 92.25 243 TYR B CA 1
ATOM 5387 C C . TYR B 1 243 ? 17.797 3.605 18.047 1 92.25 243 TYR B C 1
ATOM 5389 O O . TYR B 1 243 ? 18.484 3.76 17.016 1 92.25 243 TYR B O 1
ATOM 5397 N N . VAL B 1 244 ? 17.578 4.605 18.844 1 88.5 244 VAL B N 1
ATOM 5398 C CA . VAL B 1 244 ? 18.047 5.961 18.578 1 88.5 244 VAL B CA 1
ATOM 5399 C C . VAL B 1 244 ? 19.203 6.289 19.531 1 88.5 244 VAL B C 1
ATOM 5401 O O . VAL B 1 244 ? 20.266 6.715 19.078 1 88.5 244 VAL B O 1
ATOM 5404 N N . ASN B 1 245 ? 18.984 6.113 20.797 1 88.19 245 ASN B N 1
ATOM 5405 C CA . ASN B 1 245 ? 20.016 6.359 21.797 1 88.19 245 ASN B CA 1
ATOM 5406 C C . ASN B 1 245 ? 20.688 5.062 22.25 1 88.19 245 ASN B C 1
ATOM 5408 O O . ASN B 1 245 ? 20.641 4.699 23.422 1 88.19 245 ASN B O 1
ATOM 5412 N N . VAL B 1 246 ? 21.375 4.527 21.359 1 91.12 246 VAL B N 1
ATOM 5413 C CA . VAL B 1 246 ? 21.984 3.23 21.609 1 91.12 246 VAL B CA 1
ATOM 5414 C C . VAL B 1 246 ? 23.312 3.426 22.359 1 91.12 246 VAL B C 1
ATOM 5416 O O . VAL B 1 246 ? 24.062 4.348 22.062 1 91.12 246 VAL B O 1
ATOM 5419 N N . ASP B 1 247 ? 23.531 2.604 23.359 1 92.81 247 ASP B N 1
ATOM 5420 C CA . ASP B 1 247 ? 24.828 2.559 24.031 1 92.81 247 ASP B CA 1
ATOM 5421 C C . ASP B 1 247 ? 25.953 2.338 23.031 1 92.81 247 ASP B C 1
ATOM 5423 O O . ASP B 1 247 ? 25.969 1.341 22.312 1 92.81 247 ASP B O 1
ATOM 5427 N N . PRO B 1 248 ? 26.844 3.27 23.016 1 93.88 248 PRO B N 1
ATOM 5428 C CA . PRO B 1 248 ? 27.938 3.139 22.062 1 93.88 248 PRO B CA 1
ATOM 5429 C C . PRO B 1 248 ? 28.75 1.863 22.266 1 93.88 248 PRO B C 1
ATOM 5431 O O . PRO B 1 248 ? 29.469 1.428 21.359 1 93.88 248 PRO B O 1
ATOM 5434 N N . LEU B 1 249 ? 28.656 1.289 23.375 1 95.56 249 LEU B N 1
ATOM 5435 C CA . LEU B 1 249 ? 29.391 0.068 23.672 1 95.56 249 LEU B CA 1
ATOM 5436 C C . LEU B 1 249 ? 28.656 -1.158 23.156 1 95.56 249 LEU B C 1
ATOM 5438 O O . LEU B 1 249 ? 29.219 -2.246 23.062 1 95.56 249 LEU B O 1
ATOM 5442 N N . ASN B 1 250 ? 27.359 -1 22.875 1 96.88 250 ASN B N 1
ATOM 5443 C CA . ASN B 1 250 ? 26.578 -2.096 22.297 1 96.88 250 ASN B CA 1
ATOM 5444 C C . ASN B 1 250 ? 26.797 -2.211 20.797 1 96.88 250 ASN B C 1
ATOM 5446 O O . ASN B 1 250 ? 25.891 -1.904 20.016 1 96.88 250 ASN B O 1
ATOM 5450 N N . THR B 1 251 ? 27.891 -2.775 20.391 1 97 251 THR B N 1
ATOM 5451 C CA . THR B 1 251 ? 28.312 -2.838 19 1 97 251 THR B CA 1
ATOM 5452 C C . THR B 1 251 ? 27.359 -3.703 18.188 1 97 251 THR B C 1
ATOM 5454 O O . THR B 1 251 ? 27.141 -3.439 17 1 97 251 THR B O 1
ATOM 5457 N N . GLU B 1 252 ? 26.828 -4.688 18.797 1 97.44 252 GLU B N 1
ATOM 5458 C CA . GLU B 1 252 ? 25.891 -5.547 18.094 1 97.44 252 GLU B CA 1
ATOM 5459 C C . GLU B 1 252 ? 24.656 -4.762 17.641 1 97.44 252 GLU B C 1
ATOM 5461 O O . GLU B 1 252 ? 24.281 -4.828 16.469 1 97.44 252 GLU B O 1
ATOM 5466 N N . CYS B 1 253 ? 24.109 -4.043 18.578 1 97.44 253 CYS B N 1
ATOM 5467 C CA . CYS B 1 253 ? 22.953 -3.23 18.25 1 97.44 253 CYS B CA 1
ATOM 5468 C C . CYS B 1 253 ? 23.297 -2.203 17.188 1 97.44 253 CYS B C 1
ATOM 5470 O O . CYS B 1 253 ? 22.531 -2.014 16.234 1 97.44 253 CYS B O 1
ATOM 5472 N N . LEU B 1 254 ? 24.422 -1.596 17.281 1 97.5 254 LEU B N 1
ATOM 5473 C CA . LEU B 1 254 ? 24.828 -0.574 16.328 1 97.5 254 LEU B CA 1
ATOM 5474 C C . LEU B 1 254 ? 24.969 -1.163 14.93 1 97.5 254 LEU B C 1
ATOM 5476 O O . LEU B 1 254 ? 24.531 -0.553 13.953 1 97.5 254 LEU B O 1
ATOM 5480 N N . ASN B 1 255 ? 25.531 -2.352 14.852 1 97.5 255 ASN B N 1
ATOM 5481 C CA . ASN B 1 255 ? 25.688 -3.02 13.562 1 97.5 255 ASN B CA 1
ATOM 5482 C C . ASN B 1 255 ? 24.344 -3.389 12.953 1 97.5 255 ASN B C 1
ATOM 5484 O O . ASN B 1 255 ? 24.156 -3.279 11.742 1 97.5 255 ASN B O 1
ATOM 5488 N N . LEU B 1 256 ? 23.438 -3.848 13.812 1 97.75 256 LEU B N 1
ATOM 5489 C CA . LEU B 1 256 ? 22.109 -4.23 13.352 1 97.75 256 LEU B CA 1
ATOM 5490 C C . LEU B 1 256 ? 21.344 -3.014 12.844 1 97.75 256 LEU B C 1
ATOM 5492 O O . LEU B 1 256 ? 20.594 -3.109 11.875 1 97.75 256 LEU B O 1
ATOM 5496 N N . ILE B 1 257 ? 21.5 -1.897 13.492 1 97.06 257 ILE B N 1
ATOM 5497 C CA . ILE B 1 257 ? 20.859 -0.661 13.062 1 97.06 257 ILE B CA 1
ATOM 5498 C C . ILE B 1 257 ? 21.391 -0.239 11.703 1 97.06 257 ILE B C 1
ATOM 5500 O O . ILE B 1 257 ? 20.641 0.239 10.852 1 97.06 257 ILE B O 1
ATOM 5504 N N . GLU B 1 258 ? 22.672 -0.401 11.523 1 96.81 258 GLU B N 1
ATOM 5505 C CA . GLU B 1 258 ? 23.266 -0.114 10.211 1 96.81 258 GLU B CA 1
ATOM 5506 C C . GLU B 1 258 ? 22.656 -1 9.133 1 96.81 258 GLU B C 1
ATOM 5508 O O . GLU B 1 258 ? 22.375 -0.533 8.023 1 96.81 258 GLU B O 1
ATOM 5513 N N . GLU B 1 259 ? 22.5 -2.264 9.445 1 97 259 GLU B N 1
ATOM 5514 C CA . GLU B 1 259 ? 21.859 -3.184 8.508 1 97 259 GLU B CA 1
ATOM 5515 C C . GLU B 1 259 ? 20.438 -2.742 8.188 1 97 259 GLU B C 1
ATOM 5517 O O . GLU B 1 259 ? 20.016 -2.803 7.027 1 97 259 GLU B O 1
ATOM 5522 N N . PHE B 1 260 ? 19.75 -2.311 9.234 1 97.56 260 PHE B N 1
ATOM 5523 C CA . PHE B 1 260 ? 18.406 -1.771 9.055 1 97.56 260 PHE B CA 1
ATOM 5524 C C . PHE B 1 260 ? 18.422 -0.579 8.102 1 97.56 260 PHE B C 1
ATOM 5526 O O . PHE B 1 260 ? 17.609 -0.505 7.176 1 97.56 260 PHE B O 1
ATOM 5533 N N . GLN B 1 261 ? 19.344 0.314 8.297 1 97.12 261 GLN B N 1
ATOM 5534 C CA . GLN B 1 261 ? 19.438 1.521 7.48 1 97.12 261 GLN B CA 1
ATOM 5535 C C . GLN B 1 261 ? 19.688 1.176 6.016 1 97.12 261 GLN B C 1
ATOM 5537 O O . GLN B 1 261 ? 19.156 1.826 5.117 1 97.12 261 GLN B O 1
ATOM 5542 N N . LYS B 1 262 ? 20.453 0.197 5.777 1 96.88 262 LYS B N 1
ATOM 5543 C CA . LYS B 1 262 ? 20.719 -0.245 4.41 1 96.88 262 LYS B CA 1
ATOM 5544 C C . LYS B 1 262 ? 19.453 -0.751 3.74 1 96.88 262 LYS B C 1
ATOM 5546 O O . LYS B 1 262 ? 19.219 -0.494 2.557 1 96.88 262 LYS B O 1
ATOM 5551 N N . CYS B 1 263 ? 18.609 -1.438 4.488 1 97.69 263 CYS B N 1
ATOM 5552 C CA . CYS B 1 263 ? 17.375 -2.004 3.959 1 97.69 263 CYS B CA 1
ATOM 5553 C C . CYS B 1 263 ? 16.422 -0.902 3.512 1 97.69 263 CYS B C 1
ATOM 5555 O O . CYS B 1 263 ? 15.688 -1.068 2.533 1 97.69 263 CYS B O 1
ATOM 5557 N N . ILE B 1 264 ? 16.484 0.256 4.184 1 97.25 264 ILE B N 1
ATOM 5558 C CA . ILE B 1 264 ? 15.445 1.249 3.898 1 97.25 264 ILE B CA 1
ATOM 5559 C C . ILE B 1 264 ? 16.062 2.426 3.141 1 97.25 264 ILE B C 1
ATOM 5561 O O . ILE B 1 264 ? 15.398 3.441 2.918 1 97.25 264 ILE B O 1
ATOM 5565 N N . SER B 1 265 ? 17.328 2.355 2.748 1 95.75 265 SER B N 1
ATOM 5566 C CA . SER B 1 265 ? 18.031 3.475 2.139 1 95.75 265 SER B CA 1
ATOM 5567 C C . SER B 1 265 ? 17.375 3.896 0.827 1 95.75 265 SER B C 1
ATOM 5569 O O . SER B 1 265 ? 17.469 5.059 0.427 1 95.75 265 SER B O 1
ATOM 5571 N N . GLY B 1 266 ? 16.688 2.996 0.144 1 94.94 266 GLY B N 1
ATOM 5572 C CA . GLY B 1 266 ? 16.062 3.314 -1.126 1 94.94 266 GLY B CA 1
ATOM 5573 C C . GLY B 1 266 ? 14.562 3.535 -1.009 1 94.94 266 GLY B C 1
ATOM 5574 O O . GLY B 1 266 ? 13.867 3.672 -2.02 1 94.94 266 GLY B O 1
ATOM 5575 N N . ILE B 1 267 ? 14.047 3.645 0.204 1 97.12 267 ILE B N 1
ATOM 5576 C CA . ILE B 1 267 ? 12.609 3.738 0.442 1 97.12 267 ILE B CA 1
ATOM 5577 C C . ILE B 1 267 ? 12.219 5.199 0.641 1 97.12 267 ILE B C 1
ATOM 5579 O O . ILE B 1 267 ? 12.914 5.953 1.321 1 97.12 267 ILE B O 1
ATOM 5583 N N . ASN B 1 268 ? 11.133 5.68 -0.028 1 95.06 268 ASN B N 1
ATOM 5584 C CA . ASN B 1 268 ? 10.5 6.953 0.301 1 95.06 268 ASN B CA 1
ATOM 5585 C C . ASN B 1 268 ? 9.805 6.898 1.66 1 95.06 268 ASN B C 1
ATOM 5587 O O . ASN B 1 268 ? 8.719 6.34 1.786 1 95.06 268 ASN B O 1
ATOM 5591 N N . LEU B 1 269 ? 10.406 7.473 2.631 1 95.81 269 LEU B N 1
ATOM 5592 C CA . LEU B 1 269 ? 9.93 7.344 4.004 1 95.81 269 LEU B CA 1
ATOM 5593 C C . LEU B 1 269 ? 8.562 7.996 4.168 1 95.81 269 LEU B C 1
ATOM 5595 O O . LEU B 1 269 ? 7.762 7.57 5.004 1 95.81 269 LEU B O 1
ATOM 5599 N N . ALA B 1 270 ? 8.242 9.039 3.383 1 95 270 ALA B N 1
ATOM 5600 C CA . ALA B 1 270 ? 6.973 9.758 3.492 1 95 270 ALA B CA 1
ATOM 5601 C C . ALA B 1 270 ? 5.816 8.93 2.945 1 95 270 ALA B C 1
ATOM 5603 O O . ALA B 1 270 ? 4.66 9.141 3.312 1 95 270 ALA B O 1
ATOM 5604 N N . TYR B 1 271 ? 6.133 8.008 2.096 1 96.56 271 TYR B N 1
ATOM 5605 C CA . TYR B 1 271 ? 5.152 7.125 1.479 1 96.56 271 TYR B CA 1
ATOM 5606 C C . TYR B 1 271 ? 5.828 5.906 0.864 1 96.56 271 TYR B C 1
ATOM 5608 O O . TYR B 1 271 ? 6.207 5.926 -0.309 1 96.56 271 TYR B O 1
ATOM 5616 N N . ILE B 1 272 ? 5.84 4.805 1.522 1 97.81 272 ILE B N 1
ATOM 5617 C CA . ILE B 1 272 ? 6.738 3.695 1.211 1 97.81 272 ILE B CA 1
ATOM 5618 C C . ILE B 1 272 ? 6.301 3.027 -0.09 1 97.81 272 ILE B C 1
ATOM 5620 O O . ILE B 1 272 ? 7.055 2.254 -0.684 1 97.81 272 ILE B O 1
ATOM 5624 N N . LEU B 1 273 ? 5.078 3.336 -0.565 1 95.94 273 LEU B N 1
ATOM 5625 C CA . LEU B 1 273 ? 4.559 2.689 -1.766 1 95.94 273 LEU B CA 1
ATOM 5626 C C . LEU B 1 273 ? 4.988 3.443 -3.02 1 95.94 273 LEU B C 1
ATOM 5628 O O . LEU B 1 273 ? 4.805 2.955 -4.137 1 95.94 273 LEU B O 1
ATOM 5632 N N . GLU B 1 274 ? 5.594 4.617 -2.865 1 92.75 274 GLU B N 1
ATOM 5633 C CA . GLU B 1 274 ? 6 5.449 -3.994 1 92.75 274 GLU B CA 1
ATOM 5634 C C . GLU B 1 274 ? 7.516 5.418 -4.188 1 92.75 274 GLU B C 1
ATOM 5636 O O . GLU B 1 274 ? 8.258 5.164 -3.24 1 92.75 274 GLU B O 1
ATOM 5641 N N . PRO B 1 275 ? 7.957 5.695 -5.438 1 91.44 275 PRO B N 1
ATOM 5642 C CA . PRO B 1 275 ? 9.398 5.719 -5.688 1 91.44 275 PRO B CA 1
ATOM 5643 C C . PRO B 1 275 ? 10.117 6.832 -4.926 1 91.44 275 PRO B C 1
ATOM 5645 O O . PRO B 1 275 ? 9.5 7.855 -4.605 1 91.44 275 PRO B O 1
ATOM 5648 N N . LEU B 1 276 ? 11.312 6.547 -4.582 1 91.81 276 LEU B N 1
ATOM 5649 C CA . LEU B 1 276 ? 12.211 7.574 -4.059 1 91.81 276 LEU B CA 1
ATOM 5650 C C . LEU B 1 276 ? 12.922 8.305 -5.191 1 91.81 276 LEU B C 1
ATOM 5652 O O . LEU B 1 276 ? 13.82 7.754 -5.828 1 91.81 276 LEU B O 1
ATOM 5656 N N . CYS B 1 277 ? 12.438 9.445 -5.496 1 84.94 277 CYS B N 1
ATOM 5657 C CA . CYS B 1 277 ? 13.008 10.188 -6.613 1 84.94 277 CYS B CA 1
ATOM 5658 C C . CYS B 1 277 ? 13.953 11.273 -6.121 1 84.94 277 CYS B C 1
ATOM 5660 O O . CYS B 1 277 ? 13.719 11.891 -5.078 1 84.94 277 CYS B O 1
ATOM 5662 N N . LYS B 1 278 ? 15.133 11.211 -6.629 1 67.62 278 LYS B N 1
ATOM 5663 C CA . LYS B 1 278 ? 16.125 12.219 -6.262 1 67.62 278 LYS B CA 1
ATOM 5664 C C . LYS B 1 278 ? 15.672 13.617 -6.684 1 67.62 278 LYS B C 1
ATOM 5666 O O . LYS B 1 278 ? 15.023 13.781 -7.715 1 67.62 278 LYS B O 1
ATOM 5671 N N . MET B 1 279 ? 15.453 14.477 -5.625 1 57.03 279 MET B N 1
ATOM 5672 C CA . MET B 1 279 ? 15.172 15.875 -5.949 1 57.03 279 MET B CA 1
ATOM 5673 C C . MET B 1 279 ? 16.281 16.469 -6.805 1 57.03 279 MET B C 1
ATOM 5675 O O . MET B 1 279 ? 17.453 16.094 -6.664 1 57.03 279 MET B O 1
ATOM 5679 N N . ALA B 1 280 ? 15.953 17.141 -7.797 1 43.94 280 ALA B N 1
ATOM 5680 C CA . ALA B 1 280 ? 16.938 18.047 -8.383 1 43.94 280 ALA B CA 1
ATOM 5681 C C . ALA B 1 280 ? 17.625 18.891 -7.309 1 43.94 280 ALA B C 1
ATOM 5683 O O . ALA B 1 280 ? 17.047 19.141 -6.254 1 43.94 280 ALA B O 1
ATOM 5684 N N . SER B 1 281 ? 18.969 19.094 -7.203 1 38.47 281 SER B N 1
ATOM 5685 C CA . SER B 1 281 ? 19.844 19.844 -6.309 1 38.47 281 SER B CA 1
ATOM 5686 C C . SER B 1 281 ? 19.188 21.109 -5.812 1 38.47 281 SER B C 1
ATOM 5688 O O . SER B 1 281 ? 18.812 21.984 -6.609 1 38.47 281 SER B O 1
ATOM 5690 N N . SER B 1 282 ? 18.344 21.141 -4.883 1 36.97 282 SER B N 1
ATOM 5691 C CA . SER B 1 282 ? 18.469 22.453 -4.258 1 36.97 282 SER B CA 1
ATOM 5692 C C . SER B 1 282 ? 19.906 22.75 -3.85 1 36.97 282 SER B C 1
ATOM 5694 O O . SER B 1 282 ? 20.688 21.844 -3.635 1 36.97 282 SER B O 1
ATOM 5696 N N . PRO B 1 283 ? 20.438 24.219 -3.762 1 33.03 283 PRO B N 1
ATOM 5697 C CA . PRO B 1 283 ? 21.797 24.578 -3.318 1 33.03 283 PRO B CA 1
ATOM 5698 C C . PRO B 1 283 ? 22.094 24.094 -1.905 1 33.03 283 PRO B C 1
ATOM 5700 O O . PRO B 1 283 ? 22.984 24.625 -1.242 1 33.03 283 PRO B O 1
ATOM 5703 N N . ARG B 1 284 ? 21.531 23.719 -0.967 1 30.17 284 ARG B N 1
ATOM 5704 C CA . ARG B 1 284 ? 22.359 23.656 0.234 1 30.17 284 ARG B CA 1
ATOM 5705 C C . ARG B 1 284 ? 23.75 23.125 -0.09 1 30.17 284 ARG B C 1
ATOM 5707 O O . ARG B 1 284 ? 23.984 22.609 -1.182 1 30.17 284 ARG B O 1
ATOM 5714 N N . ARG B 1 285 ? 24.672 22.562 1.114 1 30.72 285 ARG B N 1
ATOM 5715 C CA . ARG B 1 285 ? 25.953 21.891 0.921 1 30.72 285 ARG B CA 1
ATOM 5716 C C . ARG B 1 285 ? 25.875 20.891 -0.226 1 30.72 285 ARG B C 1
ATOM 5718 O O . ARG B 1 285 ? 24.781 20.484 -0.632 1 30.72 285 ARG B O 1
ATOM 5725 N N . TYR B 1 286 ? 27.078 19.984 -0.443 1 26.67 286 TYR B N 1
ATOM 5726 C CA . TYR B 1 286 ? 28.109 18.969 -0.641 1 26.67 286 TYR B CA 1
ATOM 5727 C C . TYR B 1 286 ? 27.562 17.578 -0.365 1 26.67 286 TYR B C 1
ATOM 5729 O O . TYR B 1 286 ? 28.328 16.625 -0.199 1 26.67 286 TYR B O 1
ATOM 5737 N N . ILE B 1 287 ? 26.609 17.172 0.368 1 28.36 287 ILE B N 1
ATOM 5738 C CA . ILE B 1 287 ? 26.812 15.742 0.179 1 28.36 287 ILE B CA 1
ATOM 5739 C C . ILE B 1 287 ? 26.812 15.414 -1.312 1 28.36 287 ILE B C 1
ATOM 5741 O O . ILE B 1 287 ? 25.797 15.594 -1.995 1 28.36 287 ILE B O 1
ATOM 5745 N N . GLU B 1 288 ? 27.938 15.609 -1.988 1 28.98 288 GLU B N 1
ATOM 5746 C CA . GLU B 1 288 ? 28.703 15.289 -3.191 1 28.98 288 GLU B CA 1
ATOM 5747 C C . GLU B 1 288 ? 28.203 14.008 -3.846 1 28.98 288 GLU B C 1
ATOM 5749 O O . GLU B 1 288 ? 28.266 13.859 -5.066 1 28.98 288 GLU B O 1
ATOM 5754 N N . GLU B 1 289 ? 28.125 12.945 -2.961 1 29.33 289 GLU B N 1
ATOM 5755 C CA . GLU B 1 289 ? 28.312 11.68 -3.664 1 29.33 289 GLU B CA 1
ATOM 5756 C C . GLU B 1 289 ? 27.234 11.477 -4.727 1 29.33 289 GLU B C 1
ATOM 5758 O O . GLU B 1 289 ? 27.531 11 -5.828 1 29.33 289 GLU B O 1
ATOM 5763 N N . LEU B 1 290 ? 25.906 11.32 -4.312 1 29.55 290 LEU B N 1
ATOM 5764 C CA . LEU B 1 290 ? 25.234 10.648 -5.422 1 29.55 290 LEU B CA 1
ATOM 5765 C C . LEU B 1 290 ? 24.766 11.656 -6.465 1 29.55 290 LEU B C 1
ATOM 5767 O O . LEU B 1 290 ? 23.562 11.922 -6.586 1 29.55 290 LEU B O 1
ATOM 5771 N N . VAL B 1 291 ? 25.312 12.984 -6.453 1 31.09 291 VAL B N 1
ATOM 5772 C CA . VAL B 1 291 ? 25.031 13.945 -7.512 1 31.09 291 VAL B CA 1
ATOM 5773 C C . VAL B 1 291 ? 25.516 13.406 -8.852 1 31.09 291 VAL B C 1
ATOM 5775 O O . VAL B 1 291 ? 25.781 14.164 -9.781 1 31.09 291 VAL B O 1
ATOM 5778 N N . LEU B 1 292 ? 26.188 12.344 -8.945 1 30.19 292 LEU B N 1
ATOM 5779 C CA . LEU B 1 292 ? 26.766 12.086 -10.258 1 30.19 292 LEU B CA 1
ATOM 5780 C C . LEU B 1 292 ? 25.797 12.445 -11.367 1 30.19 292 LEU B C 1
ATOM 5782 O O . LEU B 1 292 ? 26.203 12.703 -12.5 1 30.19 292 LEU B O 1
ATOM 5786 N N . ALA B 1 293 ? 24.672 11.664 -11.453 1 30.58 293 ALA B N 1
ATOM 5787 C CA . ALA B 1 293 ? 24.172 11.555 -12.82 1 30.58 293 ALA B CA 1
ATOM 5788 C C . ALA B 1 293 ? 23.516 12.859 -13.266 1 30.58 293 ALA B C 1
ATOM 5790 O O . ALA B 1 293 ? 23.062 13.656 -12.43 1 30.58 293 ALA B O 1
ATOM 5791 N N . ASN B 1 294 ? 23.438 13.484 -14.406 1 33.88 294 ASN B N 1
ATOM 5792 C CA . ASN B 1 294 ? 22.734 14.555 -15.102 1 33.88 294 ASN B CA 1
ATOM 5793 C C . ASN B 1 294 ? 21.438 14.922 -14.398 1 33.88 294 ASN B C 1
ATOM 5795 O O . ASN B 1 294 ? 20.719 14.055 -13.914 1 33.88 294 ASN B O 1
ATOM 5799 N N . PRO B 1 295 ? 21.156 16.25 -13.836 1 42.56 295 PRO B N 1
ATOM 5800 C CA . PRO B 1 295 ? 19.875 16.656 -13.281 1 42.56 295 PRO B CA 1
ATOM 5801 C C . PRO B 1 295 ? 18.688 15.945 -13.938 1 42.56 295 PRO B C 1
ATOM 5803 O O . PRO B 1 295 ? 18.203 16.375 -14.984 1 42.56 295 PRO B O 1
ATOM 5806 N N . SER B 1 296 ? 18.703 14.867 -14.094 1 45.25 296 SER B N 1
ATOM 5807 C CA . SER B 1 296 ? 17.641 14.094 -14.719 1 45.25 296 SER B CA 1
ATOM 5808 C C . SER B 1 296 ? 16.281 14.43 -14.102 1 45.25 296 SER B C 1
ATOM 5810 O O . SER B 1 296 ? 16.141 14.461 -12.883 1 45.25 296 SER B O 1
ATOM 5812 N N . VAL B 1 297 ? 15.461 15.43 -14.859 1 55.72 297 VAL B N 1
ATOM 5813 C CA . VAL B 1 297 ? 14.047 15.672 -14.617 1 55.72 297 VAL B CA 1
ATOM 5814 C C . VAL B 1 297 ? 13.406 14.422 -14.016 1 55.72 297 VAL B C 1
ATOM 5816 O O . VAL B 1 297 ? 13.516 13.328 -14.578 1 55.72 297 VAL B O 1
ATOM 5819 N N . PRO B 1 298 ? 13.055 14.758 -12.672 1 62.12 298 PRO B N 1
ATOM 5820 C CA . PRO B 1 298 ? 12.367 13.586 -12.109 1 62.12 298 PRO B CA 1
ATOM 5821 C C . PRO B 1 298 ? 11.289 13.031 -13.047 1 62.12 298 PRO B C 1
ATOM 5823 O O . PRO B 1 298 ? 10.734 13.773 -13.859 1 62.12 298 PRO B O 1
ATOM 5826 N N . SER B 1 299 ? 11.172 11.805 -13.016 1 66.25 299 SER B N 1
ATOM 5827 C CA . SER B 1 299 ? 10.109 11.156 -13.773 1 66.25 299 SER B CA 1
ATOM 5828 C C . SER B 1 299 ? 8.742 11.68 -13.367 1 66.25 299 SER B C 1
ATOM 5830 O O . SER B 1 299 ? 8.531 12.062 -12.211 1 66.25 299 SER B O 1
ATOM 5832 N N . THR B 1 300 ? 7.902 11.875 -14.273 1 67.75 300 THR B N 1
ATOM 5833 C CA . THR B 1 300 ? 6.547 12.367 -14.062 1 67.75 300 THR B CA 1
ATOM 5834 C C . THR B 1 300 ? 5.801 11.492 -13.055 1 67.75 300 THR B C 1
ATOM 5836 O O . THR B 1 300 ? 4.781 11.906 -12.5 1 67.75 300 THR B O 1
ATOM 5839 N N . ASP B 1 301 ? 6.48 10.406 -12.695 1 72.25 301 ASP B N 1
ATOM 5840 C CA . ASP B 1 301 ? 5.801 9.484 -11.797 1 72.25 301 ASP B CA 1
ATOM 5841 C C . ASP B 1 301 ? 6.219 9.719 -10.344 1 72.25 301 ASP B C 1
ATOM 5843 O O . ASP B 1 301 ? 5.715 9.062 -9.438 1 72.25 301 ASP B O 1
ATOM 5847 N N . CYS B 1 302 ? 7.02 10.805 -10.211 1 78.94 302 CYS B N 1
ATOM 5848 C CA . CYS B 1 302 ? 7.52 11.07 -8.867 1 78.94 302 CYS B CA 1
ATOM 5849 C C . CYS B 1 302 ? 6.859 12.312 -8.273 1 78.94 302 CYS B C 1
ATOM 5851 O O . CYS B 1 302 ? 6.645 13.305 -8.977 1 78.94 302 CYS B O 1
ATOM 5853 N N . TYR B 1 303 ? 6.586 12.305 -7.027 1 79.44 303 TYR B N 1
ATOM 5854 C CA . TYR B 1 303 ? 6.008 13.453 -6.332 1 79.44 303 TYR B CA 1
ATOM 5855 C C . TYR B 1 303 ? 6.977 14.625 -6.32 1 79.44 303 TYR B C 1
ATOM 5857 O O . TYR B 1 303 ? 6.562 15.781 -6.16 1 79.44 303 TYR B O 1
ATOM 5865 N N . THR B 1 304 ? 8.195 14.32 -6.496 1 79.06 304 THR B N 1
ATOM 5866 C CA . THR B 1 304 ? 9.195 15.383 -6.547 1 79.06 304 THR B CA 1
ATOM 5867 C C . THR B 1 304 ? 8.969 16.281 -7.758 1 79.06 304 THR B C 1
ATOM 5869 O O . THR B 1 304 ? 9.406 17.438 -7.77 1 79.06 304 THR B O 1
ATOM 5872 N N . TYR B 1 305 ? 8.266 15.766 -8.742 1 82.88 305 TYR B N 1
ATOM 5873 C CA . TYR B 1 305 ? 7.922 16.578 -9.906 1 82.88 305 TYR B CA 1
ATOM 5874 C C . TYR B 1 305 ? 6.93 17.672 -9.531 1 82.88 305 TYR B C 1
ATOM 5876 O O . TYR B 1 305 ? 7.027 18.797 -10.023 1 82.88 305 TYR B O 1
ATOM 5884 N N . THR B 1 306 ? 6.07 17.328 -8.656 1 86.19 306 THR B N 1
ATOM 5885 C CA . THR B 1 306 ? 5.117 18.328 -8.156 1 86.19 306 THR B CA 1
ATOM 5886 C C . THR B 1 306 ? 5.84 19.422 -7.379 1 86.19 306 THR B C 1
ATOM 5888 O O . THR B 1 306 ? 5.445 20.578 -7.426 1 86.19 306 THR B O 1
ATOM 5891 N N . ASP B 1 307 ? 6.848 19.062 -6.684 1 86.62 307 ASP B N 1
ATOM 5892 C CA . ASP B 1 307 ? 7.656 20.031 -5.961 1 86.62 307 ASP B CA 1
ATOM 5893 C C . ASP B 1 307 ? 8.328 21.016 -6.922 1 86.62 307 ASP B C 1
ATOM 5895 O O . ASP B 1 307 ? 8.398 22.219 -6.641 1 86.62 307 ASP B O 1
ATOM 5899 N N . LEU B 1 308 ? 8.812 20.469 -7.98 1 86.62 308 LEU B N 1
ATOM 5900 C CA . LEU B 1 308 ? 9.445 21.297 -9 1 86.62 308 LEU B CA 1
ATOM 5901 C C . LEU B 1 308 ? 8.445 22.297 -9.594 1 86.62 308 LEU B C 1
ATOM 5903 O O . LEU B 1 308 ? 8.75 23.484 -9.727 1 86.62 308 LEU B O 1
ATOM 5907 N N . ILE B 1 309 ? 7.305 21.812 -9.898 1 90.81 309 ILE B N 1
ATOM 5908 C CA . ILE B 1 309 ? 6.281 22.656 -10.5 1 90.81 309 ILE B CA 1
ATOM 5909 C C . ILE B 1 309 ? 5.84 23.719 -9.508 1 90.81 309 ILE B C 1
ATOM 5911 O O . ILE B 1 309 ? 5.652 24.891 -9.875 1 90.81 309 ILE B O 1
ATOM 5915 N N . SER B 1 310 ? 5.738 23.344 -8.258 1 92.94 310 SER B N 1
ATOM 5916 C CA . SER B 1 310 ? 5.371 24.297 -7.219 1 92.94 310 SER B CA 1
ATOM 5917 C C . SER B 1 310 ? 6.426 25.391 -7.078 1 92.94 310 SER B C 1
ATOM 5919 O O . SER B 1 310 ? 6.094 26.562 -6.867 1 92.94 310 SER B O 1
ATOM 5921 N N . SER B 1 311 ? 7.641 24.953 -7.176 1 92.88 311 SER B N 1
ATOM 5922 C CA . SER B 1 311 ? 8.742 25.922 -7.086 1 92.88 311 SER B CA 1
ATOM 5923 C C . SER B 1 311 ? 8.695 26.922 -8.242 1 92.88 311 SER B C 1
ATOM 5925 O O . SER B 1 311 ? 8.898 28.109 -8.039 1 92.88 311 SER B O 1
ATOM 5927 N N . HIS B 1 312 ? 8.43 26.422 -9.43 1 93 312 HIS B N 1
ATOM 5928 C CA . HIS B 1 312 ? 8.305 27.312 -10.578 1 93 312 HIS B CA 1
ATOM 5929 C C . HIS B 1 312 ? 7.145 28.297 -10.398 1 93 312 HIS B C 1
ATOM 5931 O O . HIS B 1 312 ? 7.27 29.484 -10.711 1 93 312 HIS B O 1
ATOM 5937 N N . TRP B 1 313 ? 6.121 27.797 -9.891 1 95.69 313 TRP B N 1
ATOM 5938 C CA . TRP B 1 313 ? 4.945 28.625 -9.688 1 95.69 313 TRP B CA 1
ATOM 5939 C C . TRP B 1 313 ? 5.211 29.703 -8.633 1 95.69 313 TRP B C 1
ATOM 5941 O O . TRP B 1 313 ? 4.965 30.875 -8.875 1 95.69 313 TRP B O 1
ATOM 5951 N N . ALA B 1 314 ? 5.777 29.344 -7.512 1 96.44 314 ALA B N 1
ATOM 5952 C CA . ALA B 1 314 ? 5.949 30.25 -6.371 1 96.44 314 ALA B CA 1
ATOM 5953 C C . ALA B 1 314 ? 7.043 31.281 -6.641 1 96.44 314 ALA B C 1
ATOM 5955 O O . ALA B 1 314 ? 7.059 32.344 -6.035 1 96.44 314 ALA B O 1
ATOM 5956 N N . ASN B 1 315 ? 7.938 30.938 -7.535 1 95.88 315 ASN B N 1
ATOM 5957 C CA . ASN B 1 315 ? 9.039 31.844 -7.832 1 95.88 315 ASN B CA 1
ATOM 5958 C C . ASN B 1 315 ? 8.727 32.719 -9.031 1 95.88 315 ASN B C 1
ATOM 5960 O O . ASN B 1 315 ? 9.516 33.594 -9.391 1 95.88 315 ASN B O 1
ATOM 5964 N N . ASN B 1 316 ? 7.594 32.5 -9.648 1 95.94 316 ASN B N 1
ATOM 5965 C CA . ASN B 1 316 ? 7.16 33.344 -10.75 1 95.94 316 ASN B CA 1
ATOM 5966 C C . ASN B 1 316 ? 6.801 34.75 -10.273 1 95.94 316 ASN B C 1
ATOM 5968 O O . ASN B 1 316 ? 6.023 34.906 -9.336 1 95.94 316 ASN B O 1
ATOM 5972 N N . GLU B 1 317 ? 7.238 35.75 -10.961 1 95.94 317 GLU B N 1
ATOM 5973 C CA . GLU B 1 317 ? 7.047 37.156 -10.547 1 95.94 317 GLU B CA 1
ATOM 5974 C C . GLU B 1 317 ? 5.574 37.562 -10.617 1 95.94 317 GLU B C 1
ATOM 5976 O O . GLU B 1 317 ? 5.078 38.281 -9.758 1 95.94 317 GLU B O 1
ATOM 5981 N N . SER B 1 318 ? 4.922 37.125 -11.609 1 96.44 318 SER B N 1
ATOM 5982 C CA . SER B 1 318 ? 3.512 37.469 -11.758 1 96.44 318 SER B CA 1
ATOM 5983 C C . SER B 1 318 ? 2.676 36.844 -10.641 1 96.44 318 SER B C 1
ATOM 5985 O O . SER B 1 318 ? 1.674 37.406 -10.219 1 96.44 318 SER B O 1
ATOM 5987 N N . VAL B 1 319 ? 3.07 35.625 -10.242 1 97.19 319 VAL B N 1
ATOM 5988 C CA . VAL B 1 319 ? 2.387 34.969 -9.133 1 97.19 319 VAL B CA 1
ATOM 5989 C C . VAL B 1 319 ? 2.6 35.781 -7.848 1 97.19 319 VAL B C 1
ATOM 5991 O O . VAL B 1 319 ? 1.645 36.062 -7.125 1 97.19 319 VAL B O 1
ATOM 5994 N N . ARG B 1 320 ? 3.807 36.156 -7.559 1 97.44 320 ARG B N 1
ATOM 5995 C CA . ARG B 1 320 ? 4.129 36.906 -6.34 1 97.44 320 ARG B CA 1
ATOM 5996 C C . ARG B 1 320 ? 3.422 38.25 -6.309 1 97.44 320 ARG B C 1
ATOM 5998 O O . ARG B 1 320 ? 2.967 38.688 -5.254 1 97.44 320 ARG B O 1
ATOM 6005 N N . GLU B 1 321 ? 3.322 38.844 -7.457 1 97.12 321 GLU B N 1
ATOM 6006 C CA . GLU B 1 321 ? 2.578 40.094 -7.555 1 97.12 321 GLU B CA 1
ATOM 6007 C C . GLU B 1 321 ? 1.095 39.875 -7.266 1 97.12 321 GLU B C 1
ATOM 6009 O O . GLU B 1 321 ? 0.482 40.656 -6.52 1 97.12 321 GLU B O 1
ATOM 6014 N N . ALA B 1 322 ? 0.544 38.875 -7.883 1 97.12 322 ALA B N 1
ATOM 6015 C CA . ALA B 1 322 ? -0.872 38.562 -7.691 1 97.12 322 ALA B CA 1
ATOM 6016 C C . ALA B 1 322 ? -1.171 38.25 -6.227 1 97.12 322 ALA B C 1
ATOM 6018 O O . ALA B 1 322 ? -2.244 38.594 -5.723 1 97.12 322 ALA B O 1
ATOM 6019 N N . LEU B 1 323 ? -0.208 37.656 -5.531 1 97.69 323 LEU B N 1
ATOM 6020 C CA . LEU B 1 323 ? -0.372 37.281 -4.137 1 97.69 323 LEU B CA 1
ATOM 6021 C C . LEU B 1 323 ? -0.04 38.438 -3.211 1 97.69 323 LEU B C 1
ATOM 6023 O O . LEU B 1 323 ? -0.204 38.344 -1.992 1 97.69 323 LEU B O 1
ATOM 6027 N N . HIS B 1 324 ? 0.474 39.5 -3.777 1 97.5 324 HIS B N 1
ATOM 6028 C CA . HIS B 1 324 ? 0.844 40.719 -3.043 1 97.5 324 HIS B CA 1
ATOM 6029 C C . HIS B 1 324 ? 2.016 40.438 -2.104 1 97.5 324 HIS B C 1
ATOM 6031 O O . HIS B 1 324 ? 2.027 40.938 -0.967 1 97.5 324 HIS B O 1
ATOM 6037 N N . VAL B 1 325 ? 2.9 39.625 -2.58 1 97.5 325 VAL B N 1
ATOM 6038 C CA . VAL B 1 325 ? 4.152 39.406 -1.858 1 97.5 325 VAL B CA 1
ATOM 6039 C C . VAL B 1 325 ? 5.027 40.656 -1.966 1 97.5 325 VAL B C 1
ATOM 6041 O O . VAL B 1 325 ? 5.176 41.219 -3.049 1 97.5 325 VAL B O 1
ATOM 6044 N N . VAL B 1 326 ? 5.574 41.031 -0.844 1 96.12 326 VAL B N 1
ATOM 6045 C CA . VAL B 1 326 ? 6.434 42.219 -0.838 1 96.12 326 VAL B CA 1
ATOM 6046 C C . VAL B 1 326 ? 7.684 41.969 -1.668 1 96.12 326 VAL B C 1
ATOM 6048 O O . VAL B 1 326 ? 8.43 41 -1.394 1 96.12 326 VAL B O 1
ATOM 6051 N N . LYS B 1 327 ? 7.879 42.781 -2.666 1 94.88 327 LYS B N 1
ATOM 6052 C CA . LYS B 1 327 ? 9.023 42.594 -3.559 1 94.88 327 LYS B CA 1
ATOM 6053 C C . LYS B 1 327 ? 10.336 42.688 -2.787 1 94.88 327 LYS B C 1
ATOM 6055 O O . LYS B 1 327 ? 10.516 43.562 -1.95 1 94.88 327 LYS B O 1
ATOM 6060 N N . GLY B 1 328 ? 11.195 41.75 -3.053 1 94.12 328 GLY B N 1
ATOM 6061 C CA . GLY B 1 328 ? 12.531 41.75 -2.467 1 94.12 328 GLY B CA 1
ATOM 6062 C C . GLY B 1 328 ? 12.555 41.25 -1.037 1 94.12 328 GLY B C 1
ATOM 6063 O O . GLY B 1 328 ? 13.617 41.188 -0.413 1 94.12 328 GLY B O 1
ATOM 6064 N N . SER B 1 329 ? 11.422 40.875 -0.532 1 94.25 329 SER B N 1
ATOM 6065 C CA . SER B 1 329 ? 11.344 40.438 0.857 1 94.25 329 SER B CA 1
ATOM 6066 C C . SER B 1 329 ? 12.008 39.062 1.044 1 94.25 329 SER B C 1
ATOM 6068 O O . SER B 1 329 ? 12.539 38.781 2.117 1 94.25 329 SER B O 1
ATOM 6070 N N . ILE B 1 330 ? 11.914 38.25 0.003 1 94.06 330 ILE B N 1
ATOM 6071 C CA . ILE B 1 330 ? 12.555 36.938 0.082 1 94.06 330 ILE B CA 1
ATOM 6072 C C . ILE B 1 330 ? 13.32 36.656 -1.207 1 94.06 330 ILE B C 1
ATOM 6074 O O . ILE B 1 330 ? 13.086 37.312 -2.229 1 94.06 330 ILE B O 1
ATOM 6078 N N . GLY B 1 331 ? 14.266 35.719 -1.066 1 93.69 331 GLY B N 1
ATOM 6079 C CA . GLY B 1 331 ? 14.938 35.219 -2.26 1 93.69 331 GLY B CA 1
ATOM 6080 C C . GLY B 1 331 ? 14.148 34.156 -2.99 1 93.69 331 GLY B C 1
ATOM 6081 O O . GLY B 1 331 ? 12.969 34.344 -3.283 1 93.69 331 GLY B O 1
ATOM 6082 N N . LYS B 1 332 ? 14.844 33.094 -3.244 1 94.25 332 LYS B N 1
ATOM 6083 C CA . LYS B 1 332 ? 14.188 31.984 -3.918 1 94.25 332 LYS B CA 1
ATOM 6084 C C . LYS B 1 332 ? 13.281 31.219 -2.961 1 94.25 332 LYS B C 1
ATOM 6086 O O . LYS B 1 332 ? 13.68 30.906 -1.839 1 94.25 332 LYS B O 1
ATOM 6091 N N . TRP B 1 333 ? 12.117 31.047 -3.418 1 95.5 333 TRP B N 1
ATOM 6092 C CA . TRP B 1 333 ? 11.172 30.25 -2.646 1 95.5 333 TRP B CA 1
ATOM 6093 C C . TRP B 1 333 ? 11.531 28.766 -2.703 1 95.5 333 TRP B C 1
ATOM 6095 O O . TRP B 1 333 ? 11.922 28.25 -3.758 1 95.5 333 TRP B O 1
ATOM 6105 N N . VAL B 1 334 ? 11.422 28.078 -1.56 1 93.81 334 VAL B N 1
ATOM 6106 C CA . VAL B 1 334 ? 11.539 26.625 -1.466 1 93.81 334 VAL B CA 1
ATOM 6107 C C . VAL B 1 334 ? 10.375 26.062 -0.648 1 93.81 334 VAL B C 1
ATOM 6109 O O . VAL B 1 334 ? 9.875 26.719 0.266 1 93.81 334 VAL B O 1
ATOM 6112 N N . ARG B 1 335 ? 9.945 24.906 -0.999 1 93.56 335 ARG B N 1
ATOM 6113 C CA . ARG B 1 335 ? 8.812 24.297 -0.3 1 93.56 335 ARG B CA 1
ATOM 6114 C C . ARG B 1 335 ? 9.117 24.125 1.184 1 93.56 335 ARG B C 1
ATOM 6116 O O . ARG B 1 335 ? 8.328 24.531 2.039 1 93.56 335 ARG B O 1
ATOM 6123 N N . CYS B 1 336 ? 10.266 23.5 1.409 1 93.25 336 CYS B N 1
ATOM 6124 C CA . CYS B 1 336 ? 10.719 23.312 2.781 1 93.25 336 CYS B CA 1
ATOM 6125 C C . CYS B 1 336 ? 12.164 23.766 2.941 1 93.25 336 CYS B C 1
ATOM 6127 O O . CYS B 1 336 ? 13.07 23.234 2.291 1 93.25 336 CYS B O 1
ATOM 6129 N N . TYR B 1 337 ? 12.344 24.688 3.766 1 91.12 337 TYR B N 1
ATOM 6130 C CA . TYR B 1 337 ? 13.688 25.172 4.055 1 91.12 337 TYR B CA 1
ATOM 6131 C C . TYR B 1 337 ? 14.398 24.266 5.055 1 91.12 337 TYR B C 1
ATOM 6133 O O . TYR B 1 337 ? 14.453 24.578 6.246 1 91.12 337 TYR B O 1
ATOM 6141 N N . VAL B 1 338 ? 15.062 23.297 4.445 1 82.88 338 VAL B N 1
ATOM 6142 C CA . VAL B 1 338 ? 15.789 22.344 5.273 1 82.88 338 VAL B CA 1
ATOM 6143 C C . VAL B 1 338 ? 16.969 23.031 5.953 1 82.88 338 VAL B C 1
ATOM 6145 O O . VAL B 1 338 ? 17.797 23.656 5.285 1 82.88 338 VAL B O 1
ATOM 6148 N N . GLY B 1 339 ? 17.062 23.188 7.16 1 83.56 339 GLY B N 1
ATOM 6149 C CA . GLY B 1 339 ? 18.172 23.812 7.871 1 83.56 339 GLY B CA 1
ATOM 6150 C C . GLY B 1 339 ? 17.828 25.203 8.383 1 83.56 339 GLY B C 1
ATOM 6151 O O . GLY B 1 339 ? 18.734 25.953 8.789 1 83.56 339 GLY B O 1
ATOM 6152 N N . ILE B 1 340 ? 16.672 25.531 8.203 1 87 340 ILE B N 1
ATOM 6153 C CA . ILE B 1 340 ? 16.25 26.812 8.758 1 87 340 ILE B CA 1
ATOM 6154 C C . ILE B 1 340 ? 16.734 26.938 10.203 1 87 340 ILE B C 1
ATOM 6156 O O . ILE B 1 340 ? 16.688 25.969 10.961 1 87 340 ILE B O 1
ATOM 6160 N N . PRO B 1 341 ? 17.375 28.078 10.547 1 90.31 341 PRO B N 1
ATOM 6161 C CA . PRO B 1 341 ? 17.734 28.25 11.953 1 90.31 341 PRO B CA 1
ATOM 6162 C C . PRO B 1 341 ? 16.531 28.109 12.883 1 90.31 341 PRO B C 1
ATOM 6164 O O . PRO B 1 341 ? 15.57 28.875 12.789 1 90.31 341 PRO B O 1
ATOM 6167 N N . TYR B 1 342 ? 16.594 27.109 13.656 1 95 342 TYR B N 1
ATOM 6168 C CA . TYR B 1 342 ? 15.43 26.781 14.477 1 95 342 TYR B CA 1
ATOM 6169 C C . TYR B 1 342 ? 15.836 25.984 15.711 1 95 342 TYR B C 1
ATOM 6171 O O . TYR B 1 342 ? 16.641 25.047 15.609 1 95 342 TYR B O 1
ATOM 6179 N N . ASN B 1 343 ? 15.367 26.422 16.875 1 95.81 343 ASN B N 1
ATOM 6180 C CA . ASN B 1 343 ? 15.586 25.688 18.125 1 95.81 343 ASN B CA 1
ATOM 6181 C C . ASN B 1 343 ? 14.414 24.781 18.469 1 95.81 343 ASN B C 1
ATOM 6183 O O . ASN B 1 343 ? 13.375 25.25 18.938 1 95.81 343 ASN B O 1
ATOM 6187 N N . LYS B 1 344 ? 14.555 23.484 18.281 1 94.75 344 LYS B N 1
ATOM 6188 C CA . LYS B 1 344 ? 13.531 22.5 18.625 1 94.75 344 LYS B CA 1
ATOM 6189 C C . LYS B 1 344 ? 13.484 22.25 20.125 1 94.75 344 LYS B C 1
ATOM 6191 O O . LYS B 1 344 ? 13.898 21.188 20.594 1 94.75 344 LYS B O 1
ATOM 6196 N N . ASN B 1 345 ? 12.828 23.172 20.828 1 95.94 345 ASN B N 1
ATOM 6197 C CA . ASN B 1 345 ? 12.977 23.172 22.281 1 95.94 345 ASN B CA 1
ATOM 6198 C C . ASN B 1 345 ? 11.844 22.422 22.969 1 95.94 345 ASN B C 1
ATOM 6200 O O . ASN B 1 345 ? 11.836 22.297 24.188 1 95.94 345 ASN B O 1
ATOM 6204 N N . ILE B 1 346 ? 10.797 21.969 22.297 1 96.25 346 ILE B N 1
ATOM 6205 C CA . ILE B 1 346 ? 9.805 21.047 22.844 1 96.25 346 ILE B CA 1
ATOM 6206 C C . ILE B 1 346 ? 10.219 19.609 22.562 1 96.25 346 ILE B C 1
ATOM 6208 O O . ILE B 1 346 ? 10.148 19.156 21.406 1 96.25 346 ILE B O 1
ATOM 6212 N N . LYS B 1 347 ? 10.578 18.906 23.547 1 93.44 347 LYS B N 1
ATOM 6213 C CA . LYS B 1 347 ? 11.086 17.562 23.375 1 93.44 347 LYS B CA 1
ATOM 6214 C C . LYS B 1 347 ? 9.945 16.562 23.156 1 93.44 347 LYS B C 1
ATOM 6216 O O . LYS B 1 347 ? 10.117 15.555 22.469 1 93.44 347 LYS B O 1
ATOM 6221 N N . SER B 1 348 ? 8.852 16.812 23.812 1 96.25 348 SER B N 1
ATOM 6222 C CA . SER B 1 348 ? 7.645 16 23.656 1 96.25 348 SER B CA 1
ATOM 6223 C C . SER B 1 348 ? 6.387 16.875 23.75 1 96.25 348 SER B C 1
ATOM 6225 O O . SER B 1 348 ? 6.273 17.734 24.625 1 96.25 348 SER B O 1
ATOM 6227 N N . SER B 1 349 ? 5.508 16.656 22.828 1 97.69 349 SER B N 1
ATOM 6228 C CA . SER B 1 349 ? 4.258 17.422 22.859 1 97.69 349 SER B CA 1
ATOM 6229 C C . SER B 1 349 ? 3.172 16.641 23.609 1 97.69 349 SER B C 1
ATOM 6231 O O . SER B 1 349 ? 2.057 17.141 23.766 1 97.69 349 SER B O 1
ATOM 6233 N N . VAL B 1 350 ? 3.439 15.422 24.156 1 97.25 350 VAL B N 1
ATOM 6234 C CA . VAL B 1 350 ? 2.459 14.57 24.812 1 97.25 350 VAL B CA 1
ATOM 6235 C C . VAL B 1 350 ? 1.879 15.297 26.031 1 97.25 350 VAL B C 1
ATOM 6237 O O . VAL B 1 350 ? 0.663 15.312 26.234 1 97.25 350 VAL B O 1
ATOM 6240 N N . PRO B 1 351 ? 2.734 15.969 26.828 1 97.44 351 PRO B N 1
ATOM 6241 C CA . PRO B 1 351 ? 2.154 16.703 27.953 1 97.44 351 PRO B CA 1
ATOM 6242 C C . PRO B 1 351 ? 1.175 17.781 27.516 1 97.44 351 PRO B C 1
ATOM 6244 O O . PRO B 1 351 ? 0.194 18.062 28.219 1 97.44 351 PRO B O 1
ATOM 6247 N N . TYR B 1 352 ? 1.422 18.438 26.391 1 98.44 352 TYR B N 1
ATOM 6248 C CA . TYR B 1 352 ? 0.492 19.438 25.875 1 98.44 352 TYR B CA 1
ATOM 6249 C C . TYR B 1 352 ? -0.834 18.797 25.469 1 98.44 352 TYR B C 1
ATOM 6251 O O . TYR B 1 352 ? -1.901 19.359 25.719 1 98.44 352 TYR B O 1
ATOM 6259 N N . HIS B 1 353 ? -0.765 17.609 24.875 1 98.44 353 HIS B N 1
ATOM 6260 C CA . HIS B 1 353 ? -1.983 16.875 24.562 1 98.44 353 HIS B CA 1
ATOM 6261 C C . HIS B 1 353 ? -2.771 16.547 25.812 1 98.44 353 HIS B C 1
ATOM 6263 O O . HIS B 1 353 ? -4 16.641 25.828 1 98.44 353 HIS B O 1
ATOM 6269 N N . MET B 1 354 ? -2.059 16.125 26.828 1 98.06 354 MET B N 1
ATOM 6270 C CA . MET B 1 354 ? -2.697 15.812 28.094 1 98.06 354 MET B CA 1
ATOM 6271 C C . MET B 1 354 ? -3.418 17.031 28.656 1 98.06 354 MET B C 1
ATOM 6273 O O . MET B 1 354 ? -4.586 16.953 29.031 1 98.06 354 MET B O 1
ATOM 6277 N N . ASN B 1 355 ? -2.748 18.156 28.672 1 98.12 355 ASN B N 1
ATOM 6278 C CA . ASN B 1 355 ? -3.328 19.391 29.172 1 98.12 355 ASN B CA 1
ATOM 6279 C C . ASN B 1 355 ? -4.543 19.828 28.359 1 98.12 355 ASN B C 1
ATOM 6281 O O . ASN B 1 355 ? -5.555 20.25 28.922 1 98.12 355 ASN B O 1
ATOM 6285 N N . ASN B 1 356 ? -4.387 19.75 27.047 1 98.5 356 ASN B N 1
ATOM 6286 C CA . ASN B 1 356 ? -5.496 20.109 26.172 1 98.5 356 ASN B CA 1
ATOM 6287 C C . ASN B 1 356 ? -6.711 19.219 26.406 1 98.5 356 ASN B C 1
ATOM 6289 O O . ASN B 1 356 ? -7.852 19.688 26.312 1 98.5 356 ASN B O 1
ATOM 6293 N N . SER B 1 357 ? -6.445 17.984 26.734 1 97.44 357 SER B N 1
ATOM 6294 C CA . SER B 1 357 ? -7.516 17.047 27.062 1 97.44 357 SER B CA 1
ATOM 6295 C C . SER B 1 357 ? -8.242 17.453 28.328 1 97.44 357 SER B C 1
ATOM 6297 O O . SER B 1 357 ? -9.469 17.406 28.391 1 97.44 357 SER B O 1
ATOM 6299 N N . ILE B 1 358 ? -7.527 17.797 29.297 1 97.44 358 ILE B N 1
ATOM 6300 C CA . ILE B 1 358 ? -8.086 18.219 30.578 1 97.44 358 ILE B CA 1
ATOM 6301 C C . ILE B 1 358 ? -8.977 19.438 30.391 1 97.44 358 ILE B C 1
ATOM 6303 O O . ILE B 1 358 ? -10.031 19.562 31.016 1 97.44 358 ILE B O 1
ATOM 6307 N N . LYS B 1 359 ? -8.562 20.359 29.453 1 97.69 359 LYS B N 1
ATOM 6308 C CA . LYS B 1 359 ? -9.312 21.578 29.172 1 97.69 359 LYS B CA 1
ATOM 6309 C C . LYS B 1 359 ? -10.547 21.281 28.328 1 97.69 359 LYS B C 1
ATOM 6311 O O . LYS B 1 359 ? -11.422 22.141 28.188 1 97.69 359 LYS B O 1
ATOM 6316 N N . GLY B 1 360 ? -10.625 20.109 27.719 1 97.44 360 GLY B N 1
ATOM 6317 C CA . GLY B 1 360 ? -11.828 19.672 27.031 1 97.44 360 GLY B CA 1
ATOM 6318 C C . GLY B 1 360 ? -11.797 19.984 25.547 1 97.44 360 GLY B C 1
ATOM 6319 O O . GLY B 1 360 ? -12.828 19.922 24.875 1 97.44 360 GLY B O 1
ATOM 6320 N N . TYR B 1 361 ? -10.648 20.312 24.984 1 98.56 361 TYR B N 1
ATOM 6321 C CA . TYR B 1 361 ? -10.547 20.609 23.562 1 98.56 361 TYR B CA 1
ATOM 6322 C C . TYR B 1 361 ? -10.609 19.328 22.734 1 98.56 361 TYR B C 1
ATOM 6324 O O . TYR B 1 361 ? -9.867 18.375 23 1 98.56 361 TYR B O 1
ATOM 6332 N N . ARG B 1 362 ? -11.438 19.297 21.75 1 97.88 362 ARG B N 1
ATOM 6333 C CA . ARG B 1 362 ? -11.602 18.156 20.859 1 97.88 362 ARG B CA 1
ATOM 6334 C C . ARG B 1 362 ? -10.438 18.047 19.875 1 97.88 362 ARG B C 1
ATOM 6336 O O . ARG B 1 362 ? -9.859 19.062 19.5 1 97.88 362 ARG B O 1
ATOM 6343 N N . SER B 1 363 ? -10.062 16.766 19.5 1 98.69 363 SER B N 1
ATOM 6344 C CA . SER B 1 363 ? -8.938 16.656 18.578 1 98.69 363 SER B CA 1
ATOM 6345 C C . SER B 1 363 ? -9.133 15.5 17.609 1 98.69 363 SER B C 1
ATOM 6347 O O . SER B 1 363 ? -9.734 14.484 17.953 1 98.69 363 SER B O 1
ATOM 6349 N N . LEU B 1 364 ? -8.727 15.648 16.391 1 98.81 364 LEU B N 1
ATOM 6350 C CA . LEU B 1 364 ? -8.578 14.625 15.375 1 98.81 364 LEU B CA 1
ATOM 6351 C C . LEU B 1 364 ? -7.102 14.375 15.07 1 98.81 364 LEU B C 1
ATOM 6353 O O . LEU B 1 364 ? -6.395 15.273 14.617 1 98.81 364 LEU B O 1
ATOM 6357 N N . ILE B 1 365 ? -6.664 13.211 15.406 1 98.81 365 ILE B N 1
ATOM 6358 C CA . ILE B 1 365 ? -5.332 12.75 15.031 1 98.81 365 ILE B CA 1
ATOM 6359 C C . ILE B 1 365 ? -5.441 11.688 13.945 1 98.81 365 ILE B C 1
ATOM 6361 O O . ILE B 1 365 ? -6.148 10.695 14.109 1 98.81 365 ILE B O 1
ATOM 6365 N N . TYR B 1 366 ? -4.785 11.922 12.82 1 98.75 366 TYR B N 1
ATOM 6366 C CA . TYR B 1 366 ? -4.895 10.891 11.797 1 98.75 366 TYR B CA 1
ATOM 6367 C C . TYR B 1 366 ? -3.525 10.547 11.219 1 98.75 366 TYR B C 1
ATOM 6369 O O . TYR B 1 366 ? -2.594 11.352 11.297 1 98.75 366 TYR B O 1
ATOM 6377 N N . SER B 1 367 ? -3.361 9.328 10.727 1 98.69 367 SER B N 1
ATOM 6378 C CA . SER B 1 367 ? -2.113 8.82 10.164 1 98.69 367 SER B CA 1
ATOM 6379 C C . SER B 1 367 ? -2.357 8.102 8.844 1 98.69 367 SER B C 1
ATOM 6381 O O . SER B 1 367 ? -3.193 7.195 8.766 1 98.69 367 SER B O 1
ATOM 6383 N N . GLY B 1 368 ? -1.634 8.602 7.793 1 98.75 368 GLY B N 1
ATOM 6384 C CA . GLY B 1 368 ? -1.466 7.641 6.715 1 98.75 368 GLY B CA 1
ATOM 6385 C C . GLY B 1 368 ? -0.742 6.379 7.145 1 98.75 368 GLY B C 1
ATOM 6386 O O . GLY B 1 368 ? 0.315 6.449 7.777 1 98.75 368 GLY B O 1
ATOM 6387 N N . ASP B 1 369 ? -1.234 5.238 6.781 1 98.62 369 ASP B N 1
ATOM 6388 C CA . ASP B 1 369 ? -0.75 4 7.387 1 98.62 369 ASP B CA 1
ATOM 6389 C C . ASP B 1 369 ? 0.473 3.467 6.648 1 98.62 369 ASP B C 1
ATOM 6391 O O . ASP B 1 369 ? 1.066 2.469 7.059 1 98.62 369 ASP B O 1
ATOM 6395 N N . HIS B 1 370 ? 0.904 4.117 5.59 1 98.69 370 HIS B N 1
ATOM 6396 C CA . HIS B 1 370 ? 2.131 3.736 4.898 1 98.69 370 HIS B CA 1
ATOM 6397 C C . HIS B 1 370 ? 3.174 4.848 4.98 1 98.69 370 HIS B C 1
ATOM 6399 O O . HIS B 1 370 ? 3.996 4.996 4.074 1 98.69 370 HIS B O 1
ATOM 6405 N N . ASP B 1 371 ? 3.135 5.629 6.004 1 98.19 371 ASP B N 1
ATOM 6406 C CA . ASP B 1 371 ? 4.113 6.648 6.367 1 98.19 371 ASP B CA 1
ATOM 6407 C C . ASP B 1 371 ? 5.176 6.082 7.305 1 98.19 371 ASP B C 1
ATOM 6409 O O . ASP B 1 371 ? 4.863 5.652 8.414 1 98.19 371 ASP B O 1
ATOM 6413 N N . MET B 1 372 ? 6.41 6.188 6.906 1 97.44 372 MET B N 1
ATOM 6414 C CA . MET B 1 372 ? 7.477 5.68 7.766 1 97.44 372 MET B CA 1
ATOM 6415 C C . MET B 1 372 ? 8.195 6.82 8.477 1 97.44 372 MET B C 1
ATOM 6417 O O . MET B 1 372 ? 8.992 6.586 9.383 1 97.44 372 MET B O 1
ATOM 6421 N N . GLU B 1 373 ? 7.969 8.031 8.094 1 95.81 373 GLU B N 1
ATOM 6422 C CA . GLU B 1 373 ? 8.539 9.172 8.805 1 95.81 373 GLU B CA 1
ATOM 6423 C C . GLU B 1 373 ? 7.973 9.273 10.219 1 95.81 373 GLU B C 1
ATOM 6425 O O . GLU B 1 373 ? 8.719 9.445 11.188 1 95.81 373 GLU B O 1
ATOM 6430 N N . VAL B 1 374 ? 6.73 9.258 10.297 1 97.19 374 VAL B N 1
ATOM 6431 C CA . VAL B 1 374 ? 6 9.148 11.555 1 97.19 374 VAL B CA 1
ATOM 6432 C C . VAL B 1 374 ? 5.012 7.988 11.484 1 97.19 374 VAL B C 1
ATOM 6434 O O . VAL B 1 374 ? 3.83 8.188 11.195 1 97.19 374 VAL B O 1
ATOM 6437 N N . PRO B 1 375 ? 5.5 6.801 11.805 1 97.12 375 PRO B N 1
ATOM 6438 C CA . PRO B 1 375 ? 4.648 5.621 11.656 1 97.12 375 PRO B CA 1
ATOM 6439 C C . PRO B 1 375 ? 3.395 5.68 12.523 1 97.12 375 PRO B C 1
ATOM 6441 O O . PRO B 1 375 ? 3.436 6.207 13.641 1 97.12 375 PRO B O 1
ATOM 6444 N N . PHE B 1 376 ? 2.289 5.09 12.031 1 97.56 376 PHE B N 1
ATOM 6445 C CA . PHE B 1 376 ? 1.04 5.066 12.781 1 97.56 376 PHE B CA 1
ATOM 6446 C C . PHE B 1 376 ? 1.231 4.375 14.125 1 97.56 376 PHE B C 1
ATOM 6448 O O . PHE B 1 376 ? 0.535 4.684 15.094 1 97.56 376 PHE B O 1
ATOM 6455 N N . LEU B 1 377 ? 2.23 3.5 14.242 1 95.62 377 LEU B N 1
ATOM 6456 C CA . LEU B 1 377 ? 2.521 2.791 15.484 1 95.62 377 LEU B CA 1
ATOM 6457 C C . LEU B 1 377 ? 2.949 3.764 16.578 1 95.62 377 LEU B C 1
ATOM 6459 O O . LEU B 1 377 ? 2.561 3.609 17.734 1 95.62 377 LEU B O 1
ATOM 6463 N N . SER B 1 378 ? 3.773 4.703 16.188 1 95.56 378 SER B N 1
ATOM 6464 C CA . SER B 1 378 ? 4.211 5.699 17.172 1 95.56 378 SER B CA 1
ATOM 6465 C C . SER B 1 378 ? 3.045 6.566 17.625 1 95.56 378 SER B C 1
ATOM 6467 O O . SER B 1 378 ? 2.955 6.922 18.812 1 95.56 378 SER B O 1
ATOM 6469 N N . THR B 1 379 ? 2.172 6.922 16.719 1 96.75 379 THR B N 1
ATOM 6470 C CA . THR B 1 379 ? 0.995 7.719 17.047 1 96.75 379 THR B CA 1
ATOM 6471 C C . THR B 1 379 ? 0.079 6.965 18 1 96.75 379 THR B C 1
ATOM 6473 O O . THR B 1 379 ? -0.356 7.516 19.016 1 96.75 379 THR B O 1
ATOM 6476 N N . GLN B 1 380 ? -0.141 5.727 17.688 1 95.12 380 GLN B N 1
ATOM 6477 C CA . GLN B 1 380 ? -0.978 4.914 18.562 1 95.12 380 GLN B CA 1
ATOM 6478 C C . GLN B 1 380 ? -0.36 4.789 19.953 1 95.12 380 GLN B C 1
ATOM 6480 O O . GLN B 1 380 ? -1.072 4.809 20.969 1 95.12 380 GLN B O 1
ATOM 6485 N N . ALA B 1 381 ? 0.9 4.668 20.016 1 93.75 381 ALA B N 1
ATOM 6486 C CA . ALA B 1 381 ? 1.598 4.461 21.281 1 93.75 381 ALA B CA 1
ATOM 6487 C C . ALA B 1 381 ? 1.413 5.66 22.203 1 93.75 381 ALA B C 1
ATOM 6489 O O . ALA B 1 381 ? 1.102 5.492 23.391 1 93.75 381 ALA B O 1
ATOM 6490 N N . TRP B 1 382 ? 1.686 6.906 21.719 1 95.19 382 TRP B N 1
ATOM 6491 C CA . TRP B 1 382 ? 1.569 8.039 22.625 1 95.19 382 TRP B CA 1
ATOM 6492 C C . TRP B 1 382 ? 0.111 8.297 22.984 1 95.19 382 TRP B C 1
ATOM 6494 O O . TRP B 1 382 ? -0.188 8.727 24.109 1 95.19 382 TRP B O 1
ATOM 6504 N N . ILE B 1 383 ? -0.85 8.023 22.062 1 96.5 383 ILE B N 1
ATOM 6505 C CA . ILE B 1 383 ? -2.262 8.18 22.391 1 96.5 383 ILE B CA 1
ATOM 6506 C C . ILE B 1 383 ? -2.631 7.234 23.531 1 96.5 383 ILE B C 1
ATOM 6508 O O . ILE B 1 383 ? -3.297 7.637 24.484 1 96.5 383 ILE B O 1
ATOM 6512 N N . ARG B 1 384 ? -2.188 5.984 23.438 1 94.06 384 ARG B N 1
ATOM 6513 C CA . ARG B 1 384 ? -2.445 5.008 24.484 1 94.06 384 ARG B CA 1
ATOM 6514 C C . ARG B 1 384 ? -1.848 5.461 25.812 1 94.06 384 ARG B C 1
ATOM 6516 O O . ARG B 1 384 ? -2.414 5.203 26.875 1 94.06 384 ARG B O 1
ATOM 6523 N N . SER B 1 385 ? -0.755 6.129 25.75 1 94.44 385 SER B N 1
ATOM 6524 C CA . SER B 1 385 ? -0.067 6.562 26.969 1 94.44 385 SER B CA 1
ATOM 6525 C C . SER B 1 385 ? -0.885 7.602 27.719 1 94.44 385 SER B C 1
ATOM 6527 O O . SER B 1 385 ? -0.649 7.84 28.906 1 94.44 385 SER B O 1
ATOM 6529 N N . LEU B 1 386 ? -1.776 8.289 27.031 1 96.62 386 LEU B N 1
ATOM 6530 C CA . LEU B 1 386 ? -2.652 9.242 27.703 1 96.62 386 LEU B CA 1
ATOM 6531 C C . LEU B 1 386 ? -3.621 8.523 28.625 1 96.62 386 LEU B C 1
ATOM 6533 O O . LEU B 1 386 ? -4.168 9.133 29.547 1 96.62 386 LEU B O 1
ATOM 6537 N N . ASN B 1 387 ? -3.91 7.285 28.422 1 96.19 387 ASN B N 1
ATOM 6538 C CA . ASN B 1 387 ? -4.621 6.367 29.297 1 96.19 387 ASN B CA 1
ATOM 6539 C C . ASN B 1 387 ? -6.082 6.762 29.469 1 96.19 387 ASN B C 1
ATOM 6541 O O . ASN B 1 387 ? -6.621 6.727 30.578 1 96.19 387 ASN B O 1
ATOM 6545 N N . TYR B 1 388 ? -6.676 7.25 28.438 1 97.44 388 TYR B N 1
ATOM 6546 C CA . TYR B 1 388 ? -8.109 7.504 28.438 1 97.44 388 TYR B CA 1
ATOM 6547 C C . TYR B 1 388 ? -8.883 6.273 27.969 1 97.44 388 TYR B C 1
ATOM 6549 O O . TYR B 1 388 ? -8.391 5.5 27.156 1 97.44 388 TYR B O 1
ATOM 6557 N N . SER B 1 389 ? -10.094 6.105 28.453 1 97.25 389 SER B N 1
ATOM 6558 C CA . SER B 1 389 ? -10.938 4.992 28.031 1 97.25 389 SER B CA 1
ATOM 6559 C C . SER B 1 389 ? -11.43 5.176 26.594 1 97.25 389 SER B C 1
ATOM 6561 O O . SER B 1 389 ? -11.578 6.305 26.125 1 97.25 389 SER B O 1
ATOM 6563 N N . ILE B 1 390 ? -11.641 4.078 25.969 1 96.31 390 ILE B N 1
ATOM 6564 C CA . ILE B 1 390 ? -12.156 4.066 24.609 1 96.31 390 ILE B CA 1
ATOM 6565 C C . ILE B 1 390 ? -13.672 4.211 24.625 1 96.31 390 ILE B C 1
ATOM 6567 O O . ILE B 1 390 ? -14.359 3.512 25.375 1 96.31 390 ILE B O 1
ATOM 6571 N N . THR B 1 391 ? -14.227 5.137 23.844 1 96.5 391 THR B N 1
ATOM 6572 C CA . THR B 1 391 ? -15.672 5.355 23.812 1 96.5 391 THR B CA 1
ATOM 6573 C C . THR B 1 391 ? -16.266 4.871 22.484 1 96.5 391 THR B C 1
ATOM 6575 O O . THR B 1 391 ? -17.469 4.656 22.375 1 96.5 391 THR B O 1
ATOM 6578 N N . ASP B 1 392 ? -15.562 4.785 21.469 1 96.12 392 ASP B N 1
ATOM 6579 C CA . ASP B 1 392 ? -15.867 4.176 20.188 1 96.12 392 ASP B CA 1
ATOM 6580 C C . ASP B 1 392 ? -14.742 3.236 19.75 1 96.12 392 ASP B C 1
ATOM 6582 O O . ASP B 1 392 ? -13.656 3.686 19.375 1 96.12 392 ASP B O 1
ATOM 6586 N N . ASN B 1 393 ? -15.047 1.939 19.75 1 95.38 393 ASN B N 1
ATOM 6587 C CA . ASN B 1 393 ? -14.016 0.928 19.5 1 95.38 393 ASN B CA 1
ATOM 6588 C C . ASN B 1 393 ? -13.469 1.01 18.078 1 95.38 393 ASN B C 1
ATOM 6590 O O . ASN B 1 393 ? -14.133 1.528 17.188 1 95.38 393 ASN B O 1
ATOM 6594 N N . TRP B 1 394 ? -12.258 0.474 18.016 1 97.62 394 TRP B N 1
ATOM 6595 C CA . TRP B 1 394 ? -11.578 0.387 16.734 1 97.62 394 TRP B CA 1
ATOM 6596 C C . TRP B 1 394 ? -12.469 -0.283 15.688 1 97.62 394 TRP B C 1
ATOM 6598 O O . TRP B 1 394 ? -12.938 -1.403 15.891 1 97.62 394 TRP B O 1
ATOM 6608 N N . ARG B 1 395 ? -12.727 0.372 14.586 1 97.31 395 ARG B N 1
ATOM 6609 C CA . ARG B 1 395 ? -13.555 -0.127 13.5 1 97.31 395 ARG B CA 1
ATOM 6610 C C . ARG B 1 395 ? -13.211 0.559 12.18 1 97.31 395 ARG B C 1
ATOM 6612 O O . ARG B 1 395 ? -12.609 1.637 12.18 1 97.31 395 ARG B O 1
ATOM 6619 N N . PRO B 1 396 ? -13.602 -0.047 11.047 1 97.75 396 PRO B N 1
ATOM 6620 C CA . PRO B 1 396 ? -13.391 0.648 9.781 1 97.75 396 PRO B CA 1
ATOM 6621 C C . PRO B 1 396 ? -14.289 1.874 9.617 1 97.75 396 PRO B C 1
ATOM 6623 O O . PRO B 1 396 ? -15.414 1.887 10.117 1 97.75 396 PRO B O 1
ATOM 6626 N N . TRP B 1 397 ? -13.773 2.949 9.094 1 98.19 397 TRP B N 1
ATOM 6627 C CA . TRP B 1 397 ? -14.625 3.992 8.531 1 98.19 397 TRP B CA 1
ATOM 6628 C C . TRP B 1 397 ? -14.648 3.908 7.004 1 98.19 397 TRP B C 1
ATOM 6630 O O . TRP B 1 397 ? -13.664 3.512 6.383 1 98.19 397 TRP B O 1
ATOM 6640 N N . MET B 1 398 ? -15.828 4.219 6.387 1 96.69 398 MET B N 1
ATOM 6641 C CA . MET B 1 398 ? -16.109 3.787 5.016 1 96.69 398 MET B CA 1
ATOM 6642 C C . MET B 1 398 ? -16.344 4.988 4.109 1 96.69 398 MET B C 1
ATOM 6644 O O . MET B 1 398 ? -16.891 6.004 4.543 1 96.69 398 MET B O 1
ATOM 6648 N N . ILE B 1 399 ? -15.914 4.941 2.932 1 95.94 399 ILE B N 1
ATOM 6649 C CA . ILE B 1 399 ? -16.312 5.816 1.833 1 95.94 399 ILE B CA 1
ATOM 6650 C C . ILE B 1 399 ? -16.891 4.988 0.694 1 95.94 399 ILE B C 1
ATOM 6652 O O . ILE B 1 399 ? -16.203 4.145 0.112 1 95.94 399 ILE B O 1
ATOM 6656 N N . ASN B 1 400 ? -18.141 5.195 0.34 1 91.56 400 ASN B N 1
ATOM 6657 C CA . ASN B 1 400 ? -18.828 4.453 -0.714 1 91.56 400 ASN B CA 1
ATOM 6658 C C . ASN B 1 400 ? -18.672 2.947 -0.53 1 91.56 400 ASN B C 1
ATOM 6660 O O . ASN B 1 400 ? -18.25 2.244 -1.454 1 91.56 400 ASN B O 1
ATOM 6664 N N . ASN B 1 401 ? -18.812 2.455 0.696 1 91.12 401 ASN B N 1
ATOM 6665 C CA . ASN B 1 401 ? -18.844 1.047 1.082 1 91.12 401 ASN B CA 1
ATOM 6666 C C . ASN B 1 401 ? -17.453 0.406 0.943 1 91.12 401 ASN B C 1
ATOM 6668 O O . ASN B 1 401 ? -17.344 -0.815 0.826 1 91.12 401 ASN B O 1
ATOM 6672 N N . GLN B 1 402 ? -16.469 1.183 0.851 1 94.06 402 GLN B N 1
ATOM 6673 C CA . GLN B 1 402 ? -15.094 0.7 0.869 1 94.06 402 GLN B CA 1
ATOM 6674 C C . GLN B 1 402 ? -14.367 1.153 2.133 1 94.06 402 GLN B C 1
ATOM 6676 O O . GLN B 1 402 ? -14.547 2.287 2.582 1 94.06 402 GLN B O 1
ATOM 6681 N N . VAL B 1 403 ? -13.586 0.296 2.727 1 97.06 403 VAL B N 1
ATOM 6682 C CA . VAL B 1 403 ? -12.805 0.655 3.904 1 97.06 403 VAL B CA 1
ATOM 6683 C C . VAL B 1 403 ? -11.797 1.739 3.541 1 97.06 403 VAL B C 1
ATOM 6685 O O . VAL B 1 403 ? -10.914 1.521 2.707 1 97.06 403 VAL B O 1
ATOM 6688 N N . ALA B 1 404 ? -11.891 2.926 4.121 1 98.12 404 ALA B N 1
ATOM 6689 C CA . ALA B 1 404 ? -10.992 4.051 3.877 1 98.12 404 ALA B CA 1
ATOM 6690 C C . ALA B 1 404 ? -9.891 4.109 4.93 1 98.12 404 ALA B C 1
ATOM 6692 O O . ALA B 1 404 ? -8.867 4.766 4.73 1 98.12 404 ALA B O 1
ATOM 6693 N N . GLY B 1 405 ? -10.109 3.477 6.008 1 98.44 405 GLY B N 1
ATOM 6694 C CA . GLY B 1 405 ? -9.211 3.389 7.152 1 98.44 405 GLY B CA 1
ATOM 6695 C C . GLY B 1 405 ? -9.906 2.895 8.414 1 98.44 405 GLY B C 1
ATOM 6696 O O . GLY B 1 405 ? -10.938 2.227 8.336 1 98.44 405 GLY B O 1
ATOM 6697 N N . TYR B 1 406 ? -9.281 3.121 9.5 1 98.75 406 TYR B N 1
ATOM 6698 C CA . TYR B 1 406 ? -9.852 2.709 10.781 1 98.75 406 TYR B CA 1
ATOM 6699 C C . TYR B 1 406 ? -9.867 3.871 11.773 1 98.75 406 TYR B C 1
ATOM 6701 O O . TYR B 1 406 ? -9.141 4.855 11.594 1 98.75 406 TYR B O 1
ATOM 6709 N N . THR B 1 407 ? -10.719 3.744 12.781 1 98.5 407 THR B N 1
ATOM 6710 C CA . THR B 1 407 ? -10.867 4.852 13.719 1 98.5 407 THR B CA 1
ATOM 6711 C C . THR B 1 407 ? -11.18 4.328 15.125 1 98.5 407 THR B C 1
ATOM 6713 O O . THR B 1 407 ? -11.625 3.191 15.281 1 98.5 407 THR B O 1
ATOM 6716 N N . GLN B 1 408 ? -10.867 5.117 16.031 1 97.81 408 GLN B N 1
ATOM 6717 C CA . GLN B 1 408 ? -11.133 4.906 17.453 1 97.81 408 GLN B CA 1
ATOM 6718 C C . GLN B 1 408 ? -11.25 6.23 18.203 1 97.81 408 GLN B C 1
ATOM 6720 O O . GLN B 1 408 ? -10.508 7.176 17.922 1 97.81 408 GLN B O 1
ATOM 6725 N N . THR B 1 409 ? -12.227 6.328 19.094 1 97.75 409 THR B N 1
ATOM 6726 C CA . THR B 1 409 ? -12.43 7.555 19.844 1 97.75 409 THR B CA 1
ATOM 6727 C C . THR B 1 409 ? -12.25 7.301 21.344 1 97.75 409 THR B C 1
ATOM 6729 O O . THR B 1 409 ? -12.562 6.215 21.828 1 97.75 409 THR B O 1
ATOM 6732 N N . TYR B 1 410 ? -11.781 8.297 22.016 1 97.69 410 TYR B N 1
ATOM 6733 C CA . TYR B 1 410 ? -11.445 8.195 23.438 1 97.69 410 TYR B CA 1
ATOM 6734 C C . TYR B 1 410 ? -12.273 9.164 24.266 1 97.69 410 TYR B C 1
ATOM 6736 O O . TYR B 1 410 ? -12.883 10.094 23.719 1 97.69 410 TYR B O 1
ATOM 6744 N N . ALA B 1 411 ? -12.297 9.008 25.531 1 98.06 411 ALA B N 1
ATOM 6745 C CA . ALA B 1 411 ? -13.141 9.75 26.469 1 98.06 411 ALA B CA 1
ATOM 6746 C C . ALA B 1 411 ? -12.719 11.211 26.547 1 98.06 411 ALA B C 1
ATOM 6748 O O . ALA B 1 411 ? -13.477 12.055 27.016 1 98.06 411 ALA B O 1
ATOM 6749 N N . ASN B 1 412 ? -11.547 11.562 26.141 1 97.62 412 ASN B N 1
ATOM 6750 C CA . ASN B 1 412 ? -11.078 12.945 26.156 1 97.62 412 ASN B CA 1
ATOM 6751 C C . ASN B 1 412 ? -11.445 13.664 24.859 1 97.62 412 ASN B C 1
ATOM 6753 O O . ASN B 1 412 ? -10.812 14.656 24.5 1 97.62 412 ASN B O 1
ATOM 6757 N N . LYS B 1 413 ? -12.297 13.125 24.078 1 97.38 413 LYS B N 1
ATOM 6758 C CA . LYS B 1 413 ? -12.812 13.688 22.844 1 97.38 413 LYS B CA 1
ATOM 6759 C C . LYS B 1 413 ? -11.75 1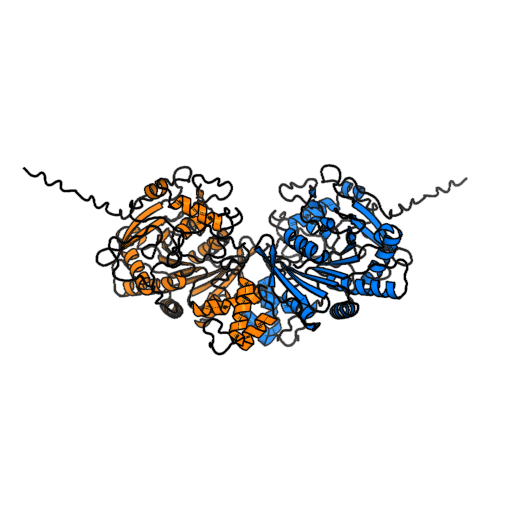3.672 21.75 1 97.38 413 LYS B C 1
ATOM 6761 O O . LYS B 1 413 ? -11.789 14.492 20.812 1 97.38 413 LYS B O 1
ATOM 6766 N N . MET B 1 414 ? -10.789 12.812 21.906 1 98.44 414 MET B N 1
ATOM 6767 C CA . MET B 1 414 ? -9.812 12.578 20.844 1 98.44 414 MET B CA 1
ATOM 6768 C C . MET B 1 414 ? -10.266 11.453 19.922 1 98.44 414 MET B C 1
ATOM 6770 O O . MET B 1 414 ? -10.688 10.398 20.391 1 98.44 414 MET B O 1
ATOM 6774 N N . THR B 1 415 ? -10.234 11.703 18.656 1 98.56 415 THR B N 1
ATOM 6775 C CA . THR B 1 415 ? -10.461 10.68 17.625 1 98.56 415 THR B CA 1
ATOM 6776 C C . THR B 1 415 ? -9.164 10.375 16.875 1 98.56 415 THR B C 1
ATOM 6778 O O . THR B 1 415 ? -8.484 11.289 16.406 1 98.56 415 THR B O 1
ATOM 6781 N N . PHE B 1 416 ? -8.789 9.141 16.906 1 98.5 416 PHE B N 1
ATOM 6782 C CA . PHE B 1 416 ? -7.691 8.68 16.062 1 98.5 416 PHE B CA 1
ATOM 6783 C C . PHE B 1 416 ? -8.227 7.965 14.82 1 98.5 416 PHE B C 1
ATOM 6785 O O . PHE B 1 416 ? -9.203 7.219 14.906 1 98.5 416 PHE B O 1
ATOM 6792 N N . ALA B 1 417 ? -7.645 8.242 13.672 1 98.81 417 ALA B N 1
ATOM 6793 C CA . ALA B 1 417 ? -8.039 7.555 12.445 1 98.81 417 ALA B CA 1
ATOM 6794 C C . ALA B 1 417 ? -6.828 7.281 11.555 1 98.81 417 ALA B C 1
ATOM 6796 O O . ALA B 1 417 ? -5.867 8.055 11.547 1 98.81 417 ALA B O 1
ATOM 6797 N N . THR B 1 418 ? -6.848 6.172 10.906 1 98.75 418 THR B N 1
ATOM 6798 C CA . THR B 1 418 ? -5.875 5.914 9.844 1 98.75 418 THR B CA 1
ATOM 6799 C C . THR B 1 418 ? -6.5 6.145 8.477 1 98.75 418 THR B C 1
ATOM 6801 O O . THR B 1 418 ? -7.727 6.113 8.328 1 98.75 418 THR B O 1
ATOM 6804 N N . VAL B 1 419 ? -5.707 6.535 7.57 1 98.81 419 VAL B N 1
ATOM 6805 C CA . VAL B 1 419 ? -6.074 6.559 6.156 1 98.81 419 VAL B CA 1
ATOM 6806 C C . VAL B 1 419 ? -5.375 5.418 5.422 1 98.81 419 VAL B C 1
ATOM 6808 O O . VAL B 1 419 ? -4.148 5.43 5.27 1 98.81 419 VAL B O 1
ATOM 6811 N N . LYS B 1 420 ? -6.133 4.41 4.977 1 98.5 420 LYS B N 1
ATOM 6812 C CA . LYS B 1 420 ? -5.602 3.199 4.352 1 98.5 420 LYS B CA 1
ATOM 6813 C C . LYS B 1 420 ? -4.895 3.523 3.039 1 98.5 420 LYS B C 1
ATOM 6815 O O . LYS B 1 420 ? -5.461 4.195 2.176 1 98.5 420 LYS B O 1
ATOM 6820 N N . GLY B 1 421 ? -3.65 3.035 2.932 1 97.94 421 GLY B N 1
ATOM 6821 C CA . GLY B 1 421 ? -2.867 3.303 1.737 1 97.94 421 GLY B CA 1
ATOM 6822 C C . GLY B 1 421 ? -2.346 4.727 1.672 1 97.94 421 GLY B C 1
ATOM 6823 O O . GLY B 1 421 ? -1.911 5.184 0.614 1 97.94 421 GLY B O 1
ATOM 6824 N N . GLY B 1 422 ? -2.432 5.457 2.762 1 98.25 422 GLY B N 1
ATOM 6825 C CA . GLY B 1 422 ? -2.014 6.852 2.773 1 98.25 422 GLY B CA 1
ATOM 6826 C C . GLY B 1 422 ? -0.569 7.035 3.199 1 98.25 422 GLY B C 1
ATOM 6827 O O . GLY B 1 422 ? 0.026 6.141 3.799 1 98.25 422 GLY B O 1
ATOM 6828 N N . GLY B 1 423 ? -0.009 8.219 2.9 1 97.75 423 GLY B N 1
ATOM 6829 C CA . GLY B 1 423 ? 1.349 8.586 3.271 1 97.75 423 GLY B CA 1
ATOM 6830 C C . GLY B 1 423 ? 1.404 9.656 4.348 1 97.75 423 GLY B C 1
ATOM 6831 O O . GLY B 1 423 ? 0.537 9.711 5.223 1 97.75 423 GLY B O 1
ATOM 6832 N N . HIS B 1 424 ? 2.451 10.43 4.363 1 97.19 424 HIS B N 1
ATOM 6833 C CA . HIS B 1 424 ? 2.828 11.344 5.43 1 97.19 424 HIS B CA 1
ATOM 6834 C C . HIS B 1 424 ? 1.874 12.531 5.496 1 97.19 424 HIS B C 1
ATOM 6836 O O . HIS B 1 424 ? 1.581 13.039 6.582 1 97.19 424 HIS B O 1
ATOM 6842 N N . THR B 1 425 ? 1.431 12.992 4.266 1 97 425 THR B N 1
ATOM 6843 C CA . THR B 1 425 ? 0.549 14.156 4.211 1 97 425 THR B CA 1
ATOM 6844 C C . THR B 1 425 ? -0.714 13.836 3.414 1 97 425 THR B C 1
ATOM 6846 O O . THR B 1 425 ? -0.795 12.797 2.76 1 97 425 THR B O 1
ATOM 6849 N N . ALA B 1 426 ? -1.623 14.719 3.465 1 96.69 426 ALA B N 1
ATOM 6850 C CA . ALA B 1 426 ? -2.928 14.508 2.842 1 96.69 426 ALA B CA 1
ATOM 6851 C C . ALA B 1 426 ? -2.803 14.414 1.324 1 96.69 426 ALA B C 1
ATOM 6853 O O . ALA B 1 426 ? -3.709 13.922 0.649 1 96.69 426 ALA B O 1
ATOM 6854 N N . GLU B 1 427 ? -1.67 14.906 0.776 1 94.62 427 GLU B N 1
ATOM 6855 C CA . GLU B 1 427 ? -1.506 14.953 -0.673 1 94.62 427 GLU B CA 1
ATOM 6856 C C . GLU B 1 427 ? -1.523 13.547 -1.272 1 94.62 427 GLU B C 1
ATOM 6858 O O . GLU B 1 427 ? -1.818 13.375 -2.457 1 94.62 427 GLU B O 1
ATOM 6863 N N . TYR B 1 428 ? -1.334 12.547 -0.445 1 95.25 428 TYR B N 1
ATOM 6864 C CA . TYR B 1 428 ? -1.23 11.188 -0.961 1 95.25 428 TYR B CA 1
ATOM 6865 C C . TYR B 1 428 ? -2.602 10.523 -1.032 1 95.25 428 TYR B C 1
ATOM 6867 O O . TYR B 1 428 ? -2.775 9.516 -1.719 1 95.25 428 TYR B O 1
ATOM 6875 N N . LYS B 1 429 ? -3.52 10.969 -0.228 1 97.12 429 LYS B N 1
ATOM 6876 C CA . LYS B 1 429 ? -4.922 10.555 -0.254 1 97.12 429 LYS B CA 1
ATOM 6877 C C . LYS B 1 429 ? -5.844 11.742 0.032 1 97.12 429 LYS B C 1
ATOM 6879 O O . LYS B 1 429 ? -6.543 11.758 1.047 1 97.12 429 LYS B O 1
ATOM 6884 N N . PRO B 1 430 ? -5.922 12.648 -0.883 1 96.94 430 PRO B N 1
ATOM 6885 C CA . PRO B 1 430 ? -6.629 13.898 -0.596 1 96.94 430 PRO B CA 1
ATOM 6886 C C . PRO B 1 430 ? -8.133 13.703 -0.405 1 96.94 430 PRO B C 1
ATOM 6888 O O . PRO B 1 430 ? -8.742 14.344 0.456 1 96.94 430 PRO B O 1
ATOM 6891 N N . ASN B 1 431 ? -8.742 12.805 -1.208 1 97.06 431 ASN B N 1
ATOM 6892 C CA . ASN B 1 431 ? -10.18 12.578 -1.076 1 97.06 431 ASN B CA 1
ATOM 6893 C C . ASN B 1 431 ? -10.531 11.984 0.287 1 97.06 431 ASN B C 1
ATOM 6895 O O . ASN B 1 431 ? -11.43 12.484 0.971 1 97.06 431 ASN B O 1
ATOM 6899 N N . GLU B 1 432 ? -9.836 10.93 0.633 1 98.25 432 GLU B N 1
ATOM 6900 C CA . GLU B 1 432 ? -10.078 10.289 1.922 1 98.25 432 GLU B CA 1
ATOM 6901 C C . GLU B 1 432 ? -9.812 11.25 3.076 1 98.25 432 GLU B C 1
ATOM 6903 O O . GLU B 1 432 ? -10.57 11.289 4.047 1 98.25 432 GLU B O 1
ATOM 6908 N N . SER B 1 433 ? -8.773 12.07 2.988 1 98.56 433 SER B N 1
ATOM 6909 C CA . SER B 1 433 ? -8.43 13.023 4.035 1 98.56 433 SER B CA 1
ATOM 6910 C C . SER B 1 433 ? -9.5 14.094 4.188 1 98.56 433 SER B C 1
ATOM 6912 O O . SER B 1 433 ? -9.836 14.492 5.305 1 98.56 433 SER B O 1
ATOM 6914 N N . PHE B 1 434 ? -10.07 14.508 3.049 1 98.62 434 PHE B N 1
ATOM 6915 C CA . PHE B 1 434 ? -11.133 15.508 3.082 1 98.62 434 PHE B CA 1
ATOM 6916 C C . PHE B 1 434 ? -12.375 14.953 3.758 1 98.62 434 PHE B C 1
ATOM 6918 O O . PHE B 1 434 ? -12.953 15.594 4.641 1 98.62 434 PHE B O 1
ATOM 6925 N N . ILE B 1 435 ? -12.766 13.781 3.369 1 98.5 435 ILE B N 1
ATOM 6926 C CA . ILE B 1 435 ? -13.984 13.195 3.906 1 98.5 435 ILE B CA 1
ATOM 6927 C C . ILE B 1 435 ? -13.828 12.953 5.406 1 98.5 435 ILE B C 1
ATOM 6929 O O . ILE B 1 435 ? -14.758 13.188 6.18 1 98.5 435 ILE B O 1
ATOM 6933 N N . LEU B 1 436 ? -12.648 12.484 5.773 1 98.75 436 LEU B N 1
ATOM 6934 C CA . LEU B 1 436 ? -12.336 12.305 7.188 1 98.75 436 LEU B CA 1
ATOM 6935 C C . LEU B 1 436 ? -12.531 13.609 7.957 1 98.75 436 LEU B C 1
ATOM 6937 O O . LEU B 1 436 ? -13.227 13.641 8.977 1 98.75 436 LEU B O 1
ATOM 6941 N N . PHE B 1 437 ? -11.969 14.68 7.488 1 98.69 437 PHE B N 1
ATOM 6942 C CA . PHE B 1 437 ? -12.062 15.984 8.141 1 98.69 437 PHE B CA 1
ATOM 6943 C C . PHE B 1 437 ? -13.5 16.484 8.148 1 98.69 437 PHE B C 1
ATOM 6945 O O . PHE B 1 437 ? -13.992 16.953 9.172 1 98.69 437 PHE B O 1
ATOM 6952 N N . GLN B 1 438 ? -14.125 16.391 7.004 1 98.44 438 GLN B N 1
ATOM 6953 C CA . GLN B 1 438 ? -15.492 16.875 6.855 1 98.44 438 GLN B CA 1
ATOM 6954 C C . GLN B 1 438 ? -16.422 16.234 7.887 1 98.44 438 GLN B C 1
ATOM 6956 O O . GLN B 1 438 ? -17.203 16.922 8.547 1 98.44 438 GLN B O 1
ATOM 6961 N N . ARG B 1 439 ? -16.312 14.953 8 1 98.44 439 ARG B N 1
ATOM 6962 C CA . ARG B 1 439 ? -17.172 14.242 8.938 1 98.44 439 ARG B CA 1
ATOM 6963 C C . ARG B 1 439 ? -16.828 14.609 10.375 1 98.44 439 ARG B C 1
ATOM 6965 O O . ARG B 1 439 ? -17.719 14.906 11.18 1 98.44 439 ARG B O 1
ATOM 6972 N N . TRP B 1 440 ? -15.578 14.648 10.688 1 98.5 440 TRP B N 1
ATOM 6973 C CA . TRP B 1 440 ? -15.156 14.93 12.055 1 98.5 440 TRP B CA 1
ATOM 6974 C C . TRP B 1 440 ? -15.562 16.344 12.477 1 98.5 440 TRP B C 1
ATOM 6976 O O . TRP B 1 440 ? -16.125 16.531 13.555 1 98.5 440 TRP B O 1
ATOM 6986 N N . ILE B 1 441 ? -15.281 17.344 11.57 1 98.31 441 ILE B N 1
ATOM 6987 C CA . ILE B 1 441 ? -15.484 18.75 11.938 1 98.31 441 ILE B CA 1
ATOM 6988 C C . ILE B 1 441 ? -16.984 19.031 12.07 1 98.31 441 ILE B C 1
ATOM 6990 O O . ILE B 1 441 ? -17.375 19.906 12.836 1 98.31 441 ILE B O 1
ATOM 6994 N N . SER B 1 442 ? -17.812 18.219 11.422 1 96.19 442 SER B N 1
ATOM 6995 C CA . SER B 1 442 ? -19.25 18.406 11.453 1 96.19 442 SER B CA 1
ATOM 6996 C C . SER B 1 442 ? -19.891 17.625 12.594 1 96.19 442 SER B C 1
ATOM 6998 O O . SER B 1 442 ? -21.109 17.609 12.75 1 96.19 442 SER B O 1
ATOM 7000 N N . GLY B 1 443 ? -19.125 16.891 13.297 1 94.56 443 GLY B N 1
ATOM 7001 C CA . GLY B 1 443 ? -19.641 16.109 14.414 1 94.56 443 GLY B CA 1
ATOM 7002 C C . GLY B 1 443 ? -20.297 14.812 13.977 1 94.56 443 GLY B C 1
ATOM 7003 O O . GLY B 1 443 ? -21.062 14.219 14.734 1 94.56 443 GLY B O 1
ATOM 7004 N N . GLN B 1 444 ? -19.969 14.43 12.805 1 91.69 444 GLN B N 1
ATOM 7005 C CA . GLN B 1 444 ? -20.5 13.172 12.289 1 91.69 444 GLN B CA 1
ATOM 7006 C C . GLN B 1 444 ? -19.609 12 12.672 1 91.69 444 GLN B C 1
ATOM 7008 O O . GLN B 1 444 ? -18.406 12.164 12.867 1 91.69 444 GLN B O 1
ATOM 7013 N N . LEU B 1 445 ? -20.266 10.922 12.828 1 87.56 445 LEU B N 1
ATOM 7014 C CA . LEU B 1 445 ? -19.5 9.695 13 1 87.56 445 LEU B CA 1
ATOM 7015 C C . LEU B 1 445 ? -18.672 9.391 11.758 1 87.56 445 LEU B C 1
ATOM 7017 O O . LEU B 1 445 ? -19.141 9.57 10.633 1 87.56 445 LEU B O 1
ATOM 7021 N N . LEU B 1 446 ? -17.516 9.094 12.086 1 90.44 446 LEU B N 1
ATOM 7022 C CA . LEU B 1 446 ? -16.766 8.672 10.914 1 90.44 446 LEU B CA 1
ATOM 7023 C C . LEU B 1 446 ? -17.375 7.426 10.289 1 90.44 446 LEU B C 1
ATOM 7025 O O . LEU B 1 446 ? -17.859 6.547 11 1 90.44 446 LEU B O 1
#

pLDDT: mean 90.56, std 16.19, range [26.42, 98.94]

Sequence (892 aa):
MLLLLLLLILSTHANSGSIVKFLPGFEGPLPFELETGYIGVGEEEEVQLFYYFIKSEKNPKEDPLLLWLSGGPGCSSISGLLLENGPVTLKVDGYNGGSPTLVSTTYAWTKVANMIFLDQPVGTGFSYATTQLLDTPSDSGEAKRIHEFLRKWLSKHTEFISNPFYVGGDSYSGMVVPATIQEISKGNDLGFEHQINLQGYVLGNPATNTECEKNYQIPFAHGMALISDELYQSLTRSCQGNYVNVDPLNTECLNLIEEFQKCISGINLAYILEPLCKMASSPRRYIEELVLANPSVPSTDCYTYTDLISSHWANNESVREALHVVKGSIGKWVRCYVGIPYNKNIKSSVPYHMNNSIKGYRSLIYSGDHDMEVPFLSTQAWIRSLNYSITDNWRPWMINNQVAGYTQTYANKMTFATVKGGGHTAEYKPNESFILFQRWISGQLLMLLLLLLLILSTHANSGSIVKFLPGFEGPLPFELETGYIGVGEEEEVQLFYYFIKSEKNPKEDPLLLWLSGGPGCSSISGLLLENGPVTLKVDGYNGGSPTLVSTTYAWTKVANMIFLDQPVGTGFSYATTQLLDTPSDSGEAKRIHEFLRKWLSKHTEFISNPFYVGGDSYSGMVVPATIQEISKGNDLGFEHQINLQGYVLGNPATNTECEKNYQIPFAHGMALISDELYQSLTRSCQGNYVNVDPLNTECLNLIEEFQKCISGINLAYILEPLCKMASSPRRYIEELVLANPSVPSTDCYTYTDLISSHWANNESVREALHVVKGSIGKWVRCYVGIPYNKNIKSSVPYHMNNSIKGYRSLIYSGDHDMEVPFLSTQAWIRSLNYSITDNWRPWMINNQVAGYTQTYANKMTFATVKGGGHTAEYKPNESFILFQRWISGQLL

Radius of gyration: 31.72 Å; Cα contacts (8 Å, |Δi|>4): 1822; chains: 2; bounding box: 63×130×77 Å